Protein 7D4M (pdb70)

Solvent-accessible surface area: 34008 Å² total; per-residue (Å²): 241,29,51,0,0,0,10,9,0,8,24,13,0,2,1,0,1,28,0,0,8,47,2,66,153,133,65,74,195,34,10,104,11,18,0,2,9,54,24,140,42,14,0,11,44,31,17,44,33,14,17,24,21,18,16,53,60,5,0,39,5,30,1,14,24,19,49,15,22,7,3,60,14,2,5,4,3,18,0,5,10,22,8,12,9,45,112,43,32,66,115,45,6,17,1,3,0,0,40,62,0,0,35,55,0,4,33,11,4,1,64,137,41,64,0,91,141,39,14,95,45,28,10,46,7,61,57,0,44,74,132,120,102,82,0,64,1,53,22,24,29,7,93,104,62,112,40,57,82,43,47,0,28,27,0,0,0,7,45,34,6,53,19,32,6,76,10,28,100,29,117,17,1,65,54,3,20,7,20,16,5,1,4,8,15,0,18,2,0,45,29,8,112,45,48,21,0,0,0,6,16,56,68,79,39,0,6,8,0,0,4,0,0,41,30,4,24,13,148,19,0,0,0,3,37,135,137,106,65,34,58,34,125,40,30,194,35,19,78,36,14,58,67,3,49,64,4,77,32,82,77,0,32,4,114,80,52,33,101,25,79,0,31,2,0,0,0,7,37,32,36,43,23,45,2,79,21,7,55,55,69,4,29,4,104,30,123,62,46,13,0,0,46,104,0,23,17,0,0,0,13,53,120,16,54,47,0,0,0,0,2,0,0,42,35,31,0,30,3,0,0,12,0,1,0,0,4,1,0,2,9,10,6,45,90,92,33,150,45,43,67,111,82,95,1,59,120,25,4,74,110,14,18,45,88,18,117,148,34,142,59,61,60,66,58,0,44,5,1,0,75,4,0,60,52,1,31,118,72,26,78,10,49,191,10,66,6,74,46,0,32,136,11,6,53,77,6,34,107,22,6,104,112,28,1,42,36,1,11,33,78,42,5,28,8,10,45,63,46,34,103,4,59,109,31,59,20,45,9,62,144,6,87,70,26,36,43,153,53,8,62,62,185,192,238,29,50,0,0,0,10,9,0,9,22,13,0,2,1,0,1,19,0,0,12,42,5,66,140,137,62,66,187,32,10,105,10,19,0,2,10,53,24,136,43,14,0,11,47,31,15,41,34,12,16,23,20,17,15,52,57,6,1,35,4,29,0,14,25,19,47,64,20,8,5,55,14,1,5,4,2,18,0,5,10,20,9,12,9,43,119,43,32,66,102,45,4,11,0,4,0,1,41,74,0,0,36,56,0,4,31,11,5,1,66,148,46,68,1,91,141,40,14,91,51,22,10,51,9,62,54,0,43,75,125,121,102,84,0,54,1,53,18,24,24,5,96,104,66,108,43,64,84,41,59,0,26,30,0,0,0,7,45,34,7,54,18,33,6,78,10,27,115,31,116,19,3,67,62,6,26,7,18,18,5,1,5,9,16,0,18,3,4,60,31,8,120,44,54,19,0,0,0,6,16,54,70,75,38,0,5,9,1,0,1,1,1,38,25,12,26,13,150,18,1,0,0,2,36,137,137,108,64,36,58,33,125,40,22,202,46,18,82,34,11,61,69,3,49,66,5,77,29,79,74,0,26,4,118,78,54,32,105,25,85,0,28,3,0,0,0,7,35,31,35,43,22,44,4,71,19,8,56,57,68,4,29,4,108,29,125,61,45,14,0,0,47,110,0,23,17,1,0,0,14,50,119,14,51,47,0,0,0,1,3,0,0,40,34,31,0,29,3,0,0,12,0,2,0,0,4,1,0,4,12,10,9,37,84,104,33,135,47,49,69,111,81,89,1,59,114,26,4,78,110,12,18,45,87,18,116,145,34,142,58,62,59,66,58,0,45,5,1,0,78,4,0,61,53,2,30,120,70,26,79,9,50,190,10,66,5,62,44,0,32,130,11,6,53,79,7,29,101,23,6,91,107,31,2,22,45,1,13,32,74,43,4,29,7,10,44,64,45,33,103,3,57,96,22,92,37,65,8,71,138,3,92,73,34,32,43,161,33,5,52,130

GO terms:
  GO:0034899 trimethylamine monooxygenase activity (F, EXP)

Structure (mmCIF, N/CA/C/O backbone):
data_7D4M
#
_entry.id   7D4M
#
_cell.length_a   69.025
_cell.length_b   81.837
_cell.length_c   97.929
_cell.angle_alpha   90.000
_cell.angle_beta   98.120
_cell.angle_gamma   90.000
#
_symmetry.space_group_name_H-M   'P 1 21 1'
#
loop_
_entity.id
_entity.type
_entity.pdbx_description
1 polymer 'Flavin-containing monooxygenase FMO'
2 non-polymer 'NADP NICOTINAMIDE-ADENINE-DINUCLEOTIDE PHOSPHATE'
3 non-polymer 'FLAVIN-ADENINE DINUCLEOTIDE'
4 water water
#
loop_
_atom_site.group_PDB
_atom_site.id
_atom_site.type_symbol
_atom_site.label_atom_id
_atom_site.label_alt_id
_atom_site.label_comp_id
_atom_site.label_asym_id
_atom_site.label_entity_id
_atom_site.label_seq_id
_atom_site.pdbx_PDB_ins_code
_atom_site.Cartn_x
_atom_site.Cartn_y
_atom_site.Cartn_z
_atom_site.occupancy
_atom_site.B_iso_or_equiv
_atom_site.auth_seq_id
_atom_site.auth_comp_id
_atom_site.auth_asym_id
_atom_site.auth_atom_id
_atom_site.pdbx_PDB_model_num
ATOM 1 N N . MET A 1 21 ? 28.315 10.911 -45.091 1.00 37.46 1 MET A N 1
ATOM 2 C CA . MET A 1 21 ? 28.888 9.622 -44.713 1.00 36.63 1 MET A CA 1
ATOM 3 C C . MET A 1 21 ? 28.244 9.081 -43.443 1.00 38.22 1 MET A C 1
ATOM 4 O O . MET A 1 21 ? 28.507 7.949 -43.028 1.00 41.53 1 MET A O 1
ATOM 9 N N . SER A 1 22 ? 27.405 9.900 -42.821 1.00 31.42 2 SER A N 1
ATOM 10 C CA . SER A 1 22 ? 26.759 9.520 -41.575 1.00 27.65 2 SER A CA 1
ATOM 11 C C . SER A 1 22 ? 25.640 8.510 -41.799 1.00 27.32 2 SER A C 1
ATOM 12 O O . SER A 1 22 ? 25.277 8.195 -42.937 1.00 25.23 2 SER A O 1
ATOM 15 N N . LYS A 1 23 ? 25.109 7.997 -40.694 1.00 26.28 3 LYS A N 1
ATOM 16 C CA . LYS A 1 23 ? 23.999 7.061 -40.718 1.00 23.23 3 LYS A CA 1
ATOM 17 C C . LYS A 1 23 ? 22.887 7.649 -39.844 1.00 21.97 3 LYS A C 1
ATOM 18 O O . LYS A 1 23 ? 23.139 8.079 -38.716 1.00 21.84 3 LYS A O 1
ATOM 24 N N . VAL A 1 24 ? 21.666 7.677 -40.374 1.00 20.10 4 VAL A N 1
ATOM 25 C CA . VAL A 1 24 ? 20.547 8.360 -39.728 1.00 20.57 4 VAL A CA 1
ATOM 26 C C . VAL A 1 24 ? 19.402 7.394 -39.459 1.00 19.62 4 VAL A C 1
ATOM 27 O O . VAL A 1 24 ? 18.967 6.696 -40.363 1.00 17.57 4 VAL A O 1
ATOM 31 N N . ALA A 1 25 ? 18.895 7.379 -38.228 1.00 18.54 5 ALA A N 1
ATOM 32 C CA . ALA A 1 25 ? 17.695 6.606 -37.913 1.00 20.57 5 ALA A CA 1
ATOM 33 C C . ALA A 1 25 ? 16.484 7.531 -37.807 1.00 17.38 5 ALA A C 1
ATOM 34 O O . ALA A 1 25 ? 16.583 8.632 -37.285 1.00 18.73 5 ALA A O 1
ATOM 36 N N . ILE A 1 26 ? 15.349 7.082 -38.332 1.00 17.25 6 ILE A N 1
ATOM 37 C CA . ILE A 1 26 ? 14.087 7.800 -38.186 1.00 17.02 6 ILE A CA 1
ATOM 38 C C . ILE A 1 26 ? 13.090 6.834 -37.549 1.00 17.36 6 ILE A C 1
ATOM 39 O O . ILE A 1 26 ? 12.912 5.724 -38.046 1.00 17.80 6 ILE A O 1
ATOM 44 N N . ILE A 1 27 ? 12.443 7.244 -36.460 1.00 16.84 7 ILE A N 1
ATOM 45 C CA . ILE A 1 27 ? 11.403 6.410 -35.851 1.00 18.15 7 ILE A CA 1
ATOM 46 C C . ILE A 1 27 ? 10.007 6.920 -36.225 1.00 18.83 7 ILE A C 1
ATOM 47 O O . ILE A 1 27 ? 9.603 8.016 -35.815 1.00 16.80 7 ILE A O 1
ATOM 52 N N . GLY A 1 28 ? 9.315 6.139 -37.054 1.00 16.17 8 GLY A N 1
ATOM 53 C CA . GLY A 1 28 ? 7.950 6.421 -37.472 1.00 13.42 8 GLY A CA 1
ATOM 54 C C . GLY A 1 28 ? 7.888 6.850 -38.930 1.00 14.77 8 GLY A C 1
ATOM 55 O O . GLY A 1 28 ? 8.685 7.666 -39.355 1.00 17.80 8 GLY A O 1
ATOM 56 N N . ALA A 1 29 ? 6.958 6.273 -39.689 1.00 14.81 9 ALA A N 1
ATOM 57 C CA . ALA A 1 29 ? 6.770 6.603 -41.096 1.00 15.21 9 ALA A CA 1
ATOM 58 C C . ALA A 1 29 ? 5.367 7.170 -41.280 1.00 17.89 9 ALA A C 1
ATOM 59 O O . ALA A 1 29 ? 4.661 6.814 -42.219 1.00 17.43 9 ALA A O 1
ATOM 61 N N . GLY A 1 30 ? 4.964 8.051 -40.362 1.00 15.72 10 GLY A N 1
ATOM 62 C CA . GLY A 1 30 ? 3.757 8.841 -40.528 1.00 12.95 10 GLY A CA 1
ATOM 63 C C . GLY A 1 30 ? 4.140 10.126 -41.243 1.00 17.05 10 GLY A C 1
ATOM 64 O O . GLY A 1 30 ? 5.264 10.252 -41.727 1.00 16.29 10 GLY A O 1
ATOM 65 N N . PRO A 1 31 ? 3.221 11.092 -41.302 1.00 14.75 11 PRO A N 1
ATOM 66 C CA . PRO A 1 31 ? 3.520 12.358 -41.983 1.00 15.62 11 PRO A CA 1
ATOM 67 C C . PRO A 1 31 ? 4.903 12.932 -41.672 1.00 15.01 11 PRO A C 1
ATOM 68 O O . PRO A 1 31 ? 5.582 13.367 -42.598 1.00 16.78 11 PRO A O 1
ATOM 72 N N . CYS A 1 32 ? 5.328 12.930 -40.414 1.00 16.03 12 CYS A N 1
ATOM 73 C CA . CYS A 1 32 ? 6.625 13.528 -40.085 1.00 17.48 12 CYS A CA 1
ATOM 74 C C . CYS A 1 32 ? 7.817 12.745 -40.622 1.00 15.58 12 CYS A C 1
ATOM 75 O O . CYS A 1 32 ? 8.719 13.321 -41.229 1.00 14.83 12 CYS A O 1
ATOM 78 N N . GLY A 1 33 ? 7.846 11.435 -40.389 1.00 17.97 13 GLY A N 1
ATOM 79 C CA . GLY A 1 33 ? 8.941 10.632 -40.894 1.00 15.87 13 GLY A CA 1
ATOM 80 C C . GLY A 1 33 ? 9.018 10.699 -42.413 1.00 16.85 13 GLY A C 1
ATOM 81 O O . GLY A 1 33 ? 10.107 10.773 -42.991 1.00 16.83 13 GLY A O 1
ATOM 82 N N . LEU A 1 34 ? 7.856 10.672 -43.061 1.00 16.46 14 LEU A N 1
ATOM 83 C CA . LEU A 1 34 ? 7.785 10.809 -44.511 1.00 16.90 14 LEU A CA 1
ATOM 84 C C . LEU A 1 34 ? 8.260 12.192 -44.976 1.00 14.97 14 LEU A C 1
ATOM 85 O O . LEU A 1 34 ? 8.923 12.297 -46.008 1.00 17.38 14 LEU A O 1
ATOM 90 N N . SER A 1 35 ? 7.937 13.244 -44.214 1.00 13.76 15 SER A N 1
ATOM 91 C CA . SER A 1 35 ? 8.429 14.587 -44.524 1.00 13.04 15 SER A CA 1
ATOM 92 C C . SER A 1 35 ? 9.941 14.595 -44.606 1.00 18.12 15 SER A C 1
ATOM 93 O O . SER A 1 35 ? 10.509 15.169 -45.529 1.00 18.06 15 SER A O 1
ATOM 96 N N . ILE A 1 36 ? 10.615 13.963 -43.650 1.00 14.16 16 ILE A N 1
ATOM 97 C CA . ILE A 1 36 ? 12.074 14.060 -43.682 1.00 15.17 16 ILE A CA 1
ATOM 98 C C . ILE A 1 36 ? 12.688 13.132 -44.731 1.00 17.22 16 ILE A C 1
ATOM 99 O O . ILE A 1 36 ? 13.685 13.484 -45.370 1.00 16.79 16 ILE A O 1
ATOM 104 N N . LEU A 1 37 ? 12.076 11.969 -44.942 1.00 16.38 17 LEU A N 1
ATOM 105 C CA . LEU A 1 37 ? 12.495 11.114 -46.051 1.00 15.91 17 LEU A CA 1
ATOM 106 C C . LEU A 1 37 ? 12.357 11.880 -47.363 1.00 20.34 17 LEU A C 1
ATOM 107 O O . LEU A 1 37 ? 13.253 11.850 -48.212 1.00 17.53 17 LEU A O 1
ATOM 112 N N . ARG A 1 38 ? 11.236 12.579 -47.518 1.00 17.02 18 ARG A N 1
ATOM 113 C CA . ARG A 1 38 ? 11.013 13.405 -48.702 1.00 20.49 18 ARG A CA 1
ATOM 114 C C . ARG A 1 38 ? 12.029 14.551 -48.800 1.00 20.17 18 ARG A C 1
ATOM 115 O O . ARG A 1 38 ? 12.523 14.870 -49.889 1.00 18.11 18 ARG A O 1
ATOM 123 N N . ALA A 1 39 ? 12.341 15.179 -47.668 1.00 18.44 19 ALA A N 1
ATOM 124 C CA . ALA A 1 39 ? 13.313 16.265 -47.670 1.00 17.41 19 ALA A CA 1
ATOM 125 C C . ALA A 1 39 ? 14.658 15.751 -48.190 1.00 20.12 19 ALA A C 1
ATOM 126 O O . ALA A 1 39 ? 15.302 16.379 -49.032 1.00 16.95 19 ALA A O 1
ATOM 128 N N . PHE A 1 40 ? 15.072 14.584 -47.709 1.00 18.40 20 PHE A N 1
ATOM 129 C CA . PHE A 1 40 ? 16.309 13.988 -48.189 1.00 19.14 20 PHE A CA 1
ATOM 130 C C . PHE A 1 40 ? 16.236 13.590 -49.661 1.00 18.10 20 PHE A C 1
ATOM 131 O O . PHE A 1 40 ? 17.222 13.708 -50.387 1.00 17.65 20 PHE A O 1
ATOM 139 N N . GLU A 1 41 ? 15.067 13.132 -50.095 1.00 16.35 21 GLU A N 1
ATOM 140 C CA . GLU A 1 41 ? 14.887 12.704 -51.478 1.00 19.38 21 GLU A CA 1
ATOM 141 C C . GLU A 1 41 ? 15.128 13.869 -52.431 1.00 16.90 21 GLU A C 1
ATOM 142 O O . GLU A 1 41 ? 15.698 13.693 -53.509 1.00 19.89 21 GLU A O 1
ATOM 148 N N . HIS A 1 42 ? 14.695 15.057 -52.034 1.00 17.32 22 HIS A N 1
ATOM 149 C CA . HIS A 1 42 ? 14.941 16.248 -52.855 1.00 19.70 22 HIS A CA 1
ATOM 150 C C . HIS A 1 42 ? 16.415 16.437 -53.175 1.00 18.74 22 HIS A C 1
ATOM 151 O O . HIS A 1 42 ? 16.769 16.724 -54.321 1.00 20.17 22 HIS A O 1
ATOM 158 N N . LEU A 1 43 ? 17.271 16.284 -52.169 1.00 17.52 23 LEU A N 1
ATOM 159 C CA . LEU A 1 43 ? 18.705 16.413 -52.380 1.00 19.39 23 LEU A CA 1
ATOM 160 C C . LEU A 1 43 ? 19.249 15.299 -53.264 1.00 18.35 23 LEU A C 1
ATOM 161 O O . LEU A 1 43 ? 20.038 15.544 -54.169 1.00 21.61 23 LEU A O 1
ATOM 166 N N . GLU A 1 44 ? 18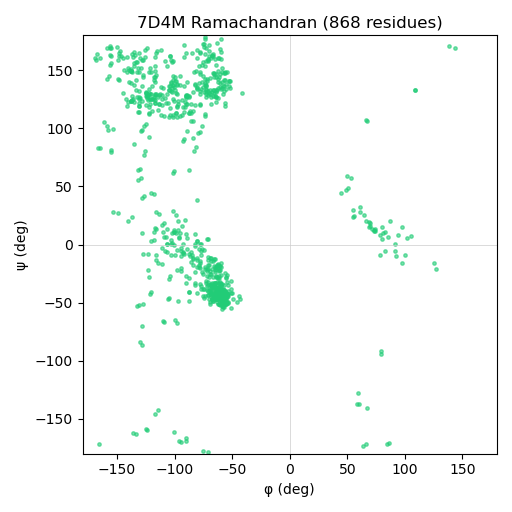.845 14.065 -52.984 1.00 17.83 24 GLU A N 1
ATOM 167 C CA . GLU A 1 44 ? 19.333 12.943 -53.768 1.00 22.07 24 GLU A CA 1
ATOM 168 C C . GLU A 1 44 ? 18.982 13.124 -55.246 1.00 25.22 24 GLU A C 1
ATOM 169 O O . GLU A 1 44 ? 19.817 12.890 -56.124 1.00 24.41 24 GLU A O 1
ATOM 175 N N . LYS A 1 45 ? 17.757 13.559 -55.523 1.00 21.69 25 LYS A N 1
ATOM 176 C CA . LYS A 1 45 ? 17.341 13.776 -56.907 1.00 26.94 25 LYS A CA 1
ATOM 177 C C . LYS A 1 45 ? 18.172 14.835 -57.636 1.00 23.14 25 LYS A C 1
ATOM 178 O O . LYS A 1 45 ? 18.331 14.765 -58.855 1.00 28.03 25 LYS A O 1
ATOM 184 N N . LYS A 1 46 ? 18.709 15.799 -56.896 1.00 20.32 26 LYS A N 1
ATOM 185 C CA . LYS A 1 46 ? 19.514 16.859 -57.496 1.00 21.21 26 LYS A CA 1
ATOM 186 C C . LYS A 1 46 ? 20.939 16.401 -57.770 1.00 25.20 26 LYS A C 1
ATOM 187 O O . LYS A 1 46 ? 21.698 17.076 -58.460 1.00 23.82 26 LYS A O 1
ATOM 193 N N . GLY A 1 47 ? 21.294 15.243 -57.231 1.00 21.06 27 GLY A N 1
ATOM 194 C CA . GLY A 1 47 ? 22.622 14.688 -57.425 1.00 24.88 27 GLY A CA 1
ATOM 195 C C . GLY A 1 47 ? 23.524 14.795 -56.210 1.00 26.04 27 GLY A C 1
ATOM 196 O O . GLY A 1 47 ? 24.713 14.483 -56.279 1.00 22.29 27 GLY A O 1
ATOM 197 N N . GLU A 1 48 ? 22.968 15.232 -55.097 1.00 22.16 28 GLU A N 1
ATOM 198 C CA . GLU A 1 48 ? 23.722 15.363 -53.876 1.00 23.65 28 GLU A CA 1
ATOM 199 C C . GLU A 1 48 ? 23.806 14.006 -53.183 1.00 25.85 28 GLU A C 1
ATOM 200 O O . GLU A 1 48 ? 22.844 13.307 -53.119 1.00 24.71 28 GLU A O 1
ATOM 206 N N . LYS A 1 49 ? 24.964 13.663 -52.662 1.00 25.63 29 LYS A N 1
ATOM 207 C CA . LYS A 1 49 ? 25.084 12.449 -51.866 1.00 23.24 29 LYS A CA 1
ATOM 208 C C . LYS A 1 49 ? 24.393 12.694 -50.530 1.00 24.16 29 LYS A C 1
ATOM 209 O O . LYS A 1 49 ? 24.480 13.788 -49.970 1.00 24.58 29 LYS A O 1
ATOM 215 N N . ILE A 1 50 ? 23.690 11.687 -50.020 1.00 20.11 30 ILE A N 1
ATOM 216 C CA . ILE A 1 50 ? 22.986 11.855 -48.756 1.00 21.04 30 ILE A CA 1
ATOM 217 C C . ILE A 1 50 ? 23.336 10.697 -47.832 1.00 19.80 30 ILE A C 1
ATOM 218 O O . ILE A 1 50 ? 23.805 9.658 -48.287 1.00 21.71 30 ILE A O 1
ATOM 223 N N . PRO A 1 51 ? 23.110 10.876 -46.530 1.00 19.62 31 PRO A N 1
ATOM 224 C CA . PRO A 1 51 ? 23.488 9.803 -45.598 1.00 19.50 31 PRO A CA 1
ATOM 225 C C . PRO A 1 51 ? 22.657 8.539 -45.767 1.00 22.38 31 PRO A C 1
ATOM 226 O O . PRO A 1 51 ? 21.604 8.570 -46.396 1.00 22.98 31 PRO A O 1
ATOM 230 N N . GLU A 1 52 ? 23.138 7.432 -45.205 1.00 18.98 32 GLU A N 1
ATOM 231 C CA . GLU A 1 52 ? 22.343 6.215 -45.160 1.00 21.21 32 GLU A CA 1
ATOM 232 C C . GLU A 1 52 ? 21.223 6.444 -44.159 1.00 20.89 32 GLU A C 1
ATOM 233 O O . GLU A 1 52 ? 21.480 6.853 -43.030 1.00 24.62 32 GLU A O 1
ATOM 239 N N . ILE A 1 53 ? 19.989 6.183 -44.575 1.00 19.60 33 ILE A N 1
ATOM 240 C CA . ILE A 1 53 ? 18.827 6.424 -43.723 1.00 19.87 33 ILE A CA 1
ATOM 241 C C . ILE A 1 53 ? 18.038 5.144 -43.518 1.00 22.43 33 ILE A C 1
ATOM 242 O O . ILE A 1 53 ? 17.721 4.438 -44.476 1.00 20.80 33 ILE A O 1
ATOM 247 N N . VAL A 1 54 ? 17.738 4.850 -42.256 1.00 17.32 34 VAL A N 1
ATOM 248 C CA . VAL A 1 54 ? 16.915 3.706 -41.890 1.00 17.75 34 VAL A CA 1
ATOM 249 C C . VAL A 1 54 ? 15.708 4.222 -41.124 1.00 17.46 34 VAL A C 1
ATOM 250 O O . VAL A 1 54 ? 15.861 4.946 -40.141 1.00 21.62 34 VAL A O 1
ATOM 254 N N . CYS A 1 55 ? 14.512 3.877 -41.588 1.00 16.77 35 CYS A N 1
ATOM 255 C CA . CYS A 1 55 ? 13.278 4.312 -40.930 1.00 16.43 35 CYS A CA 1
ATOM 256 C C . CYS A 1 55 ? 12.567 3.092 -40.360 1.00 17.54 35 CYS A C 1
ATOM 257 O O . CYS A 1 55 ? 12.365 2.104 -41.063 1.00 17.61 35 CYS A O 1
ATOM 260 N N . PHE A 1 56 ? 12.237 3.152 -39.069 1.00 17.02 36 PHE A N 1
ATOM 261 C CA . PHE A 1 56 ? 11.565 2.058 -38.374 1.00 16.50 36 PHE A CA 1
ATOM 262 C C . PHE A 1 56 ? 10.090 2.397 -38.212 1.00 18.32 36 PHE A C 1
ATOM 263 O O . PHE A 1 56 ? 9.754 3.488 -37.740 1.00 17.44 36 PHE A O 1
ATOM 271 N N . GLU A 1 57 ? 9.211 1.464 -38.571 1.00 15.89 37 GLU A N 1
ATOM 272 C CA . GLU A 1 57 ? 7.770 1.689 -38.452 1.00 17.06 37 GLU A CA 1
ATOM 273 C C . GLU A 1 57 ? 7.100 0.450 -37.866 1.00 18.57 37 GLU A C 1
ATOM 274 O O . GLU A 1 57 ? 7.261 -0.646 -38.396 1.00 18.13 37 GLU A O 1
ATOM 280 N N . LYS A 1 58 ? 6.363 0.611 -36.781 1.00 14.68 38 LYS A N 1
ATOM 281 C CA . LYS A 1 58 ? 5.735 -0.529 -36.129 1.00 18.52 38 LYS A CA 1
ATOM 282 C C . LYS A 1 58 ? 4.494 -1.039 -36.864 1.00 19.86 38 LYS A C 1
ATOM 283 O O . LYS A 1 58 ? 4.118 -2.185 -36.715 1.00 19.33 38 LYS A O 1
ATOM 289 N N . GLN A 1 59 ? 3.861 -0.183 -37.653 1.00 15.72 39 GLN A N 1
ATOM 290 C CA . GLN A 1 59 ? 2.744 -0.617 -38.470 1.00 18.04 39 GLN A CA 1
ATOM 291 C C . GLN A 1 59 ? 3.211 -1.482 -39.659 1.00 19.04 39 GLN A C 1
ATOM 292 O O . GLN A 1 59 ? 4.365 -1.573 -39.929 1.00 19.02 39 GLN A O 1
ATOM 298 N N . GLU A 1 60 ? 2.267 -2.102 -40.334 1.00 19.34 40 GLU A N 1
ATOM 299 C CA . GLU A 1 60 ? 2.551 -2.893 -41.508 1.00 21.00 40 GLU A CA 1
ATOM 300 C C . GLU A 1 60 ? 2.889 -2.031 -42.725 1.00 20.22 40 GLU A C 1
ATOM 301 O O . GLU A 1 60 ? 3.502 -2.480 -43.668 1.00 20.71 40 GLU A O 1
ATOM 307 N N . SER A 1 61 ? 2.474 -0.781 -42.675 1.00 17.12 41 SER A N 1
ATOM 308 C CA . SER A 1 61 ? 2.657 0.108 -43.785 1.00 16.62 41 SER A CA 1
ATOM 309 C C . SER A 1 61 ? 2.802 1.547 -43.337 1.00 16.61 41 SER A C 1
ATOM 310 O O . SER A 1 61 ? 2.573 1.866 -42.195 1.00 17.32 41 SER A O 1
ATOM 313 N N . TRP A 1 62 ? 3.179 2.399 -44.271 1.00 16.30 42 TRP A N 1
ATOM 314 C CA . TRP A 1 62 ? 3.395 3.799 -43.948 1.00 16.64 42 TRP A CA 1
ATOM 315 C C . TRP A 1 62 ? 2.076 4.560 -43.886 1.00 17.63 42 TRP A C 1
ATOM 316 O O . TRP A 1 62 ? 1.036 4.042 -44.286 1.00 16.46 42 TRP A O 1
ATOM 327 N N . GLY A 1 63 ? 2.110 5.777 -43.349 1.00 16.56 43 GLY A N 1
ATOM 328 C CA . GLY A 1 63 ? 0.901 6.574 -43.257 1.00 15.17 43 GLY A CA 1
ATOM 329 C C . GLY A 1 63 ? 0.603 7.092 -41.854 1.00 13.81 43 GLY A C 1
ATOM 330 O O . GLY A 1 63 ? -0.130 8.055 -41.693 1.00 17.22 43 GLY A O 1
ATOM 331 N N . GLY A 1 64 ? 1.159 6.453 -40.835 1.00 15.37 44 GLY A N 1
ATOM 332 C CA . GLY A 1 64 ? 0.949 6.917 -39.463 1.00 16.43 44 GLY A CA 1
ATOM 333 C C . GLY A 1 64 ? -0.516 6.909 -39.045 1.00 15.11 44 GLY A C 1
ATOM 334 O O . GLY A 1 64 ? -1.241 5.955 -39.334 1.00 15.94 44 GLY A O 1
ATOM 335 N N . LEU A 1 65 ? -0.956 7.970 -38.366 1.00 13.73 45 LEU A N 1
ATOM 336 C CA . LEU A 1 65 ? -2.358 8.093 -37.959 1.00 14.54 45 LEU A CA 1
ATOM 337 C C . LEU A 1 65 ? -3.351 8.098 -39.105 1.00 16.91 45 LEU A C 1
ATOM 338 O O . LEU A 1 65 ? -4.536 7.829 -38.894 1.00 16.69 45 LEU A O 1
ATOM 343 N N . TRP A 1 66 ? -2.878 8.377 -40.319 1.00 14.55 46 TRP A N 1
ATOM 344 C CA . TRP A 1 66 ? -3.774 8.424 -41.471 1.00 14.00 46 TRP A CA 1
ATOM 345 C C . TRP A 1 66 ? -4.204 7.037 -41.988 1.00 16.47 46 TRP A C 1
ATOM 346 O O . TRP A 1 66 ? -5.033 6.933 -42.888 1.00 18.88 46 TRP A O 1
ATOM 357 N N . ASN A 1 67 ? -3.661 5.980 -41.393 1.00 16.28 47 ASN A N 1
ATOM 358 C CA . ASN A 1 67 ? -4.114 4.621 -41.676 1.00 15.83 47 ASN A CA 1
ATOM 359 C C . ASN A 1 67 ? -5.248 4.236 -40.743 1.00 19.75 47 ASN A C 1
ATOM 360 O O . ASN A 1 67 ? -5.109 4.355 -39.516 1.00 16.27 47 ASN A O 1
ATOM 365 N N . TYR A 1 68 ? -6.358 3.773 -41.314 1.00 16.78 48 TYR A N 1
ATOM 366 C CA . TYR A 1 68 ? -7.427 3.205 -40.511 1.00 18.94 48 TYR A CA 1
ATOM 367 C C . TYR A 1 68 ? -7.078 1.768 -40.152 1.00 17.37 48 TYR A C 1
ATOM 368 O O . TYR A 1 68 ? -6.666 0.992 -41.010 1.00 18.08 48 TYR A O 1
ATOM 377 N N . ASN A 1 69 ? -7.260 1.435 -38.881 1.00 15.58 49 ASN A N 1
ATOM 378 C CA . ASN A 1 69 ? -6.993 0.107 -38.348 1.00 17.69 49 ASN A CA 1
ATOM 379 C C . ASN A 1 69 ? -8.172 -0.272 -37.446 1.00 18.22 49 ASN A C 1
ATOM 380 O O . ASN A 1 69 ? -8.493 0.460 -36.501 1.00 18.01 49 ASN A O 1
ATOM 385 N N . TRP A 1 70 ? -8.831 -1.390 -37.736 1.00 16.83 50 TRP A N 1
ATOM 386 C CA . TRP A 1 70 ? -9.925 -1.859 -36.891 1.00 17.30 50 TRP A CA 1
ATOM 387 C C . TRP A 1 70 ? -9.415 -2.226 -35.498 1.00 15.47 50 TRP A C 1
ATOM 388 O O . TRP A 1 70 ? -10.179 -2.266 -34.540 1.00 17.21 50 TRP A O 1
ATOM 399 N N . ARG A 1 71 ? -8.118 -2.490 -35.401 1.00 16.40 51 ARG A N 1
ATOM 400 C CA . ARG A 1 71 ? -7.532 -2.956 -34.156 1.00 13.77 51 ARG A CA 1
ATOM 401 C C . ARG A 1 71 ? -7.603 -1.880 -33.084 1.00 16.49 51 ARG A C 1
ATOM 402 O O . ARG A 1 71 ? -7.512 -0.687 -33.379 1.00 14.89 51 ARG A O 1
ATOM 410 N N . THR A 1 72 ? -7.760 -2.326 -31.845 1.00 15.47 52 THR A N 1
ATOM 411 C CA . THR A 1 72 ? -7.702 -1.450 -30.684 1.00 17.24 52 THR A CA 1
ATOM 412 C C . THR A 1 72 ? -6.814 -2.070 -29.616 1.00 18.10 52 THR A C 1
ATOM 413 O O . THR A 1 72 ? -6.618 -3.291 -29.589 1.00 19.20 52 THR A O 1
ATOM 417 N N . GLY A 1 73 ? -6.278 -1.237 -28.727 1.00 17.75 53 GLY A N 1
ATOM 418 C CA . GLY A 1 73 ? -5.516 -1.753 -27.599 1.00 16.32 53 GLY A CA 1
ATOM 419 C C . GLY A 1 73 ? -4.101 -2.147 -27.986 1.00 17.20 53 GLY A C 1
ATOM 420 O O . GLY A 1 73 ? -3.195 -1.317 -27.975 1.00 18.39 53 GLY A O 1
ATOM 421 N N . SER A 1 74 ? -3.913 -3.412 -28.359 1.00 16.77 54 SER A N 1
ATOM 422 C CA . SER A 1 74 ? -2.602 -3.893 -28.767 1.00 14.51 54 SER A CA 1
ATOM 423 C C . SER A 1 74 ? -2.787 -4.925 -29.866 1.00 16.25 54 SER A C 1
ATOM 424 O O . SER A 1 74 ? -3.875 -5.480 -30.018 1.00 17.11 54 SER A O 1
ATOM 427 N N . ASP A 1 75 ? -1.732 -5.180 -30.628 1.00 16.71 55 ASP A N 1
ATOM 428 C CA . ASP A 1 75 ? -1.885 -5.985 -31.835 1.00 15.42 55 ASP A CA 1
ATOM 429 C C . ASP A 1 75 ? -1.582 -7.461 -31.604 1.00 18.16 55 ASP A C 1
ATOM 430 O O . ASP A 1 75 ? -1.443 -7.903 -30.467 1.00 17.24 55 ASP A O 1
ATOM 435 N N . GLN A 1 76 ? -1.490 -8.228 -32.683 1.00 18.41 56 GLN A N 1
ATOM 436 C CA . GLN A 1 76 ? -1.290 -9.668 -32.537 1.00 18.81 56 GLN A CA 1
ATOM 437 C C . GLN A 1 76 ? 0.087 -10.016 -31.978 1.00 19.26 56 GLN A C 1
ATOM 438 O O . GLN A 1 76 ? 0.327 -11.164 -31.592 1.00 19.54 56 GLN A O 1
ATOM 444 N N . TYR A 1 77 ? 0.983 -9.034 -31.929 1.00 16.87 57 TYR A N 1
ATOM 445 C CA . TYR A 1 77 ? 2.332 -9.237 -31.388 1.00 16.08 57 TYR A CA 1
ATOM 446 C C . TYR A 1 77 ? 2.512 -8.673 -29.987 1.00 19.53 57 TYR A C 1
ATOM 447 O O . TYR A 1 77 ? 3.625 -8.689 -29.443 1.00 19.73 57 TYR A O 1
ATOM 456 N N . GLY A 1 78 ? 1.430 -8.153 -29.424 1.00 17.36 58 GLY A N 1
ATOM 457 C CA . GLY A 1 78 ? 1.461 -7.525 -28.113 1.00 15.91 58 GLY A CA 1
ATOM 458 C C . GLY A 1 78 ? 1.923 -6.081 -28.134 1.00 15.61 58 GLY A C 1
ATOM 459 O O . GLY A 1 78 ? 2.203 -5.501 -27.094 1.00 18.01 58 GLY A O 1
ATOM 460 N N . ASP A 1 79 ? 2.031 -5.501 -29.321 1.00 16.09 59 ASP A N 1
ATOM 461 C CA . ASP A 1 79 ? 2.469 -4.109 -29.466 1.00 17.57 59 ASP A CA 1
ATOM 462 C C . ASP A 1 79 ? 1.263 -3.177 -29.423 1.00 17.27 59 ASP A C 1
ATOM 463 O O . ASP A 1 79 ? 0.313 -3.377 -30.171 1.00 17.72 59 ASP A O 1
ATOM 468 N N . PRO A 1 80 ? 1.290 -2.146 -28.552 1.00 19.05 60 PRO A N 1
ATOM 469 C CA . PRO A 1 80 ? 0.158 -1.215 -28.523 1.00 17.13 60 PRO A CA 1
ATOM 470 C C . PRO A 1 80 ? -0.165 -0.664 -29.912 1.00 15.80 60 PRO A C 1
ATOM 471 O O . PRO A 1 80 ? 0.734 -0.398 -30.710 1.00 17.79 60 PRO A O 1
ATOM 475 N N . VAL A 1 81 ? -1.453 -0.532 -30.198 1.00 14.81 61 VAL A N 1
ATOM 476 C CA . VAL A 1 81 ? -1.923 -0.029 -31.481 1.00 12.90 61 VAL A CA 1
ATOM 477 C C . VAL A 1 81 ? -1.786 1.495 -31.520 1.00 13.52 61 VAL A C 1
ATOM 478 O O . VAL A 1 81 ? -2.378 2.189 -30.703 1.00 15.87 61 VAL A O 1
ATOM 482 N N . PRO A 1 82 ? -1.018 2.021 -32.485 1.00 15.09 62 PRO A N 1
ATOM 483 C CA . PRO A 1 82 ? -0.813 3.478 -32.523 1.00 14.92 62 PRO A CA 1
ATOM 484 C C . PRO A 1 82 ? -1.938 4.242 -33.247 1.00 16.04 62 PRO A C 1
ATOM 485 O O . PRO A 1 82 ? -2.016 5.472 -33.153 1.00 15.97 62 PRO A O 1
ATOM 489 N N . ASN A 1 83 ? -2.802 3.521 -33.950 1.00 15.52 63 ASN A N 1
ATOM 490 C CA . ASN A 1 83 ? -3.890 4.127 -34.716 1.00 15.73 63 ASN A CA 1
ATOM 491 C C . ASN A 1 83 ? -5.012 4.709 -33.840 1.00 15.22 63 ASN A C 1
ATOM 492 O O . ASN A 1 83 ? -5.481 4.051 -32.912 1.00 16.55 63 ASN A O 1
ATOM 497 N N . SER A 1 84 ? -5.424 5.942 -34.132 1.00 16.35 64 SER A N 1
ATOM 498 C CA . SER A 1 84 ? -6.520 6.588 -33.405 1.00 15.59 64 SER A CA 1
ATOM 499 C C . SER A 1 84 ? -7.676 7.041 -34.292 1.00 18.18 64 SER A C 1
ATOM 500 O O . SER A 1 84 ? -8.716 7.472 -33.782 1.00 17.86 64 SER A O 1
ATOM 503 N N . MET A 1 85 ? -7.507 6.954 -35.611 1.00 16.64 65 MET A N 1
ATOM 504 C CA . MET A 1 85 ? -8.565 7.419 -36.501 1.00 16.54 65 MET A CA 1
ATOM 505 C C . MET A 1 85 ? -9.711 6.426 -36.613 1.00 17.01 65 MET A C 1
ATOM 506 O O . MET A 1 85 ? -9.522 5.217 -36.481 1.00 18.54 65 MET A O 1
ATOM 511 N N . TYR A 1 86 ? -10.914 6.952 -36.818 1.00 18.41 66 TYR A N 1
ATOM 512 C CA . TYR A 1 86 ? -12.118 6.133 -36.854 1.00 18.33 66 TYR A CA 1
ATOM 513 C C . TYR A 1 86 ? -12.764 6.148 -38.233 1.00 20.02 66 TYR A C 1
ATOM 514 O O . TYR A 1 86 ? -12.421 6.975 -39.078 1.00 20.24 66 TYR A O 1
ATOM 523 N N . ARG A 1 87 ? -13.694 5.221 -38.451 1.00 19.24 67 ARG A N 1
ATOM 524 C CA . ARG A 1 87 ? -14.517 5.226 -39.655 1.00 18.32 67 ARG A CA 1
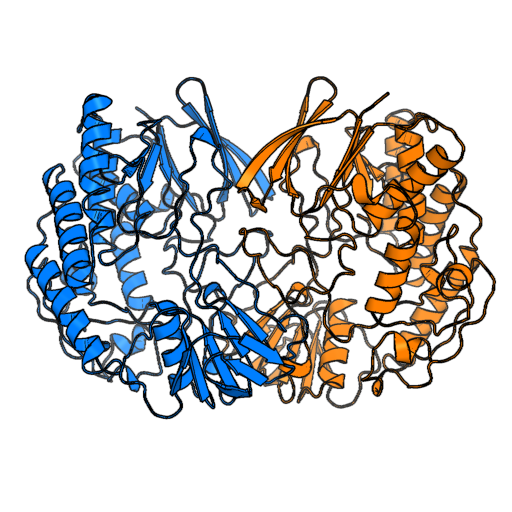ATOM 525 C C . ARG A 1 87 ? -15.274 6.548 -39.730 1.00 19.30 67 ARG A C 1
ATOM 526 O O . ARG A 1 87 ? -15.549 7.166 -38.703 1.00 20.94 67 ARG A O 1
ATOM 534 N N . TYR A 1 88 ? -15.588 6.988 -40.949 1.00 20.84 68 TYR A N 1
ATOM 535 C CA . TYR A 1 88 ? -16.380 8.210 -41.163 1.00 26.50 68 TYR A CA 1
ATOM 536 C C . TYR A 1 88 ? -15.639 9.486 -40.803 1.00 22.38 68 TYR A C 1
ATOM 537 O O . TYR A 1 88 ? -16.262 10.538 -40.635 1.00 21.34 68 TYR A O 1
ATOM 546 N N . LEU A 1 89 ? -14.320 9.408 -40.671 1.00 18.52 69 LEU A N 1
ATOM 547 C CA . LEU A 1 89 ? -13.557 10.597 -40.321 1.00 19.58 69 LEU A CA 1
ATOM 548 C C . LEU A 1 89 ? -13.316 11.465 -41.546 1.00 17.96 69 LEU A C 1
ATOM 549 O O . LEU A 1 89 ? -12.971 10.958 -42.612 1.00 18.22 69 LEU A O 1
ATOM 554 N N . TRP A 1 90 ? -13.528 12.767 -41.386 1.00 18.47 70 TRP A N 1
ATOM 555 C CA . TRP A 1 90 ? -13.228 13.753 -42.427 1.00 19.01 70 TRP A CA 1
ATOM 556 C C . TRP A 1 90 ? -12.232 14.783 -41.889 1.00 18.25 70 TRP A C 1
ATOM 557 O O . TRP A 1 90 ? -12.190 15.041 -40.681 1.00 19.59 70 TRP A O 1
ATOM 568 N N . SER A 1 91 ? -11.439 15.360 -42.791 1.00 19.21 71 SER A N 1
ATOM 569 C CA . SER A 1 91 ? -10.522 16.458 -42.480 1.00 19.70 71 SER A CA 1
ATOM 570 C C . SER A 1 91 ? -11.219 17.449 -41.549 1.00 17.94 71 SER A C 1
ATOM 571 O O . SER A 1 91 ? -12.349 17.850 -41.799 1.00 18.98 71 SER A O 1
ATOM 574 N N . ASN A 1 92 ? -10.576 17.835 -40.455 1.00 18.39 72 ASN A N 1
ATOM 575 C CA . ASN A 1 92 ? -11.249 18.747 -39.525 1.00 17.52 72 ASN A CA 1
ATOM 576 C C . ASN A 1 92 ? -10.816 20.201 -39.685 1.00 15.68 72 ASN A C 1
ATOM 577 O O . ASN A 1 92 ? -11.396 21.100 -39.068 1.00 21.73 72 ASN A O 1
ATOM 582 N N . GLY A 1 93 ? -9.783 20.425 -40.486 1.00 18.40 73 GLY A N 1
ATOM 583 C CA . GLY A 1 93 ? -9.407 21.772 -40.896 1.00 16.28 73 GLY A CA 1
ATOM 584 C C . GLY A 1 93 ? -9.340 21.846 -42.411 1.00 16.89 73 GLY A C 1
ATOM 585 O O . GLY A 1 93 ? -9.366 20.825 -43.094 1.00 16.51 73 GLY A O 1
ATOM 586 N N . PRO A 1 94 ? -9.262 23.060 -42.961 1.00 16.79 74 PRO A N 1
ATOM 587 C CA . PRO A 1 94 ? -9.227 23.185 -44.426 1.00 17.49 74 PRO A CA 1
ATOM 588 C C . PRO A 1 94 ? -8.022 22.455 -44.995 1.00 15.23 74 PRO A C 1
ATOM 589 O O . PRO A 1 94 ? -6.917 22.620 -44.484 1.00 16.03 74 PRO A O 1
ATOM 593 N N . LYS A 1 95 ? -8.203 21.674 -46.053 1.00 15.98 75 LYS A N 1
ATOM 594 C CA . LYS A 1 95 ? -7.057 20.970 -46.585 1.00 16.67 75 LYS A CA 1
ATOM 595 C C . LYS A 1 95 ? -6.032 21.974 -47.100 1.00 15.35 75 LYS A C 1
ATOM 596 O O . LYS A 1 95 ? -4.836 21.698 -47.104 1.00 16.72 75 LYS A O 1
ATOM 602 N N . GLU A 1 96 ? -6.492 23.152 -47.521 1.00 18.01 76 GLU A N 1
ATOM 603 C CA . GLU A 1 96 ? -5.575 24.159 -48.031 1.00 19.11 76 GLU A CA 1
ATOM 604 C C . GLU A 1 96 ? -4.551 24.610 -46.987 1.00 19.47 76 GLU A C 1
ATOM 605 O O . GLU A 1 96 ? -3.468 25.080 -47.330 1.00 24.20 76 GLU A O 1
ATOM 611 N N . CYS A 1 97 ? -4.870 24.433 -45.708 1.00 18.39 77 CYS A N 1
ATOM 612 C CA . CYS A 1 97 ? -3.925 24.802 -44.665 1.00 17.25 77 CYS A CA 1
ATOM 613 C C . CYS A 1 97 ? -2.812 23.773 -44.474 1.00 20.04 77 CYS A C 1
ATOM 614 O O . CYS A 1 97 ? -1.808 24.062 -43.824 1.00 19.52 77 CYS A O 1
ATOM 617 N N . LEU A 1 98 ? -2.985 22.576 -45.028 1.00 17.67 78 LEU A N 1
ATOM 618 C CA . LEU A 1 98 ? -1.971 21.534 -44.870 1.00 15.41 78 LEU A CA 1
ATOM 619 C C . LEU A 1 98 ? -1.313 21.107 -46.179 1.00 16.24 78 LEU A C 1
ATOM 620 O O . LEU A 1 98 ? -0.627 20.105 -46.221 1.00 16.17 78 LEU A O 1
ATOM 625 N N . GLU A 1 99 ? -1.507 21.871 -47.247 1.00 17.33 79 GLU A N 1
ATOM 626 C CA . GLU A 1 99 ? -0.957 21.476 -48.536 1.00 15.74 79 GLU A CA 1
ATOM 627 C C . GLU A 1 99 ? 0.564 21.446 -48.505 1.00 15.91 79 GLU A C 1
ATOM 628 O O . GLU A 1 99 ? 1.184 22.290 -47.846 1.00 17.81 79 GLU A O 1
ATOM 634 N N . PHE A 1 100 ? 1.155 20.487 -49.222 1.00 15.89 80 PHE A N 1
ATOM 635 C CA . PHE A 1 100 ? 2.611 20.393 -49.359 1.00 14.38 80 PHE A CA 1
ATOM 636 C C . PHE A 1 100 ? 3.068 21.428 -50.374 1.00 16.86 80 PHE A C 1
ATOM 637 O O . PHE A 1 100 ? 2.536 21.473 -51.483 1.00 19.09 80 PHE A O 1
ATOM 645 N N . ALA A 1 101 ? 4.064 22.235 -50.021 1.00 14.80 81 ALA A N 1
ATOM 646 C CA . ALA A 1 101 ? 4.574 23.233 -50.968 1.00 16.00 81 ALA A CA 1
ATOM 647 C C . ALA A 1 101 ? 5.205 22.580 -52.189 1.00 18.75 81 ALA A C 1
ATOM 648 O O . ALA A 1 101 ? 5.224 23.179 -53.272 1.00 18.35 81 ALA A O 1
ATOM 650 N N . ASP A 1 102 ? 5.714 21.361 -52.023 1.00 16.97 82 ASP A N 1
ATOM 651 C CA . ASP A 1 102 ? 6.463 20.686 -53.088 1.00 18.71 82 ASP A CA 1
ATOM 652 C C . ASP A 1 102 ? 5.650 19.623 -53.805 1.00 18.51 82 ASP A C 1
ATOM 653 O O . ASP A 1 102 ? 6.199 18.830 -54.577 1.00 21.75 82 ASP A O 1
ATOM 658 N N . TYR A 1 103 ? 4.351 19.583 -53.534 1.00 18.99 83 TYR A N 1
ATOM 659 C CA . TYR A 1 103 ? 3.488 18.548 -54.105 1.00 20.58 83 TYR A CA 1
ATOM 660 C C . TYR A 1 103 ? 2.041 18.976 -53.919 1.00 22.28 83 TYR A C 1
ATOM 661 O O . TYR A 1 103 ? 1.378 18.579 -52.954 1.00 17.08 83 TYR A O 1
ATOM 670 N N . SER A 1 104 ? 1.565 19.813 -54.836 1.00 20.71 84 SER A N 1
ATOM 671 C CA . SER A 1 104 ? 0.283 20.489 -54.665 1.00 17.75 84 SER A CA 1
ATOM 672 C C . SER A 1 104 ? -0.896 19.535 -54.808 1.00 18.17 84 SER A C 1
ATOM 673 O O . SER A 1 104 ? -0.780 18.456 -55.402 1.00 18.90 84 SER A O 1
ATOM 676 N N . PHE A 1 105 ? -2.041 19.941 -54.273 1.00 17.12 85 PHE A N 1
ATOM 677 C CA . PHE A 1 105 ? -3.261 19.178 -54.507 1.00 19.20 85 PHE A CA 1
ATOM 678 C C . PHE A 1 105 ? -3.575 19.070 -56.002 1.00 21.55 85 PHE A C 1
ATOM 679 O O . PHE A 1 105 ? -3.972 18.001 -56.488 1.00 20.20 85 PHE A O 1
ATOM 687 N N . ASP A 1 106 ? -3.382 20.165 -56.731 1.00 21.49 86 ASP A N 1
ATOM 688 C CA . ASP A 1 106 ? -3.584 20.151 -58.186 1.00 19.48 86 ASP A CA 1
ATOM 689 C C . ASP A 1 106 ? -2.710 19.101 -58.848 1.00 23.11 86 ASP A C 1
ATOM 690 O O . ASP A 1 106 ? -3.153 18.398 -59.762 1.00 23.34 86 ASP A O 1
ATOM 695 N N . GLN A 1 107 ? -1.478 18.978 -58.388 1.00 18.37 87 GLN A N 1
ATOM 696 C CA . GLN A 1 107 ? -0.587 18.021 -58.986 1.00 19.90 87 GLN A CA 1
ATOM 697 C C . GLN A 1 107 ? -1.047 16.607 -58.699 1.00 22.48 87 GLN A C 1
ATOM 698 O O . GLN A 1 107 ? -1.086 15.798 -59.584 1.00 21.28 87 GLN A O 1
ATOM 704 N N . HIS A 1 108 ? -1.383 16.323 -57.454 1.00 20.56 88 HIS A N 1
ATOM 705 C CA . HIS A 1 108 ? -1.778 14.988 -57.102 1.00 19.53 88 HIS A CA 1
ATOM 706 C C . HIS A 1 108 ? -3.079 14.571 -57.715 1.00 20.20 88 HIS A C 1
ATOM 707 O O . HIS A 1 108 ? -3.186 13.481 -58.248 1.00 19.10 88 HIS A O 1
ATOM 714 N N . PHE A 1 109 ? -4.084 15.418 -57.630 1.00 18.73 89 PHE A N 1
ATOM 715 C CA . PHE A 1 109 ? -5.437 15.045 -58.000 1.00 21.60 89 PHE A CA 1
ATOM 716 C C . PHE A 1 109 ? -5.805 15.415 -59.447 1.00 20.62 89 PHE A C 1
ATOM 717 O O . PHE A 1 109 ? -6.749 14.892 -59.996 1.00 23.68 89 PHE A O 1
ATOM 725 N N . GLY A 1 110 ? -5.065 16.347 -60.033 1.00 25.96 90 GLY A N 1
ATOM 726 C CA . GLY A 1 110 ? -5.290 16.750 -61.414 1.00 24.71 90 GLY A CA 1
ATOM 727 C C . GLY A 1 110 ? -6.523 17.607 -61.640 1.00 29.65 90 GLY A C 1
ATOM 728 O O . GLY A 1 110 ? -6.930 17.847 -62.785 1.00 27.51 90 GLY A O 1
ATOM 729 N N . LYS A 1 111 ? -7.110 18.087 -60.550 1.00 24.09 91 LYS A N 1
ATOM 730 C CA . LYS A 1 111 ? -8.303 18.912 -60.598 1.00 23.50 91 LYS A CA 1
ATOM 731 C C . LYS A 1 111 ? -8.515 19.472 -59.203 1.00 29.18 91 LYS A C 1
ATOM 732 O O . LYS A 1 111 ? -7.989 18.926 -58.233 1.00 26.91 91 LYS A O 1
ATOM 738 N N . SER A 1 112 ? -9.286 20.546 -59.093 1.00 26.74 92 SER A N 1
ATOM 739 C CA . SER A 1 112 ? -9.662 21.066 -57.779 1.00 24.64 92 SER A CA 1
ATOM 740 C C . SER A 1 112 ? -10.704 20.156 -57.142 1.00 25.26 92 SER A C 1
ATOM 741 O O . SER A 1 112 ? -11.607 19.669 -57.825 1.00 24.55 92 SER A O 1
ATOM 744 N N . ILE A 1 113 ? -10.568 19.918 -55.837 1.00 23.88 93 ILE A N 1
ATOM 745 C CA . ILE A 1 113 ? -11.518 19.106 -55.075 1.00 21.82 93 ILE A CA 1
ATOM 746 C C . ILE A 1 113 ? -11.903 19.875 -53.800 1.00 20.79 93 ILE A C 1
ATOM 747 O O . ILE A 1 113 ? -11.237 20.839 -53.447 1.00 19.25 93 ILE A O 1
ATOM 752 N N . PRO A 1 114 ? -12.988 19.470 -53.119 1.00 20.12 94 PRO A N 1
ATOM 753 C CA . PRO A 1 114 ? -13.446 20.253 -51.964 1.00 21.47 94 PRO A CA 1
ATOM 754 C C . PRO A 1 114 ? -12.412 20.374 -50.839 1.00 20.94 94 PRO A C 1
ATOM 755 O O . PRO A 1 114 ? -11.412 19.657 -50.818 1.00 20.65 94 PRO A O 1
ATOM 759 N N . SER A 1 115 ? -12.654 21.298 -49.913 1.00 18.73 95 SER A N 1
ATOM 760 C CA . SER A 1 115 ? -11.643 21.641 -48.913 1.00 15.73 95 SER A CA 1
ATOM 761 C C . SER A 1 115 ? -11.551 20.672 -47.741 1.00 18.96 95 SER A C 1
ATOM 762 O O . SER A 1 115 ? -10.545 20.661 -47.030 1.00 19.88 95 SER A O 1
ATOM 765 N N . PHE A 1 116 ? -12.597 19.883 -47.517 1.00 20.05 96 PHE A N 1
ATOM 766 C CA . PHE A 1 116 ? -12.627 18.993 -46.357 1.00 16.45 96 PHE A CA 1
ATOM 767 C C . PHE A 1 116 ? -12.886 17.555 -46.775 1.00 20.87 96 PHE A C 1
ATOM 768 O O . PHE A 1 116 ? -14.017 17.068 -46.686 1.00 23.58 96 PHE A O 1
ATOM 776 N N . PRO A 1 117 ? -11.836 16.864 -47.238 1.00 20.44 97 PRO A N 1
ATOM 777 C CA . PRO A 1 117 ? -12.074 15.505 -47.735 1.00 18.83 97 PRO A CA 1
ATOM 778 C C . PRO A 1 117 ? -12.058 14.430 -46.649 1.00 20.23 97 PRO A C 1
ATOM 779 O O . PRO A 1 117 ? -11.590 14.663 -45.534 1.00 18.55 97 PRO A O 1
ATOM 783 N N . PRO A 1 118 ? -12.567 13.237 -46.978 1.00 17.78 98 PRO A N 1
ATOM 784 C CA . PRO A 1 118 ? -12.508 12.173 -45.967 1.00 16.13 98 PRO A CA 1
ATOM 785 C C . PRO A 1 118 ? -11.087 11.651 -45.818 1.00 16.70 98 PRO A C 1
ATOM 786 O O . PRO A 1 118 ? -10.241 11.922 -46.662 1.00 18.76 98 PRO A O 1
ATOM 790 N N . ARG A 1 119 ? -10.824 10.932 -44.731 1.00 16.60 99 ARG A N 1
ATOM 791 C CA . ARG A 1 119 ? -9.480 10.430 -44.427 1.00 15.93 99 ARG A CA 1
ATOM 792 C C . ARG A 1 119 ? -8.756 9.788 -45.607 1.00 15.67 99 ARG A C 1
ATOM 793 O O . ARG A 1 119 ? -7.593 10.089 -45.862 1.00 16.70 99 ARG A O 1
ATOM 801 N N . GLU A 1 120 ? -9.437 8.881 -46.304 1.00 16.52 100 GLU A N 1
ATOM 802 C CA . GLU A 1 120 ? -8.796 8.092 -47.355 1.00 19.98 100 GLU A CA 1
ATOM 803 C C . GLU A 1 120 ? -8.221 8.988 -48.449 1.00 18.44 100 GLU A C 1
ATOM 804 O O . GLU A 1 120 ? -7.155 8.706 -49.002 1.00 17.15 100 GLU A O 1
ATOM 810 N N . VAL A 1 121 ? -8.914 10.084 -48.728 1.00 16.43 101 VAL A N 1
ATOM 811 C CA . VAL A 1 121 ? -8.438 11.065 -49.708 1.00 17.87 101 VAL A CA 1
ATOM 812 C C . VAL A 1 121 ? -7.129 11.734 -49.272 1.00 16.53 101 VAL A C 1
ATOM 813 O O . VAL A 1 121 ? -6.197 11.851 -50.061 1.00 16.89 101 VAL A O 1
ATOM 817 N N . LEU A 1 122 ? -7.050 12.178 -48.020 1.00 16.99 102 LEU A N 1
ATOM 818 C CA . LEU A 1 122 ? -5.809 12.798 -47.561 1.00 16.85 102 LEU A CA 1
ATOM 819 C C . LEU A 1 122 ? -4.680 11.768 -47.387 1.00 15.99 102 LEU A C 1
ATOM 820 O O . LEU A 1 122 ? -3.512 12.060 -47.659 1.00 17.80 102 LEU A O 1
ATOM 825 N N . GLN A 1 123 ? -5.029 10.564 -46.948 1.00 17.18 103 GLN A N 1
ATOM 826 C CA . GLN A 1 123 ? -4.066 9.468 -46.905 1.00 19.17 103 GLN A CA 1
ATOM 827 C C . GLN A 1 123 ? -3.453 9.238 -48.299 1.00 17.26 103 GLN A C 1
ATOM 828 O O . GLN A 1 123 ? -2.244 9.060 -48.443 1.00 16.74 103 GLN A O 1
ATOM 834 N N . ASP A 1 124 ? -4.297 9.251 -49.325 1.00 16.32 104 ASP A N 1
ATOM 835 C CA . ASP A 1 124 ? -3.837 9.024 -50.702 1.00 19.29 104 ASP A CA 1
ATOM 836 C C . ASP A 1 124 ? -2.848 10.102 -51.152 1.00 19.06 104 ASP A C 1
ATOM 837 O O . ASP A 1 124 ? -1.880 9.819 -51.878 1.00 19.29 104 ASP A O 1
ATOM 842 N N . TYR A 1 125 ? -3.114 11.335 -50.721 1.00 15.68 105 TYR A N 1
ATOM 843 C CA . TYR A 1 125 ? -2.267 12.492 -51.006 1.00 19.37 105 TYR A CA 1
ATOM 844 C C . TYR A 1 125 ? -0.909 12.372 -50.311 1.00 17.22 105 TYR A C 1
ATOM 845 O O . TYR A 1 125 ? 0.130 12.551 -50.942 1.00 18.19 105 TYR A O 1
ATOM 854 N N . ILE A 1 126 ? -0.925 12.048 -49.017 1.00 16.13 106 ILE A N 1
ATOM 855 C CA . ILE A 1 126 ? 0.309 11.875 -48.244 1.00 14.10 106 ILE A CA 1
ATOM 856 C C . ILE A 1 126 ? 1.229 10.829 -48.879 1.00 17.72 106 ILE A C 1
ATOM 857 O O . ILE A 1 126 ? 2.420 11.061 -49.106 1.00 16.08 106 ILE A O 1
ATOM 862 N N . LEU A 1 127 ? 0.669 9.662 -49.156 1.00 15.79 107 LEU A N 1
ATOM 863 C CA . LEU A 1 127 ? 1.464 8.565 -49.685 1.00 19.15 107 LEU A CA 1
ATOM 864 C C . LEU A 1 127 ? 1.852 8.814 -51.148 1.00 18.07 107 LEU A C 1
ATOM 865 O O . LEU A 1 127 ? 2.924 8.412 -51.584 1.00 17.89 107 LEU A O 1
ATOM 870 N N . GLY A 1 128 ? 0.996 9.505 -51.892 1.00 18.13 108 GLY A N 1
ATOM 871 C CA . GLY A 1 128 ? 1.311 9.846 -53.274 1.00 19.20 108 GLY A CA 1
ATOM 872 C C . GLY A 1 128 ? 2.629 10.597 -53.410 1.00 20.86 108 GLY A C 1
ATOM 873 O O . GLY A 1 128 ? 3.423 10.334 -54.317 1.00 21.10 108 GLY A O 1
ATOM 874 N N . ARG A 1 129 ? 2.881 11.523 -52.495 1.00 18.10 109 ARG A N 1
ATOM 875 C CA . ARG A 1 129 ? 4.090 12.322 -52.543 1.00 15.54 109 ARG A CA 1
ATOM 876 C C . ARG A 1 129 ? 5.369 11.512 -52.477 1.00 18.27 109 ARG A C 1
ATOM 877 O O . ARG A 1 129 ? 6.340 11.875 -53.079 1.00 19.82 109 ARG A O 1
ATOM 885 N N . VAL A 1 130 ? 5.350 10.410 -51.729 1.00 18.72 110 VAL A N 1
ATOM 886 C CA . VAL A 1 130 ? 6.565 9.659 -51.452 1.00 17.45 110 VAL A CA 1
ATOM 887 C C . VAL A 1 130 ? 6.681 8.320 -52.201 1.00 20.39 110 VAL A C 1
ATOM 888 O O . VAL A 1 130 ? 7.637 7.622 -52.057 1.00 19.49 110 VAL A O 1
ATOM 892 N N . SER A 1 131 ? 5.687 8.000 -53.005 1.00 19.36 111 SER A N 1
ATOM 893 C CA . SER A 1 131 ? 5.595 6.673 -53.555 1.00 24.37 111 SER A CA 1
ATOM 894 C C . SER A 1 131 ? 6.183 6.497 -54.959 1.00 29.60 111 SER A C 1
ATOM 895 O O . SER A 1 131 ? 6.115 5.424 -55.519 1.00 31.12 111 SER A O 1
ATOM 898 N N . LYS A 1 132 ? 6.805 7.531 -55.484 1.00 26.64 112 LYS A N 1
ATOM 899 C CA . LYS A 1 132 ? 7.328 7.475 -56.836 1.00 34.87 112 LYS A CA 1
ATOM 900 C C . LYS A 1 132 ? 8.753 6.967 -56.922 1.00 37.64 112 LYS A C 1
ATOM 901 O O . LYS A 1 132 ? 9.164 6.438 -57.941 1.00 32.54 112 LYS A O 1
ATOM 907 N N . GLY A 1 133 ? 9.507 7.172 -55.855 1.00 26.61 113 GLY A N 1
ATOM 908 C CA . GLY A 1 133 ? 10.926 6.864 -55.811 1.00 24.84 113 GLY A CA 1
ATOM 909 C C . GLY A 1 133 ? 11.312 5.792 -54.804 1.00 21.25 113 GLY A C 1
ATOM 910 O O . GLY A 1 133 ? 10.549 4.861 -54.568 1.00 22.21 113 GLY A O 1
ATOM 911 N N . ASN A 1 134 ? 12.498 5.941 -54.214 1.00 19.90 114 ASN A N 1
ATOM 912 C CA . ASN A 1 134 ? 13.121 4.889 -53.419 1.00 22.77 114 ASN A CA 1
ATOM 913 C C . ASN A 1 134 ? 12.863 4.990 -51.916 1.00 21.74 114 ASN A C 1
ATOM 914 O O . ASN A 1 134 ? 13.481 4.283 -51.132 1.00 23.57 114 ASN A O 1
ATOM 919 N N . ILE A 1 135 ? 11.955 5.870 -51.514 1.00 19.97 115 ILE A N 1
ATOM 920 C CA . ILE A 1 135 ? 11.710 6.070 -50.086 1.00 18.73 115 ILE A CA 1
ATOM 921 C C . ILE A 1 135 ? 11.180 4.816 -49.389 1.00 20.27 115 ILE A C 1
ATOM 922 O O . ILE A 1 135 ? 11.645 4.462 -48.311 1.00 19.55 115 ILE A O 1
ATOM 927 N N . LYS A 1 136 ? 10.216 4.137 -49.996 1.00 21.23 116 LYS A N 1
ATOM 928 C CA . LYS A 1 136 ? 9.613 3.007 -49.305 1.00 20.90 116 LYS A CA 1
ATOM 929 C C . LYS A 1 136 ? 10.636 1.927 -48.945 1.00 24.07 116 LYS A C 1
ATOM 930 O O . LYS A 1 136 ? 10.525 1.279 -47.892 1.00 21.28 116 LYS A O 1
ATOM 936 N N . ASN A 1 137 ? 11.639 1.746 -49.797 1.00 21.60 117 ASN A N 1
ATOM 937 C CA . ASN A 1 137 ? 12.668 0.740 -49.533 1.00 23.66 117 ASN A CA 1
ATOM 938 C C . ASN A 1 137 ? 13.554 1.035 -48.327 1.00 20.81 117 ASN A C 1
ATOM 939 O O . ASN A 1 137 ? 14.276 0.154 -47.851 1.00 23.55 117 ASN A O 1
ATOM 944 N N . LYS A 1 138 ? 13.498 2.267 -47.828 1.00 19.39 118 LYS A N 1
ATOM 945 C CA . LYS A 1 138 ? 14.306 2.644 -46.672 1.00 18.42 118 LYS A CA 1
ATOM 946 C C . LYS A 1 138 ? 13.633 2.299 -45.352 1.00 20.40 118 LYS A C 1
ATOM 947 O O . LYS A 1 138 ? 14.241 2.447 -44.300 1.00 19.05 118 LYS A O 1
ATOM 953 N N . ILE A 1 139 ? 12.386 1.845 -45.416 1.00 19.08 119 ILE A N 1
ATOM 954 C CA . ILE A 1 139 ? 11.592 1.651 -44.204 1.00 18.33 119 ILE A CA 1
ATOM 955 C C . ILE A 1 139 ? 11.474 0.185 -43.841 1.00 20.41 119 ILE A C 1
ATOM 956 O O . ILE A 1 139 ? 11.183 -0.660 -44.694 1.00 20.87 119 ILE A O 1
ATOM 961 N N . LYS A 1 140 ? 11.701 -0.106 -42.566 1.00 18.55 120 LYS A N 1
ATOM 962 C CA . LYS A 1 140 ? 11.463 -1.435 -42.010 1.00 20.19 120 LYS A CA 1
ATOM 963 C C . LYS A 1 140 ? 10.114 -1.452 -41.304 1.00 20.83 120 LYS A C 1
ATOM 964 O O . LYS A 1 140 ? 9.932 -0.788 -40.290 1.00 20.69 120 LYS A O 1
ATOM 970 N N . PHE A 1 141 ? 9.166 -2.208 -41.845 1.00 17.55 121 PHE A N 1
ATOM 971 C CA . PHE A 1 141 ? 7.823 -2.250 -41.278 1.00 19.16 121 PHE A CA 1
ATOM 972 C C . PHE A 1 141 ? 7.675 -3.376 -40.264 1.00 18.66 121 PHE A C 1
ATOM 973 O O . PHE A 1 141 ? 8.523 -4.264 -40.192 1.00 22.50 121 PHE A O 1
ATOM 981 N N . ASN A 1 142 ? 6.544 -3.372 -39.595 1.00 17.02 122 ASN A N 1
ATOM 982 C CA A ASN A 1 142 ? 6.445 -4.216 -38.395 0.50 19.96 122 ASN A CA 1
ATOM 983 C CA B ASN A 1 142 ? 6.472 -4.158 -38.365 0.50 19.96 122 ASN A CA 1
ATOM 984 C C . ASN A 1 142 ? 7.675 -4.502 -37.408 1.00 20.92 122 ASN A C 1
ATOM 985 O O . ASN A 1 142 ? 8.215 -5.505 -36.879 1.00 19.35 122 ASN A O 1
ATOM 994 N N . THR A 1 143 ? 8.262 -3.311 -37.362 1.00 18.19 123 THR A N 1
ATOM 995 C CA . THR A 1 143 ? 9.495 -3.117 -36.619 1.00 16.83 123 THR A CA 1
ATOM 996 C C . THR A 1 143 ? 9.362 -1.989 -35.585 1.00 20.27 123 THR A C 1
ATOM 997 O O . THR A 1 143 ? 9.085 -0.890 -35.931 1.00 22.00 123 THR A O 1
ATOM 1001 N N . ARG A 1 144 ? 9.551 -2.318 -34.319 1.00 18.13 124 ARG A N 1
ATOM 1002 C CA . ARG A 1 144 ? 9.349 -1.387 -33.221 1.00 18.59 124 ARG A CA 1
ATOM 1003 C C . ARG A 1 144 ? 10.654 -1.049 -32.503 1.00 18.87 124 ARG A C 1
ATOM 1004 O O . ARG A 1 144 ? 11.289 -1.903 -31.944 1.00 18.89 124 ARG A O 1
ATOM 1012 N N . VAL A 1 145 ? 11.010 0.220 -32.482 1.00 15.99 125 VAL A N 1
ATOM 1013 C CA . VAL A 1 145 ? 12.168 0.604 -31.687 1.00 17.70 125 VAL A CA 1
ATOM 1014 C C . VAL A 1 145 ? 11.818 0.457 -30.208 1.00 20.83 125 VAL A C 1
ATOM 1015 O O . VAL A 1 145 ? 10.752 0.900 -29.771 1.00 18.47 125 VAL A O 1
ATOM 1019 N N . ILE A 1 146 ? 12.709 -0.172 -29.439 1.00 19.96 126 ILE A N 1
ATOM 1020 C CA . ILE A 1 146 ? 12.431 -0.430 -28.024 1.00 20.13 126 ILE A CA 1
ATOM 1021 C C . ILE A 1 146 ? 13.453 0.142 -27.025 1.00 25.09 126 ILE A C 1
ATOM 1022 O O . ILE A 1 146 ? 13.135 0.327 -25.855 1.00 22.61 126 ILE A O 1
ATOM 1027 N N . ASN A 1 147 ? 14.673 0.412 -27.472 1.00 21.05 127 ASN A N 1
ATOM 1028 C CA A ASN A 1 147 ? 15.683 0.965 -26.577 0.52 24.06 127 ASN A CA 1
ATOM 1029 C CA B ASN A 1 147 ? 15.731 0.905 -26.582 0.48 24.09 127 ASN A CA 1
ATOM 1030 C C . ASN A 1 147 ? 16.661 1.858 -27.317 1.00 21.15 127 ASN A C 1
ATOM 1031 O O . ASN A 1 147 ? 17.101 1.541 -28.416 1.00 20.95 127 ASN A O 1
ATOM 1040 N N . THR A 1 148 ? 16.979 2.991 -26.706 1.00 21.07 128 THR A N 1
ATOM 1041 C CA . THR A 1 148 ? 17.935 3.925 -27.287 1.00 24.15 128 THR A CA 1
ATOM 1042 C C . THR A 1 148 ? 18.833 4.524 -26.222 1.00 23.71 128 THR A C 1
ATOM 1043 O O . THR A 1 148 ? 18.349 5.143 -25.273 1.00 21.64 128 THR A O 1
ATOM 1047 N N . VAL A 1 149 ? 20.142 4.359 -26.390 1.00 19.69 129 VAL A N 1
ATOM 1048 C CA . VAL A 1 149 ? 21.095 5.082 -25.557 1.00 24.65 129 VAL A CA 1
ATOM 1049 C C . VAL A 1 149 ? 22.127 5.765 -26.437 1.00 25.14 129 VAL A C 1
ATOM 1050 O O . VAL A 1 149 ? 22.414 5.303 -27.544 1.00 25.37 129 VAL A O 1
ATOM 1054 N N . TYR A 1 150 ? 22.667 6.871 -25.944 1.00 25.69 130 TYR A N 1
ATOM 1055 C CA . TYR A 1 150 ? 23.706 7.606 -26.652 1.00 24.61 130 TYR A CA 1
ATOM 1056 C C . TYR A 1 150 ? 25.052 7.326 -25.988 1.00 29.86 130 TYR A C 1
ATOM 1057 O O . TYR A 1 150 ? 25.256 7.653 -24.818 1.00 28.63 130 TYR A O 1
ATOM 1066 N N . ARG A 1 151 ? 25.954 6.714 -26.746 1.00 26.92 131 ARG A N 1
ATOM 1067 C CA . ARG A 1 151 ? 27.218 6.205 -26.224 1.00 38.47 131 ARG A CA 1
ATOM 1068 C C . ARG A 1 151 ? 28.310 6.377 -27.260 1.00 34.53 131 ARG A C 1
ATOM 1069 O O . ARG A 1 151 ? 28.137 5.981 -28.417 1.00 35.27 131 ARG A O 1
ATOM 1077 N N . ASN A 1 152 ? 29.440 6.944 -26.848 1.00 33.97 132 ASN A N 1
ATOM 1078 C CA . ASN A 1 152 ? 30.583 7.098 -27.744 1.00 36.63 132 ASN A CA 1
ATOM 1079 C C . ASN A 1 152 ? 30.205 7.743 -29.076 1.00 36.04 132 ASN A C 1
ATOM 1080 O O . ASN A 1 152 ? 30.552 7.237 -30.144 1.00 34.76 132 ASN A O 1
ATOM 1085 N N . ASP A 1 153 ? 29.478 8.855 -28.992 1.00 35.57 133 ASP A N 1
ATOM 1086 C CA . ASP A 1 153 ? 29.085 9.643 -30.157 1.00 34.25 133 ASP A CA 1
ATOM 1087 C C . ASP A 1 153 ? 28.115 8.942 -31.102 1.00 33.66 133 ASP A C 1
ATOM 1088 O O . ASP A 1 153 ? 27.989 9.328 -32.263 1.00 31.43 133 ASP A O 1
ATOM 1093 N N . LYS A 1 154 ? 27.422 7.923 -30.609 1.00 29.04 134 LYS A N 1
ATOM 1094 C CA . LYS A 1 154 ? 26.440 7.240 -31.434 1.00 26.59 134 LYS A CA 1
ATOM 1095 C C . LYS A 1 154 ? 25.182 6.846 -30.666 1.00 26.47 134 LYS A C 1
ATOM 1096 O O . LYS A 1 154 ? 25.228 6.590 -29.456 1.00 26.38 134 LYS A O 1
ATOM 1102 N N . PHE A 1 155 ? 24.054 6.832 -31.369 1.00 23.87 135 PHE A N 1
ATOM 1103 C CA . PHE A 1 155 ? 22.827 6.279 -30.811 1.00 22.51 135 PHE A CA 1
ATOM 1104 C C . PHE A 1 155 ? 22.823 4.775 -31.022 1.00 23.52 135 PHE A C 1
ATOM 1105 O O . PHE A 1 155 ? 22.795 4.296 -32.152 1.00 25.48 135 PHE A O 1
ATOM 1113 N N . GLU A 1 156 ? 22.876 4.032 -29.923 1.00 24.10 136 GLU A N 1
ATOM 1114 C CA . GLU A 1 156 ? 22.739 2.586 -29.978 1.00 24.42 136 GLU A CA 1
ATOM 1115 C C . GLU A 1 156 ? 21.265 2.241 -29.823 1.00 23.70 136 GLU A C 1
ATOM 1116 O O . GLU A 1 156 ? 20.652 2.548 -28.800 1.00 23.41 136 GLU A O 1
ATOM 1122 N N . ILE A 1 157 ? 20.703 1.610 -30.845 1.00 21.64 137 ILE A N 1
ATOM 1123 C CA . ILE A 1 157 ? 19.266 1.368 -30.898 1.00 20.53 137 ILE A CA 1
ATOM 1124 C C . ILE A 1 157 ? 18.930 -0.109 -30.963 1.00 23.09 137 ILE A C 1
ATOM 1125 O O . ILE A 1 157 ? 19.408 -0.830 -31.841 1.00 23.05 137 ILE A O 1
ATOM 1130 N N . ASN A 1 158 ? 18.102 -0.564 -30.027 1.00 22.46 138 ASN A N 1
ATOM 1131 C CA . ASN A 1 158 ? 17.522 -1.891 -30.133 1.00 20.48 138 ASN A CA 1
ATOM 1132 C C . ASN A 1 158 ? 16.124 -1.781 -30.702 1.00 22.09 138 ASN A C 1
ATOM 1133 O O . ASN A 1 158 ? 15.354 -0.912 -30.299 1.00 19.33 138 ASN A O 1
ATOM 1138 N N . TYR A 1 159 ? 15.798 -2.679 -31.620 1.00 19.98 139 TYR A N 1
ATOM 1139 C CA . TYR A 1 159 ? 14.471 -2.721 -32.203 1.00 19.82 139 TYR A CA 1
ATOM 1140 C C . TYR A 1 159 ? 13.944 -4.138 -32.344 1.00 21.77 139 TYR A C 1
ATOM 1141 O O . TYR A 1 159 ? 14.705 -5.084 -32.535 1.00 22.55 139 TYR A O 1
ATOM 1150 N N . GLN A 1 160 ? 12.629 -4.276 -32.250 1.00 19.93 140 GLN A N 1
ATOM 1151 C CA . GLN A 1 160 ? 12.007 -5.579 -32.358 1.00 18.12 140 GLN A CA 1
ATOM 1152 C C . GLN A 1 160 ? 11.469 -5.827 -33.755 1.00 20.58 140 GLN A C 1
ATOM 1153 O O . GLN A 1 160 ? 10.611 -5.097 -34.241 1.00 19.38 140 GLN A O 1
ATOM 1159 N N . ASP A 1 161 ? 11.997 -6.862 -34.394 1.00 18.17 141 ASP A N 1
ATOM 1160 C CA . ASP A 1 161 ? 11.414 -7.413 -35.604 1.00 19.08 141 ASP A CA 1
ATOM 1161 C C . ASP A 1 161 ? 10.198 -8.208 -35.132 1.00 20.60 141 ASP A C 1
ATOM 1162 O O . ASP A 1 161 ? 10.332 -9.311 -34.601 1.00 21.40 141 ASP A O 1
ATOM 1167 N N . LYS A 1 162 ? 9.009 -7.639 -35.285 1.00 17.56 142 LYS A N 1
ATOM 1168 C CA . LYS A 1 162 ? 7.836 -8.233 -34.655 1.00 19.64 142 LYS A CA 1
ATOM 1169 C C . LYS A 1 162 ? 7.429 -9.574 -35.257 1.00 19.24 142 LYS A C 1
ATOM 1170 O O . LYS A 1 162 ? 7.010 -10.488 -34.535 1.00 19.63 142 LYS A O 1
ATOM 1176 N N . VAL A 1 163 ? 7.536 -9.691 -36.576 1.00 18.45 143 VAL A N 1
ATOM 1177 C CA A VAL A 1 163 ? 7.117 -10.924 -37.234 0.18 20.44 143 VAL A CA 1
ATOM 1178 C CA B VAL A 1 163 ? 7.139 -10.916 -37.262 0.82 20.40 143 VAL A CA 1
ATOM 1179 C C . VAL A 1 163 ? 7.956 -12.125 -36.789 1.00 20.17 143 VAL A C 1
ATOM 1180 O O . VAL A 1 163 ? 7.430 -13.229 -36.636 1.00 19.58 143 VAL A O 1
ATOM 1187 N N . ASN A 1 164 ? 9.245 -11.906 -36.553 1.00 19.69 144 ASN A N 1
ATOM 1188 C CA . ASN A 1 164 ? 10.143 -12.967 -36.088 1.00 21.16 144 ASN A CA 1
ATOM 1189 C C . ASN A 1 164 ? 10.297 -13.015 -34.562 1.00 24.14 144 ASN A C 1
ATOM 1190 O O . ASN A 1 164 ? 10.878 -13.957 -34.016 1.00 23.25 144 ASN A O 1
ATOM 1195 N N . ASP A 1 165 ? 9.783 -11.992 -33.887 1.00 21.27 145 ASP A N 1
ATOM 1196 C CA . ASP A 1 165 ? 9.949 -11.835 -32.442 1.00 23.30 145 ASP A CA 1
ATOM 1197 C C . ASP A 1 165 ? 11.421 -11.895 -32.041 1.00 25.20 145 ASP A C 1
ATOM 1198 O O . ASP A 1 165 ? 11.837 -12.723 -31.218 1.00 24.87 145 ASP A O 1
ATOM 1203 N N . LYS A 1 166 ? 12.207 -11.006 -32.628 1.00 18.80 146 LYS A N 1
ATOM 1204 C CA . LYS A 1 166 ? 13.647 -11.002 -32.434 1.00 21.76 146 LYS A CA 1
ATOM 1205 C C . LYS A 1 166 ? 14.134 -9.583 -32.198 1.00 25.53 146 LYS A C 1
ATOM 1206 O O . LYS A 1 166 ? 13.699 -8.647 -32.876 1.00 23.18 146 LYS A O 1
ATOM 1212 N N . THR A 1 167 ? 15.037 -9.413 -31.239 1.00 23.25 147 THR A N 1
ATOM 1213 C CA . THR A 1 167 ? 15.621 -8.101 -31.002 1.00 23.81 147 THR A CA 1
ATOM 1214 C C . THR A 1 167 ? 16.867 -7.940 -31.860 1.00 27.06 147 THR A C 1
ATOM 1215 O O . THR A 1 167 ? 17.744 -8.811 -31.861 1.00 23.71 147 THR A O 1
ATOM 1219 N N . LEU A 1 168 ? 16.918 -6.846 -32.622 1.00 23.16 148 LEU A N 1
ATOM 1220 C CA . LEU A 1 168 ? 18.106 -6.494 -33.385 1.00 23.25 148 LEU A CA 1
ATOM 1221 C C . LEU A 1 168 ? 18.668 -5.173 -32.879 1.00 26.82 148 LEU A C 1
ATOM 1222 O O . LEU A 1 168 ? 17.993 -4.432 -32.161 1.00 22.19 148 LEU A O 1
ATOM 1227 N N . SER A 1 169 ? 19.911 -4.881 -33.252 1.00 26.74 149 SER A N 1
ATOM 1228 C CA . SER A 1 169 ? 20.573 -3.672 -32.801 1.00 27.23 149 SER A CA 1
ATOM 1229 C C . SER A 1 169 ? 21.346 -3.027 -33.942 1.00 28.87 149 SER A C 1
ATOM 1230 O O . SER A 1 169 ? 21.822 -3.705 -34.858 1.00 26.76 149 SER A O 1
ATOM 1233 N N . ASP A 1 170 ? 21.456 -1.707 -33.888 1.00 26.36 150 ASP A N 1
ATOM 1234 C CA . ASP A 1 170 ? 22.279 -0.991 -34.845 1.00 26.42 150 ASP A CA 1
ATOM 1235 C C . ASP A 1 170 ? 22.698 0.333 -34.232 1.00 27.68 150 ASP A C 1
ATOM 1236 O O . ASP A 1 170 ? 22.201 0.727 -33.177 1.00 25.63 150 ASP A O 1
ATOM 1241 N N . THR A 1 171 ? 23.631 1.011 -34.883 1.00 24.08 151 THR A N 1
ATOM 1242 C CA A THR A 1 171 ? 24.174 2.252 -34.364 0.27 23.07 151 THR A CA 1
ATOM 1243 C CA B THR A 1 171 ? 24.145 2.271 -34.359 0.73 22.99 151 THR A CA 1
ATOM 1244 C C . THR A 1 171 ? 24.067 3.357 -35.412 1.00 23.10 151 THR A C 1
ATOM 1245 O O . THR A 1 171 ? 24.295 3.102 -36.588 1.00 23.92 151 THR A O 1
ATOM 1252 N N . PHE A 1 172 ? 23.723 4.561 -34.969 1.00 21.77 152 PHE A N 1
ATOM 1253 C CA . PHE A 1 172 ? 23.509 5.702 -35.859 1.00 23.28 152 PHE A CA 1
ATOM 1254 C C . PHE A 1 172 ? 24.159 6.966 -35.332 1.00 21.59 152 PHE A C 1
ATOM 1255 O O . PHE A 1 172 ? 24.328 7.140 -34.122 1.00 22.98 152 PHE A O 1
ATOM 1263 N N . ASP A 1 173 ? 24.493 7.870 -36.248 1.00 23.35 153 ASP A N 1
ATOM 1264 C CA . ASP A 1 173 ? 25.069 9.160 -35.887 1.00 22.30 153 ASP A CA 1
ATOM 1265 C C . ASP A 1 173 ? 24.006 10.169 -35.484 1.00 21.78 153 ASP A C 1
ATOM 1266 O O . ASP A 1 173 ? 24.239 11.024 -34.629 1.00 23.75 153 ASP A O 1
ATOM 1271 N N . TYR A 1 174 ? 22.838 10.073 -36.111 1.00 19.95 154 TYR A N 1
ATOM 1272 C CA . TYR A 1 174 ? 21.723 10.972 -35.816 1.00 20.55 154 TYR A CA 1
ATOM 1273 C C . TYR A 1 174 ? 20.448 10.175 -35.628 1.00 18.85 154 TYR A C 1
ATOM 1274 O O . TYR A 1 174 ? 20.253 9.120 -36.250 1.00 19.24 154 TYR A O 1
ATOM 1283 N N . LEU A 1 175 ? 19.574 10.694 -34.779 1.00 16.45 155 LEU A N 1
ATOM 1284 C CA . LEU A 1 175 ? 18.285 10.064 -34.526 1.00 19.84 155 LEU A CA 1
ATOM 1285 C C . LEU A 1 175 ? 17.162 11.080 -34.651 1.00 16.17 155 LEU A C 1
ATOM 1286 O O . LEU A 1 175 ? 17.183 12.126 -34.005 1.00 19.24 155 LEU A O 1
ATOM 1291 N N . VAL A 1 176 ? 16.182 10.760 -35.486 1.00 17.30 156 VAL A N 1
ATOM 1292 C CA . VAL A 1 176 ? 15.014 11.606 -35.671 1.00 15.58 156 VAL A CA 1
ATOM 1293 C C . VAL A 1 176 ? 13.838 10.867 -35.069 1.00 18.20 156 VAL A C 1
ATOM 1294 O O . VAL A 1 176 ? 13.519 9.756 -35.493 1.00 17.17 156 VAL A O 1
ATOM 1298 N N . VAL A 1 177 ? 13.203 11.485 -34.076 1.00 15.07 157 VAL A N 1
ATOM 1299 C CA . VAL A 1 177 ? 12.023 10.903 -33.447 1.00 17.90 157 VAL A CA 1
ATOM 1300 C C . VAL A 1 177 ? 10.749 11.499 -34.039 1.00 17.86 157 VAL A C 1
ATOM 1301 O O . VAL A 1 177 ? 10.439 12.674 -33.826 1.00 17.82 157 VAL A O 1
ATOM 1305 N N . SER A 1 178 ? 10.019 10.687 -34.800 1.00 15.09 158 SER A N 1
ATOM 1306 C CA . SER A 1 178 ? 8.774 11.151 -35.402 1.00 13.27 158 SER A CA 1
ATOM 1307 C C . SER A 1 178 ? 7.628 10.182 -35.123 1.00 17.11 158 SER A C 1
ATOM 1308 O O . SER A 1 178 ? 6.970 9.685 -36.034 1.00 16.03 158 SER A O 1
ATOM 1311 N N . THR A 1 179 ? 7.379 9.940 -33.834 1.00 15.90 159 THR A N 1
ATOM 1312 C CA . THR A 1 179 ? 6.393 8.952 -33.419 1.00 17.42 159 THR A CA 1
ATOM 1313 C C . THR A 1 179 ? 5.060 9.563 -33.015 1.00 18.74 159 THR A C 1
ATOM 1314 O O . THR A 1 179 ? 4.202 8.873 -32.467 1.00 16.34 159 THR A O 1
ATOM 1318 N N . GLY A 1 180 ? 4.888 10.852 -33.306 1.00 14.32 160 GLY A N 1
ATOM 1319 C CA . GLY A 1 180 ? 3.670 11.561 -32.963 1.00 16.15 160 GLY A CA 1
ATOM 1320 C C . GLY A 1 180 ? 3.409 11.671 -31.465 1.00 18.16 160 GLY A C 1
ATOM 1321 O O . GLY A 1 180 ? 4.234 11.274 -30.629 1.00 14.77 160 GLY A O 1
ATOM 1322 N N . HIS A 1 181 ? 2.236 12.197 -31.123 1.00 14.88 161 HIS A N 1
ATOM 1323 C CA . HIS A 1 181 ? 1.824 12.290 -29.724 1.00 17.20 161 HIS A CA 1
ATOM 1324 C C . HIS A 1 181 ? 0.310 12.188 -29.526 1.00 16.20 161 HIS A C 1
ATOM 1325 O O . HIS A 1 181 ? -0.238 12.693 -28.543 1.00 16.38 161 HIS A O 1
ATOM 1332 N N . PHE A 1 182 ? -0.354 11.508 -30.456 1.00 14.12 162 PHE A N 1
ATOM 1333 C CA . PHE A 1 182 ? -1.792 11.271 -30.352 1.00 14.14 162 PHE A CA 1
ATOM 1334 C C . PHE A 1 182 ? -2.103 9.767 -30.485 1.00 16.76 162 PHE A C 1
ATOM 1335 O O . PHE A 1 182 ? -3.079 9.385 -31.132 1.00 16.56 162 PHE A O 1
ATOM 1343 N N . SER A 1 183 ? -1.286 8.924 -29.853 1.00 15.64 163 SER A N 1
ATOM 1344 C CA . SER A 1 183 ? -1.460 7.473 -29.941 1.00 13.52 163 SER A CA 1
ATOM 1345 C C . SER A 1 183 ? -1.670 6.801 -28.603 1.00 17.12 163 SER A C 1
ATOM 1346 O O . SER A 1 183 ? -2.496 5.907 -28.490 1.00 16.54 163 SER A O 1
ATOM 1349 N N . VAL A 1 184 ? -0.899 7.216 -27.605 1.00 15.93 164 VAL A N 1
ATOM 1350 C CA . VAL A 1 184 ? -0.987 6.621 -26.266 1.00 14.64 164 VAL A CA 1
ATOM 1351 C C . VAL A 1 184 ? -1.912 7.491 -25.442 1.00 16.22 164 VAL A C 1
ATOM 1352 O O . VAL A 1 184 ? -1.571 8.627 -25.119 1.00 15.50 164 VAL A O 1
ATOM 1356 N N . PRO A 1 185 ? -3.102 6.969 -25.122 1.00 15.51 165 PRO A N 1
ATOM 1357 C CA . PRO A 1 185 ? -4.148 7.803 -24.532 1.00 14.53 165 PRO A CA 1
ATOM 1358 C C . PRO A 1 185 ? -3.905 8.124 -23.070 1.00 16.88 165 PRO A C 1
ATOM 1359 O O . PRO A 1 185 ? -3.370 7.306 -22.325 1.00 15.10 165 PRO A O 1
ATOM 1363 N N . PHE A 1 186 ? -4.290 9.331 -22.678 1.00 14.93 166 PHE A N 1
ATOM 1364 C CA . PHE A 1 186 ? -4.426 9.652 -21.266 1.00 15.30 166 PHE A CA 1
ATOM 1365 C C . PHE A 1 186 ? -5.867 9.350 -20.864 1.00 15.85 166 PHE A C 1
ATOM 1366 O O . PHE A 1 186 ? -6.812 9.879 -21.465 1.00 16.28 166 PHE A O 1
ATOM 1374 N N . ILE A 1 187 ? -6.038 8.488 -19.865 1.00 14.21 167 ILE A N 1
ATOM 1375 C CA . ILE A 1 187 ? -7.359 7.975 -19.514 1.00 15.35 167 ILE A CA 1
ATOM 1376 C C . ILE A 1 187 ? -7.610 8.157 -18.006 1.00 17.30 167 ILE A C 1
ATOM 1377 O O . ILE A 1 187 ? -7.166 7.346 -17.189 1.00 16.45 167 ILE A O 1
ATOM 1382 N N . PRO A 1 188 ? -8.331 9.224 -17.636 1.00 21.35 168 PRO A N 1
ATOM 1383 C CA . PRO A 1 188 ? -8.560 9.515 -16.213 1.00 18.33 168 PRO A CA 1
ATOM 1384 C C . PRO A 1 188 ? -9.727 8.724 -15.632 1.00 18.72 168 PRO A C 1
ATOM 1385 O O . PRO A 1 188 ? -10.699 8.452 -16.335 1.00 22.19 168 PRO A O 1
ATOM 1389 N N . GLU A 1 189 ? -9.645 8.398 -14.358 1.00 18.38 169 GLU A N 1
ATOM 1390 C CA . GLU A 1 189 ? -10.718 7.707 -13.685 1.00 19.84 169 GLU A CA 1
ATOM 1391 C C . GLU A 1 189 ? -11.733 8.654 -13.072 1.00 19.37 169 GLU A C 1
ATOM 1392 O O . GLU A 1 189 ? -11.366 9.666 -12.538 1.00 20.92 169 GLU A O 1
ATOM 1398 N N . TYR A 1 190 ? -13.003 8.307 -13.182 1.00 18.09 170 TYR A N 1
ATOM 1399 C CA . TYR A 1 190 ? -14.085 9.007 -12.499 1.00 20.68 170 TYR A CA 1
ATOM 1400 C C . TYR A 1 190 ? -14.790 8.077 -11.515 1.00 20.96 170 TYR A C 1
ATOM 1401 O O . TYR A 1 190 ? -14.877 6.868 -11.737 1.00 20.71 170 TYR A O 1
ATOM 1410 N N . GLU A 1 191 ? -15.311 8.650 -10.437 1.00 20.82 171 GLU A N 1
ATOM 1411 C CA . GLU A 1 191 ? -16.042 7.860 -9.445 1.00 22.20 171 GLU A CA 1
ATOM 1412 C C . GLU A 1 191 ? -17.134 7.005 -10.097 1.00 21.95 171 GLU A C 1
ATOM 1413 O O . GLU A 1 191 ? -17.877 7.472 -10.958 1.00 21.48 171 GLU A O 1
ATOM 1419 N N . GLY A 1 192 ? -17.217 5.736 -9.702 1.00 23.21 172 GLY A N 1
ATOM 1420 C CA . GLY A 1 192 ? -18.303 4.887 -10.161 1.00 22.63 172 GLY A CA 1
ATOM 1421 C C . GLY A 1 192 ? -18.035 4.080 -11.421 1.00 22.95 172 GLY A C 1
ATOM 1422 O O . GLY A 1 192 ? -18.855 3.263 -11.836 1.00 23.49 172 GLY A O 1
ATOM 1423 N N . MET A 1 193 ? -16.891 4.314 -12.051 1.00 22.35 173 MET A N 1
ATOM 1424 C CA . MET A 1 193 ? -16.559 3.557 -13.251 1.00 19.44 173 MET A CA 1
ATOM 1425 C C . MET A 1 193 ? -16.434 2.068 -12.925 1.00 20.49 173 MET A C 1
ATOM 1426 O O . MET A 1 193 ? -16.747 1.226 -13.743 1.00 19.01 173 MET A O 1
ATOM 1431 N N . SER A 1 194 ? -15.970 1.753 -11.723 1.00 22.98 174 SER A N 1
ATOM 1432 C CA . SER A 1 194 ? -15.748 0.356 -11.358 1.00 24.82 174 SER A CA 1
ATOM 1433 C C . SER A 1 194 ? -17.052 -0.438 -11.296 1.00 29.82 174 SER A C 1
ATOM 1434 O O . SER A 1 194 ? -17.037 -1.670 -11.338 1.00 32.88 174 SER A O 1
ATOM 1437 N N . SER A 1 195 ? -18.183 0.257 -11.198 1.00 27.20 175 SER A N 1
ATOM 1438 C CA . SER A 1 195 ? -19.475 -0.435 -11.177 1.00 29.98 175 SER A CA 1
ATOM 1439 C C . SER A 1 195 ? -20.391 -0.077 -12.354 1.00 26.29 175 SER A C 1
ATOM 1440 O O . SER A 1 195 ? -21.572 -0.433 -12.367 1.00 27.81 175 SER A O 1
ATOM 1443 N N . PHE A 1 196 ? -19.846 0.622 -13.342 1.00 21.89 176 PHE A N 1
ATOM 1444 C CA . PHE A 1 196 ? -20.617 0.995 -14.522 1.00 24.76 176 PHE A CA 1
ATOM 1445 C C . PHE A 1 196 ? -20.856 -0.235 -15.393 1.00 26.67 176 PHE A C 1
ATOM 1446 O O . PHE A 1 196 ? -19.921 -0.984 -15.664 1.00 29.71 176 PHE A O 1
ATOM 1454 N N . PRO A 1 197 ? -22.114 -0.462 -15.811 1.00 25.87 177 PRO A N 1
ATOM 1455 C CA . PRO A 1 197 ? -22.455 -1.658 -16.598 1.00 29.04 177 PRO A CA 1
ATOM 1456 C C . PRO A 1 197 ? -22.317 -1.494 -18.117 1.00 28.83 177 PRO A C 1
ATOM 1457 O O . PRO A 1 197 ? -22.514 -2.463 -18.837 1.00 30.29 177 PRO A O 1
ATOM 1461 N N . GLY A 1 198 ? -21.990 -0.301 -18.594 1.00 24.21 178 GLY A N 1
ATOM 1462 C CA . GLY A 1 198 ? -21.856 -0.081 -20.026 1.00 23.71 178 GLY A CA 1
ATOM 1463 C C . GLY A 1 198 ? -20.405 -0.097 -20.456 1.00 22.70 178 GLY A C 1
ATOM 1464 O O . GLY A 1 198 ? -19.543 -0.603 -19.738 1.00 23.78 178 GLY A O 1
ATOM 1465 N N . ARG A 1 199 ? -20.122 0.460 -21.628 1.00 22.25 179 ARG A N 1
ATOM 1466 C CA . ARG A 1 199 ? -18.748 0.498 -22.099 1.00 22.08 179 ARG A CA 1
ATOM 1467 C C . ARG A 1 199 ? -18.062 1.783 -21.672 1.00 17.70 179 ARG A C 1
ATOM 1468 O O . ARG A 1 199 ? -18.643 2.861 -21.763 1.00 18.11 179 ARG A O 1
ATOM 1476 N N . ILE A 1 200 ? -16.824 1.671 -21.209 1.00 17.69 180 ILE A N 1
ATOM 1477 C CA . ILE A 1 200 ? -15.997 2.848 -20.990 1.00 18.48 180 ILE A CA 1
ATOM 1478 C C . ILE A 1 200 ? -14.814 2.725 -21.916 1.00 17.72 180 ILE A C 1
ATOM 1479 O O . ILE A 1 200 ? -14.164 1.685 -21.949 1.00 18.11 180 ILE A O 1
ATOM 1484 N N . MET A 1 201 ? -14.548 3.778 -22.688 1.00 16.13 181 MET A N 1
ATOM 1485 C CA . MET A 1 201 ? -13.496 3.742 -23.692 1.00 14.71 181 MET A CA 1
ATOM 1486 C C . MET A 1 201 ? -12.883 5.123 -23.849 1.00 14.92 181 MET A C 1
ATOM 1487 O O . MET A 1 201 ? -13.451 6.109 -23.394 1.00 19.36 181 MET A O 1
ATOM 1492 N N . HIS A 1 202 ? -11.719 5.190 -24.486 1.00 17.22 182 HIS A N 1
ATOM 1493 C CA . HIS A 1 202 ? -11.089 6.468 -24.808 1.00 16.43 182 HIS A CA 1
ATOM 1494 C C . HIS A 1 202 ? -11.353 6.728 -26.293 1.00 16.60 182 HIS A C 1
ATOM 1495 O O . HIS A 1 202 ? -11.607 5.793 -27.045 1.00 15.72 182 HIS A O 1
ATOM 1502 N N . SER A 1 203 ? -11.300 7.983 -26.724 1.00 15.55 183 SER A N 1
ATOM 1503 C CA . SER A 1 203 ? -11.472 8.272 -28.151 1.00 16.43 183 SER A CA 1
ATOM 1504 C C . SER A 1 203 ? -10.480 7.494 -29.020 1.00 16.09 183 SER A C 1
ATOM 1505 O O . SER A 1 203 ? -10.764 7.190 -30.175 1.00 15.98 183 SER A O 1
ATOM 1508 N N . HIS A 1 204 ? -9.314 7.184 -28.463 1.00 15.90 184 HIS A N 1
ATOM 1509 C CA . HIS A 1 204 ? -8.317 6.339 -29.135 1.00 17.21 184 HIS A CA 1
ATOM 1510 C C . HIS A 1 204 ? -8.897 4.987 -29.584 1.00 19.90 184 HIS A C 1
ATOM 1511 O O . HIS A 1 204 ? -8.418 4.387 -30.558 1.00 18.75 184 HIS A O 1
ATOM 1518 N N . ASP A 1 205 ? -9.944 4.539 -28.892 1.00 15.30 185 ASP A N 1
ATOM 1519 C CA . ASP A 1 205 ? -10.567 3.233 -29.126 1.00 18.14 185 ASP A CA 1
ATOM 1520 C C . ASP A 1 205 ? -11.726 3.333 -30.117 1.00 18.55 185 ASP A C 1
ATOM 1521 O O . ASP A 1 205 ? -12.301 2.323 -30.515 1.00 16.23 185 ASP A O 1
ATOM 1526 N N . PHE A 1 206 ? -12.095 4.557 -30.491 1.00 15.96 186 PHE A N 1
ATOM 1527 C CA . PHE A 1 206 ? -13.309 4.775 -31.271 1.00 16.15 186 PHE A CA 1
ATOM 1528 C C . PHE A 1 206 ? -13.064 4.278 -32.696 1.00 17.92 186 PHE A C 1
ATOM 1529 O O . PHE A 1 206 ? -12.050 4.613 -33.323 1.00 16.75 186 PHE A O 1
ATOM 1537 N N . ARG A 1 207 ? -13.975 3.455 -33.205 1.00 18.12 187 ARG A N 1
ATOM 1538 C CA . ARG A 1 207 ? -13.766 2.863 -34.522 1.00 15.53 187 ARG A CA 1
ATOM 1539 C C . ARG A 1 207 ? -14.965 3.072 -35.436 1.00 18.66 187 ARG A C 1
ATOM 1540 O O . ARG A 1 207 ? -14.879 3.846 -36.367 1.00 23.15 187 ARG A O 1
ATOM 1548 N N . ASP A 1 208 ? -16.084 2.410 -35.168 1.00 20.60 188 ASP A N 1
ATOM 1549 C CA . ASP A 1 208 ? -17.262 2.606 -36.022 1.00 19.26 188 ASP A CA 1
ATOM 1550 C C . ASP A 1 208 ? -18.429 3.157 -35.202 1.00 20.45 188 ASP A C 1
ATOM 1551 O O . ASP A 1 208 ? -18.932 2.483 -34.304 1.00 20.91 188 ASP A O 1
ATOM 1556 N N . ALA A 1 209 ? -18.849 4.386 -35.496 1.00 20.20 189 ALA A N 1
ATOM 1557 C CA . ALA A 1 209 ? -19.929 5.023 -34.734 1.00 19.69 189 ALA A CA 1
ATOM 1558 C C . ALA A 1 209 ? -21.268 4.268 -34.774 1.00 20.98 189 ALA A C 1
ATOM 1559 O O . ALA A 1 209 ? -22.126 4.485 -33.929 1.00 21.37 189 ALA A O 1
ATOM 1561 N N . GLU A 1 210 ? -21.450 3.389 -35.755 1.00 21.45 190 GLU A N 1
ATOM 1562 C CA . GLU A 1 210 ? -22.669 2.566 -35.818 1.00 22.18 190 GLU A CA 1
ATOM 1563 C C . GLU A 1 210 ? -22.808 1.691 -34.572 1.00 20.94 190 GLU A C 1
ATOM 1564 O O . GLU A 1 210 ? -23.900 1.230 -34.223 1.00 21.74 190 GLU A O 1
ATOM 1570 N N . GLU A 1 211 ? -21.684 1.453 -33.909 1.00 20.59 191 GLU A N 1
ATOM 1571 C CA . GLU A 1 211 ? -21.685 0.700 -32.666 1.00 20.75 191 GLU A CA 1
ATOM 1572 C C . GLU A 1 211 ? -22.657 1.312 -31.665 1.00 21.14 191 GLU A C 1
ATOM 1573 O O . GLU A 1 211 ? -23.239 0.601 -30.838 1.00 22.98 191 GLU A O 1
ATOM 1579 N N . PHE A 1 212 ? -22.821 2.632 -31.723 1.00 19.45 192 PHE A N 1
ATOM 1580 C CA . PHE A 1 212 ? -23.594 3.322 -30.699 1.00 18.91 192 PHE A CA 1
ATOM 1581 C C . PHE A 1 212 ? -24.964 3.789 -31.161 1.00 20.52 192 PHE A C 1
ATOM 1582 O O . PHE A 1 212 ? -25.618 4.579 -30.478 1.00 21.31 192 PHE A O 1
ATOM 1590 N N . ARG A 1 213 ? -25.408 3.289 -32.310 1.00 21.57 193 ARG A N 1
ATOM 1591 C CA . ARG A 1 213 ? -26.747 3.633 -32.783 1.00 23.93 193 ARG A CA 1
ATOM 1592 C C . ARG A 1 213 ? -27.778 3.225 -31.728 1.00 23.07 193 ARG A C 1
ATOM 1593 O O . ARG A 1 213 ? -27.762 2.097 -31.229 1.00 22.47 193 ARG A O 1
ATOM 1601 N N . GLY A 1 214 ? -28.656 4.162 -31.386 1.00 22.39 194 GLY A N 1
ATOM 1602 C CA . GLY A 1 214 ? -29.706 3.924 -30.407 1.00 24.69 194 GLY A CA 1
ATOM 1603 C C . GLY A 1 214 ? -29.253 3.872 -28.961 1.00 23.92 194 GLY A C 1
ATOM 1604 O O . GLY A 1 214 ? -30.012 3.432 -28.095 1.00 23.82 194 GLY A O 1
ATOM 1605 N N . LYS A 1 215 ? -28.023 4.311 -28.695 1.00 21.81 195 LYS A N 1
ATOM 1606 C CA . LYS A 1 215 ? -27.478 4.295 -27.336 1.00 25.20 195 LYS A CA 1
ATOM 1607 C C . LYS A 1 215 ? -27.366 5.701 -26.765 1.00 22.17 195 LYS A C 1
ATOM 1608 O O . LYS A 1 215 ? -27.305 6.677 -27.504 1.00 23.16 195 LYS A O 1
ATOM 1614 N N . ASN A 1 216 ? -27.336 5.798 -25.441 1.00 19.86 196 ASN A N 1
ATOM 1615 C CA . ASN A 1 216 ? -27.049 7.065 -24.797 1.00 22.21 196 ASN A CA 1
ATOM 1616 C C . ASN A 1 216 ? -25.554 7.196 -24.585 1.00 21.72 196 ASN A C 1
ATOM 1617 O O . ASN A 1 216 ? -24.941 6.371 -23.918 1.00 22.37 196 ASN A O 1
ATOM 1622 N N . VAL A 1 217 ? -24.973 8.235 -25.167 1.00 21.88 197 VAL A N 1
ATOM 1623 C CA . VAL A 1 217 ? -23.530 8.401 -25.158 1.00 19.46 197 VAL A CA 1
ATOM 1624 C C . VAL A 1 217 ? -23.098 9.592 -24.312 1.00 19.08 197 VAL A C 1
ATOM 1625 O O . VAL A 1 217 ? -23.639 10.687 -24.455 1.00 19.87 197 VAL A O 1
ATOM 1629 N N . ILE A 1 218 ? -22.069 9.384 -23.502 1.00 17.60 198 ILE A N 1
ATOM 1630 C CA . ILE A 1 218 ? -21.410 10.444 -22.760 1.00 17.35 198 ILE A CA 1
ATOM 1631 C C . ILE A 1 218 ? -20.037 10.640 -23.338 1.00 17.41 198 ILE A C 1
ATOM 1632 O O . ILE A 1 218 ? -19.312 9.702 -23.499 1.00 18.18 198 ILE A O 1
ATOM 1637 N N . VAL A 1 219 ? -19.713 11.882 -23.658 1.00 15.47 199 VAL A N 1
ATOM 1638 C CA . VAL A 1 219 ? -18.415 12.277 -24.139 1.00 16.17 199 VAL A CA 1
ATOM 1639 C C . VAL A 1 219 ? -17.827 13.257 -23.130 1.00 18.81 199 VAL A C 1
ATOM 1640 O O . VAL A 1 219 ? -18.462 14.216 -22.782 1.00 20.04 199 VAL A O 1
ATOM 1644 N N . LEU A 1 220 ? -16.621 12.977 -22.666 1.00 18.75 200 LEU A N 1
ATOM 1645 C CA . LEU A 1 220 ? -15.917 13.869 -21.770 1.00 16.73 200 LEU A CA 1
ATOM 1646 C C . LEU A 1 220 ? -14.726 14.481 -22.479 1.00 18.08 200 LEU A C 1
ATOM 1647 O O . LEU A 1 220 ? -13.907 13.775 -22.997 1.00 18.55 200 LEU A O 1
ATOM 1652 N N . GLY A 1 221 ? -14.661 15.810 -22.489 1.00 13.84 201 GLY A N 1
ATOM 1653 C CA . GLY A 1 221 ? -13.528 16.517 -23.056 1.00 14.56 201 GLY A CA 1
ATOM 1654 C C . GLY A 1 221 ? -14.005 17.781 -23.744 1.00 17.12 201 GLY A C 1
ATOM 1655 O O . GLY A 1 221 ? -15.206 17.956 -23.943 1.00 18.89 201 GLY A O 1
ATOM 1656 N N . SER A 1 222 ? -13.075 18.657 -24.117 1.00 17.16 202 SER A N 1
ATOM 1657 C CA . SER A 1 222 ? -13.442 19.961 -24.682 1.00 16.98 202 SER A CA 1
ATOM 1658 C C . SER A 1 222 ? -12.599 20.366 -25.880 1.00 18.98 202 SER A C 1
ATOM 1659 O O . SER A 1 222 ? -12.489 21.558 -26.201 1.00 17.27 202 SER A O 1
ATOM 1662 N N . SER A 1 223 ? -12.012 19.385 -26.557 1.00 16.63 203 SER A N 1
ATOM 1663 C CA . SER A 1 223 ? -11.174 19.685 -27.712 1.00 16.08 203 SER A CA 1
ATOM 1664 C C . SER A 1 223 ? -11.671 18.937 -28.958 1.00 16.94 203 SER A C 1
ATOM 1665 O O . SER A 1 223 ? -12.829 18.512 -29.018 1.00 15.55 203 SER A O 1
ATOM 1668 N N . TYR A 1 224 ? -10.795 18.790 -29.942 1.00 16.04 204 TYR A N 1
ATOM 1669 C CA . TYR A 1 224 ? -11.173 18.249 -31.244 1.00 18.47 204 TYR A CA 1
ATOM 1670 C C . TYR A 1 224 ? -11.823 16.867 -31.214 1.00 18.50 204 TYR A C 1
ATOM 1671 O O . TYR A 1 224 ? -12.785 16.608 -31.955 1.00 16.83 204 TYR A O 1
ATOM 1680 N N . SER A 1 225 ? -11.273 15.971 -30.401 1.00 15.82 205 SER A N 1
ATOM 1681 C CA . SER A 1 225 ? -11.827 14.629 -30.300 1.00 15.74 205 SER A CA 1
ATOM 1682 C C . SER A 1 225 ? -13.233 14.682 -29.712 1.00 16.69 205 SER A C 1
ATOM 1683 O O . SER A 1 225 ? -14.137 14.037 -30.216 1.00 17.14 205 SER A O 1
ATOM 1686 N N . ALA A 1 226 ? -13.423 15.454 -28.644 1.00 15.15 206 ALA A N 1
ATOM 1687 C CA . ALA A 1 226 ? -14.740 15.491 -28.014 1.00 17.36 206 ALA A CA 1
ATOM 1688 C C . ALA A 1 226 ? -15.756 16.035 -29.003 1.00 15.71 206 ALA A C 1
ATOM 1689 O O . ALA A 1 226 ? -16.856 15.505 -29.144 1.00 16.34 206 ALA A O 1
ATOM 1691 N N . GLU A 1 227 ? -15.369 17.095 -29.697 1.00 17.48 207 GLU A N 1
ATOM 1692 C CA . GLU A 1 227 ? -16.218 17.723 -30.691 1.00 18.52 207 GLU A CA 1
ATOM 1693 C C . GLU A 1 227 ? -16.609 16.723 -31.773 1.00 19.85 207 GLU A C 1
ATOM 1694 O O . GLU A 1 227 ? -17.790 16.520 -32.073 1.00 20.34 207 GLU A O 1
ATOM 1700 N N . ASP A 1 228 ? -15.617 16.088 -32.373 1.00 16.41 208 ASP A N 1
ATOM 1701 C CA . ASP A 1 228 ? -15.911 15.292 -33.556 1.00 17.90 208 ASP A CA 1
ATOM 1702 C C . ASP A 1 228 ? -16.556 13.953 -33.195 1.00 18.27 208 ASP A C 1
ATOM 1703 O O . ASP A 1 228 ? -17.476 13.491 -33.870 1.00 18.85 208 ASP A O 1
ATOM 1708 N N . VAL A 1 229 ? -16.093 13.339 -32.114 1.00 16.83 209 VAL A N 1
ATOM 1709 C CA . VAL A 1 229 ? -16.700 12.090 -31.669 1.00 17.36 209 VAL A CA 1
ATOM 1710 C C . VAL A 1 229 ? -18.169 12.297 -31.288 1.00 15.33 209 VAL A C 1
ATOM 1711 O O . VAL A 1 229 ? -19.017 11.471 -31.607 1.00 17.70 209 VAL A O 1
ATOM 1715 N N . ALA A 1 230 ? -18.476 13.383 -30.582 1.00 15.88 210 ALA A N 1
ATOM 1716 C CA . ALA A 1 230 ? -19.872 13.652 -30.247 1.00 16.45 210 ALA A CA 1
ATOM 1717 C C . ALA A 1 230 ? -20.724 13.775 -31.516 1.00 18.63 210 ALA A C 1
ATOM 1718 O O . ALA A 1 230 ? -21.811 13.204 -31.604 1.00 19.80 210 ALA A O 1
ATOM 1720 N N . LEU A 1 231 ? -20.228 14.533 -32.486 1.00 16.62 211 LEU A N 1
ATOM 1721 C CA . LEU A 1 231 ? -20.934 14.685 -33.764 1.00 20.12 211 LEU A CA 1
ATOM 1722 C C . LEU A 1 231 ? -21.103 13.354 -34.513 1.00 21.83 211 LEU A C 1
ATOM 1723 O O . LEU A 1 231 ? -22.181 13.067 -35.055 1.00 19.12 211 LEU A O 1
ATOM 1728 N N . GLN A 1 232 ? -20.055 12.533 -34.554 1.00 19.13 212 GLN A N 1
ATOM 1729 C CA . GLN A 1 232 ? -20.173 11.258 -35.265 1.00 18.51 212 GLN A CA 1
ATOM 1730 C C . GLN A 1 232 ? -21.237 10.385 -34.607 1.00 20.66 212 GLN A C 1
ATOM 1731 O O . GLN A 1 232 ? -22.019 9.733 -35.300 1.00 20.73 212 GLN A O 1
ATOM 1737 N N . CYS A 1 233 ? -21.266 10.364 -33.272 1.00 18.49 213 CYS A N 1
ATOM 1738 C CA . CYS A 1 233 ? -22.246 9.535 -32.572 1.00 19.60 213 CYS A CA 1
ATOM 1739 C C . CYS A 1 233 ? -23.662 9.974 -32.930 1.00 22.68 213 CYS A C 1
ATOM 1740 O O . CYS A 1 233 ? -24.521 9.148 -33.231 1.00 25.79 213 CYS A O 1
ATOM 1743 N N . ASN A 1 234 ? -23.888 11.282 -32.927 1.00 20.44 214 ASN A N 1
ATOM 1744 C CA . ASN A 1 234 ? -25.189 11.821 -33.305 1.00 21.97 214 ASN A CA 1
ATOM 1745 C C . ASN A 1 234 ? -25.494 11.488 -34.767 1.00 22.46 214 ASN A C 1
ATOM 1746 O O . ASN A 1 234 ? -26.574 10.993 -35.092 1.00 25.99 214 ASN A O 1
ATOM 1751 N N . LYS A 1 235 ? -24.516 11.725 -35.636 1.00 19.15 215 LYS A N 1
ATOM 1752 C CA . LYS A 1 235 ? -24.674 11.496 -37.077 1.00 20.72 215 LYS A CA 1
ATOM 1753 C C . LYS A 1 235 ? -25.071 10.049 -37.378 1.00 22.86 215 LYS A C 1
ATOM 1754 O O . LYS A 1 235 ? -25.931 9.801 -38.230 1.00 21.98 215 LYS A O 1
ATOM 1760 N N . TYR A 1 236 ? -24.463 9.105 -36.657 1.00 20.12 216 TYR A N 1
ATOM 1761 C CA . TYR A 1 236 ? -24.698 7.685 -36.884 1.00 20.08 216 TYR A CA 1
ATOM 1762 C C . TYR A 1 236 ? -25.696 7.070 -35.907 1.00 21.77 216 TYR A C 1
ATOM 1763 O O . TYR A 1 236 ? -25.668 5.874 -35.644 1.00 23.52 216 TYR A O 1
ATOM 1772 N N . GLY A 1 237 ? -26.582 7.908 -35.376 1.00 23.71 217 GLY A N 1
ATOM 1773 C CA . GLY A 1 237 ? -27.819 7.421 -34.792 1.00 23.53 217 GLY A CA 1
ATOM 1774 C C . GLY A 1 237 ? -27.897 7.225 -33.291 1.00 23.16 217 GLY A C 1
ATOM 1775 O O . GLY A 1 237 ? -28.820 6.572 -32.806 1.00 22.05 217 GLY A O 1
ATOM 1776 N N . ALA A 1 238 ? -26.948 7.780 -32.546 1.00 20.39 218 ALA A N 1
ATOM 1777 C CA . ALA A 1 238 ? -27.017 7.682 -31.093 1.00 20.95 218 ALA A CA 1
ATOM 1778 C C . ALA A 1 238 ? -28.347 8.242 -30.598 1.00 22.25 218 ALA A C 1
ATOM 1779 O O . ALA A 1 238 ? -28.856 9.235 -31.129 1.00 23.95 218 ALA A O 1
ATOM 1781 N N . LYS A 1 239 ? -28.919 7.594 -29.590 1.00 20.64 219 LYS A N 1
ATOM 1782 C CA . LYS A 1 239 ? -30.167 8.070 -29.010 1.00 22.85 219 LYS A CA 1
ATOM 1783 C C . LYS A 1 239 ? -29.977 9.460 -28.405 1.00 22.30 219 LYS A C 1
ATOM 1784 O O . LYS A 1 239 ? -30.832 10.337 -28.537 1.00 24.67 219 LYS A O 1
ATOM 1790 N N . SER A 1 240 ? -28.855 9.655 -27.724 1.00 21.88 220 SER A N 1
ATOM 1791 C CA . SER A 1 240 ? -28.511 10.974 -27.214 1.00 23.56 220 SER A CA 1
ATOM 1792 C C . SER A 1 240 ? -27.011 11.074 -27.049 1.00 22.45 220 SER A C 1
ATOM 1793 O O . SER A 1 240 ? -26.321 10.061 -26.934 1.00 20.10 220 SER A O 1
ATOM 1796 N N . VAL A 1 241 ? -26.518 12.304 -27.078 1.00 19.75 221 VAL A N 1
ATOM 1797 C CA . VAL A 1 241 ? -25.123 12.580 -26.795 1.00 20.24 221 VAL A CA 1
ATOM 1798 C C . VAL A 1 241 ? -25.037 13.715 -25.782 1.00 23.47 221 VAL A C 1
ATOM 1799 O O . VAL A 1 241 ? -25.590 14.795 -25.985 1.00 22.89 221 VAL A O 1
ATOM 1803 N N . THR A 1 242 ? -24.343 13.454 -24.682 1.00 18.65 222 THR A N 1
ATOM 1804 C CA . THR A 1 242 ? -24.150 14.452 -23.643 1.00 19.34 222 THR A CA 1
ATOM 1805 C C . THR A 1 242 ? -22.663 14.675 -23.427 1.00 19.54 222 THR A C 1
ATOM 1806 O O . THR A 1 242 ? -21.930 13.744 -23.062 1.00 20.58 222 THR A O 1
ATOM 1810 N N . ILE A 1 243 ? -22.222 15.903 -23.673 1.00 17.19 223 ILE A N 1
ATOM 1811 C CA . ILE A 1 243 ? -20.820 16.268 -23.538 1.00 17.27 223 ILE A CA 1
ATOM 1812 C C . ILE A 1 243 ? -20.561 16.915 -22.187 1.00 20.35 223 ILE A C 1
ATOM 1813 O O . ILE A 1 243 ? -21.202 17.905 -21.842 1.00 19.56 223 ILE A O 1
ATOM 1818 N N . GLY A 1 244 ? -19.626 16.357 -21.421 1.00 19.43 224 GLY A N 1
ATOM 1819 C CA . GLY A 1 244 ? -19.234 16.953 -20.156 1.00 19.22 224 GLY A CA 1
ATOM 1820 C C . GLY A 1 244 ? -17.939 17.728 -20.309 1.00 20.54 224 GLY A C 1
ATOM 1821 O O . GLY A 1 244 ? -17.003 17.259 -20.955 1.00 19.02 224 GLY A O 1
ATOM 1822 N N . TYR A 1 245 ? -17.884 18.926 -19.732 1.00 16.49 225 TYR A N 1
ATOM 1823 C CA . TYR A 1 245 ? -16.654 19.717 -19.763 1.00 17.27 225 TYR A CA 1
ATOM 1824 C C . TYR A 1 245 ? -16.197 20.000 -18.339 1.00 19.29 225 TYR A C 1
ATOM 1825 O O . TYR A 1 245 ? -17.019 20.093 -17.428 1.00 19.13 225 TYR A O 1
ATOM 1834 N N . ARG A 1 246 ? -14.889 20.106 -18.129 1.00 15.63 226 ARG A N 1
ATOM 1835 C CA . ARG A 1 246 ? -14.390 20.405 -16.783 1.00 18.56 226 ARG A CA 1
ATOM 1836 C C . ARG A 1 246 ? -14.310 21.899 -16.506 1.00 22.52 226 ARG A C 1
ATOM 1837 O O . ARG A 1 246 ? -14.627 22.353 -15.395 1.00 22.37 226 ARG A O 1
ATOM 1845 N N . HIS A 1 247 ? -13.865 22.656 -17.503 1.00 17.97 227 HIS A N 1
ATOM 1846 C CA . HIS A 1 247 ? -13.538 24.070 -17.295 1.00 20.42 227 HIS A CA 1
ATOM 1847 C C . HIS A 1 247 ? -14.538 24.989 -17.980 1.00 25.46 227 HIS A C 1
ATOM 1848 O O . HIS A 1 247 ? -15.279 25.717 -17.321 1.00 21.88 227 HIS A O 1
ATOM 1855 N N . ASN A 1 248 ? -14.554 24.943 -19.306 1.00 21.34 228 ASN A N 1
ATOM 1856 C CA . ASN A 1 248 ? -15.478 25.742 -20.095 1.00 21.97 228 ASN A CA 1
ATOM 1857 C C . ASN A 1 248 ? -16.055 24.909 -21.234 1.00 25.59 228 ASN A C 1
ATOM 1858 O O . ASN A 1 248 ? -15.407 23.987 -21.733 1.00 20.76 228 ASN A O 1
ATOM 1863 N N . PRO A 1 249 ? -17.283 25.230 -21.654 1.00 24.69 229 PRO A N 1
ATOM 1864 C CA . PRO A 1 249 ? -17.837 24.480 -22.780 1.00 20.32 229 PRO A CA 1
ATOM 1865 C C . PRO A 1 249 ? -17.210 24.911 -24.093 1.00 24.28 229 PRO A C 1
ATOM 1866 O O . PRO A 1 249 ? -16.696 26.032 -24.213 1.00 23.44 229 PRO A O 1
ATOM 1870 N N . MET A 1 250 ? -17.257 24.022 -25.078 1.00 19.15 230 MET A N 1
ATOM 1871 C CA . MET A 1 250 ? -16.849 24.378 -26.423 1.00 21.93 230 MET A CA 1
ATOM 1872 C C . MET A 1 250 ? -17.785 25.456 -26.943 1.00 24.23 230 MET A C 1
ATOM 1873 O O . MET A 1 250 ? -17.355 26.379 -27.629 1.00 25.18 230 MET A O 1
ATOM 1878 N N . GLY A 1 251 ? -19.068 25.320 -26.615 1.00 23.12 231 GLY A N 1
ATOM 1879 C CA . GLY A 1 251 ? -20.047 26.362 -26.881 1.00 26.27 231 GLY A CA 1
ATOM 1880 C C . GLY A 1 251 ? -20.584 26.411 -28.302 1.00 30.56 231 GLY A C 1
ATOM 1881 O O . GLY A 1 251 ? -21.272 27.364 -28.678 1.00 28.98 231 GLY A O 1
ATOM 1882 N N . PHE A 1 252 ? -20.274 25.387 -29.091 1.00 24.79 232 PHE A N 1
ATOM 1883 C CA . PHE A 1 252 ? -20.787 25.290 -30.448 1.00 25.95 232 PHE A CA 1
ATOM 1884 C C . PHE A 1 252 ? -22.294 25.071 -30.443 1.00 29.48 232 PHE A C 1
ATOM 1885 O O . PHE A 1 252 ? -22.876 24.703 -29.422 1.00 31.33 232 PHE A O 1
ATOM 1893 N N . LYS A 1 253 ? -22.907 25.314 -31.597 1.00 31.41 233 LYS A N 1
ATOM 1894 C CA . LYS A 1 253 ? -24.343 25.162 -31.814 1.00 30.38 233 LYS A CA 1
ATOM 1895 C C . LYS A 1 253 ? -24.688 23.695 -32.084 1.00 27.16 233 LYS A C 1
ATOM 1896 O O . LYS A 1 253 ? -24.786 23.268 -33.234 1.00 28.67 233 LYS A O 1
ATOM 1902 N N . TRP A 1 254 ? -24.856 22.920 -31.014 1.00 25.99 234 TRP A N 1
ATOM 1903 C CA . TRP A 1 254 ? -25.116 21.488 -31.142 1.00 28.16 234 TRP A CA 1
ATOM 1904 C C . TRP A 1 254 ? -26.539 21.220 -31.619 1.00 26.85 234 TRP A C 1
ATOM 1905 O O . TRP A 1 254 ? -27.479 21.912 -31.219 1.00 30.64 234 TRP A O 1
ATOM 1916 N N . PRO A 1 255 ? -26.704 20.200 -32.471 1.00 25.42 235 PRO A N 1
ATOM 1917 C CA . PRO A 1 255 ? -28.024 19.831 -32.986 1.00 26.72 235 PRO A CA 1
ATOM 1918 C C . PRO A 1 255 ? -28.859 19.092 -31.952 1.00 31.54 235 PRO A C 1
ATOM 1919 O O . PRO A 1 255 ? -28.368 18.749 -30.866 1.00 30.46 235 PRO A O 1
ATOM 1923 N N . LYS A 1 256 ? -30.122 18.856 -32.292 1.00 29.78 236 LYS A N 1
ATOM 1924 C CA . LYS A 1 256 ? -31.028 18.101 -31.437 1.00 35.30 236 LYS A CA 1
ATOM 1925 C C . LYS A 1 256 ? -30.424 16.764 -31.029 1.00 32.52 236 LYS A C 1
ATOM 1926 O O . LYS A 1 256 ? -29.773 16.089 -31.831 1.00 34.83 236 LYS A O 1
ATOM 1932 N N . GLY A 1 257 ? -30.647 16.384 -29.776 1.00 37.76 237 GLY A N 1
ATOM 1933 C CA . GLY A 1 257 ? -30.128 15.132 -29.262 1.00 33.76 237 GLY A CA 1
ATOM 1934 C C . GLY A 1 257 ? -28.759 15.292 -28.629 1.00 33.95 237 GLY A C 1
ATOM 1935 O O . GLY A 1 257 ? -28.171 14.310 -28.178 1.00 33.86 237 GLY A O 1
ATOM 1936 N N . MET A 1 258 ? -28.234 16.517 -28.609 1.00 27.88 238 MET A N 1
ATOM 1937 C CA . MET A 1 258 ? -26.945 16.791 -27.997 1.00 28.20 238 MET A CA 1
ATOM 1938 C C . MET A 1 258 ? -27.021 17.923 -26.981 1.00 27.39 238 MET A C 1
ATOM 1939 O O . MET A 1 258 ? -27.746 18.856 -27.161 1.00 29.20 238 MET A O 1
ATOM 1944 N N . LYS A 1 259 ? -26.253 17.812 -25.912 1.00 24.31 239 LYS A N 1
ATOM 1945 C CA . LYS A 1 259 ? -26.144 18.873 -24.919 1.00 24.21 239 LYS A CA 1
ATOM 1946 C C . LYS A 1 259 ? -24.758 18.874 -24.283 1.00 25.93 239 LYS A C 1
ATOM 1947 O O . LYS A 1 259 ? -24.048 17.869 -24.318 1.00 27.02 239 LYS A O 1
ATOM 1953 N N . GLU A 1 260 ? -24.384 20.015 -23.714 1.00 23.49 240 GLU A N 1
ATOM 1954 C CA . GLU A 1 260 ? -23.085 20.182 -23.089 1.00 25.58 240 GLU A CA 1
ATOM 1955 C C . GLU A 1 260 ? -23.279 20.638 -21.639 1.00 25.88 240 GLU A C 1
ATOM 1956 O O . GLU A 1 260 ? -23.974 21.618 -21.386 1.00 27.88 240 GLU A O 1
ATOM 1962 N N . VAL A 1 261 ? -22.681 19.912 -20.699 1.00 21.05 241 VAL A N 1
ATOM 1963 C CA . VAL A 1 261 ? -22.907 20.145 -19.274 1.00 22.84 241 VAL A CA 1
ATOM 1964 C C . VAL A 1 261 ? -21.600 20.102 -18.486 1.00 23.97 241 VAL A C 1
ATOM 1965 O O . VAL A 1 261 ? -20.611 19.530 -18.936 1.00 19.24 241 VAL A O 1
ATOM 1969 N N . HIS A 1 262 ? -21.616 20.666 -17.289 1.00 19.97 242 HIS A N 1
ATOM 1970 C CA . HIS A 1 262 ? -20.427 20.790 -16.495 1.00 20.30 242 HIS A CA 1
ATOM 1971 C C . HIS A 1 262 ? -20.057 19.626 -15.585 1.00 23.03 242 HIS A C 1
ATOM 1972 O O . HIS A 1 262 ? -20.755 19.353 -14.614 1.00 22.58 242 HIS A O 1
ATOM 1979 N N . TYR A 1 263 ? -18.945 18.966 -15.903 1.00 21.26 243 TYR A N 1
ATOM 1980 C CA . TYR A 1 263 ? -18.141 18.129 -15.003 1.00 19.26 243 TYR A CA 1
ATOM 1981 C C . TYR A 1 263 ? -18.795 16.843 -14.485 1.00 21.22 243 TYR A C 1
ATOM 1982 O O . TYR A 1 263 ? -19.676 16.895 -13.683 1.00 20.06 243 TYR A O 1
ATOM 1991 N N . LEU A 1 264 ? -18.359 15.694 -14.982 1.00 17.81 244 LEU A N 1
ATOM 1992 C CA . LEU A 1 264 ? -18.887 14.436 -14.478 1.00 16.41 244 LEU A CA 1
ATOM 1993 C C . LEU A 1 264 ? -18.509 14.270 -13.009 1.00 19.71 244 LEU A C 1
ATOM 1994 O O . LEU A 1 264 ? -17.366 14.303 -12.667 1.00 18.61 244 LEU A O 1
ATOM 1999 N N . ASP A 1 265 ? -19.512 14.105 -12.173 1.00 20.14 245 ASP A N 1
ATOM 2000 C CA . ASP A 1 265 ? -19.290 13.860 -10.746 1.00 22.44 245 ASP A CA 1
ATOM 2001 C C . ASP A 1 265 ? -19.120 12.370 -10.478 1.00 24.65 245 ASP A C 1
ATOM 2002 O O . ASP A 1 265 ? -18.182 11.951 -9.800 1.00 21.19 245 ASP A O 1
ATOM 2007 N N . LYS A 1 266 ? -20.027 11.564 -11.015 1.00 20.92 246 LYS A N 1
ATOM 2008 C CA . LYS A 1 266 ? -19.937 10.121 -10.820 1.00 21.14 246 LYS A CA 1
ATOM 2009 C C . LYS A 1 266 ? -20.871 9.348 -11.729 1.00 23.10 246 LYS A C 1
ATOM 2010 O O . LYS A 1 266 ? -21.851 9.885 -12.254 1.00 25.24 246 LYS A O 1
ATOM 2016 N N . LEU A 1 267 ? -20.549 8.075 -11.922 1.00 23.94 247 LEU A N 1
ATOM 2017 C CA . LEU A 1 267 ? -21.467 7.148 -12.542 1.00 23.21 247 LEU A CA 1
ATOM 2018 C C . LEU A 1 267 ? -22.109 6.388 -11.399 1.00 28.87 247 LEU A C 1
ATOM 2019 O O . LEU A 1 267 ? -21.422 5.897 -10.504 1.00 25.60 247 LEU A O 1
ATOM 2024 N N . ASP A 1 268 ? -23.419 6.322 -11.419 1.00 32.07 248 ASP A N 1
ATOM 2025 C CA . ASP A 1 268 ? -24.138 5.618 -10.391 1.00 34.72 248 ASP A CA 1
ATOM 2026 C C . ASP A 1 268 ? -24.949 4.570 -11.065 1.00 33.36 248 ASP A C 1
ATOM 2027 O O . ASP A 1 268 ? -26.024 4.822 -11.543 1.00 33.29 248 ASP A O 1
ATOM 2032 N N . GLY A 1 269 ? -24.381 3.386 -11.168 1.00 35.95 249 GLY A N 1
ATOM 2033 C CA . GLY A 1 269 ? -24.923 2.395 -12.063 1.00 31.84 249 GLY A CA 1
ATOM 2034 C C . GLY A 1 269 ? -24.887 3.000 -13.439 1.00 35.86 249 GLY A C 1
ATOM 2035 O O . GLY A 1 269 ? -23.878 3.516 -13.843 1.00 37.49 249 GLY A O 1
ATOM 2036 N N . LYS A 1 270 ? -26.016 2.979 -14.113 1.00 33.98 250 LYS A N 1
ATOM 2037 C CA . LYS A 1 270 ? -26.157 3.484 -15.454 1.00 36.23 250 LYS A CA 1
ATOM 2038 C C . LYS A 1 270 ? -26.281 4.999 -15.566 1.00 39.82 250 LYS A C 1
ATOM 2039 O O . LYS A 1 270 ? -26.394 5.522 -16.653 1.00 38.69 250 LYS A O 1
ATOM 2045 N N . LYS A 1 271 ? -26.327 5.692 -14.444 1.00 35.43 251 LYS A N 1
ATOM 2046 C CA . LYS A 1 271 ? -26.648 7.095 -14.478 1.00 34.86 251 LYS A CA 1
ATOM 2047 C C . LYS A 1 271 ? -25.417 7.942 -14.378 1.00 31.38 251 LYS A C 1
ATOM 2048 O O . LYS A 1 271 ? -24.669 7.823 -13.430 1.00 33.41 251 LYS A O 1
ATOM 2054 N N . ALA A 1 272 ? -25.217 8.812 -15.353 1.00 25.16 252 ALA A N 1
ATOM 2055 C CA . ALA A 1 272 ? -24.137 9.785 -15.247 1.00 23.90 252 ALA A CA 1
ATOM 2056 C C . ALA A 1 272 ? -24.658 11.012 -14.506 1.00 24.66 252 ALA A C 1
ATOM 2057 O O . ALA A 1 272 ? -25.678 11.580 -14.881 1.00 30.01 252 ALA A O 1
ATOM 2059 N N . ILE A 1 273 ? -23.953 11.417 -13.469 1.00 20.96 253 ILE A N 1
ATOM 2060 C CA . ILE A 1 273 ? -24.361 12.548 -12.655 1.00 22.97 253 ILE A CA 1
ATOM 2061 C C . ILE A 1 273 ? -23.325 13.660 -12.730 1.00 20.42 253 ILE A C 1
ATOM 2062 O O . ILE A 1 273 ? -22.171 13.430 -12.481 1.00 22.01 253 ILE A O 1
ATOM 2067 N N . PHE A 1 274 ? -23.746 14.856 -13.118 1.00 22.49 254 PHE A N 1
ATOM 2068 C CA . PHE A 1 274 ? -22.799 15.943 -13.305 1.00 21.49 254 PHE A CA 1
ATOM 2069 C C . PHE A 1 274 ? -22.867 16.933 -12.164 1.00 25.02 254 PHE A C 1
ATOM 2070 O O . PHE A 1 274 ? -23.834 16.952 -11.409 1.00 23.56 254 PHE A O 1
ATOM 2078 N N . LYS A 1 275 ? -21.829 17.744 -12.038 1.00 21.99 255 LYS A N 1
ATOM 2079 C CA . LYS A 1 275 ? -21.748 18.674 -10.918 1.00 24.66 255 LYS A CA 1
ATOM 2080 C C . LYS A 1 275 ? -22.786 19.790 -11.019 1.00 28.60 255 LYS A C 1
ATOM 2081 O O . LYS A 1 275 ? -23.198 20.341 -9.999 1.00 31.75 255 LYS A O 1
ATOM 2087 N N . ASP A 1 276 ? -23.231 20.108 -12.235 1.00 27.18 256 ASP A N 1
ATOM 2088 C CA . ASP A 1 276 ? -24.281 21.114 -12.389 1.00 28.11 256 ASP A CA 1
ATOM 2089 C C . ASP A 1 276 ? -25.676 20.543 -12.137 1.00 31.62 256 ASP A C 1
ATOM 2090 O O . ASP A 1 276 ? -26.678 21.245 -12.286 1.00 36.10 256 ASP A O 1
ATOM 2095 N N . GLY A 1 277 ? -25.732 19.269 -11.763 1.00 30.15 257 GLY A N 1
ATOM 2096 C CA . GLY A 1 277 ? -26.982 18.639 -11.380 1.00 33.15 257 GLY A CA 1
ATOM 2097 C C . GLY A 1 277 ? -27.644 17.785 -12.444 1.00 31.61 257 GLY A C 1
ATOM 2098 O O . GLY A 1 277 ? -28.599 17.062 -12.155 1.00 36.62 257 GLY A O 1
ATOM 2099 N N . THR A 1 278 ? -27.140 17.833 -13.669 1.00 29.83 258 THR A N 1
ATOM 2100 C CA . THR A 1 278 ? -27.684 17.032 -14.745 1.00 28.15 258 THR A CA 1
ATOM 2101 C C . THR A 1 278 ? -27.566 15.553 -14.415 1.00 28.90 258 THR A C 1
ATOM 2102 O O . THR A 1 278 ? -26.567 15.139 -13.886 1.00 26.35 258 THR A O 1
ATOM 2106 N N . GLU A 1 279 ? -28.601 14.782 -14.729 1.00 29.51 259 GLU A N 1
ATOM 2107 C CA . GLU A 1 279 ? -28.509 13.327 -14.626 1.00 28.37 259 GLU A CA 1
ATOM 2108 C C . GLU A 1 279 ? -28.882 12.731 -15.973 1.00 31.73 259 GLU A C 1
ATOM 2109 O O . GLU A 1 279 ? -29.912 13.078 -16.551 1.00 33.67 259 GLU A O 1
ATOM 2115 N N . GLN A 1 280 ? -28.052 11.840 -16.475 1.00 24.16 260 GLN A N 1
ATOM 2116 C CA . GLN A 1 280 ? -28.264 11.267 -17.791 1.00 25.64 260 GLN A CA 1
ATOM 2117 C C . GLN A 1 280 ? -28.001 9.774 -17.810 1.00 27.15 260 GLN A C 1
ATOM 2118 O O . GLN A 1 280 ? -26.938 9.352 -17.458 1.00 25.41 260 GLN A O 1
ATOM 2124 N N . ASP A 1 281 ? -28.983 8.984 -18.221 1.00 34.05 261 ASP A N 1
ATOM 2125 C CA . ASP A 1 281 ? -28.767 7.550 -18.358 1.00 38.61 261 ASP A CA 1
ATOM 2126 C C . ASP A 1 281 ? -27.687 7.365 -19.411 1.00 30.44 261 ASP A C 1
ATOM 2127 O O . ASP A 1 281 ? -27.706 8.008 -20.422 1.00 32.89 261 ASP A O 1
ATOM 2132 N N . ALA A 1 282 ? -26.731 6.500 -19.142 1.00 34.54 262 ALA A N 1
ATOM 2133 C CA . ALA A 1 282 ? -25.606 6.309 -20.031 1.00 28.93 262 ALA A CA 1
ATOM 2134 C C . ALA A 1 282 ? -25.357 4.852 -20.399 1.00 30.11 262 ALA A C 1
ATOM 2135 O O . ALA A 1 282 ? -25.380 3.994 -19.554 1.00 24.89 262 ALA A O 1
ATOM 2137 N N . ASP A 1 283 ? -25.094 4.612 -21.681 1.00 24.61 263 ASP A N 1
ATOM 2138 C CA . ASP A 1 283 ? -24.769 3.300 -22.175 1.00 26.80 263 ASP A CA 1
ATOM 2139 C C . ASP A 1 283 ? -23.287 3.187 -22.440 1.00 24.58 263 ASP A C 1
ATOM 2140 O O . ASP A 1 283 ? -22.722 2.127 -22.398 1.00 23.72 263 ASP A O 1
ATOM 2145 N N . VAL A 1 284 ? -22.663 4.309 -22.728 1.00 22.62 264 VAL A N 1
ATOM 2146 C CA . VAL A 1 284 ? -21.239 4.320 -23.021 1.00 19.42 264 VAL A CA 1
ATOM 2147 C C . VAL A 1 284 ? -20.658 5.638 -22.566 1.00 18.96 264 VAL A C 1
ATOM 2148 O O . VAL A 1 284 ? -21.302 6.673 -22.679 1.00 20.28 264 VAL A O 1
ATOM 2152 N N . VAL A 1 285 ? -19.445 5.591 -22.036 1.00 17.43 265 VAL A N 1
ATOM 2153 C CA . VAL A 1 285 ? -18.712 6.797 -21.726 1.00 19.03 265 VAL A CA 1
ATOM 2154 C C . VAL A 1 285 ? -17.467 6.796 -22.597 1.00 19.72 265 VAL A C 1
ATOM 2155 O O . VAL A 1 285 ? -16.667 5.861 -22.554 1.00 18.66 265 VAL A O 1
ATOM 2159 N N . ILE A 1 286 ? -17.328 7.845 -23.393 1.00 17.02 266 ILE A N 1
ATOM 2160 C CA . ILE A 1 286 ? -16.172 8.012 -24.261 1.00 17.80 266 ILE A CA 1
ATOM 2161 C C . ILE A 1 286 ? -15.296 9.151 -23.747 1.00 18.01 266 ILE A C 1
ATOM 2162 O O . ILE A 1 286 ? -15.672 10.327 -23.797 1.00 17.69 266 ILE A O 1
ATOM 2167 N N . LEU A 1 287 ? -14.120 8.790 -23.252 1.00 15.50 267 LEU A N 1
ATOM 2168 C CA . LEU A 1 287 ? -13.198 9.756 -22.685 1.00 16.28 267 LEU A CA 1
ATOM 2169 C C . LEU A 1 287 ? -12.365 10.345 -23.805 1.00 15.27 267 LEU A C 1
ATOM 2170 O O . LEU A 1 287 ? -11.492 9.674 -24.355 1.00 15.51 267 LEU A O 1
ATOM 2175 N N . CYS A 1 288 ? -12.665 11.592 -24.160 1.00 15.94 268 CYS A N 1
ATOM 2176 C CA . CYS A 1 288 ? -11.920 12.300 -25.195 1.00 15.91 268 CYS A CA 1
ATOM 2177 C C . CYS A 1 288 ? -10.947 13.230 -24.495 1.00 18.50 268 CYS A C 1
ATOM 2178 O O . CYS A 1 288 ? -11.018 14.456 -24.619 1.00 15.28 268 CYS A O 1
ATOM 2181 N N . THR A 1 289 ? -10.029 12.614 -23.756 1.00 16.37 269 THR A N 1
ATOM 2182 C CA . THR A 1 289 ? -9.271 13.290 -22.704 1.00 15.31 269 THR A CA 1
ATOM 2183 C C . THR A 1 289 ? -7.802 13.453 -23.068 1.00 14.65 269 THR A C 1
ATOM 2184 O O . THR A 1 289 ? -6.961 13.729 -22.209 1.00 16.58 269 THR A O 1
ATOM 2188 N N . GLY A 1 290 ? -7.498 13.306 -24.356 1.00 14.97 270 GLY A N 1
ATOM 2189 C CA . GLY A 1 290 ? -6.166 13.585 -24.854 1.00 15.14 270 GLY A CA 1
ATOM 2190 C C . GLY A 1 290 ? -5.183 12.443 -24.725 1.00 15.23 270 GLY A C 1
ATOM 2191 O O . GLY A 1 290 ? -5.547 11.336 -24.329 1.00 16.97 270 GLY A O 1
ATOM 2192 N N . TYR A 1 291 ? -3.922 12.746 -25.021 1.00 15.77 271 TYR A N 1
ATOM 2193 C CA . TYR A 1 291 ? -2.885 11.741 -25.188 1.00 15.01 271 TYR A CA 1
ATOM 2194 C C . TYR A 1 291 ? -1.593 12.108 -24.476 1.00 15.53 271 TYR A C 1
ATOM 2195 O O . TYR A 1 291 ? -1.385 13.260 -24.055 1.00 16.25 271 TYR A O 1
ATOM 2204 N N . LEU A 1 292 ? -0.725 11.115 -24.336 1.00 15.92 272 LEU A N 1
ATOM 2205 C CA . LEU A 1 292 ? 0.571 11.305 -23.711 1.00 14.57 272 LEU A CA 1
ATOM 2206 C C . LEU A 1 292 ? 1.682 11.423 -24.747 1.00 15.20 272 LEU A C 1
ATOM 2207 O O . LEU A 1 292 ? 1.685 10.716 -25.760 1.00 17.93 272 LEU A O 1
ATOM 2212 N N . HIS A 1 293 ? 2.636 12.312 -24.485 1.00 16.48 273 HIS A N 1
ATOM 2213 C CA . HIS A 1 293 ? 3.934 12.194 -25.132 1.00 17.68 273 HIS A CA 1
ATOM 2214 C C . HIS A 1 293 ? 4.618 11.025 -24.437 1.00 20.99 273 HIS A C 1
ATOM 2215 O O . HIS A 1 293 ? 4.937 11.095 -23.255 1.00 19.66 273 HIS A O 1
ATOM 2222 N N . HIS A 1 294 ? 4.815 9.935 -25.163 1.00 15.70 274 HIS A N 1
ATOM 2223 C CA . HIS A 1 294 ? 5.240 8.683 -24.540 1.00 18.31 274 HIS A CA 1
ATOM 2224 C C . HIS A 1 294 ? 6.412 8.101 -25.320 1.00 17.39 274 HIS A C 1
ATOM 2225 O O . HIS A 1 294 ? 6.256 7.701 -26.473 1.00 17.88 274 HIS A O 1
ATOM 2232 N N . PHE A 1 295 ? 7.584 8.044 -24.692 1.00 17.65 275 PHE A N 1
ATOM 2233 C CA . PHE A 1 295 ? 8.781 7.560 -25.379 1.00 18.99 275 PHE A CA 1
ATOM 2234 C C . PHE A 1 295 ? 9.541 6.522 -24.564 1.00 19.52 275 PHE A C 1
ATOM 2235 O O . PHE A 1 295 ? 10.687 6.751 -24.186 1.00 19.99 275 PHE A O 1
ATOM 2243 N N . PRO A 1 296 ? 8.914 5.371 -24.315 1.00 19.09 276 PRO A N 1
ATOM 2244 C CA . PRO A 1 296 ? 9.553 4.328 -23.496 1.00 22.84 276 PRO A CA 1
ATOM 2245 C C . PRO A 1 296 ? 10.833 3.779 -24.141 1.00 24.78 276 PRO A C 1
ATOM 2246 O O . PRO A 1 296 ? 11.656 3.149 -23.471 1.00 24.11 276 PRO A O 1
ATOM 2250 N N . PHE A 1 297 ? 10.990 4.022 -25.437 1.00 21.76 277 PHE A N 1
ATOM 2251 C CA . PHE A 1 297 ? 12.125 3.511 -26.195 1.00 19.68 277 PHE A CA 1
ATOM 2252 C C . PHE A 1 297 ? 13.329 4.454 -26.188 1.00 21.84 277 PHE A C 1
ATOM 2253 O O . PHE A 1 297 ? 14.318 4.197 -26.874 1.00 22.99 277 PHE A O 1
ATOM 2261 N N . LEU A 1 298 ? 13.246 5.538 -25.416 1.00 18.66 278 LEU A N 1
ATOM 2262 C CA . LEU A 1 298 ? 14.367 6.462 -25.277 1.00 21.19 278 LEU A CA 1
ATOM 2263 C C . LEU A 1 298 ? 14.892 6.527 -23.859 1.00 22.62 278 LEU A C 1
ATOM 2264 O O . LEU A 1 298 ? 14.115 6.567 -22.906 1.00 22.67 278 LEU A O 1
ATOM 2269 N N . ASP A 1 299 ? 16.212 6.583 -23.728 1.00 20.41 279 ASP A N 1
ATOM 2270 C CA . ASP A 1 299 ? 16.836 6.808 -22.432 1.00 22.57 279 ASP A CA 1
ATOM 2271 C C . ASP A 1 299 ? 16.292 8.073 -21.776 1.00 25.87 279 ASP A C 1
ATOM 2272 O O . ASP A 1 299 ? 15.955 9.046 -22.458 1.00 24.43 279 ASP A O 1
ATOM 2277 N N . GLU A 1 300 ? 16.236 8.075 -20.450 1.00 21.74 280 GLU A N 1
ATOM 2278 C CA . GLU A 1 300 ? 15.772 9.239 -19.721 1.00 22.50 280 GLU A CA 1
ATOM 2279 C C . GLU A 1 300 ? 16.471 10.510 -20.144 1.00 21.30 280 GLU A C 1
ATOM 2280 O O . GLU A 1 300 ? 15.863 11.514 -20.208 1.00 23.94 280 GLU A O 1
ATOM 2286 N N . SER A 1 301 ? 17.755 10.436 -20.412 1.00 24.66 281 SER A N 1
ATOM 2287 C CA . SER A 1 301 ? 18.524 11.627 -20.763 1.00 23.12 281 SER A CA 1
ATOM 2288 C C . SER A 1 301 ? 18.166 12.172 -22.138 1.00 22.07 281 SER A C 1
ATOM 2289 O O . SER A 1 301 ? 18.487 13.318 -22.453 1.00 25.34 281 SER A O 1
ATOM 2292 N N . LEU A 1 302 ? 17.514 11.343 -22.950 1.00 21.63 282 LEU A N 1
ATOM 2293 C CA . LEU A 1 302 ? 17.129 11.734 -24.312 1.00 21.77 282 LEU A CA 1
ATOM 2294 C C . LEU A 1 302 ? 15.643 12.071 -24.432 1.00 24.55 282 LEU A C 1
ATOM 2295 O O . LEU A 1 302 ? 15.198 12.543 -25.473 1.00 24.20 282 LEU A O 1
ATOM 2300 N N . LYS A 1 303 ? 14.866 11.809 -23.399 1.00 22.24 283 LYS A N 1
ATOM 2301 C CA . LYS A 1 303 ? 13.426 11.823 -23.503 1.00 22.14 283 LYS A CA 1
ATOM 2302 C C . LYS A 1 303 ? 12.720 13.152 -23.248 1.00 21.42 283 LYS A C 1
ATOM 2303 O O . LYS A 1 303 ? 12.812 13.707 -22.180 1.00 20.50 283 LYS A O 1
ATOM 2309 N N . LEU A 1 304 ? 11.985 13.616 -24.246 1.00 23.13 284 LEU A N 1
ATOM 2310 C CA . LEU A 1 304 ? 11.133 14.793 -24.136 1.00 21.36 284 LEU A CA 1
ATOM 2311 C C . LEU A 1 304 ? 9.957 14.528 -23.199 1.00 19.81 284 LEU A C 1
ATOM 2312 O O . LEU A 1 304 ? 9.233 13.546 -23.365 1.00 19.59 284 LEU A O 1
ATOM 2317 N N . LYS A 1 305 ? 9.779 15.399 -22.209 1.00 18.42 285 LYS A N 1
ATOM 2318 C CA . LYS A 1 305 ? 8.678 15.258 -21.258 1.00 20.22 285 LYS A CA 1
ATOM 2319 C C . LYS A 1 305 ? 7.824 16.501 -21.284 1.00 21.75 285 LYS A C 1
ATOM 2320 O O . LYS A 1 305 ? 8.275 17.581 -20.903 1.00 22.47 285 LYS A O 1
ATOM 2326 N N . THR A 1 306 ? 6.593 16.356 -21.754 1.00 18.56 286 THR A N 1
ATOM 2327 C CA . THR A 1 306 ? 5.751 17.515 -21.927 1.00 16.69 286 THR A CA 1
ATOM 2328 C C . THR A 1 306 ? 4.290 17.125 -22.045 1.00 19.72 286 THR A C 1
ATOM 2329 O O . THR A 1 306 ? 3.970 15.984 -22.368 1.00 20.18 286 THR A O 1
ATOM 2333 N N A HIS A 1 307 ? 3.410 18.076 -21.748 0.51 19.01 287 HIS A N 1
ATOM 2334 N N B HIS A 1 307 ? 3.402 18.067 -21.752 0.49 19.01 287 HIS A N 1
ATOM 2335 C CA A HIS A 1 307 ? 1.993 17.944 -22.057 0.51 18.60 287 HIS A CA 1
ATOM 2336 C CA B HIS A 1 307 ? 1.990 17.905 -22.064 0.49 18.59 287 HIS A CA 1
ATOM 2337 C C A HIS A 1 307 ? 1.775 18.525 -23.449 0.51 19.02 287 HIS A C 1
ATOM 2338 C C B HIS A 1 307 ? 1.776 18.503 -23.451 0.49 19.02 287 HIS A C 1
ATOM 2339 O O A HIS A 1 307 ? 2.711 19.049 -24.051 0.51 20.94 287 HIS A O 1
ATOM 2340 O O B HIS A 1 307 ? 2.716 19.027 -24.047 0.49 20.93 287 HIS A O 1
ATOM 2353 N N . ASN A 1 308 ? 0.555 18.424 -23.968 1.00 17.11 288 ASN A N 1
ATOM 2354 C CA . ASN A 1 308 ? 0.278 18.891 -25.328 1.00 18.57 288 ASN A CA 1
ATOM 2355 C C . ASN A 1 308 ? 0.232 20.414 -25.334 1.00 19.77 288 ASN A C 1
ATOM 2356 O O . ASN A 1 308 ? -0.639 21.003 -24.699 1.00 20.64 288 ASN A O 1
ATOM 2361 N N . ARG A 1 309 ? 1.166 21.042 -26.040 1.00 16.19 289 ARG A N 1
ATOM 2362 C CA . ARG A 1 309 ? 1.268 22.508 -26.036 1.00 17.04 289 ARG A CA 1
ATOM 2363 C C . ARG A 1 309 ? 1.968 22.973 -27.307 1.00 17.69 289 ARG A C 1
ATOM 2364 O O . ARG A 1 309 ? 2.634 22.182 -27.988 1.00 17.74 289 ARG A O 1
ATOM 2372 N N . LEU A 1 310 ? 1.834 24.259 -27.623 1.00 17.56 290 LEU A N 1
ATOM 2373 C CA . LEU A 1 310 ? 2.330 24.776 -28.895 1.00 17.06 290 LEU A CA 1
ATOM 2374 C C . LEU A 1 310 ? 3.844 24.890 -28.959 1.00 19.26 290 LEU A C 1
ATOM 2375 O O . LEU A 1 310 ? 4.407 24.946 -30.051 1.00 19.99 290 LEU A O 1
ATOM 2380 N N . TYR A 1 311 ? 4.504 24.911 -27.802 1.00 16.11 291 TYR A N 1
ATOM 2381 C CA . TYR A 1 311 ? 5.958 25.045 -27.802 1.00 14.96 291 TYR A CA 1
ATOM 2382 C C . TYR A 1 311 ? 6.619 24.478 -26.556 1.00 19.02 291 TYR A C 1
ATOM 2383 O O . TYR A 1 311 ? 6.973 25.222 -25.647 1.00 19.24 291 TYR A O 1
ATOM 2392 N N . PRO A 1 312 ? 6.810 23.156 -26.523 1.00 17.66 292 PRO A N 1
ATOM 2393 C CA . PRO A 1 312 ? 7.509 22.531 -25.396 1.00 17.83 292 PRO A CA 1
ATOM 2394 C C . PRO A 1 312 ? 8.939 23.057 -25.340 1.00 22.99 292 PRO A C 1
ATOM 2395 O O . PRO A 1 312 ? 9.543 23.275 -26.387 1.00 20.69 292 PRO A O 1
ATOM 2399 N N . PRO A 1 313 ? 9.478 23.277 -24.134 1.00 21.34 293 PRO A N 1
ATOM 2400 C CA . PRO A 1 313 ? 10.881 23.696 -24.045 1.00 20.76 293 PRO A CA 1
ATOM 2401 C C . PRO A 1 313 ? 11.867 22.566 -24.339 1.00 18.91 293 PRO A C 1
ATOM 2402 O O . PRO A 1 313 ? 11.455 21.431 -24.585 1.00 21.80 293 PRO A O 1
ATOM 2406 N N . LYS A 1 314 ? 13.153 22.876 -24.302 1.00 19.37 294 LYS A N 1
ATOM 2407 C CA . LYS A 1 314 ? 14.243 21.957 -24.583 1.00 21.15 294 LYS A CA 1
ATOM 2408 C C . LYS A 1 314 ? 14.357 21.512 -26.041 1.00 19.01 294 LYS A C 1
ATOM 2409 O O . LYS A 1 314 ? 15.071 20.584 -26.349 1.00 19.78 294 LYS A O 1
ATOM 2415 N N . LEU A 1 315 ? 13.671 22.223 -26.922 1.00 19.37 295 LEU A N 1
ATOM 2416 C CA . LEU A 1 315 ? 13.713 21.924 -28.350 1.00 18.55 295 LEU A CA 1
ATOM 2417 C C . LEU A 1 315 ? 14.084 23.185 -29.131 1.00 16.77 295 LEU A C 1
ATOM 2418 O O . LEU A 1 315 ? 13.254 24.058 -29.326 1.00 18.00 295 LEU A O 1
ATOM 24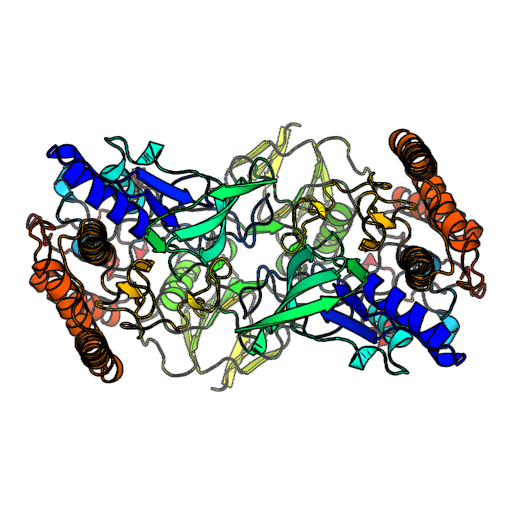23 N N . TYR A 1 316 ? 15.334 23.279 -29.560 1.00 17.88 296 TYR A N 1
ATOM 2424 C CA . TYR A 1 316 ? 15.766 24.432 -30.342 1.00 19.13 296 TYR A CA 1
ATOM 2425 C C . TYR A 1 316 ? 15.020 24.452 -31.673 1.00 19.51 296 TYR A C 1
ATOM 2426 O O . TYR A 1 316 ? 15.005 23.446 -32.385 1.00 17.92 296 TYR A O 1
ATOM 2435 N N . LYS A 1 317 ? 14.396 25.590 -31.986 1.00 18.60 297 LYS A N 1
ATOM 2436 C CA . LYS A 1 317 ? 13.518 25.720 -33.149 1.00 19.20 297 LYS A CA 1
ATOM 2437 C C . LYS A 1 317 ? 12.411 24.654 -33.125 1.00 20.02 297 LYS A C 1
ATOM 2438 O O . LYS A 1 317 ? 11.836 24.314 -34.160 1.00 16.80 297 LYS A O 1
ATOM 2444 N N . GLY A 1 318 ? 12.110 24.158 -31.930 1.00 17.95 298 GLY A N 1
ATOM 2445 C CA . GLY A 1 318 ? 11.066 23.166 -31.732 1.00 17.72 298 GLY A CA 1
ATOM 2446 C C . GLY A 1 318 ? 11.439 21.783 -32.223 1.00 16.88 298 GLY A C 1
ATOM 2447 O O . GLY A 1 318 ? 10.580 20.898 -32.324 1.00 16.77 298 GLY A O 1
ATOM 2448 N N . VAL A 1 319 ? 12.719 21.591 -32.523 1.00 16.23 299 VAL A N 1
ATOM 2449 C CA . VAL A 1 319 ? 13.177 20.362 -33.168 1.00 19.02 299 VAL A CA 1
ATOM 2450 C C . VAL A 1 319 ? 14.386 19.715 -32.497 1.00 19.87 299 VAL A C 1
ATOM 2451 O O . VAL A 1 319 ? 14.371 18.517 -32.184 1.00 18.80 299 VAL A O 1
ATOM 2455 N N . VAL A 1 320 ? 15.440 20.495 -32.284 1.00 20.36 300 VAL A N 1
ATOM 2456 C CA . VAL A 1 320 ? 16.699 19.923 -31.803 1.00 18.78 300 VAL A CA 1
ATOM 2457 C C . VAL A 1 320 ? 16.734 19.799 -30.287 1.00 17.74 300 VAL A C 1
ATOM 2458 O O . VAL A 1 320 ? 16.579 20.786 -29.578 1.00 20.46 300 VAL A O 1
ATOM 2462 N N . TRP A 1 321 ? 16.919 18.573 -29.799 1.00 16.46 301 TRP A N 1
ATOM 2463 C CA . TRP A 1 321 ? 17.025 18.329 -28.357 1.00 19.05 301 TRP A CA 1
ATOM 2464 C C . TRP A 1 321 ? 18.156 19.173 -27.772 1.00 21.72 301 TRP A C 1
ATOM 2465 O O . TRP A 1 321 ? 19.304 19.070 -28.200 1.00 20.98 301 TRP A O 1
ATOM 2476 N N . GLN A 1 322 ? 17.827 20.016 -26.797 1.00 20.33 302 GLN A N 1
ATOM 2477 C CA . GLN A 1 322 ? 18.790 20.979 -26.271 1.00 22.69 302 GLN A CA 1
ATOM 2478 C C . GLN A 1 322 ? 20.087 20.306 -25.805 1.00 24.96 302 GLN A C 1
ATOM 2479 O O . GLN A 1 322 ? 21.180 20.798 -26.081 1.00 24.79 302 GLN A O 1
ATOM 2485 N N . ASP A 1 323 ? 19.904 19.205 -25.116 1.00 24.28 303 ASP A N 1
ATOM 2486 C CA A ASP A 1 323 ? 21.029 18.462 -24.603 0.50 25.00 303 ASP A CA 1
ATOM 2487 C CA B ASP A 1 323 ? 21.087 18.576 -24.672 0.50 25.00 303 ASP A CA 1
ATOM 2488 C C . ASP A 1 323 ? 21.958 17.461 -25.479 1.00 27.15 303 ASP A C 1
ATOM 2489 O O . ASP A 1 323 ? 23.097 16.932 -25.281 1.00 28.48 303 ASP A O 1
ATOM 2498 N N . ASN A 1 324 ? 21.348 17.303 -26.666 1.00 24.58 304 ASN A N 1
ATOM 2499 C CA . ASN A 1 324 ? 22.024 16.459 -27.647 1.00 23.37 304 ASN A CA 1
ATOM 2500 C C . ASN A 1 324 ? 21.599 16.887 -29.037 1.00 24.08 304 ASN A C 1
ATOM 2501 O O . ASN A 1 324 ? 20.529 16.507 -29.504 1.00 20.92 304 ASN A O 1
ATOM 2506 N N . HIS A 1 325 ? 22.437 17.684 -29.691 1.00 21.81 305 HIS A N 1
ATOM 2507 C CA . HIS A 1 325 ? 22.079 18.277 -30.978 1.00 21.04 305 HIS A CA 1
ATOM 2508 C C . HIS A 1 325 ? 22.029 17.319 -32.162 1.00 21.17 305 HIS A C 1
ATOM 2509 O O . HIS A 1 325 ? 21.843 17.757 -33.298 1.00 22.99 305 HIS A O 1
ATOM 2516 N N . LYS A 1 326 ? 22.208 16.026 -31.912 1.00 18.68 306 LYS A N 1
ATOM 2517 C CA . LYS A 1 326 ? 22.050 15.037 -32.972 1.00 20.56 306 LYS A CA 1
ATOM 2518 C C . LYS A 1 326 ? 20.768 14.239 -32.766 1.00 20.33 306 LYS A C 1
ATOM 2519 O O . LYS A 1 326 ? 20.521 13.271 -33.473 1.00 20.38 306 LYS A O 1
ATOM 2525 N N . LEU A 1 327 ? 19.972 14.655 -31.776 1.00 20.38 307 LEU A N 1
ATOM 2526 C CA . LEU A 1 327 ? 18.628 14.123 -31.573 1.00 15.57 307 LEU A CA 1
ATOM 2527 C C . LEU A 1 327 ? 17.611 15.172 -32.023 1.00 18.13 307 LEU A C 1
ATOM 2528 O O . LEU A 1 327 ? 17.585 16.292 -31.515 1.00 21.15 307 LEU A O 1
ATOM 2533 N N . LEU A 1 328 ? 16.770 14.800 -32.979 1.00 19.50 308 LEU A N 1
ATOM 2534 C CA . LEU A 1 328 ? 15.812 15.731 -33.537 1.00 16.36 308 LEU A CA 1
ATOM 2535 C C . LEU A 1 328 ? 14.398 15.180 -33.437 1.00 18.31 308 LEU A C 1
ATOM 2536 O O . LEU A 1 328 ? 14.130 14.052 -33.863 1.00 21.01 308 LEU A O 1
ATOM 2541 N N . TYR A 1 329 ? 13.498 15.982 -32.878 1.00 15.73 309 TYR A N 1
ATOM 2542 C CA . TYR A 1 329 ? 12.091 15.611 -32.750 1.00 15.71 309 TYR A CA 1
ATOM 2543 C C . TYR A 1 329 ? 11.252 16.362 -33.774 1.00 16.57 309 TYR A C 1
ATOM 2544 O O . TYR A 1 329 ? 11.419 17.562 -33.945 1.00 16.26 309 TYR A O 1
ATOM 2553 N N . LEU A 1 330 ? 10.326 15.667 -34.429 1.00 16.58 310 LEU A N 1
ATOM 2554 C CA . LEU A 1 330 ? 9.413 16.312 -35.374 1.00 14.13 310 LEU A CA 1
ATOM 2555 C C . LEU A 1 330 ? 7.973 16.188 -34.887 1.00 14.88 310 LEU A C 1
ATOM 2556 O O . LEU A 1 330 ? 7.601 15.166 -34.304 1.00 15.95 310 LEU A O 1
ATOM 2561 N N . GLY A 1 331 ? 7.173 17.225 -35.128 1.00 16.35 311 GLY A N 1
ATOM 2562 C CA . GLY A 1 331 ? 5.734 17.180 -34.905 1.00 14.28 311 GLY A CA 1
ATOM 2563 C C . GLY A 1 331 ? 5.267 17.094 -33.458 1.00 17.29 311 GLY A C 1
ATOM 2564 O O . GLY A 1 331 ? 4.122 16.729 -33.191 1.00 15.68 311 GLY A O 1
ATOM 2565 N N . MET A 1 332 ? 6.133 17.450 -32.516 1.00 14.73 312 MET A N 1
ATOM 2566 C CA . MET A 1 332 ? 5.793 17.225 -31.112 1.00 15.25 312 MET A CA 1
ATOM 2567 C C . MET A 1 332 ? 4.960 18.348 -30.495 1.00 19.85 312 MET A C 1
ATOM 2568 O O . MET A 1 332 ? 4.453 18.205 -29.386 1.00 17.06 312 MET A O 1
ATOM 2573 N N . GLN A 1 333 ? 4.807 19.452 -31.231 1.00 16.03 313 GLN A N 1
ATOM 2574 C CA . GLN A 1 333 ? 3.956 20.559 -30.807 1.00 15.87 313 GLN A CA 1
ATOM 2575 C C . GLN A 1 333 ? 2.488 20.206 -31.022 1.00 18.18 313 GLN A C 1
ATOM 2576 O O . GLN A 1 333 ? 2.166 19.386 -31.878 1.00 16.67 313 GLN A O 1
ATOM 2582 N N . ASP A 1 334 ? 1.609 20.824 -30.239 1.00 14.68 314 ASP A N 1
ATOM 2583 C CA . ASP A 1 334 ? 0.177 20.838 -30.525 1.00 17.33 314 ASP A CA 1
ATOM 2584 C C . ASP A 1 334 ? -0.019 21.500 -31.888 1.00 17.71 314 ASP A C 1
ATOM 2585 O O . ASP A 1 334 ? 0.845 22.241 -32.336 1.00 16.70 314 ASP A O 1
ATOM 2590 N N . GLN A 1 335 ? -1.151 21.259 -32.540 1.00 17.56 315 GLN A N 1
ATOM 2591 C CA . GLN A 1 335 ? -1.233 21.501 -33.988 1.00 14.89 315 GLN A CA 1
ATOM 2592 C C . GLN A 1 335 ? -2.445 22.305 -34.438 1.00 18.60 315 GLN A C 1
ATOM 2593 O O . GLN A 1 335 ? -3.591 21.913 -34.213 1.00 20.10 315 GLN A O 1
ATOM 2599 N N . PHE A 1 336 ? -2.177 23.456 -35.046 1.00 15.42 316 PHE A N 1
ATOM 2600 C CA . PHE A 1 336 ? -3.107 24.057 -35.985 1.00 16.99 316 PHE A CA 1
ATOM 2601 C C . PHE A 1 336 ? -2.565 23.633 -37.339 1.00 17.70 316 PHE A C 1
ATOM 2602 O O . PHE A 1 336 ? -3.173 22.834 -38.055 1.00 19.27 316 PHE A O 1
ATOM 2610 N N . HIS A 1 337 ? -1.394 24.155 -37.677 1.00 16.65 317 HIS A N 1
ATOM 2611 C CA . HIS A 1 337 ? -0.658 23.653 -38.820 1.00 15.55 317 HIS A CA 1
ATOM 2612 C C . HIS A 1 337 ? -0.338 22.185 -38.584 1.00 14.89 317 HIS A C 1
ATOM 2613 O O . HIS A 1 337 ? -0.121 21.765 -37.435 1.00 16.92 317 HIS A O 1
ATOM 2620 N N . THR A 1 338 ? -0.311 21.417 -39.668 1.00 15.08 318 THR A N 1
ATOM 2621 C CA . THR A 1 338 ? 0.247 20.081 -39.618 1.00 15.95 318 THR A CA 1
ATOM 2622 C C . THR A 1 338 ? 1.259 19.768 -40.697 1.00 13.94 318 THR A C 1
ATOM 2623 O O . THR A 1 338 ? 2.458 19.925 -40.440 1.00 14.62 318 THR A O 1
ATOM 2627 N N . PHE A 1 339 ? 0.818 19.362 -41.892 1.00 16.44 319 PHE A N 1
ATOM 2628 C CA . PHE A 1 339 ? 1.768 18.776 -42.860 1.00 16.59 319 PHE A CA 1
ATOM 2629 C C . PHE A 1 339 ? 2.860 19.698 -43.287 1.00 17.38 319 PHE A C 1
ATOM 2630 O O . PHE A 1 339 ? 4.015 19.283 -43.334 1.00 15.14 319 PHE A O 1
ATOM 2638 N N . ASN A 1 340 ? 2.537 20.942 -43.641 1.00 14.27 320 ASN A N 1
ATOM 2639 C CA . ASN A 1 340 ? 3.598 21.835 -44.110 1.00 15.95 320 ASN A CA 1
ATOM 2640 C C . ASN A 1 340 ? 4.448 22.422 -42.977 1.00 14.92 320 ASN A C 1
ATOM 2641 O O . ASN A 1 340 ? 5.549 22.912 -43.219 1.00 18.63 320 ASN A O 1
ATOM 2646 N N . MET A 1 341 ? 3.954 22.336 -41.743 1.00 13.92 321 MET A N 1
ATOM 2647 C CA . MET A 1 341 ? 4.799 22.663 -40.598 1.00 15.23 321 MET A CA 1
ATOM 2648 C C . MET A 1 341 ? 5.770 21.517 -40.361 1.00 15.85 321 MET A C 1
ATOM 2649 O O . MET A 1 341 ? 6.961 21.747 -40.136 1.00 16.45 321 MET A O 1
ATOM 2654 N N . PHE A 1 342 ? 5.267 20.280 -40.415 1.00 14.14 322 PHE A N 1
ATOM 2655 C CA . PHE A 1 342 ? 6.139 19.120 -40.353 1.00 14.50 322 PHE A CA 1
ATOM 2656 C C . PHE A 1 342 ? 7.217 19.226 -41.432 1.00 15.03 322 PHE A C 1
ATOM 2657 O O . PHE A 1 342 ? 8.388 18.932 -41.193 1.00 14.16 322 PHE A O 1
ATOM 2665 N N . ASP A 1 343 ? 6.818 19.635 -42.637 1.00 16.48 323 ASP A N 1
ATOM 2666 C CA . ASP A 1 343 ? 7.786 19.801 -43.719 1.00 18.27 323 ASP A CA 1
ATOM 2667 C C . ASP A 1 343 ? 8.873 20.810 -43.352 1.00 16.41 323 ASP A C 1
ATOM 2668 O O . ASP A 1 343 ? 10.062 20.544 -43.542 1.00 15.08 323 ASP A O 1
ATOM 2673 N N . CYS A 1 344 ? 8.463 21.982 -42.860 1.00 15.42 324 CYS A N 1
ATOM 2674 C CA . CYS A 1 344 ? 9.424 23.015 -42.494 1.00 16.78 324 CYS A CA 1
ATOM 2675 C C . CYS A 1 344 ? 10.353 22.526 -41.387 1.00 16.47 324 CYS A C 1
ATOM 2676 O O . CYS A 1 344 ? 11.548 22.810 -41.406 1.00 16.90 324 CYS A O 1
ATOM 2679 N N . GLN A 1 345 ? 9.805 21.780 -40.431 1.00 17.04 325 GLN A N 1
ATOM 2680 C CA . GLN A 1 345 ? 10.638 21.162 -39.407 1.00 16.65 325 GLN A CA 1
ATOM 2681 C C . GLN A 1 345 ? 11.627 20.164 -40.015 1.00 14.47 325 GLN A C 1
ATOM 2682 O O . GLN A 1 345 ? 12.812 20.147 -39.654 1.00 17.24 325 GLN A O 1
ATOM 2688 N N . ALA A 1 346 ? 11.135 19.342 -40.934 1.00 14.86 326 ALA A N 1
ATOM 2689 C CA . ALA A 1 346 ? 11.945 18.286 -41.535 1.00 15.51 326 ALA A CA 1
ATOM 2690 C C . ALA A 1 346 ? 13.064 18.828 -42.426 1.00 16.72 326 ALA A C 1
ATOM 2691 O O . ALA A 1 346 ? 14.178 18.316 -42.399 1.00 16.35 326 ALA A O 1
ATOM 2693 N N . TRP A 1 347 ? 12.761 19.846 -43.231 1.00 18.77 327 TRP A N 1
ATOM 2694 C CA . TRP A 1 347 ? 13.790 20.500 -44.039 1.00 18.94 327 TRP A CA 1
ATOM 2695 C C . TRP A 1 347 ? 14.868 21.077 -43.123 1.00 18.82 327 TRP A C 1
ATOM 2696 O O . TRP A 1 347 ? 16.061 20.930 -43.389 1.00 19.08 327 TRP A O 1
ATOM 2707 N N . PHE A 1 348 ? 14.444 21.740 -42.048 1.00 16.41 328 PHE A N 1
ATOM 2708 C CA . PHE A 1 348 ? 15.369 22.234 -41.022 1.00 19.00 328 PHE A CA 1
ATOM 2709 C C . PHE A 1 348 ? 16.239 21.101 -40.476 1.00 20.39 328 PHE A C 1
ATOM 2710 O O . PHE A 1 348 ? 17.467 21.221 -40.424 1.00 17.83 328 PHE A O 1
ATOM 2718 N N . ALA A 1 349 ? 15.600 20.008 -40.063 1.00 16.62 329 ALA A N 1
ATOM 2719 C CA . ALA A 1 349 ? 16.331 18.880 -39.496 1.00 18.05 329 ALA A CA 1
ATOM 2720 C C . ALA A 1 349 ? 17.309 18.293 -40.497 1.00 18.32 329 ALA A C 1
ATOM 2721 O O . ALA A 1 349 ? 18.437 17.959 -40.160 1.00 18.07 329 ALA A O 1
ATOM 2723 N N . ARG A 1 350 ? 16.857 18.158 -41.737 1.00 16.83 330 ARG A N 1
ATOM 2724 C CA . ARG A 1 350 ? 17.718 17.652 -42.796 1.00 19.86 330 ARG A CA 1
ATOM 2725 C C . ARG A 1 350 ? 18.982 18.510 -42.883 1.00 21.82 330 ARG A C 1
ATOM 2726 O O . ARG A 1 350 ? 20.098 17.989 -42.908 1.00 18.81 330 ARG A O 1
ATOM 2734 N N . ASP A 1 351 ? 18.805 19.828 -42.941 1.00 19.93 331 ASP A N 1
ATOM 2735 C CA . ASP A 1 351 ? 19.948 20.719 -43.077 1.00 18.43 331 ASP A CA 1
ATOM 2736 C C . ASP A 1 351 ? 20.873 20.685 -41.861 1.00 22.09 331 ASP A C 1
ATOM 2737 O O . ASP A 1 351 ? 22.081 20.822 -42.000 1.00 23.16 331 ASP A O 1
ATOM 2742 N N . VAL A 1 352 ? 20.314 20.478 -40.674 1.00 22.57 332 VAL A N 1
ATOM 2743 C CA . VAL A 1 352 ? 21.145 20.299 -39.482 1.00 19.70 332 VAL A CA 1
ATOM 2744 C C . VAL A 1 352 ? 22.002 19.036 -39.646 1.00 22.66 332 VAL A C 1
ATOM 2745 O O . VAL A 1 352 ? 23.217 19.072 -39.452 1.00 26.22 332 VAL A O 1
ATOM 2749 N N . ILE A 1 353 ? 21.368 17.927 -40.021 1.00 20.28 333 ILE A N 1
ATOM 2750 C CA . ILE A 1 353 ? 22.078 16.668 -40.275 1.00 24.30 333 ILE A CA 1
ATOM 2751 C C . ILE A 1 353 ? 23.190 16.822 -41.319 1.00 26.25 333 ILE A C 1
ATOM 2752 O O . ILE A 1 353 ? 24.285 16.286 -41.151 1.00 26.75 333 ILE A O 1
ATOM 2757 N N . MET A 1 354 ? 22.901 17.564 -42.386 1.00 23.30 334 MET A N 1
ATOM 2758 C CA . MET A 1 354 ? 23.854 17.791 -43.474 1.00 22.19 334 MET A CA 1
ATOM 2759 C C . MET A 1 354 ? 24.890 18.885 -43.172 1.00 30.84 334 MET A C 1
ATOM 2760 O O . MET A 1 354 ? 25.699 19.232 -44.037 1.00 30.57 334 MET A O 1
ATOM 2765 N N . ASP A 1 355 ? 24.854 19.440 -41.964 1.00 27.44 335 ASP A N 1
ATOM 2766 C CA . ASP A 1 355 ? 25.761 20.530 -41.578 1.00 32.43 335 ASP A CA 1
ATOM 2767 C C . ASP A 1 355 ? 25.618 21.790 -42.440 1.00 34.05 335 ASP A C 1
ATOM 2768 O O . ASP A 1 355 ? 26.578 22.541 -42.627 1.00 33.59 335 ASP A O 1
ATOM 2773 N N . LYS A 1 356 ? 24.419 22.042 -42.911 1.00 28.63 336 LYS A N 1
ATOM 2774 C CA . LYS A 1 356 ? 24.138 23.240 -43.671 1.00 32.54 336 LYS A CA 1
ATOM 2775 C C . LYS A 1 356 ? 23.701 24.360 -42.736 1.00 37.75 336 LYS A C 1
ATOM 2776 O O . LYS A 1 356 ? 23.979 25.519 -42.968 1.00 38.63 336 LYS A O 1
ATOM 2782 N N . ILE A 1 357 ? 23.016 23.979 -41.677 1.00 31.19 337 ILE A N 1
ATOM 2783 C CA . ILE A 1 357 ? 22.668 24.891 -40.604 1.00 33.95 337 ILE A CA 1
ATOM 2784 C C . ILE A 1 357 ? 23.518 24.528 -39.404 1.00 37.64 337 ILE A C 1
ATOM 2785 O O . ILE A 1 357 ? 23.545 23.372 -38.983 1.00 32.70 337 ILE A O 1
ATOM 2790 N N . LYS A 1 358 ? 24.235 25.509 -38.873 1.00 35.65 338 LYS A N 1
ATOM 2791 C CA . LYS A 1 358 ? 25.092 25.276 -37.722 1.00 40.74 338 LYS A CA 1
ATOM 2792 C C . LYS A 1 358 ? 24.354 25.651 -36.445 1.00 38.52 338 LYS A C 1
ATOM 2793 O O . LYS A 1 358 ? 23.558 26.592 -36.436 1.00 38.46 338 LYS A O 1
ATOM 2799 N N . MET A 1 359 ? 24.608 24.914 -35.369 1.00 30.06 339 MET A N 1
ATOM 2800 C CA . MET A 1 359 ? 24.023 25.261 -34.085 1.00 35.46 339 MET A CA 1
ATOM 2801 C C . MET A 1 359 ? 24.726 26.489 -33.542 1.00 34.48 339 MET A C 1
ATOM 2802 O O . MET A 1 359 ? 25.948 26.589 -33.630 1.00 39.36 339 MET A O 1
ATOM 2807 N N . PRO A 1 360 ? 23.959 27.434 -32.986 1.00 34.82 340 PRO A N 1
ATOM 2808 C CA . PRO A 1 360 ? 24.595 28.567 -32.309 1.00 32.83 340 PRO A CA 1
ATOM 2809 C C . PRO A 1 360 ? 25.131 28.130 -30.954 1.00 32.57 340 PRO A C 1
ATOM 2810 O O . PRO A 1 360 ? 25.051 26.952 -30.606 1.00 29.14 340 PRO A O 1
ATOM 2814 N N . SER A 1 361 ? 25.685 29.071 -30.203 1.00 33.69 341 SER A N 1
ATOM 2815 C CA . SER A 1 361 ? 26.220 28.761 -28.888 1.00 29.86 341 SER A CA 1
ATOM 2816 C C . SER A 1 361 ? 25.111 28.264 -27.975 1.00 29.11 341 SER A C 1
ATOM 2817 O O . SER A 1 361 ? 23.933 28.515 -28.226 1.00 28.17 341 SER A O 1
ATOM 2820 N N . ASP A 1 362 ? 25.495 27.574 -26.906 1.00 28.47 342 ASP A N 1
ATOM 2821 C CA . ASP A 1 362 ? 24.537 27.095 -25.913 1.00 30.29 342 ASP A CA 1
ATOM 2822 C C . ASP A 1 362 ? 23.683 28.221 -25.344 1.00 31.11 342 ASP A C 1
ATOM 2823 O O . ASP A 1 362 ? 22.472 28.069 -25.175 1.00 26.79 342 ASP A O 1
ATOM 2828 N N . ASP A 1 363 ? 24.309 29.352 -25.041 1.00 31.79 343 ASP A N 1
ATOM 2829 C CA . ASP A 1 363 ? 23.561 30.481 -24.505 1.00 32.97 343 ASP A CA 1
ATOM 2830 C C . ASP A 1 363 ? 22.543 31.011 -25.519 1.00 27.57 343 ASP A C 1
ATOM 2831 O O . ASP A 1 363 ? 21.416 31.344 -25.164 1.00 28.68 343 ASP A O 1
ATOM 2836 N N . GLU A 1 364 ? 22.940 31.095 -26.769 1.00 26.21 344 GLU A N 1
ATOM 2837 C CA . GLU A 1 364 ? 22.073 31.544 -27.835 1.00 28.24 344 GLU A CA 1
ATOM 2838 C C . GLU A 1 364 ? 20.873 30.635 -28.012 1.00 27.37 344 GLU A C 1
ATOM 2839 O O . GLU A 1 364 ? 19.759 31.072 -28.158 1.00 27.00 344 GLU A O 1
ATOM 2845 N N . ILE A 1 365 ? 21.148 29.347 -28.026 1.00 30.06 345 ILE A N 1
ATOM 2846 C CA . ILE A 1 365 ? 20.098 28.330 -28.078 1.00 27.78 345 ILE A CA 1
ATOM 2847 C C . ILE A 1 365 ? 19.110 28.514 -26.922 1.00 23.70 345 ILE A C 1
ATOM 2848 O O . ILE A 1 365 ? 17.895 28.589 -27.125 1.00 23.12 345 ILE A O 1
ATOM 2853 N N . ASP A 1 366 ? 19.631 28.608 -25.705 1.00 27.26 346 ASP A N 1
ATOM 2854 C CA . ASP A 1 366 ? 18.768 28.733 -24.540 1.00 26.22 346 ASP A CA 1
ATOM 2855 C C . ASP A 1 366 ? 17.920 29.993 -24.627 1.00 26.05 346 ASP A C 1
ATOM 2856 O O . ASP A 1 366 ? 16.731 29.966 -24.318 1.00 24.26 346 ASP A O 1
ATOM 2861 N N . LYS A 1 367 ? 18.537 31.099 -25.038 1.00 26.44 347 LYS A N 1
ATOM 2862 C CA . LYS A 1 367 ? 17.812 32.353 -25.168 1.00 27.61 347 LYS A CA 1
ATOM 2863 C C . LYS A 1 367 ? 16.692 32.244 -26.192 1.00 25.80 347 LYS A C 1
ATOM 2864 O O . LYS A 1 367 ? 15.591 32.753 -25.974 1.00 24.59 347 LYS A O 1
ATOM 2870 N N . ASP A 1 368 ? 16.973 31.576 -27.307 1.00 24.03 348 ASP A N 1
ATOM 2871 C CA . ASP A 1 368 ? 15.972 31.460 -28.360 1.00 21.92 348 ASP A CA 1
ATOM 2872 C C . ASP A 1 368 ? 14.787 30.614 -27.905 1.00 19.91 348 ASP A C 1
ATOM 2873 O O . ASP A 1 368 ? 13.631 30.957 -28.165 1.00 20.56 348 ASP A O 1
ATOM 2878 N N . ILE A 1 369 ? 15.077 29.520 -27.209 1.00 22.83 349 ILE A N 1
ATOM 2879 C CA . ILE A 1 369 ? 14.026 28.687 -26.642 1.00 21.75 349 ILE A CA 1
ATOM 2880 C C . ILE A 1 369 ? 13.167 29.505 -25.674 1.00 24.83 349 ILE A C 1
ATOM 2881 O O . ILE A 1 369 ? 11.937 29.466 -25.731 1.00 21.48 349 ILE A O 1
ATOM 2886 N N . ASN A 1 370 ? 13.811 30.263 -24.790 1.00 23.32 350 ASN A N 1
ATOM 2887 C CA . ASN A 1 370 ? 13.064 31.080 -23.832 1.00 23.35 350 ASN A CA 1
ATOM 2888 C C . ASN A 1 370 ? 12.171 32.111 -24.502 1.00 22.98 350 ASN A C 1
ATOM 2889 O O . ASN A 1 370 ? 11.060 32.377 -24.044 1.00 25.82 350 ASN A O 1
ATOM 2894 N N . LYS A 1 371 ? 12.668 32.696 -25.583 1.00 23.09 351 LYS A N 1
ATOM 2895 C CA . LYS A 1 371 ? 11.901 33.667 -26.341 1.00 22.66 351 LYS A CA 1
ATOM 2896 C C . LYS A 1 371 ? 10.575 33.070 -26.829 1.00 21.15 351 LYS A C 1
ATOM 2897 O O . LYS A 1 371 ? 9.520 33.669 -26.630 1.00 23.29 351 LYS A O 1
ATOM 2903 N N . TRP A 1 372 ? 10.631 31.895 -27.457 1.00 20.71 352 TRP A N 1
ATOM 2904 C CA . TRP A 1 372 ? 9.424 31.240 -27.965 1.00 19.95 352 TRP A CA 1
ATOM 2905 C C . TRP A 1 372 ? 8.534 30.686 -26.841 1.00 19.73 352 TRP A C 1
ATOM 2906 O O . TRP A 1 372 ? 7.311 30.852 -26.862 1.00 21.24 352 TRP A O 1
ATOM 2917 N N . VAL A 1 373 ? 9.139 30.054 -25.844 1.00 18.11 353 VAL A N 1
ATOM 2918 C CA . VAL A 1 373 ? 8.357 29.566 -24.710 1.00 22.12 353 VAL A CA 1
ATOM 2919 C C . VAL A 1 373 ? 7.615 30.717 -24.007 1.00 21.30 353 VAL A C 1
ATOM 2920 O O . VAL A 1 373 ? 6.447 30.587 -23.637 1.00 23.61 353 VAL A O 1
ATOM 2924 N N . SER A 1 374 ? 8.276 31.856 -23.844 1.00 21.78 354 SER A N 1
ATOM 2925 C CA A SER A 1 374 ? 7.642 32.989 -23.178 0.52 25.10 354 SER A CA 1
ATOM 2926 C CA B SER A 1 374 ? 7.646 32.991 -23.179 0.48 25.09 354 SER A CA 1
ATOM 2927 C C . SER A 1 374 ? 6.443 33.496 -23.972 1.00 24.05 354 SER A C 1
ATOM 2928 O O . SER A 1 374 ? 5.395 33.794 -23.396 1.00 26.12 354 SER A O 1
ATOM 2933 N N . MET A 1 375 ? 6.597 33.586 -25.294 1.00 23.75 355 MET A N 1
ATOM 2934 C CA . MET A 1 375 ? 5.480 33.966 -26.157 1.00 21.99 355 MET A CA 1
ATOM 2935 C C . MET A 1 375 ? 4.338 32.955 -26.048 1.00 22.87 355 MET A C 1
ATOM 2936 O O . MET A 1 375 ? 3.159 33.329 -25.965 1.00 19.83 355 MET A O 1
ATOM 2941 N N . GLU A 1 376 ? 4.696 31.672 -26.057 1.00 21.73 356 GLU A N 1
ATOM 2942 C CA . GLU A 1 376 ? 3.706 30.599 -26.008 1.00 19.15 356 GLU A CA 1
ATOM 2943 C C . GLU A 1 376 ? 2.850 30.628 -24.731 1.00 21.32 356 GLU A C 1
ATOM 2944 O O . GLU A 1 376 ? 1.634 30.422 -24.779 1.00 20.89 356 GLU A O 1
ATOM 2950 N N . GLU A 1 377 ? 3.467 30.866 -23.593 1.00 23.01 357 GLU A N 1
ATOM 2951 C CA . GLU A 1 377 ? 2.727 30.877 -22.331 1.00 23.53 357 GLU A CA 1
ATOM 2952 C C . GLU A 1 377 ? 1.694 31.987 -22.227 1.00 26.35 357 GLU A C 1
ATOM 2953 O O . GLU A 1 377 ? 0.766 31.885 -21.463 1.00 27.08 357 GLU A O 1
ATOM 2959 N N . LYS A 1 378 ? 1.886 33.051 -22.994 1.00 24.41 358 LYS A N 1
ATOM 2960 C CA . LYS A 1 378 ? 1.010 34.212 -22.936 1.00 23.91 358 LYS A CA 1
ATOM 2961 C C . LYS A 1 378 ? -0.146 34.189 -23.943 1.00 27.19 358 LYS A C 1
ATOM 2962 O O . LYS A 1 378 ? -0.937 35.131 -23.992 1.00 27.97 358 LYS A O 1
ATOM 2968 N N . LEU A 1 379 ? -0.244 33.132 -24.749 1.00 24.83 359 LEU A N 1
ATOM 2969 C CA . LEU A 1 379 ? -1.316 33.029 -25.741 1.00 19.58 359 LEU A CA 1
ATOM 2970 C C . LEU A 1 379 ? -2.682 32.827 -25.084 1.00 24.53 359 LEU A C 1
ATOM 2971 O O . LEU A 1 379 ? -2.848 31.941 -24.242 1.00 28.42 359 LEU A O 1
ATOM 2976 N N . GLU A 1 380 ? -3.665 33.621 -25.460 1.00 23.22 360 GLU A N 1
ATOM 2977 C CA . GLU A 1 380 ? -4.941 33.609 -24.765 1.00 31.24 360 GLU A CA 1
ATOM 2978 C C . GLU A 1 380 ? -6.135 33.125 -25.541 1.00 30.28 360 GLU A C 1
ATOM 2979 O O . GLU A 1 380 ? -7.163 32.866 -24.967 1.00 34.07 360 GLU A O 1
ATOM 2985 N N . ASN A 1 381 ? -6.015 33.053 -26.850 1.00 25.69 361 ASN A N 1
ATOM 2986 C CA . ASN A 1 381 ? -7.132 32.626 -27.682 1.00 26.01 361 ASN A CA 1
ATOM 2987 C C . ASN A 1 381 ? -6.648 32.061 -29.016 1.00 23.95 361 ASN A C 1
ATOM 2988 O O . ASN A 1 381 ? -5.470 32.172 -29.347 1.00 22.50 361 ASN A O 1
ATOM 2993 N N . PRO A 1 382 ? -7.557 31.459 -29.791 1.00 23.45 362 PRO A N 1
ATOM 2994 C CA . PRO A 1 382 ? -7.077 30.754 -30.983 1.00 22.96 362 PRO A CA 1
ATOM 2995 C C . PRO A 1 382 ? -6.447 31.693 -32.008 1.00 21.58 362 PRO A C 1
ATOM 2996 O O . PRO A 1 382 ? -5.516 31.274 -32.690 1.00 20.48 362 PRO A O 1
ATOM 3000 N N . ASP A 1 383 ? -6.938 32.927 -32.120 1.00 23.46 363 ASP A N 1
ATOM 3001 C CA . ASP A 1 383 ? -6.330 33.883 -33.049 1.00 23.82 363 ASP A CA 1
ATOM 3002 C C . ASP A 1 383 ? -4.856 34.068 -32.722 1.00 19.53 363 ASP A C 1
ATOM 3003 O O . ASP A 1 383 ? -4.016 34.025 -33.611 1.00 19.83 363 ASP A O 1
ATOM 3008 N N . GLN A 1 384 ? -4.543 34.296 -31.445 1.00 21.95 364 GLN A N 1
ATOM 3009 C CA . GLN A 1 384 ? -3.150 34.454 -31.016 1.00 21.06 364 GLN A CA 1
ATOM 3010 C C . GLN A 1 384 ? -2.327 33.178 -31.247 1.00 21.38 364 GLN A C 1
ATOM 3011 O O . GLN A 1 384 ? -1.145 33.244 -31.600 1.00 18.42 364 GLN A O 1
ATOM 3017 N N . MET A 1 385 ? -2.953 32.027 -31.044 1.00 20.13 365 MET A N 1
ATOM 3018 C CA . MET A 1 385 ? -2.271 30.751 -31.243 1.00 17.01 365 MET A CA 1
ATOM 3019 C C . MET A 1 385 ? -1.968 30.521 -32.717 1.00 15.44 365 MET A C 1
ATOM 3020 O O . MET A 1 385 ? -0.874 30.096 -33.084 1.00 17.06 365 MET A O 1
ATOM 3025 N N . ILE A 1 386 ? -2.948 30.811 -33.560 1.00 17.41 366 ILE A N 1
ATOM 3026 C CA . ILE A 1 386 ? -2.742 30.740 -35.004 1.00 18.10 366 ILE A CA 1
ATOM 3027 C C . ILE A 1 386 ? -1.603 31.663 -35.434 1.00 18.12 366 ILE A C 1
ATOM 3028 O O . ILE A 1 386 ? -0.751 31.280 -36.237 1.00 17.83 366 ILE A O 1
ATOM 3033 N N . ASP A 1 387 ? -1.582 32.884 -34.901 1.00 18.39 367 ASP A N 1
ATOM 3034 C CA . ASP A 1 387 ? -0.513 33.810 -35.249 1.00 18.96 367 ASP A CA 1
ATOM 3035 C C . ASP A 1 387 ? 0.831 33.267 -34.788 1.00 18.50 367 ASP A C 1
ATOM 3036 O O . ASP A 1 387 ? 1.827 33.373 -35.504 1.00 17.82 367 ASP A O 1
ATOM 3041 N N . PHE A 1 388 ? 0.853 32.695 -33.584 1.00 18.83 368 PHE A N 1
ATOM 3042 C CA . PHE A 1 388 ? 2.078 32.151 -33.016 1.00 17.70 368 PHE A CA 1
ATOM 3043 C C . PHE A 1 388 ? 2.625 31.021 -33.883 1.00 15.96 368 PHE A C 1
ATOM 3044 O O . PHE A 1 388 ? 3.807 31.008 -34.225 1.00 16.31 368 PHE A O 1
ATOM 3052 N N . GLN A 1 389 ? 1.779 30.054 -34.220 1.00 17.18 369 GLN A N 1
ATOM 3053 C CA . GLN A 1 389 ? 2.285 28.921 -34.989 1.00 17.93 369 GLN A CA 1
ATOM 3054 C C . GLN A 1 389 ? 2.631 29.323 -36.426 1.00 16.83 369 GLN A C 1
ATOM 3055 O O . GLN A 1 389 ? 3.511 28.730 -37.046 1.00 18.67 369 GLN A O 1
ATOM 3061 N N . THR A 1 390 ? 1.951 30.347 -36.940 1.00 17.44 370 THR A N 1
ATOM 3062 C CA . THR A 1 390 ? 2.311 30.928 -38.238 1.00 18.00 370 THR A CA 1
ATOM 3063 C C . THR A 1 390 ? 3.733 31.488 -38.188 1.00 16.19 370 THR A C 1
ATOM 3064 O O . THR A 1 390 ? 4.567 31.178 -39.033 1.00 16.26 370 THR A O 1
ATOM 3068 N N . GLU A 1 391 ? 4.021 32.307 -37.184 1.00 17.08 371 GLU A N 1
ATOM 3069 C CA . GLU A 1 391 ? 5.360 32.877 -37.073 1.00 19.39 371 GLU A CA 1
ATOM 3070 C C . GLU A 1 391 ? 6.424 31.816 -36.850 1.00 18.92 371 GLU A C 1
ATOM 3071 O O . GLU A 1 391 ? 7.531 31.924 -37.382 1.00 16.69 371 GLU A O 1
ATOM 3077 N N . TYR A 1 392 ? 6.092 30.798 -36.056 1.00 16.83 372 TYR A N 1
ATOM 3078 C CA . TYR A 1 392 ? 7.017 29.705 -35.797 1.00 19.22 372 TYR A CA 1
ATOM 3079 C C . TYR A 1 392 ? 7.394 29.014 -37.107 1.00 17.78 372 TYR A C 1
ATOM 3080 O O . TYR A 1 392 ? 8.574 28.789 -37.398 1.00 18.76 372 TYR A O 1
ATOM 3089 N N . THR A 1 393 ? 6.382 28.705 -37.901 1.00 16.64 373 THR A N 1
ATOM 3090 C CA . THR A 1 393 ? 6.580 27.961 -39.138 1.00 16.36 373 THR A CA 1
ATOM 3091 C C . THR A 1 393 ? 7.266 28.820 -40.194 1.00 18.01 373 THR A C 1
ATOM 3092 O O . THR A 1 393 ? 8.125 28.346 -40.935 1.00 21.18 373 THR A O 1
ATOM 3096 N N . LYS A 1 394 ? 6.888 30.088 -40.264 1.00 17.79 374 LYS A N 1
ATOM 3097 C CA . LYS A 1 394 ? 7.515 30.978 -41.234 1.00 18.19 374 LYS A CA 1
ATOM 3098 C C . LYS A 1 394 ? 9.002 31.142 -40.957 1.00 20.38 374 LYS A C 1
ATOM 3099 O O . LYS A 1 394 ? 9.811 31.225 -41.889 1.00 19.97 374 LYS A O 1
ATOM 3105 N N . GLU A 1 395 ? 9.376 31.193 -39.681 1.00 19.92 375 GLU A N 1
ATOM 3106 C CA . GLU A 1 395 ? 10.797 31.305 -39.355 1.00 20.38 375 GLU A CA 1
ATOM 3107 C C . GLU A 1 395 ? 11.561 30.064 -39.802 1.00 22.50 375 GLU A C 1
ATOM 3108 O O . GLU A 1 395 ? 12.660 30.175 -40.353 1.00 20.26 375 GLU A O 1
ATOM 3114 N N . LEU A 1 396 ? 10.988 28.886 -39.551 1.00 16.96 376 LEU A N 1
ATOM 3115 C CA . LEU A 1 396 ? 11.540 27.638 -40.070 1.00 21.38 376 LEU A CA 1
ATOM 3116 C C . LEU A 1 396 ? 11.679 27.718 -41.579 1.00 17.68 376 LEU A C 1
ATOM 3117 O O . LEU A 1 396 ? 12.710 27.365 -42.143 1.00 17.05 376 LEU A O 1
ATOM 3122 N N . HIS A 1 397 ? 10.610 28.154 -42.232 1.00 18.92 377 HIS A N 1
ATOM 3123 C CA . HIS A 1 397 ? 10.570 28.192 -43.691 1.00 20.92 377 HIS A CA 1
ATOM 3124 C C . HIS A 1 397 ? 11.758 28.981 -44.236 1.00 23.06 377 HIS A C 1
ATOM 3125 O O . HIS A 1 397 ? 12.409 28.581 -45.203 1.00 21.07 377 HIS A O 1
ATOM 3132 N N . ASN A 1 398 ? 12.039 30.112 -43.606 1.00 20.50 378 ASN A N 1
ATOM 3133 C CA . ASN A 1 398 ? 13.077 31.003 -44.092 1.00 23.28 378 ASN A CA 1
ATOM 3134 C C . ASN A 1 398 ? 14.514 30.507 -43.934 1.00 23.40 378 ASN A C 1
ATOM 3135 O O . ASN A 1 398 ? 15.409 31.017 -44.594 1.00 28.73 378 ASN A O 1
ATOM 3140 N N . ILE A 1 399 ? 14.752 29.512 -43.084 1.00 20.69 379 ILE A N 1
ATOM 3141 C CA . ILE A 1 399 ? 16.132 29.049 -42.909 1.00 21.28 379 ILE A CA 1
ATOM 3142 C C . ILE A 1 399 ? 16.558 27.845 -43.768 1.00 25.11 379 ILE A C 1
ATOM 3143 O O . ILE A 1 399 ? 17.722 27.462 -43.750 1.00 27.84 379 ILE A O 1
ATOM 3148 N N . SER A 1 400 ? 15.632 27.286 -44.543 1.00 20.96 380 SER A N 1
ATOM 3149 C CA . SER A 1 400 ? 15.973 26.226 -45.494 1.00 20.53 380 SER A CA 1
ATOM 3150 C C . SER A 1 400 ? 15.340 26.503 -46.870 1.00 23.47 380 SER A C 1
ATOM 3151 O O . SER A 1 400 ? 14.940 27.639 -47.148 1.00 20.87 380 SER A O 1
ATOM 3154 N N . ASP A 1 401 ? 15.253 25.490 -47.731 1.00 21.89 381 ASP A N 1
ATOM 3155 C CA . ASP A 1 401 ? 14.795 25.712 -49.104 1.00 24.39 381 ASP A CA 1
ATOM 3156 C C . ASP A 1 401 ? 13.485 24.998 -49.451 1.00 22.44 381 ASP A C 1
ATOM 3157 O O . ASP A 1 401 ? 13.250 24.660 -50.609 1.00 21.34 381 ASP A O 1
ATOM 3162 N N . TYR A 1 402 ? 12.635 24.764 -48.456 1.00 19.21 382 TYR A N 1
ATOM 3163 C CA . TYR A 1 402 ? 11.292 24.256 -48.731 1.00 18.41 382 TYR A CA 1
ATOM 3164 C C . TYR A 1 402 ? 10.605 25.252 -49.652 1.00 19.05 382 TYR A C 1
ATOM 3165 O O . TYR A 1 402 ? 10.713 26.454 -49.438 1.00 19.26 382 TYR A O 1
ATOM 3174 N N . PRO A 1 403 ? 9.907 24.759 -50.687 1.00 19.40 383 PRO A N 1
ATOM 3175 C CA . PRO A 1 403 ? 9.382 25.661 -51.724 1.00 21.43 383 PRO A CA 1
ATOM 3176 C C . PRO A 1 403 ? 8.353 26.685 -51.266 1.00 21.58 383 PRO A C 1
ATOM 3177 O O . PRO A 1 403 ? 7.869 26.691 -50.127 1.00 19.89 383 PRO A O 1
ATOM 3181 N N . LYS A 1 404 ? 8.009 27.564 -52.200 1.00 17.21 384 LYS A N 1
ATOM 3182 C CA . LYS A 1 404 ? 7.117 28.678 -51.929 1.00 21.86 384 LYS A CA 1
ATOM 3183 C C . LYS A 1 404 ? 5.719 28.225 -51.519 1.00 20.82 384 LYS A C 1
ATOM 3184 O O . LYS A 1 404 ? 5.118 27.360 -52.164 1.00 19.25 384 LYS A O 1
ATOM 3190 N N . ILE A 1 405 ? 5.202 28.827 -50.455 1.00 19.51 385 ILE A N 1
ATOM 3191 C CA . ILE A 1 405 ? 3.842 28.563 -50.001 1.00 20.36 385 ILE A CA 1
ATOM 3192 C C . ILE A 1 405 ? 3.411 29.741 -49.146 1.00 17.47 385 ILE A C 1
ATOM 3193 O O . ILE A 1 405 ? 4.219 30.297 -48.410 1.00 20.14 385 ILE A O 1
ATOM 3198 N N . ASP A 1 406 ? 2.146 30.128 -49.259 1.00 19.19 386 ASP A N 1
ATOM 3199 C CA . ASP A 1 406 ? 1.677 31.388 -48.680 1.00 20.63 386 ASP A CA 1
ATOM 3200 C C . ASP A 1 406 ? 1.141 31.214 -47.283 1.00 18.92 386 ASP A C 1
ATOM 3201 O O . ASP A 1 406 ? -0.048 30.973 -47.100 1.00 17.01 386 ASP A O 1
ATOM 3206 N N . PHE A 1 407 ? 2.018 31.359 -46.295 1.00 17.36 387 PHE A N 1
ATOM 3207 C CA . PHE A 1 407 ? 1.608 31.173 -44.917 1.00 17.92 387 PHE A CA 1
ATOM 3208 C C . PHE A 1 407 ? 0.721 32.307 -44.430 1.00 16.35 387 PHE A C 1
ATOM 3209 O O . PHE A 1 407 ? -0.016 32.140 -43.472 1.00 17.43 387 PHE A O 1
ATOM 3217 N N . GLU A 1 408 ? 0.786 33.468 -45.085 1.00 17.42 388 GLU A N 1
ATOM 3218 C CA . GLU A 1 408 ? -0.129 34.540 -44.718 1.00 19.28 388 GLU A CA 1
ATOM 3219 C C . GLU A 1 408 ? -1.567 34.204 -45.109 1.00 19.81 388 GLU A C 1
ATOM 3220 O O . GLU A 1 408 ? -2.507 34.563 -44.405 1.00 18.80 388 GLU A O 1
ATOM 3226 N N . LEU A 1 409 ? -1.731 33.504 -46.228 1.00 17.83 389 LEU A N 1
ATOM 3227 C CA . LEU A 1 409 ? -3.049 33.042 -46.644 1.00 18.95 389 LEU A CA 1
ATOM 3228 C C . LEU A 1 409 ? -3.537 31.971 -45.666 1.00 16.75 389 LEU A C 1
ATOM 3229 O O . LEU A 1 409 ? -4.704 31.962 -45.260 1.00 19.42 389 LEU A O 1
ATOM 3234 N N . ILE A 1 410 ? -2.636 31.070 -45.296 1.00 15.74 390 ILE A N 1
ATOM 3235 C CA . ILE A 1 410 ? -2.964 30.025 -44.320 1.00 16.61 390 ILE A CA 1
ATOM 3236 C C . ILE A 1 410 ? -3.372 30.643 -42.975 1.00 18.56 390 ILE A C 1
ATOM 3237 O O . ILE A 1 410 ? -4.321 30.193 -42.330 1.00 19.47 390 ILE A O 1
ATOM 3242 N N . ARG A 1 411 ? -2.667 31.686 -42.561 1.00 18.36 391 ARG A N 1
ATOM 3243 C CA . ARG A 1 411 ? -3.033 32.388 -41.328 1.00 21.41 391 ARG A CA 1
ATOM 3244 C C . ARG A 1 411 ? -4.500 32.831 -41.410 1.00 20.77 391 ARG A C 1
ATOM 3245 O O . ARG A 1 411 ? -5.292 32.566 -40.509 1.00 17.77 391 ARG A O 1
ATOM 3253 N N . LYS A 1 412 ? -4.882 33.479 -42.505 1.00 19.03 392 LYS A N 1
ATOM 3254 C CA . LYS A 1 412 ? -6.248 33.938 -42.657 1.00 17.94 392 LYS A CA 1
ATOM 3255 C C . LYS A 1 412 ? -7.262 32.820 -42.732 1.00 19.41 392 LYS A C 1
ATOM 3256 O O . LYS A 1 412 ? -8.333 32.922 -42.190 1.00 19.63 392 LYS A O 1
ATOM 3262 N N . HIS A 1 413 ? -6.912 31.765 -43.450 1.00 17.71 393 HIS A N 1
ATOM 3263 C CA . HIS A 1 413 ? -7.803 30.615 -43.584 1.00 20.57 393 HIS A CA 1
ATOM 3264 C C . HIS A 1 413 ? -8.164 30.029 -42.216 1.00 17.25 393 HIS A C 1
ATOM 3265 O O . HIS A 1 413 ? -9.325 29.705 -41.956 1.00 16.70 393 HIS A O 1
ATOM 3272 N N . PHE A 1 414 ? -7.156 29.856 -41.367 1.00 17.01 394 PHE A N 1
ATOM 3273 C CA . PHE A 1 414 ? -7.376 29.281 -40.034 1.00 18.96 394 PHE A CA 1
ATOM 3274 C C . PHE A 1 414 ? -8.334 30.156 -39.224 1.00 17.63 394 PHE A C 1
ATOM 3275 O O . PHE A 1 414 ? -9.223 29.654 -38.536 1.00 16.29 394 PHE A O 1
ATOM 3283 N N . LYS A 1 415 ? -8.159 31.473 -39.293 1.00 16.77 395 LYS A N 1
ATOM 3284 C CA . LYS A 1 415 ? -9.044 32.344 -38.535 1.00 18.61 395 LYS A CA 1
ATOM 3285 C C . LYS A 1 415 ? -10.473 32.311 -39.082 1.00 19.89 395 LYS A C 1
ATOM 3286 O O . LYS A 1 415 ? -11.440 32.351 -38.321 1.00 19.00 395 LYS A O 1
ATOM 3292 N N . GLU A 1 416 ? -10.603 32.220 -40.392 1.00 19.31 396 GLU A N 1
ATOM 3293 C CA . GLU A 1 416 ? -11.906 32.112 -41.014 1.00 19.92 396 GLU A CA 1
ATOM 3294 C C . GLU A 1 416 ? -12.603 30.812 -40.593 1.00 23.43 396 GLU A C 1
ATOM 3295 O O . GLU A 1 416 ? -13.769 30.780 -40.298 1.00 21.16 396 GLU A O 1
ATOM 3301 N N . TRP A 1 417 ? -11.845 29.739 -40.631 1.00 19.11 397 TRP A N 1
ATOM 3302 C CA . TRP A 1 417 ? -12.326 28.423 -40.229 1.00 19.87 397 TRP A CA 1
ATOM 3303 C C . TRP A 1 417 ? -12.812 28.428 -38.773 1.00 18.82 397 TRP A C 1
ATOM 3304 O O . TRP A 1 417 ? -13.885 27.900 -38.466 1.00 18.96 397 TRP A O 1
ATOM 3315 N N . GLU A 1 418 ? -12.049 29.040 -37.872 1.00 20.16 398 GLU A N 1
ATOM 3316 C CA . GLU A 1 418 ? -12.518 29.150 -36.486 1.00 22.53 398 GLU A CA 1
ATOM 3317 C C . GLU A 1 418 ? -13.872 29.862 -36.435 1.00 21.19 398 GLU A C 1
ATOM 3318 O O . GLU A 1 418 ? -14.756 29.474 -35.680 1.00 20.89 398 GLU A O 1
ATOM 3324 N N . HIS A 1 419 ? -14.056 30.883 -37.258 1.00 21.31 399 HIS A N 1
ATOM 3325 C CA . HIS A 1 419 ? -15.332 31.564 -37.310 1.00 23.64 399 HIS A CA 1
ATOM 3326 C C . HIS A 1 419 ? -16.441 30.703 -37.812 1.00 21.81 399 HIS A C 1
ATOM 3327 O O . HIS A 1 419 ? -17.536 30.739 -37.287 1.00 23.25 399 HIS A O 1
ATOM 3334 N N . HIS A 1 420 ? -16.181 29.941 -38.868 1.00 20.97 400 HIS A N 1
ATOM 3335 C CA . HIS A 1 420 ? -17.185 29.016 -39.407 1.00 20.43 400 HIS A CA 1
ATOM 3336 C C . HIS A 1 420 ? -17.671 28.037 -38.333 1.00 18.97 400 HIS A C 1
ATOM 3337 O O . HIS A 1 420 ? -18.856 27.713 -38.257 1.00 19.96 400 HIS A O 1
ATOM 3344 N N . LYS A 1 421 ? -16.740 27.529 -37.535 1.00 20.64 401 LYS A N 1
ATOM 3345 C CA . LYS A 1 421 ? -17.092 26.544 -36.513 1.00 21.26 401 LYS A CA 1
ATOM 3346 C C . LYS A 1 421 ? -18.046 27.135 -35.467 1.00 23.40 401 LYS A C 1
ATOM 3347 O O . LYS A 1 421 ? -19.002 26.489 -35.045 1.00 22.65 401 LYS A O 1
ATOM 3353 N N . VAL A 1 422 ? -17.809 28.369 -35.080 1.00 20.92 402 VAL A N 1
ATOM 3354 C CA . VAL A 1 422 ? -18.682 29.039 -34.131 1.00 24.49 402 VAL A CA 1
ATOM 3355 C C . VAL A 1 422 ? -20.028 29.331 -34.762 1.00 23.71 402 VAL A C 1
ATOM 3356 O O . VAL A 1 422 ? -21.048 29.145 -34.161 1.00 23.87 402 VAL A O 1
ATOM 3360 N N . GLU A 1 423 ? -20.003 29.767 -36.011 1.00 24.08 403 GLU A N 1
ATOM 3361 C CA . GLU A 1 423 ? -21.222 30.027 -36.744 1.00 27.37 403 GLU A CA 1
ATOM 3362 C C . GLU A 1 423 ? -22.112 28.821 -36.805 1.00 26.53 403 GLU A C 1
ATOM 3363 O O . GLU A 1 423 ? -23.260 28.902 -36.451 1.00 28.66 403 GLU A O 1
ATOM 3369 N N . ASP A 1 424 ? -21.567 27.705 -37.264 1.00 25.42 404 ASP A N 1
ATOM 3370 C CA . ASP A 1 424 ? -22.344 26.476 -37.370 1.00 25.47 404 ASP A CA 1
ATOM 3371 C C . ASP A 1 424 ? -21.408 25.278 -37.461 1.00 21.36 404 ASP A C 1
ATOM 3372 O O . ASP A 1 424 ? -20.783 25.036 -38.493 1.00 21.69 404 ASP A O 1
ATOM 3377 N N . ILE A 1 425 ? -21.314 24.537 -36.359 1.00 21.60 405 ILE A N 1
ATOM 3378 C CA . ILE A 1 425 ? -20.373 23.426 -36.257 1.00 18.55 405 ILE A CA 1
ATOM 3379 C C . ILE A 1 425 ? -20.732 22.316 -37.247 1.00 21.03 405 ILE A C 1
ATOM 3380 O O . ILE A 1 425 ? -19.882 21.517 -37.647 1.00 20.43 405 ILE A O 1
ATOM 3385 N N . LEU A 1 426 ? -21.989 22.289 -37.677 1.00 20.54 406 LEU A N 1
ATOM 3386 C CA . LEU A 1 426 ? -22.434 21.285 -38.643 1.00 23.98 406 LEU A CA 1
ATOM 3387 C C . LEU A 1 426 ? -21.979 21.541 -40.083 1.00 24.34 406 LEU A C 1
ATOM 3388 O O . LEU A 1 426 ? -21.867 20.607 -40.872 1.00 21.30 406 LEU A O 1
ATOM 3393 N N . THR A 1 427 ? -21.710 22.793 -40.429 1.00 22.46 407 THR A N 1
ATOM 3394 C CA . THR A 1 427 ? -21.492 23.124 -41.837 1.00 25.05 407 THR A CA 1
ATOM 3395 C C . THR A 1 427 ? -20.114 23.670 -42.168 1.00 23.13 407 THR A C 1
ATOM 3396 O O . THR A 1 427 ? -19.861 24.038 -43.311 1.00 21.53 407 THR A O 1
ATOM 3400 N N . TYR A 1 428 ? -19.211 23.723 -41.198 1.00 20.09 408 TYR A N 1
ATOM 3401 C CA . TYR A 1 428 ? -17.904 24.295 -41.507 1.00 19.33 408 TYR A CA 1
ATOM 3402 C C . TYR A 1 428 ? -17.156 23.487 -42.574 1.00 18.00 408 TYR A C 1
ATOM 3403 O O . TYR A 1 428 ? -16.369 24.049 -43.343 1.00 19.78 408 TYR A O 1
ATOM 3412 N N . ARG A 1 429 ? -17.423 22.187 -42.640 1.00 15.99 409 ARG A N 1
ATOM 3413 C CA . ARG A 1 429 ? -16.774 21.331 -43.629 1.00 14.47 409 ARG A CA 1
ATOM 3414 C C . ARG A 1 429 ? -17.330 21.528 -45.034 1.00 18.66 409 ARG A C 1
ATOM 3415 O O . ARG A 1 429 ? -16.842 20.930 -45.990 1.00 20.53 409 ARG A O 1
ATOM 3423 N N . ASN A 1 430 ? -18.358 22.354 -45.162 1.00 19.99 410 ASN A N 1
ATOM 3424 C CA . ASN A 1 430 ? -18.935 22.612 -46.480 1.00 21.48 410 ASN A CA 1
ATOM 3425 C C . ASN A 1 430 ? -18.322 23.827 -47.165 1.00 26.83 410 ASN A C 1
ATOM 3426 O O . ASN A 1 430 ? -18.611 24.108 -48.331 1.00 28.83 410 ASN A O 1
ATOM 3431 N N . LYS A 1 431 ? -17.468 24.542 -46.439 1.00 22.92 411 LYS A N 1
ATOM 3432 C CA . LYS A 1 431 ? -16.882 25.779 -46.933 1.00 22.16 411 LYS A CA 1
ATOM 3433 C C . LYS A 1 431 ? -15.742 25.547 -47.915 1.00 24.27 411 LYS A C 1
ATOM 3434 O O . LYS A 1 431 ? -15.207 24.446 -48.015 1.00 24.63 411 LYS A O 1
ATOM 3440 N N . SER A 1 432 ? -15.376 26.606 -48.628 1.00 20.09 412 SER A N 1
ATOM 3441 C CA . SER A 1 432 ? -14.349 26.541 -49.665 1.00 21.88 412 SER A CA 1
ATOM 3442 C C . SER A 1 432 ? -13.173 27.467 -49.370 1.00 20.12 412 SER A C 1
ATOM 3443 O O . SER A 1 432 ? -13.359 28.628 -48.985 1.00 22.55 412 SER A O 1
ATOM 3446 N N . PHE A 1 433 ? -11.963 26.951 -49.572 1.00 18.59 413 PHE A N 1
ATOM 3447 C CA . PHE A 1 433 ? -10.745 27.725 -49.381 1.00 20.07 413 PHE A CA 1
ATOM 3448 C C . PHE A 1 433 ? -9.834 27.634 -50.610 1.00 19.89 413 PHE A C 1
ATOM 3449 O O . PHE A 1 433 ? -9.936 26.695 -51.409 1.00 21.94 413 PHE A O 1
ATOM 3457 N N . SER A 1 434 ? -8.935 28.601 -50.742 1.00 20.90 414 SER A N 1
ATOM 3458 C CA . SER A 1 434 ? -8.001 28.656 -51.865 1.00 21.15 414 SER A CA 1
ATOM 3459 C C . SER A 1 434 ? -6.621 28.117 -51.497 1.00 18.36 414 SER A C 1
ATOM 3460 O O . SER A 1 434 ? -6.149 28.316 -50.379 1.00 19.93 414 SER A O 1
ATOM 3463 N N . SER A 1 435 ? -5.971 27.452 -52.449 1.00 17.07 415 SER A N 1
ATOM 3464 C CA . SER A 1 435 ? -4.638 26.894 -52.236 1.00 16.86 415 SER A CA 1
ATOM 3465 C C . SER A 1 435 ? -3.566 27.956 -52.035 1.00 20.35 415 SER A C 1
ATOM 3466 O O . SER A 1 435 ? -3.436 28.870 -52.856 1.00 19.96 415 SER A O 1
ATOM 3469 N N . PRO A 1 436 ? -2.783 27.833 -50.948 1.00 19.31 416 PRO A N 1
ATOM 3470 C CA . PRO A 1 436 ? -1.654 28.730 -50.698 1.00 19.24 416 PRO A CA 1
ATOM 3471 C C . PRO A 1 436 ? -0.455 28.357 -51.558 1.00 18.68 416 PRO A C 1
ATOM 3472 O O . PRO A 1 436 ? 0.590 29.006 -51.466 1.00 19.05 416 PRO A O 1
ATOM 3476 N N . VAL A 1 437 ? -0.606 27.324 -52.385 1.00 15.89 417 VAL A N 1
ATOM 3477 C CA . VAL A 1 437 ? 0.459 26.902 -53.289 1.00 20.73 417 VAL A CA 1
ATOM 3478 C C . VAL A 1 437 ? 0.160 27.300 -54.735 1.00 22.24 417 VAL A C 1
ATOM 3479 O O . VAL A 1 437 ? 1.015 27.868 -55.414 1.00 21.56 417 VAL A O 1
ATOM 3483 N N . THR A 1 438 ? -1.062 27.033 -55.186 1.00 18.38 418 THR A N 1
ATOM 3484 C CA . THR A 1 438 ? -1.426 27.259 -56.593 1.00 20.89 418 THR A CA 1
ATOM 3485 C C . THR A 1 438 ? -2.506 28.325 -56.782 1.00 23.57 418 THR A C 1
ATOM 3486 O O . THR A 1 438 ? -2.758 28.767 -57.907 1.00 22.28 418 THR A O 1
ATOM 3490 N N . GLY A 1 439 ? -3.164 28.715 -55.694 1.00 18.95 419 GLY A N 1
ATOM 3491 C CA . GLY A 1 439 ? -4.251 29.677 -55.763 1.00 22.64 419 GLY A CA 1
ATOM 3492 C C . GLY A 1 439 ? -5.593 29.072 -56.148 1.00 23.46 419 GLY A C 1
ATOM 3493 O O . GLY A 1 439 ? -6.617 29.753 -56.141 1.00 26.90 419 GLY A O 1
ATOM 3494 N N . SER A 1 440 ? -5.602 27.788 -56.479 1.00 22.51 420 SER A N 1
ATOM 3495 C CA . SER A 1 440 ? -6.837 27.145 -56.917 1.00 21.63 420 SER A CA 1
ATOM 3496 C C . SER A 1 440 ? -7.927 27.199 -55.852 1.00 26.33 420 SER A C 1
ATOM 3497 O O . SER A 1 440 ? -7.672 26.923 -54.673 1.00 23.41 420 SER A O 1
ATOM 3500 N N . VAL A 1 441 ? -9.143 27.538 -56.278 1.00 23.76 421 VAL A N 1
ATOM 3501 C CA . VAL A 1 441 ? -10.284 27.622 -55.370 1.00 25.12 421 VAL A CA 1
ATOM 3502 C C . VAL A 1 441 ? -11.010 26.274 -55.291 1.00 22.72 421 VAL A C 1
ATOM 3503 O O . VAL A 1 441 ? -11.348 25.666 -56.311 1.00 22.86 421 VAL A O 1
ATOM 3507 N N . ALA A 1 442 ? -11.237 25.785 -54.075 1.00 22.22 422 ALA A N 1
ATOM 3508 C CA . ALA A 1 442 ? -11.908 24.503 -53.926 1.00 19.88 422 ALA A CA 1
ATOM 3509 C C . ALA A 1 442 ? -13.390 24.612 -54.249 1.00 21.60 422 ALA A C 1
ATOM 3510 O O . ALA A 1 442 ? -14.063 25.523 -53.773 1.00 25.94 422 ALA A O 1
ATOM 3512 N N . PRO A 1 443 ? -13.908 23.674 -55.055 1.00 22.11 423 PRO A N 1
ATOM 3513 C CA . PRO A 1 443 ? -15.353 23.642 -55.319 1.00 24.60 423 PRO A CA 1
ATOM 3514 C C . PRO A 1 443 ? -16.118 23.177 -54.072 1.00 30.59 423 PRO A C 1
ATOM 3515 O O . PRO A 1 443 ? -15.528 22.543 -53.206 1.00 25.85 423 PRO A O 1
ATOM 3519 N N . VAL A 1 444 ? -17.404 23.493 -53.981 1.00 30.08 424 VAL A N 1
ATOM 3520 C CA . VAL A 1 444 ? -18.242 22.961 -52.915 1.00 27.63 424 VAL A CA 1
ATOM 3521 C C . VAL A 1 444 ? -18.579 21.499 -53.216 1.00 26.62 424 VAL A C 1
ATOM 3522 O O . VAL A 1 444 ? -18.908 21.163 -54.352 1.00 29.44 424 VAL A O 1
ATOM 3526 N N . HIS A 1 445 ? -18.480 20.628 -52.213 1.00 26.82 425 HIS A N 1
ATOM 3527 C CA . HIS A 1 445 ? -18.708 19.195 -52.428 1.00 24.99 425 HIS A CA 1
ATOM 3528 C C . HIS A 1 445 ? -20.139 18.883 -52.852 1.00 27.38 425 HIS A C 1
ATOM 3529 O O . HIS A 1 445 ? -21.063 19.625 -52.536 1.00 29.34 425 HIS A O 1
ATOM 3536 N N . HIS A 1 446 ? -20.319 17.767 -53.553 1.00 27.81 426 HIS A N 1
ATOM 3537 C CA . HIS A 1 446 ? -21.649 17.393 -54.027 1.00 29.19 426 HIS A CA 1
ATOM 3538 C C . HIS A 1 446 ? -22.587 16.932 -52.903 1.00 31.41 426 HIS A C 1
ATOM 3539 O O . HIS A 1 446 ? -23.799 16.848 -53.097 1.00 29.58 426 HIS A O 1
ATOM 3546 N N . THR A 1 447 ? -22.028 16.659 -51.726 1.00 28.29 427 THR A N 1
ATOM 3547 C CA . THR A 1 447 ? -22.837 16.261 -50.574 1.00 28.72 427 THR A CA 1
ATOM 3548 C C . THR A 1 447 ? -22.427 17.046 -49.327 1.00 27.13 427 THR A C 1
ATOM 3549 O O . THR A 1 447 ? -21.251 17.076 -48.971 1.00 25.55 427 THR A O 1
ATOM 3553 N N . PRO A 1 448 ? -23.396 17.690 -48.662 1.00 23.31 428 PRO A N 1
ATOM 3554 C CA . PRO A 1 448 ? -23.105 18.410 -47.418 1.00 27.09 428 PRO A CA 1
ATOM 3555 C C . PRO A 1 448 ? -22.600 17.415 -46.378 1.00 26.66 428 PRO A C 1
ATOM 3556 O O . PRO A 1 448 ? -23.133 16.302 -46.310 1.00 23.67 428 PRO A O 1
ATOM 3560 N N . TRP A 1 449 ? -21.598 17.794 -45.589 1.00 23.45 429 TRP A N 1
ATOM 3561 C CA . TRP A 1 449 ? -20.974 16.838 -44.681 1.00 23.13 429 TRP A CA 1
ATOM 3562 C C . TRP A 1 449 ? -21.980 16.243 -43.693 1.00 20.28 429 TRP A C 1
ATOM 3563 O O . TRP A 1 449 ? -21.923 15.059 -43.367 1.00 22.16 429 TRP A O 1
ATOM 3574 N N . GLU A 1 450 ? -22.910 17.065 -43.223 1.00 23.09 430 GLU A N 1
ATOM 3575 C CA . GLU A 1 450 ? -23.880 16.599 -42.237 1.00 27.17 430 GLU A CA 1
ATOM 3576 C C . GLU A 1 450 ? -24.773 15.468 -42.762 1.00 30.44 430 GLU A C 1
ATOM 3577 O O . GLU A 1 450 ? -25.388 14.748 -41.975 1.00 31.50 430 GLU A O 1
ATOM 3583 N N . LYS A 1 451 ? -24.822 15.306 -44.088 1.00 24.82 431 LYS A N 1
ATOM 3584 C CA . LYS A 1 451 ? -25.600 14.242 -44.720 1.00 25.68 431 LYS A CA 1
ATOM 3585 C C . LYS A 1 451 ? -24.725 13.177 -45.375 1.00 27.49 431 LYS A C 1
ATOM 3586 O O . LYS A 1 451 ? -25.233 12.191 -45.913 1.00 30.21 431 LYS A O 1
ATOM 3592 N N . ALA A 1 452 ? -23.413 13.371 -45.353 1.00 24.42 432 ALA A N 1
ATOM 3593 C CA . ALA A 1 452 ? -22.520 12.477 -46.091 1.00 22.21 432 ALA A CA 1
ATOM 3594 C C . ALA A 1 452 ? -22.166 11.218 -45.306 1.00 26.81 432 ALA A C 1
ATOM 3595 O O . ALA A 1 452 ? -21.199 11.217 -44.550 1.00 26.09 432 ALA A O 1
ATOM 3597 N N . MET A 1 453 ? -22.943 10.159 -45.498 1.00 24.35 433 MET A N 1
ATOM 3598 C CA . MET A 1 453 ? -22.802 8.949 -44.694 1.00 24.72 433 MET A CA 1
ATOM 3599 C C . MET A 1 453 ? -21.696 7.995 -45.149 1.00 29.45 433 MET A C 1
ATOM 3600 O O . MET A 1 453 ? -21.200 7.201 -44.375 1.00 25.06 433 MET A O 1
ATOM 3605 N N . ASP A 1 454 ? -21.343 8.102 -46.420 1.00 21.74 434 ASP A N 1
ATOM 3606 C CA . ASP A 1 454 ? -20.335 7.288 -47.070 1.00 26.79 434 ASP A CA 1
ATOM 3607 C C . ASP A 1 454 ? -19.010 8.022 -47.135 1.00 28.74 434 ASP A C 1
ATOM 3608 O O . ASP A 1 454 ? -18.935 9.062 -47.765 1.00 26.59 434 ASP A O 1
ATOM 3613 N N . ASP A 1 455 ? -17.973 7.478 -46.499 1.00 24.22 435 ASP A N 1
ATOM 3614 C CA . ASP A 1 455 ? -16.704 8.211 -46.396 1.00 26.63 435 ASP A CA 1
ATOM 3615 C C . ASP A 1 455 ? -15.644 7.742 -47.399 1.00 24.67 435 ASP A C 1
ATOM 3616 O O . ASP A 1 455 ? -14.481 8.119 -47.301 1.00 24.59 435 ASP A O 1
ATOM 3621 N N . SER A 1 456 ? -16.053 6.949 -48.383 1.00 28.17 436 SER A N 1
ATOM 3622 C CA . SER A 1 456 ? -15.099 6.385 -49.340 1.00 27.62 436 SER A CA 1
ATOM 3623 C C . SER A 1 456 ? -14.552 7.428 -50.320 1.00 29.11 436 SER A C 1
ATOM 3624 O O . SER A 1 456 ? -15.273 8.324 -50.771 1.00 26.67 436 SER A O 1
ATOM 3627 N N . MET A 1 457 ? -13.272 7.301 -50.654 1.00 27.43 437 MET A N 1
ATOM 3628 C CA . MET A 1 457 ? -12.653 8.185 -51.636 1.00 24.94 437 MET A CA 1
ATOM 3629 C C . MET A 1 457 ? -13.360 8.071 -52.983 1.00 28.55 437 MET A C 1
ATOM 3630 O O . MET A 1 457 ? -13.570 9.067 -53.668 1.00 25.94 437 MET A O 1
ATOM 3635 N N . LYS A 1 458 ? -13.726 6.846 -53.348 1.00 29.45 438 LYS A N 1
ATOM 3636 C CA . LYS A 1 458 ? -14.476 6.594 -54.576 1.00 33.97 438 LYS A CA 1
ATOM 3637 C C . LYS A 1 458 ? -15.702 7.499 -54.653 1.00 32.87 438 LYS A C 1
ATOM 3638 O O . LYS A 1 458 ? -15.885 8.235 -55.627 1.00 32.30 438 LYS A O 1
ATOM 3644 N N . THR A 1 459 ? -16.530 7.453 -53.612 1.00 32.45 439 THR A N 1
ATOM 3645 C CA . THR A 1 459 ? -17.770 8.228 -53.583 1.00 31.25 439 THR A CA 1
ATOM 3646 C C . THR A 1 459 ? -17.500 9.733 -53.590 1.00 30.78 439 THR A C 1
ATOM 3647 O O . THR A 1 459 ? -18.225 10.499 -54.223 1.00 27.44 439 THR A O 1
ATOM 3651 N N . PHE A 1 460 ? -16.452 10.149 -52.888 1.00 30.83 440 PHE A N 1
ATOM 3652 C CA . PHE A 1 460 ? -16.122 11.566 -52.765 1.00 27.01 440 PHE A CA 1
ATOM 3653 C C . PHE A 1 460 ? -15.669 12.146 -54.094 1.00 28.63 440 PHE A C 1
ATOM 3654 O O . PHE A 1 460 ? -16.120 13.220 -54.490 1.00 28.43 440 PHE A O 1
ATOM 3662 N N . LEU A 1 461 ? -14.777 11.435 -54.780 1.00 27.24 441 LEU A N 1
ATOM 3663 C CA . LEU A 1 461 ? -14.166 11.954 -56.009 1.00 29.40 441 LEU A CA 1
ATOM 3664 C C . LEU A 1 461 ? -15.068 11.831 -57.233 1.00 37.89 441 LEU A C 1
ATOM 3665 O O . LEU A 1 461 ? -14.859 12.517 -58.237 1.00 34.65 441 LEU A O 1
ATOM 3670 N N . ASN A 1 462 ? -16.060 10.951 -57.149 1.00 34.87 442 ASN A N 1
ATOM 3671 C CA . ASN A 1 462 ? -16.971 10.720 -58.272 1.00 41.48 442 ASN A CA 1
ATOM 3672 C C . ASN A 1 462 ? -18.241 11.575 -58.259 1.00 40.56 442 ASN A C 1
ATOM 3673 O O . ASN A 1 462 ? -18.628 12.116 -57.226 1.00 40.47 442 ASN A O 1
ATOM 3678 N N . LYS A 1 463 ? -18.883 11.688 -59.420 1.00 40.63 443 LYS A N 1
ATOM 3679 C CA . LYS A 1 463 ? -20.170 12.372 -59.533 1.00 45.90 443 LYS A CA 1
ATOM 3680 C C . LYS A 1 463 ? -21.185 11.748 -58.581 1.00 44.11 443 LYS A C 1
ATOM 3681 O O . LYS A 1 463 ? -21.149 10.542 -58.327 1.00 48.18 443 LYS A O 1
ATOM 3687 N N . ARG A 1 464 ? -22.098 12.565 -58.067 1.00 42.85 444 ARG A N 1
ATOM 3688 C CA . ARG A 1 464 ? -23.093 12.090 -57.112 1.00 43.87 444 ARG A CA 1
ATOM 3689 C C . ARG A 1 464 ? -24.046 11.082 -57.753 1.00 53.12 444 ARG A C 1
ATOM 3690 O O . ARG A 1 464 ? -24.274 11.106 -58.966 1.00 54.62 444 ARG A O 1
ATOM 3698 N N . MET B 1 21 ? 21.353 -13.970 2.781 1.00 46.59 1 MET B N 1
ATOM 3699 C CA . MET B 1 21 ? 22.066 -12.718 2.572 1.00 47.96 1 MET B CA 1
ATOM 3700 C C . MET B 1 21 ? 21.774 -12.150 1.174 1.00 44.79 1 MET B C 1
ATOM 3701 O O . MET B 1 21 ? 22.027 -10.997 0.889 1.00 49.40 1 MET B O 1
ATOM 3706 N N . SER B 1 22 ? 21.229 -12.986 0.317 1.00 40.74 2 SER B N 1
ATOM 3707 C CA . SER B 1 22 ? 20.950 -12.613 -1.050 1.00 33.33 2 SER B CA 1
ATOM 3708 C C . SER B 1 22 ? 19.811 -11.608 -1.169 1.00 30.61 2 SER B C 1
ATOM 3709 O O . SER B 1 22 ? 19.125 -11.322 -0.221 1.00 30.05 2 SER B O 1
ATOM 3712 N N . LYS B 1 23 ? 19.624 -11.090 -2.373 1.00 28.13 3 LYS B N 1
ATOM 3713 C CA . LYS B 1 23 ? 18.543 -10.184 -2.675 1.00 24.05 3 LYS B CA 1
ATOM 3714 C C . LYS B 1 23 ? 17.723 -10.793 -3.812 1.00 20.81 3 LYS B C 1
ATOM 3715 O O . LYS B 1 23 ? 18.278 -11.289 -4.752 1.00 21.75 3 LYS B O 1
ATOM 3721 N N . VAL B 1 24 ? 16.411 -10.778 -3.666 1.00 21.44 4 VAL B N 1
ATOM 3722 C CA . VAL B 1 24 ? 15.513 -11.461 -4.593 1.00 21.25 4 VAL B CA 1
ATOM 3723 C C . VAL B 1 24 ? 14.480 -10.489 -5.141 1.00 19.38 4 VAL B C 1
ATOM 3724 O O . VAL B 1 24 ? 13.827 -9.760 -4.387 1.00 19.50 4 VAL B O 1
ATOM 3728 N N . ALA B 1 25 ? 14.327 -10.475 -6.461 1.00 18.89 5 ALA B N 1
ATOM 3729 C CA . ALA B 1 25 ? 13.260 -9.698 -7.075 1.00 18.20 5 ALA B CA 1
ATOM 3730 C C . ALA B 1 25 ? 12.127 -10.621 -7.495 1.00 16.47 5 ALA B C 1
ATOM 3731 O O . ALA B 1 25 ? 12.364 -11.707 -8.010 1.00 18.78 5 ALA B O 1
ATOM 3733 N N . ILE B 1 26 ? 10.896 -10.177 -7.275 1.00 17.12 6 ILE B N 1
ATOM 3734 C CA . ILE B 1 26 ? 9.724 -10.878 -7.783 1.00 17.55 6 ILE B CA 1
ATOM 3735 C C . ILE B 1 26 ? 8.948 -9.931 -8.695 1.00 17.68 6 ILE B C 1
ATOM 3736 O O . ILE B 1 26 ? 8.656 -8.794 -8.313 1.00 17.01 6 ILE B O 1
ATOM 3741 N N . ILE B 1 27 ? 8.617 -10.374 -9.903 1.00 17.04 7 ILE B N 1
ATOM 3742 C CA . ILE B 1 27 ? 7.825 -9.514 -10.789 1.00 18.25 7 ILE B CA 1
ATOM 3743 C C . ILE B 1 27 ? 6.388 -10.000 -10.847 1.00 18.40 7 ILE B C 1
ATOM 3744 O O . ILE B 1 27 ? 6.112 -11.060 -11.418 1.00 19.04 7 ILE B O 1
ATOM 3749 N N . GLY B 1 28 ? 5.488 -9.225 -10.243 1.00 15.59 8 GLY B N 1
ATOM 3750 C CA . GLY B 1 28 ? 4.067 -9.528 -10.233 1.00 16.05 8 GLY B CA 1
ATOM 3751 C C . GLY B 1 28 ? 3.586 -9.967 -8.859 1.00 18.14 8 GLY B C 1
ATOM 3752 O O . GLY B 1 28 ? 4.231 -10.783 -8.208 1.00 19.04 8 GLY B O 1
ATOM 3753 N N . ALA B 1 29 ? 2.466 -9.400 -8.411 1.00 17.16 9 ALA B N 1
ATOM 3754 C CA . ALA B 1 29 ? 1.889 -9.740 -7.112 1.00 17.69 9 ALA B CA 1
ATOM 3755 C C . ALA B 1 29 ? 0.476 -10.285 -7.295 1.00 20.57 9 ALA B C 1
ATOM 3756 O O . ALA B 1 29 ? -0.447 -9.910 -6.567 1.00 16.46 9 ALA B O 1
ATOM 3758 N N . GLY B 1 30 ? 0.313 -11.167 -8.284 1.00 15.40 10 GLY B N 1
ATOM 3759 C CA . GLY B 1 30 ? -0.901 -11.950 -8.402 1.00 13.91 10 GLY B CA 1
ATOM 3760 C C . GLY B 1 30 ? -0.715 -13.240 -7.616 1.00 18.44 10 GLY B C 1
ATOM 3761 O O . GLY B 1 30 ? 0.238 -13.362 -6.848 1.00 15.39 10 GLY B O 1
ATOM 3762 N N . PRO B 1 31 ? -1.605 -14.216 -7.823 1.00 16.48 11 PRO B N 1
ATOM 3763 C CA . PRO B 1 31 ? -1.509 -15.497 -7.113 1.00 16.67 11 PRO B CA 1
ATOM 3764 C C . PRO B 1 31 ? -0.090 -16.054 -7.037 1.00 17.28 11 PRO B C 1
ATOM 3765 O O . PRO B 1 31 ? 0.333 -16.469 -5.957 1.00 16.38 11 PRO B O 1
ATOM 3769 N N . CYS B 1 32 ? 0.649 -16.063 -8.142 1.00 16.07 12 CYS B N 1
ATOM 3770 C CA . CYS B 1 32 ? 1.992 -16.645 -8.120 1.00 18.00 12 CYS B CA 1
ATOM 3771 C C . CYS B 1 32 ? 3.000 -15.874 -7.260 1.00 15.47 12 CYS B C 1
ATOM 3772 O O . CYS B 1 32 ? 3.720 -16.461 -6.448 1.00 15.53 12 CYS B O 1
ATOM 3775 N N . GLY B 1 33 ? 3.070 -14.561 -7.448 1.00 17.90 13 GLY B N 1
ATOM 3776 C CA . GLY B 1 33 ? 3.990 -13.753 -6.672 1.00 14.55 13 GLY B CA 1
ATOM 3777 C C . GLY B 1 33 ? 3.661 -13.856 -5.193 1.00 17.81 13 GLY B C 1
ATOM 3778 O O . GLY B 1 33 ? 4.551 -13.933 -4.345 1.00 17.99 13 GLY B O 1
ATOM 3779 N N . LEU B 1 34 ? 2.368 -13.855 -4.889 1.00 16.83 14 LEU B N 1
ATOM 3780 C CA . LEU B 1 34 ? 1.918 -13.967 -3.511 1.00 18.08 14 LEU B CA 1
ATOM 3781 C C . LEU B 1 34 ? 2.248 -15.344 -2.945 1.00 16.84 14 LEU B C 1
ATOM 3782 O O . LEU B 1 34 ? 2.591 -15.461 -1.769 1.00 17.74 14 LEU B O 1
ATOM 3787 N N . SER B 1 35 ? 2.158 -16.382 -3.784 1.00 15.20 15 SER B N 1
ATOM 3788 C CA . SER B 1 35 ? 2.522 -17.731 -3.353 1.00 14.93 15 SER B CA 1
ATOM 3789 C C . SER B 1 35 ? 3.958 -17.754 -2.850 1.00 19.98 15 SER B C 1
ATOM 3790 O O . SER B 1 35 ? 4.253 -18.351 -1.809 1.00 19.12 15 SER B O 1
ATOM 3793 N N . ILE B 1 36 ? 4.867 -17.121 -3.570 1.00 14.82 16 ILE B N 1
ATOM 3794 C CA . ILE B 1 36 ? 6.247 -17.191 -3.155 1.00 15.56 16 ILE B CA 1
ATOM 3795 C C . ILE B 1 36 ? 6.554 -16.271 -1.972 1.00 17.28 16 ILE B C 1
ATOM 3796 O O . ILE B 1 36 ? 7.338 -16.602 -1.122 1.00 16.41 16 ILE B O 1
ATOM 3801 N N . LEU B 1 37 ? 5.910 -15.120 -1.940 1.00 18.60 17 LEU B N 1
ATOM 3802 C CA . LEU B 1 37 ? 6.010 -14.261 -0.766 1.00 16.16 17 LEU B CA 1
ATOM 3803 C C . LEU B 1 37 ? 5.529 -15.021 0.471 1.00 18.90 17 LEU B C 1
ATOM 3804 O O . LEU B 1 37 ? 6.154 -14.961 1.525 1.00 17.88 17 LEU B O 1
ATOM 3809 N N . ARG B 1 38 ? 4.406 -15.717 0.328 1.00 16.37 18 ARG B N 1
ATOM 3810 C CA . ARG B 1 38 ? 3.858 -16.544 1.400 1.00 19.82 18 ARG B CA 1
ATOM 3811 C C . ARG B 1 38 ? 4.805 -17.684 1.789 1.00 21.02 18 ARG B C 1
ATOM 3812 O O . ARG B 1 38 ? 4.978 -17.978 2.982 1.00 20.20 18 ARG B O 1
ATOM 3820 N N . ALA B 1 39 ? 5.415 -18.331 0.799 1.00 19.79 19 ALA B N 1
ATOM 3821 C CA . ALA B 1 39 ? 6.373 -19.399 1.093 1.00 20.16 19 ALA B CA 1
ATOM 3822 C C . ALA B 1 39 ? 7.539 -18.881 1.951 1.00 20.33 19 ALA B C 1
ATOM 3823 O O . ALA B 1 39 ? 7.964 -19.530 2.909 1.00 18.08 19 ALA B O 1
ATOM 3825 N N . PHE B 1 40 ? 8.052 -17.700 1.614 1.00 19.23 20 PHE B N 1
ATOM 3826 C CA . PHE B 1 40 ? 9.132 -17.122 2.401 1.00 19.85 20 PHE B CA 1
ATOM 3827 C C . PHE B 1 40 ? 8.646 -16.715 3.791 1.00 19.98 20 PHE B C 1
ATOM 3828 O O . PHE B 1 40 ? 9.387 -16.821 4.781 1.00 20.17 20 PHE B O 1
ATOM 3836 N N . GLU B 1 41 ? 7.398 -16.268 3.872 1.00 17.81 21 GLU B N 1
ATOM 3837 C CA . GLU B 1 41 ? 6.838 -15.849 5.153 1.00 21.16 21 GLU B CA 1
ATOM 3838 C C . GLU B 1 41 ? 6.804 -17.015 6.140 1.00 19.88 21 GLU B C 1
ATOM 3839 O O . GLU B 1 41 ? 7.048 -16.842 7.344 1.00 20.73 21 GLU B O 1
ATOM 3845 N N . HIS B 1 42 ? 6.489 -18.205 5.639 1.00 16.82 22 HIS B N 1
ATOM 3846 C CA . HIS B 1 42 ? 6.493 -19.389 6.505 1.00 17.81 22 HIS B CA 1
ATOM 3847 C C . HIS B 1 42 ? 7.825 -19.563 7.203 1.00 19.75 22 HIS B C 1
ATOM 3848 O O . HIS B 1 42 ? 7.869 -19.899 8.390 1.00 21.21 22 HIS B O 1
ATOM 3855 N N . LEU B 1 43 ? 8.910 -19.358 6.466 1.00 16.90 23 LEU B N 1
ATOM 3856 C CA . LEU B 1 43 ? 10.237 -19.520 7.037 1.00 19.24 23 LEU B CA 1
ATOM 3857 C C . LEU B 1 43 ? 10.522 -18.415 8.027 1.00 19.86 23 LEU B C 1
ATOM 3858 O O . LEU B 1 43 ? 11.019 -18.668 9.119 1.00 21.16 23 LEU B O 1
ATOM 3863 N N . GLU B 1 44 ? 10.224 -17.184 7.630 1.00 18.08 24 GLU B N 1
ATOM 3864 C CA . GLU B 1 44 ? 10.480 -16.053 8.503 1.00 21.13 24 GLU B CA 1
ATOM 3865 C C . GLU B 1 44 ? 9.743 -16.194 9.835 1.00 25.48 24 GLU B C 1
ATOM 3866 O O . GLU B 1 44 ? 10.302 -15.891 10.893 1.00 23.22 24 GLU B O 1
ATOM 3872 N N . LYS B 1 45 ? 8.501 -16.629 9.795 1.00 23.36 25 LYS B N 1
ATOM 3873 C CA . LYS B 1 45 ? 7.733 -16.823 11.012 1.00 27.41 25 LYS B CA 1
ATOM 3874 C C . LYS B 1 45 ? 8.345 -17.842 11.955 1.00 23.64 25 LYS B C 1
ATOM 3875 O O . LYS B 1 45 ? 8.225 -17.696 13.151 1.00 25.08 25 LYS B O 1
ATOM 3881 N N . LYS B 1 46 ? 9.008 -18.848 11.408 1.00 22.72 26 LYS B N 1
ATOM 3882 C CA . LYS B 1 46 ? 9.646 -19.881 12.223 1.00 24.86 26 LYS B CA 1
ATOM 3883 C C . LYS B 1 46 ? 10.953 -19.422 12.856 1.00 27.11 26 LYS B C 1
ATOM 3884 O O . LYS B 1 46 ? 11.519 -20.124 13.688 1.00 24.04 26 LYS B O 1
ATOM 3890 N N . GLY B 1 47 ? 11.433 -18.249 12.461 1.00 21.65 27 GLY B N 1
ATOM 3891 C CA . GLY B 1 47 ? 12.682 -17.721 12.985 1.00 23.00 27 GLY B CA 1
ATOM 3892 C C . GLY B 1 47 ? 13.879 -17.859 12.058 1.00 23.22 27 GLY B C 1
ATOM 3893 O O . GLY B 1 47 ? 15.005 -17.522 12.421 1.00 23.99 27 GLY B O 1
ATOM 3894 N N . GLU B 1 48 ? 13.641 -18.333 10.854 1.00 23.47 28 GLU B N 1
ATOM 3895 C CA . GLU B 1 48 ? 14.691 -18.461 9.876 1.00 23.24 28 GLU B CA 1
ATOM 3896 C C . GLU B 1 48 ? 14.971 -17.105 9.247 1.00 26.02 28 GLU B C 1
ATOM 3897 O O . GLU B 1 48 ? 14.072 -16.395 8.956 1.00 23.57 28 GLU B O 1
ATOM 3903 N N . LYS B 1 49 ? 16.224 -16.786 9.028 1.00 24.05 29 LYS B N 1
ATOM 3904 C CA . LYS B 1 49 ? 16.558 -15.595 8.270 1.00 24.85 29 LYS B CA 1
ATOM 3905 C C . LYS B 1 49 ? 16.250 -15.811 6.785 1.00 21.84 29 LYS B C 1
ATOM 3906 O O . LYS B 1 49 ? 16.516 -16.861 6.253 1.00 24.97 29 LYS B O 1
ATOM 3912 N N . ILE B 1 50 ? 15.667 -14.816 6.138 1.00 21.27 30 ILE B N 1
ATOM 3913 C CA . ILE B 1 50 ? 15.322 -14.955 4.723 1.00 21.62 30 ILE B CA 1
ATOM 3914 C C . ILE B 1 50 ? 15.936 -13.794 3.943 1.00 19.92 30 ILE B C 1
ATOM 3915 O O . ILE B 1 50 ? 16.298 -12.784 4.533 1.00 22.57 30 ILE B O 1
ATOM 3920 N N . PRO B 1 51 ? 16.067 -13.941 2.620 1.00 21.51 31 PRO B N 1
ATOM 3921 C CA . PRO B 1 51 ? 16.671 -12.852 1.835 1.00 21.29 31 PRO B CA 1
ATOM 3922 C C . PRO B 1 51 ? 15.814 -11.602 1.801 1.00 22.15 31 PRO B C 1
ATOM 3923 O O . PRO B 1 51 ? 14.627 -11.653 2.107 1.00 23.92 31 PRO B O 1
ATOM 3927 N N . GLU B 1 52 ? 16.423 -10.481 1.435 1.00 20.06 32 GLU B N 1
ATOM 3928 C CA . GLU B 1 52 ? 15.666 -9.265 1.196 1.00 19.56 32 GLU B CA 1
ATOM 3929 C C . GLU B 1 52 ? 14.885 -9.499 -0.088 1.00 21.12 32 GLU B C 1
ATOM 3930 O O . GLU B 1 52 ? 15.452 -9.938 -1.083 1.00 24.25 32 GLU B O 1
ATOM 3936 N N . ILE B 1 53 ? 13.588 -9.222 -0.057 1.00 21.88 33 ILE B N 1
ATOM 3937 C CA . ILE B 1 53 ? 12.732 -9.490 -1.214 1.00 21.89 33 ILE B CA 1
ATOM 3938 C C . ILE B 1 53 ? 12.032 -8.221 -1.646 1.00 23.48 33 ILE B C 1
ATOM 3939 O O . ILE B 1 53 ? 11.423 -7.517 -0.829 1.00 22.25 33 ILE B O 1
ATOM 3944 N N . VAL B 1 54 ? 12.132 -7.916 -2.934 1.00 18.62 34 VAL B N 1
ATOM 3945 C CA . VAL B 1 54 ? 11.428 -6.776 -3.496 1.00 17.41 34 VAL B CA 1
ATOM 3946 C C . VAL B 1 54 ? 10.492 -7.309 -4.572 1.00 18.26 34 VAL B C 1
ATOM 3947 O O . VAL B 1 54 ? 10.934 -8.023 -5.476 1.00 21.80 34 VAL B O 1
ATOM 3951 N N . CYS B 1 55 ? 9.205 -6.993 -4.460 1.00 18.62 35 CYS B N 1
ATOM 3952 C CA . CYS B 1 55 ? 8.211 -7.456 -5.429 1.00 18.25 35 CYS B CA 1
ATOM 3953 C C . CYS B 1 55 ? 7.687 -6.247 -6.177 1.00 18.47 35 CYS B C 1
ATOM 3954 O O . CYS B 1 55 ? 7.279 -5.273 -5.563 1.00 18.30 35 CYS B O 1
ATOM 3957 N N . PHE B 1 56 ? 7.712 -6.316 -7.506 1.00 17.78 36 PHE B N 1
ATOM 3958 C CA . PHE B 1 56 ? 7.270 -5.211 -8.354 1.00 17.91 36 PHE B CA 1
ATOM 3959 C C . PHE B 1 56 ? 5.884 -5.522 -8.906 1.00 16.73 36 PHE B C 1
ATOM 3960 O O . PHE B 1 56 ? 5.650 -6.626 -9.410 1.00 18.07 36 PHE B O 1
ATOM 3968 N N . GLU B 1 57 ? 4.964 -4.566 -8.817 1.00 16.46 37 GLU B N 1
ATOM 3969 C CA . GLU B 1 57 ? 3.605 -4.778 -9.317 1.00 16.00 37 GLU B CA 1
ATOM 3970 C C . GLU B 1 57 ? 3.095 -3.547 -10.058 1.00 19.58 37 GLU B C 1
ATOM 3971 O O . GLU B 1 57 ? 3.079 -2.455 -9.503 1.00 19.00 37 GLU B O 1
ATOM 3977 N N . LYS B 1 58 ? 2.691 -3.718 -11.313 1.00 16.08 38 LYS B N 1
ATOM 3978 C CA . LYS B 1 58 ? 2.255 -2.563 -12.093 1.00 19.11 38 LYS B CA 1
ATOM 3979 C C . LYS B 1 58 ? 0.846 -2.081 -11.779 1.00 19.99 38 LYS B C 1
ATOM 3980 O O . LYS B 1 58 ? 0.509 -0.958 -12.070 1.00 20.08 38 LYS B O 1
ATOM 3986 N N . GLN B 1 59 ? 0.028 -2.928 -11.188 1.00 15.57 39 GLN B N 1
ATOM 3987 C CA . GLN B 1 59 ? -1.291 -2.497 -10.725 1.00 19.52 39 GLN B CA 1
ATOM 3988 C C . GLN B 1 59 ? -1.150 -1.663 -9.455 1.00 17.60 39 GLN B C 1
ATOM 3989 O O . GLN B 1 59 ? -0.083 -1.623 -8.867 1.00 19.80 39 GLN B O 1
ATOM 3995 N N . GLU B 1 60 ? -2.236 -1.029 -9.040 1.00 20.53 40 GLU B N 1
ATOM 3996 C CA . GLU B 1 60 ? -2.293 -0.246 -7.795 1.00 19.44 40 GLU B CA 1
ATOM 3997 C C . GLU B 1 60 ? -2.278 -1.104 -6.556 1.00 21.57 40 GLU B C 1
ATOM 3998 O O . GLU B 1 60 ? -1.987 -0.632 -5.477 1.00 20.75 40 GLU B O 1
ATOM 4004 N N . SER B 1 61 ? -2.688 -2.344 -6.738 1.00 18.61 41 SER B N 1
ATOM 4005 C CA . SER B 1 61 ? -2.933 -3.242 -5.628 1.00 18.43 41 SER B CA 1
ATOM 4006 C C . SER B 1 61 ? -2.581 -4.660 -6.026 1.00 18.78 41 SER B C 1
ATOM 4007 O O . SER B 1 61 ? -2.494 -4.976 -7.214 1.00 18.91 41 SER B O 1
ATOM 4010 N N . TRP B 1 62 ? -2.406 -5.515 -5.025 1.00 18.69 42 TRP B N 1
ATOM 4011 C CA . TRP B 1 62 ? -2.086 -6.910 -5.261 1.00 18.15 42 TRP B CA 1
ATOM 4012 C C . TRP B 1 62 ? -3.338 -7.688 -5.657 1.00 18.54 42 TRP B C 1
ATOM 4013 O O . TRP B 1 62 ? -4.459 -7.187 -5.505 1.00 18.74 42 TRP B O 1
ATOM 4024 N N . GLY B 1 63 ? -3.150 -8.898 -6.186 1.00 16.58 43 GLY B N 1
ATOM 4025 C CA . GLY B 1 63 ? -4.277 -9.725 -6.582 1.00 14.58 43 GLY B CA 1
ATOM 4026 C C . GLY B 1 63 ? -4.251 -10.222 -8.027 1.00 19.35 43 GLY B C 1
ATOM 4027 O O . GLY B 1 63 ? -4.985 -11.143 -8.380 1.00 17.55 43 GLY B O 1
ATOM 4028 N N . GLY B 1 64 ? -3.421 -9.612 -8.864 1.00 16.17 44 GLY B N 1
ATOM 4029 C CA . GLY B 1 64 ? -3.295 -10.051 -10.254 1.00 16.14 44 GLY B CA 1
ATOM 4030 C C . GLY B 1 64 ? -4.593 -10.022 -11.051 1.00 17.37 44 GLY B C 1
ATOM 4031 O O . GLY B 1 64 ? -5.366 -9.078 -10.954 1.00 16.86 44 GLY B O 1
ATOM 4032 N N . LEU B 1 65 ? -4.831 -11.072 -11.841 1.00 13.77 45 LEU B N 1
ATOM 4033 C CA . LEU B 1 65 ? -6.052 -11.207 -12.634 1.00 16.75 45 LEU B CA 1
ATOM 4034 C C . LEU B 1 65 ? -7.327 -11.220 -11.801 1.00 17.25 45 LEU B C 1
ATOM 4035 O O . LEU B 1 65 ? -8.422 -11.034 -12.337 1.00 16.23 45 LEU B O 1
ATOM 4040 N N . TRP B 1 66 ? -7.198 -11.445 -10.494 1.00 16.28 46 TRP B N 1
ATOM 4041 C CA . TRP B 1 66 ? -8.373 -11.550 -9.641 1.00 13.74 46 TRP B CA 1
ATOM 4042 C C . TRP B 1 66 ? -8.912 -10.178 -9.210 1.00 19.00 46 TRP B C 1
ATOM 4043 O O . TRP B 1 66 ? -9.929 -10.086 -8.526 1.00 20.46 46 TRP B O 1
ATOM 4054 N N . ASN B 1 67 ? -8.231 -9.122 -9.640 1.00 16.95 47 ASN B N 1
ATOM 4055 C CA . ASN B 1 67 ? -8.731 -7.763 -9.478 1.00 16.96 47 ASN B CA 1
ATOM 4056 C C . ASN B 1 67 ? -9.589 -7.368 -10.662 1.00 18.02 47 ASN B C 1
ATOM 4057 O O . ASN B 1 67 ? -9.148 -7.500 -11.813 1.00 17.01 47 ASN B O 1
ATOM 4062 N N . TYR B 1 68 ? -10.800 -6.880 -10.397 1.00 16.97 48 TYR B N 1
ATOM 4063 C CA . TYR B 1 68 ? -11.583 -6.289 -11.474 1.00 17.44 48 TYR B CA 1
ATOM 4064 C C . TYR B 1 68 ? -11.111 -4.860 -11.739 1.00 16.66 48 TYR B C 1
ATOM 4065 O O . TYR B 1 68 ? -10.904 -4.084 -10.806 1.00 19.31 48 TYR B O 1
ATOM 4074 N N . ASN B 1 69 ? -10.960 -4.529 -13.019 1.00 15.61 49 ASN B N 1
ATOM 4075 C CA . ASN B 1 69 ? -10.517 -3.206 -13.447 1.00 20.12 49 ASN B CA 1
ATOM 4076 C C . ASN B 1 69 ? -11.376 -2.796 -14.639 1.00 17.09 49 ASN B C 1
ATOM 4077 O O . ASN B 1 69 ? -11.435 -3.526 -15.631 1.00 17.70 49 ASN B O 1
ATOM 4082 N N . TRP B 1 70 ? -12.046 -1.646 -14.544 1.00 18.05 50 TRP B N 1
ATOM 4083 C CA . TRP B 1 70 ? -12.892 -1.175 -15.639 1.00 19.83 50 TRP B CA 1
ATOM 4084 C C . TRP B 1 70 ? -12.043 -0.804 -16.853 1.00 15.92 50 TRP B C 1
ATOM 4085 O O . TRP B 1 70 ? -12.541 -0.755 -17.978 1.00 18.15 50 TRP B O 1
ATOM 4096 N N . ARG B 1 71 ? -10.762 -0.534 -16.608 1.00 14.71 51 ARG B N 1
ATOM 4097 C CA . ARG B 1 71 ? -9.848 -0.091 -17.651 1.00 14.46 51 ARG B CA 1
ATOM 4098 C C . ARG B 1 71 ? -9.626 -1.187 -18.682 1.00 17.65 51 ARG B C 1
ATOM 4099 O O . ARG B 1 71 ? -9.626 -2.368 -18.351 1.00 15.51 51 ARG B O 1
ATOM 4107 N N . THR B 1 72 ? -9.422 -0.770 -19.927 1.00 15.14 52 THR B N 1
ATOM 4108 C CA . THR B 1 72 ? -9.069 -1.673 -21.014 1.00 18.09 52 THR B CA 1
ATOM 4109 C C . THR B 1 72 ? -7.916 -1.051 -21.791 1.00 18.26 52 THR B C 1
ATOM 4110 O O . THR B 1 72 ? -7.718 0.171 -21.758 1.00 18.91 52 THR B O 1
ATOM 4114 N N . GLY B 1 73 ? -7.151 -1.875 -22.495 1.00 17.32 53 GLY B N 1
ATOM 4115 C CA . GLY B 1 73 ? -6.103 -1.346 -23.351 1.00 17.32 53 GLY B CA 1
ATOM 4116 C C . GLY B 1 73 ? -4.853 -0.949 -22.589 1.00 18.48 53 GLY B C 1
ATOM 4117 O O . GLY B 1 73 ? -3.988 -1.784 -22.331 1.00 20.17 53 GLY B O 1
ATOM 4118 N N . SER B 1 74 ? -4.755 0.330 -22.226 1.00 16.00 54 SER B N 1
ATOM 4119 C CA . SER B 1 74 ? -3.617 0.824 -21.463 1.00 15.29 54 SER B CA 1
ATOM 4120 C C . SER B 1 74 ? -4.138 1.830 -20.451 1.00 15.93 54 SER B C 1
ATOM 4121 O O . SER B 1 74 ? -5.259 2.333 -20.600 1.00 16.85 54 SER B O 1
ATOM 4124 N N . ASP B 1 75 ? -3.338 2.102 -19.422 1.00 17.60 55 ASP B N 1
ATOM 4125 C CA . ASP B 1 75 ? -3.809 2.878 -18.278 1.00 17.05 55 ASP B CA 1
ATOM 4126 C C . ASP B 1 75 ? -3.433 4.347 -18.427 1.00 18.91 55 ASP B C 1
ATOM 4127 O O . ASP B 1 75 ? -3.022 4.774 -19.505 1.00 17.25 55 ASP B O 1
ATOM 4132 N N . GLN B 1 76 ? -3.589 5.132 -17.371 1.00 19.83 56 GLN B N 1
ATOM 4133 C CA . GLN B 1 76 ? -3.351 6.569 -17.486 1.00 21.52 56 GLN B CA 1
ATOM 4134 C C . GLN B 1 76 ? -1.889 6.906 -17.686 1.00 20.85 56 GLN B C 1
ATOM 4135 O O . GLN B 1 76 ? -1.548 8.032 -17.973 1.00 19.29 56 GLN B O 1
ATOM 4141 N N . TYR B 1 77 ? -1.032 5.919 -17.491 1.00 16.07 57 TYR B N 1
ATOM 4142 C CA . TYR B 1 77 ? 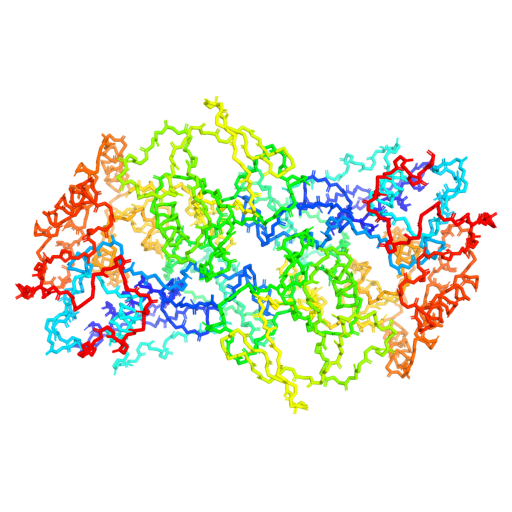0.414 6.090 -17.644 1.00 16.15 57 TYR B CA 1
ATOM 4143 C C . TYR B 1 77 ? 0.941 5.531 -18.962 1.00 18.69 57 TYR B C 1
ATOM 4144 O O . TYR B 1 77 ? 2.147 5.552 -19.216 1.00 19.84 57 TYR B O 1
ATOM 4153 N N . GLY B 1 78 ? 0.050 5.007 -19.787 1.00 17.21 58 GLY B N 1
ATOM 4154 C CA . GLY B 1 78 ? 0.478 4.398 -21.033 1.00 14.93 58 GLY B CA 1
ATOM 4155 C C . GLY B 1 78 ? 0.879 2.948 -20.884 1.00 17.68 58 GLY B C 1
ATOM 4156 O O . GLY B 1 78 ? 1.373 2.350 -21.836 1.00 18.06 58 GLY B O 1
ATOM 4157 N N . ASP B 1 79 ? 0.670 2.382 -19.695 1.00 16.52 59 ASP B N 1
ATOM 4158 C CA . ASP B 1 79 ? 1.015 0.978 -19.411 1.00 17.39 59 ASP B CA 1
ATOM 4159 C C . ASP B 1 79 ? -0.128 0.032 -19.790 1.00 18.52 59 ASP B C 1
ATOM 4160 O O . ASP B 1 79 ? -1.256 0.239 -19.361 1.00 17.71 59 ASP B O 1
ATOM 4165 N N . PRO B 1 80 ? 0.151 -1.014 -20.600 1.00 17.26 60 PRO B N 1
ATOM 4166 C CA . PRO B 1 80 ? -0.938 -1.936 -20.939 1.00 19.61 60 PRO B CA 1
ATOM 4167 C C . PRO B 1 80 ? -1.649 -2.454 -19.695 1.00 17.63 60 PRO B C 1
ATOM 4168 O O . PRO B 1 80 ? -1.016 -2.718 -18.669 1.00 17.43 60 PRO B O 1
ATOM 4172 N N . VAL B 1 81 ? -2.970 -2.564 -19.777 1.00 17.22 61 VAL B N 1
ATOM 4173 C CA . VAL B 1 81 ? -3.778 -3.060 -18.666 1.00 15.44 61 VAL B CA 1
ATOM 4174 C C . VAL B 1 81 ? -3.692 -4.595 -18.571 1.00 16.70 61 VAL B C 1
ATOM 4175 O O . VAL B 1 81 ? -4.070 -5.290 -19.504 1.00 15.70 61 VAL B O 1
ATOM 4179 N N . PRO B 1 82 ? -3.216 -5.128 -17.434 1.00 17.42 62 PRO B N 1
ATOM 4180 C CA . PRO B 1 82 ? -3.050 -6.593 -17.376 1.00 17.63 62 PRO B CA 1
ATOM 4181 C C . PRO B 1 82 ? -4.334 -7.348 -17.009 1.00 18.28 62 PRO B C 1
ATOM 4182 O O . PRO B 1 82 ? -4.402 -8.571 -17.145 1.00 18.94 62 PRO B O 1
ATOM 4186 N N . ASN B 1 83 ? -5.349 -6.618 -16.570 1.00 17.40 63 ASN B N 1
ATOM 4187 C CA . ASN B 1 83 ? -6.603 -7.229 -16.128 1.00 18.65 63 ASN B CA 1
ATOM 4188 C C . ASN B 1 83 ? -7.456 -7.783 -17.273 1.00 17.33 63 ASN B C 1
ATOM 4189 O O . ASN B 1 83 ? -7.627 -7.129 -18.304 1.00 17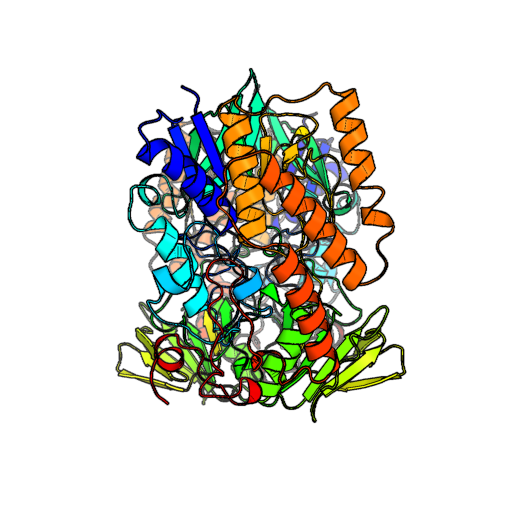.50 63 ASN B O 1
ATOM 4194 N N . SER B 1 84 ? -7.998 -8.986 -17.081 1.00 20.59 64 SER B N 1
ATOM 4195 C CA . SER B 1 84 ? -8.829 -9.629 -18.097 1.00 20.78 64 SER B CA 1
ATOM 4196 C C . SER B 1 84 ? -10.195 -10.092 -17.577 1.00 19.89 64 SER B C 1
ATOM 4197 O O . SER B 1 84 ? -11.037 -10.548 -18.355 1.00 19.38 64 SER B O 1
ATOM 4200 N N . MET B 1 85 ? -10.416 -10.023 -16.272 1.00 18.28 65 MET B N 1
ATOM 4201 C CA . MET B 1 85 ? -11.680 -10.481 -15.756 1.00 17.65 65 MET B CA 1
ATOM 4202 C C . MET B 1 85 ? -12.822 -9.492 -15.943 1.00 20.69 65 MET B C 1
ATOM 4203 O O . MET B 1 85 ? -12.609 -8.315 -15.993 1.00 21.48 65 MET B O 1
ATOM 4208 N N . TYR B 1 86 ? -14.034 -10.005 -16.009 1.00 19.25 66 TYR B N 1
ATOM 4209 C CA . TYR B 1 86 ? -15.220 -9.189 -16.173 1.00 20.43 66 TYR B CA 1
ATOM 4210 C C . TYR B 1 86 ? -16.143 -9.158 -14.972 1.00 24.38 66 TYR B C 1
ATOM 4211 O O . TYR B 1 86 ? -16.023 -9.944 -14.055 1.00 20.81 66 TYR B O 1
ATOM 4220 N N . ARG B 1 87 ? -17.074 -8.229 -15.011 1.00 20.55 67 ARG B N 1
ATOM 4221 C CA . ARG B 1 87 ? -18.119 -8.151 -14.035 1.00 21.70 67 ARG B CA 1
ATOM 4222 C C . ARG B 1 87 ? -18.984 -9.409 -14.073 1.00 26.94 67 ARG B C 1
ATOM 4223 O O . ARG B 1 87 ? -19.124 -10.028 -15.092 1.00 24.14 67 ARG B O 1
ATOM 4231 N N . TYR B 1 88 ? -19.530 -9.769 -12.926 1.00 25.92 68 TYR B N 1
ATOM 4232 C CA . TYR B 1 88 ? -20.370 -10.947 -12.795 1.00 30.29 68 TYR B CA 1
ATOM 4233 C C . TYR B 1 88 ? -19.720 -12.249 -13.285 1.00 24.61 68 TYR B C 1
ATOM 4234 O O . TYR B 1 88 ? -20.387 -13.163 -13.707 1.00 23.87 68 TYR B O 1
ATOM 4243 N N . LEU B 1 89 ? -18.409 -12.304 -13.180 1.00 21.41 69 LEU B N 1
ATOM 4244 C CA . LEU B 1 89 ? -17.642 -13.511 -13.386 1.00 18.54 69 LEU B CA 1
ATOM 4245 C C . LEU B 1 89 ? -17.707 -14.469 -12.188 1.00 20.45 69 LEU B C 1
ATOM 4246 O O . LEU B 1 89 ? -17.553 -14.077 -11.051 1.00 19.91 69 LEU B O 1
ATOM 4251 N N . TRP B 1 90 ? -17.924 -15.735 -12.482 1.00 20.18 70 TRP B N 1
ATOM 4252 C CA . TRP B 1 90 ? -17.882 -16.776 -11.451 1.00 20.45 70 TRP B CA 1
ATOM 4253 C C . TRP B 1 90 ? -16.743 -17.739 -11.751 1.00 22.68 70 TRP B C 1
ATOM 4254 O O . TRP B 1 90 ? -16.429 -18.000 -12.919 1.00 24.97 70 TRP B O 1
ATOM 4265 N N . SER B 1 91 ? -16.120 -18.263 -10.718 1.00 21.89 71 SER B N 1
ATOM 4266 C CA . SER B 1 91 ? -15.039 -19.190 -10.952 1.00 23.60 71 SER B CA 1
ATOM 4267 C C . SER B 1 91 ? -15.538 -20.339 -11.805 1.00 20.82 71 SER B C 1
ATOM 4268 O O . SER B 1 91 ? -16.682 -20.681 -11.784 1.00 21.97 71 SER B O 1
ATOM 4271 N N . ASN B 1 92 ? -14.643 -20.868 -12.601 1.00 20.57 72 ASN B N 1
ATOM 4272 C CA . ASN B 1 92 ? -15.046 -21.830 -13.631 1.00 20.96 72 ASN B CA 1
ATOM 4273 C C . ASN B 1 92 ? -14.624 -23.267 -13.341 1.00 18.44 72 ASN B C 1
ATOM 4274 O O . ASN B 1 92 ? -14.991 -24.174 -14.076 1.00 19.99 72 ASN B O 1
ATOM 4279 N N . GLY B 1 93 ? -13.852 -23.466 -12.276 1.00 21.70 73 GLY B N 1
ATOM 4280 C CA . GLY B 1 93 ? -13.510 -24.802 -11.810 1.00 18.23 73 GLY B CA 1
ATOM 4281 C C . GLY B 1 93 ? -13.927 -24.939 -10.359 1.00 18.07 73 GLY B C 1
ATOM 4282 O O . GLY B 1 93 ? -14.285 -23.951 -9.721 1.00 17.52 73 GLY B O 1
ATOM 4283 N N . PRO B 1 94 ? -13.899 -26.165 -9.824 1.00 17.60 74 PRO B N 1
ATOM 4284 C CA . PRO B 1 94 ? -14.288 -26.311 -8.419 1.00 17.97 74 PRO B CA 1
ATOM 4285 C C . PRO B 1 94 ? -13.280 -25.602 -7.523 1.00 16.46 74 PRO B C 1
ATOM 4286 O O . PRO B 1 94 ? -12.076 -25.778 -7.715 1.00 17.53 74 PRO B O 1
ATOM 4290 N N . LYS B 1 95 ? -13.738 -24.811 -6.556 1.00 18.83 75 LYS B N 1
ATOM 4291 C CA . LYS B 1 95 ? -12.783 -24.132 -5.701 1.00 18.69 75 LYS B CA 1
ATOM 4292 C C . LYS B 1 95 ? -11.978 -25.155 -4.917 1.00 18.88 75 LYS B C 1
ATOM 4293 O O . LYS B 1 95 ? -10.835 -24.901 -4.540 1.00 19.44 75 LYS B O 1
ATOM 4299 N N . GLU B 1 96 ? -12.579 -26.316 -4.675 1.00 20.19 76 GLU B N 1
ATOM 4300 C CA . GLU B 1 96 ? -11.896 -27.365 -3.940 1.00 20.25 76 GLU B CA 1
ATOM 4301 C C . GLU B 1 96 ? -10.634 -27.844 -4.649 1.00 22.67 76 GLU B C 1
ATOM 4302 O O . GLU B 1 96 ? -9.729 -28.378 -4.013 1.00 25.50 76 GLU B O 1
ATOM 4308 N N . CYS B 1 97 ? -10.550 -27.631 -5.963 1.00 18.40 77 CYS B N 1
ATOM 4309 C CA . CYS B 1 97 ? -9.335 -28.003 -6.674 1.00 17.03 77 CYS B CA 1
ATOM 4310 C C . CYS B 1 97 ? -8.213 -26.975 -6.524 1.00 17.79 77 CYS B C 1
ATOM 4311 O O . CYS B 1 97 ? -7.068 -27.267 -6.854 1.00 18.34 77 CYS B O 1
ATOM 4314 N N . LEU B 1 98 ? -8.533 -25.779 -6.032 1.00 19.12 78 LEU B N 1
ATOM 4315 C CA . LEU B 1 98 ? -7.519 -24.722 -5.917 1.00 16.84 78 LEU B CA 1
ATOM 4316 C C . LEU B 1 98 ? -7.242 -24.277 -4.479 1.00 17.20 78 LEU B C 1
ATOM 4317 O O . LEU B 1 98 ? -6.618 -23.255 -4.255 1.00 19.08 78 LEU B O 1
ATOM 4322 N N . GLU B 1 99 ? -7.698 -25.057 -3.506 1.00 18.49 79 GLU B N 1
ATOM 4323 C CA . GLU B 1 99 ? -7.549 -24.660 -2.112 1.00 17.00 79 GLU B CA 1
ATOM 4324 C C . GLU B 1 99 ? -6.077 -24.633 -1.724 1.00 18.23 79 GLU B C 1
ATOM 4325 O O . GLU B 1 99 ? -5.304 -25.474 -2.191 1.00 16.42 79 GLU B O 1
ATOM 4331 N N . PHE B 1 100 ? -5.700 -23.680 -0.866 1.00 16.13 80 PHE B N 1
ATOM 4332 C CA . PHE B 1 100 ? -4.342 -23.577 -0.343 1.00 15.71 80 PHE B CA 1
ATOM 4333 C C . PHE B 1 100 ? -4.195 -24.623 0.756 1.00 19.86 80 PHE B C 1
ATOM 4334 O O . PHE B 1 100 ? -5.056 -24.714 1.637 1.00 19.58 80 PHE B O 1
ATOM 4342 N N . ALA B 1 101 ? -3.112 -25.396 0.719 1.00 16.06 81 ALA B N 1
ATOM 4343 C CA . ALA B 1 101 ? -2.874 -26.417 1.745 1.00 19.89 81 ALA B CA 1
ATOM 4344 C C . ALA B 1 101 ? -2.610 -25.780 3.104 1.00 22.03 81 ALA B C 1
ATOM 4345 O O . ALA B 1 101 ? -2.895 -26.387 4.142 1.00 21.03 81 ALA B O 1
ATOM 4347 N N . ASP B 1 102 ? -2.071 -24.560 3.093 1.00 18.63 82 ASP B N 1
ATOM 4348 C CA . ASP B 1 102 ? -1.674 -23.876 4.327 1.00 23.41 82 ASP B CA 1
ATOM 4349 C C . ASP B 1 102 ? -2.681 -22.837 4.798 1.00 23.07 82 ASP B C 1
ATOM 4350 O O . ASP B 1 102 ? -2.390 -22.056 5.705 1.00 24.79 82 ASP B O 1
ATOM 4355 N N . TYR B 1 103 ? -3.861 -22.820 4.190 1.00 19.71 83 TYR B N 1
ATOM 4356 C CA . TYR B 1 103 ? -4.843 -21.784 4.493 1.00 21.49 83 TYR B CA 1
ATOM 4357 C C . TYR B 1 103 ? -6.178 -22.210 3.911 1.00 22.60 83 TYR B C 1
ATOM 4358 O O . TYR B 1 103 ? -6.552 -21.795 2.811 1.00 19.16 83 TYR B O 1
ATOM 4367 N N . SER B 1 104 ? -6.897 -23.042 4.657 1.00 22.83 84 SER B N 1
ATOM 4368 C CA . SER B 1 104 ? -8.077 -23.723 4.137 1.00 20.05 84 SER B CA 1
ATOM 4369 C C . SER B 1 104 ? -9.247 -22.779 3.966 1.00 22.56 84 SER B C 1
ATOM 4370 O O . SER B 1 104 ? -9.308 -21.714 4.597 1.00 20.29 84 SER B O 1
ATOM 4373 N N . PHE B 1 105 ? -10.184 -23.174 3.109 1.00 19.20 85 PHE B N 1
ATOM 4374 C CA . PHE B 1 105 ? -11.443 -22.452 3.001 1.00 18.75 85 PHE B CA 1
ATOM 4375 C C . PHE B 1 105 ? -12.137 -22.343 4.367 1.00 23.93 85 PHE B C 1
ATOM 4376 O O . PHE B 1 105 ? -12.600 -21.261 4.757 1.00 22.91 85 PHE B O 1
ATOM 4384 N N . ASP B 1 106 ? -12.185 -23.446 5.106 1.00 22.78 86 ASP B N 1
ATOM 4385 C CA . ASP B 1 106 ? -12.794 -23.412 6.436 1.00 24.11 86 ASP B CA 1
ATOM 4386 C C . ASP B 1 106 ? -12.129 -22.369 7.332 1.00 22.67 86 ASP B C 1
ATOM 4387 O O . ASP B 1 106 ? -12.804 -21.670 8.088 1.00 23.80 86 ASP B O 1
ATOM 4392 N N . GLN B 1 107 ? -10.810 -22.265 7.271 1.00 21.48 87 GLN B N 1
ATOM 4393 C CA . GLN B 1 107 ? -10.085 -21.315 8.097 1.00 24.79 87 GLN B CA 1
ATOM 4394 C C . GLN B 1 107 ? -10.431 -19.885 7.720 1.00 26.96 87 GLN B C 1
ATOM 4395 O O . GLN B 1 107 ? -10.633 -19.064 8.577 1.00 23.92 87 GLN B O 1
ATOM 4401 N N . HIS B 1 108 ? -10.489 -19.596 6.422 1.00 22.52 88 HIS B N 1
ATOM 4402 C CA . HIS B 1 108 ? -10.698 -18.226 5.986 1.00 20.86 88 HIS B CA 1
ATOM 4403 C C . HIS B 1 108 ? -12.140 -17.780 6.193 1.00 19.54 88 HIS B C 1
ATOM 4404 O O . HIS B 1 108 ? -12.392 -16.685 6.693 1.00 22.13 88 HIS B O 1
ATOM 4411 N N . PHE B 1 109 ? -13.081 -18.632 5.807 1.00 21.73 89 PHE B N 1
ATOM 4412 C CA . PHE B 1 109 ? -14.494 -18.253 5.787 1.00 24.69 89 PHE B CA 1
ATOM 4413 C C . PHE B 1 109 ? -15.262 -18.640 7.055 1.00 22.65 89 PHE B C 1
ATOM 4414 O O . PHE B 1 109 ? -16.309 -18.065 7.344 1.00 25.81 89 PHE B O 1
ATOM 4422 N N . GLY B 1 110 ? -14.762 -19.635 7.782 1.00 28.41 90 GLY B N 1
ATOM 4423 C CA . GLY B 1 110 ? -15.382 -20.045 9.032 1.00 29.80 90 GLY B CA 1
ATOM 4424 C C . GLY B 1 110 ? -16.619 -20.915 8.888 1.00 34.86 90 GLY B C 1
ATOM 4425 O O . GLY B 1 110 ? -17.303 -21.212 9.872 1.00 32.28 90 GLY B O 1
ATOM 4426 N N . LYS B 1 111 ? -16.897 -21.345 7.666 1.00 27.47 91 LYS B N 1
ATOM 4427 C CA . LYS B 1 111 ? -18.050 -22.186 7.374 1.00 30.04 91 LYS B CA 1
ATOM 4428 C C . LYS B 1 111 ? -17.888 -22.740 5.968 1.00 32.01 91 LYS B C 1
ATOM 4429 O O . LYS B 1 111 ? -17.089 -22.218 5.184 1.00 30.74 91 LYS B O 1
ATOM 4435 N N . SER B 1 112 ? -18.655 -23.775 5.637 1.00 27.72 92 SER B N 1
ATOM 4436 C CA . SER B 1 112 ? -18.654 -24.309 4.270 1.00 30.42 92 SER B CA 1
ATOM 4437 C C . SER B 1 112 ? -19.455 -23.402 3.346 1.00 27.22 92 SER B C 1
ATOM 4438 O O . SER B 1 112 ? -20.505 -22.883 3.732 1.00 27.02 92 SER B O 1
ATOM 4441 N N . ILE B 1 113 ? -18.948 -23.203 2.130 1.00 27.02 93 ILE B N 1
ATOM 4442 C CA . ILE B 1 113 ? -19.617 -22.377 1.130 1.00 22.96 93 ILE B CA 1
ATOM 4443 C C . ILE B 1 113 ? -19.596 -23.114 -0.217 1.00 22.57 93 ILE B C 1
ATOM 4444 O O . ILE B 1 113 ? -18.839 -24.057 -0.382 1.00 21.96 93 ILE B O 1
ATOM 4449 N N . PRO B 1 114 ? -20.441 -22.703 -1.175 1.00 23.90 94 PRO B N 1
ATOM 4450 C CA . PRO B 1 114 ? -20.519 -23.455 -2.435 1.00 23.51 94 PRO B CA 1
ATOM 4451 C C . PRO B 1 114 ? -19.202 -23.517 -3.212 1.00 24.89 94 PRO B C 1
ATOM 4452 O O . PRO B 1 114 ? -18.263 -22.782 -2.909 1.00 22.11 94 PRO B O 1
ATOM 4456 N N . SER B 1 115 ? -19.149 -24.382 -4.224 1.00 23.15 95 SER B N 1
ATOM 4457 C CA . SER B 1 115 ? -17.889 -24.730 -4.882 1.00 20.50 95 SER B CA 1
ATOM 4458 C C . SER B 1 115 ? -17.449 -23.788 -5.998 1.00 22.77 95 SER B C 1
ATOM 4459 O O . SER B 1 115 ? -16.297 -23.852 -6.434 1.00 20.96 95 SER B O 1
ATOM 4462 N N . PHE B 1 116 ? -18.351 -22.939 -6.482 1.00 22.10 96 PHE B N 1
ATOM 4463 C CA . PHE B 1 116 ? -18.025 -22.070 -7.616 1.00 20.31 96 PHE B CA 1
ATOM 4464 C C . PHE B 1 116 ? -18.323 -20.606 -7.296 1.00 23.47 96 PHE B C 1
ATOM 4465 O O . PHE B 1 116 ? -19.321 -20.050 -7.742 1.00 25.33 96 PHE B O 1
ATOM 4473 N N . PRO B 1 117 ? -17.448 -19.975 -6.518 1.00 21.49 97 PRO B N 1
ATOM 4474 C CA . PRO B 1 117 ? -17.802 -18.637 -6.030 1.00 20.48 97 PRO B CA 1
ATOM 4475 C C . PRO B 1 117 ? -17.557 -17.534 -7.058 1.00 19.05 97 PRO B C 1
ATOM 4476 O O . PRO B 1 117 ? -16.794 -17.719 -7.998 1.00 19.26 97 PRO B O 1
ATOM 4480 N N . PRO B 1 118 ? -18.208 -16.385 -6.870 1.00 21.27 98 PRO B N 1
ATOM 4481 C CA . PRO B 1 118 ? -17.899 -15.246 -7.741 1.00 20.74 98 PRO B CA 1
ATOM 4482 C C . PRO B 1 118 ? -16.485 -14.731 -7.490 1.00 19.62 98 PRO B C 1
ATOM 4483 O O . PRO B 1 118 ? -15.896 -15.033 -6.460 1.00 19.15 98 PRO B O 1
ATOM 4487 N N . ARG B 1 119 ? -15.950 -13.966 -8.436 1.00 17.93 99 ARG B N 1
ATOM 4488 C CA . ARG B 1 119 ? -14.559 -13.522 -8.387 1.00 15.45 99 ARG B CA 1
ATOM 4489 C C . ARG B 1 119 ? -14.146 -12.920 -7.048 1.00 17.65 99 ARG B C 1
ATOM 4490 O O . ARG B 1 119 ? -13.084 -13.234 -6.525 1.00 18.71 99 ARG B O 1
ATOM 4498 N N . GLU B 1 120 ? -14.975 -12.032 -6.513 1.00 19.17 100 GLU B N 1
ATOM 4499 C CA . GLU B 1 120 ? -14.597 -11.278 -5.321 1.00 18.99 100 GLU B CA 1
ATOM 4500 C C . GLU B 1 120 ? -14.375 -12.189 -4.121 1.00 20.58 100 GLU B C 1
ATOM 4501 O O . GLU B 1 120 ? -13.538 -11.904 -3.251 1.00 21.44 100 GLU B O 1
ATOM 4507 N N . VAL B 1 121 ? -15.127 -13.285 -4.080 1.00 18.06 101 VAL B N 1
ATOM 4508 C CA . VAL B 1 121 ? -14.995 -14.260 -3.010 1.00 18.45 101 VAL B CA 1
ATOM 4509 C C . VAL B 1 121 ? -13.624 -14.933 -3.052 1.00 19.61 101 VAL B C 1
ATOM 4510 O O . VAL B 1 121 ? -12.956 -15.061 -2.025 1.00 17.77 101 VAL B O 1
ATOM 4514 N N . LEU B 1 122 ? -13.190 -15.372 -4.231 1.00 16.68 102 LEU B N 1
ATOM 4515 C CA . LEU B 1 122 ? -11.854 -15.952 -4.314 1.00 16.66 102 LEU B CA 1
ATOM 4516 C C . LEU B 1 122 ? -10.751 -14.897 -4.166 1.00 16.79 102 LEU B C 1
ATOM 4517 O O . LEU B 1 122 ? -9.673 -15.187 -3.636 1.00 18.43 102 LEU B O 1
ATOM 4522 N N . GLN B 1 123 ? -11.011 -13.678 -4.629 1.00 16.85 103 GLN B N 1
ATOM 4523 C CA . GLN B 1 123 ? -10.068 -12.583 -4.425 1.00 18.58 103 GLN B CA 1
ATOM 4524 C C . GLN B 1 123 ? -9.848 -12.393 -2.924 1.00 19.44 103 GLN B C 1
ATOM 4525 O O . GLN B 1 123 ? -8.721 -12.227 -2.467 1.00 18.46 103 GLN B O 1
ATOM 4531 N N . ASP B 1 124 ? -10.936 -12.421 -2.166 1.00 19.22 104 ASP B N 1
ATOM 4532 C CA . ASP B 1 124 ? -10.877 -12.194 -0.716 1.00 20.25 104 ASP B CA 1
ATOM 4533 C C . ASP B 1 124 ? -10.039 -13.279 -0.040 1.00 19.65 104 ASP B C 1
ATOM 4534 O O . ASP B 1 124 ? -9.316 -13.015 0.919 1.00 19.47 104 ASP B O 1
ATOM 4539 N N . TYR B 1 125 ? -10.158 -14.501 -0.556 1.00 18.01 105 TYR B N 1
ATOM 4540 C CA . TYR B 1 125 ? -9.463 -15.666 -0.027 1.00 18.61 105 TYR B CA 1
ATOM 4541 C C . TYR B 1 125 ? -7.971 -15.546 -0.294 1.00 18.68 105 TYR B C 1
ATOM 4542 O O . TYR B 1 125 ? -7.148 -15.694 0.608 1.00 19.15 105 TYR B O 1
ATOM 4551 N N . ILE B 1 126 ? -7.627 -15.272 -1.550 1.00 15.65 106 ILE B N 1
ATOM 4552 C CA . ILE B 1 126 ? -6.237 -15.078 -1.947 1.00 16.22 106 ILE B CA 1
ATOM 4553 C C . ILE B 1 126 ? -5.533 -14.012 -1.113 1.00 18.01 106 ILE B C 1
ATOM 4554 O O . ILE B 1 126 ? -4.433 -14.223 -0.599 1.00 16.82 106 ILE B O 1
ATOM 4559 N N . LEU B 1 127 ? -6.161 -12.848 -1.000 1.00 17.21 107 LEU B N 1
ATOM 4560 C CA . LEU B 1 127 ? -5.556 -11.733 -0.296 1.00 20.23 107 LEU B CA 1
ATOM 4561 C C . LEU B 1 127 ? -5.574 -11.981 1.213 1.00 19.61 107 LEU B C 1
ATOM 4562 O O . LEU B 1 127 ? -4.661 -11.576 1.918 1.00 20.92 107 LEU B O 1
ATOM 4567 N N . GLY B 1 128 ? -6.602 -12.669 1.693 1.00 21.24 108 GLY B N 1
ATOM 4568 C CA . GLY B 1 128 ? -6.680 -13.017 3.104 1.00 22.54 108 GLY B CA 1
ATOM 4569 C C . GLY B 1 128 ? -5.467 -13.787 3.597 1.00 23.48 108 GLY B C 1
ATOM 4570 O O . GLY B 1 128 ? -4.978 -13.553 4.711 1.00 21.24 108 GLY B O 1
ATOM 4571 N N . ARG B 1 129 ? -4.970 -14.706 2.772 1.00 20.77 109 ARG B N 1
ATOM 4572 C CA . ARG B 1 129 ? -3.845 -15.536 3.181 1.00 19.01 109 ARG B CA 1
ATOM 4573 C C . ARG B 1 129 ? -2.607 -14.710 3.492 1.00 21.94 109 ARG B C 1
ATOM 4574 O O . ARG B 1 129 ? -1.833 -15.062 4.385 1.00 21.50 109 ARG B O 1
ATOM 4582 N N . VAL B 1 130 ? -2.414 -13.617 2.764 1.00 18.81 110 VAL B N 1
ATOM 4583 C CA . VAL B 1 130 ? -1.171 -12.876 2.825 1.00 18.58 110 VAL B CA 1
ATOM 4584 C C . VAL B 1 130 ? -1.256 -11.542 3.564 1.00 21.63 110 VAL B C 1
ATOM 4585 O O . VAL B 1 130 ? -0.294 -10.840 3.669 1.00 19.39 110 VAL B O 1
ATOM 4589 N N . SER B 1 131 ? -2.428 -11.222 4.060 1.00 19.56 111 SER B N 1
ATOM 4590 C CA . SER B 1 131 ? -2.652 -9.888 4.585 1.00 25.17 111 SER B CA 1
ATOM 4591 C C . SER B 1 131 ? -2.488 -9.733 6.097 1.00 27.56 111 SER B C 1
ATOM 4592 O O . SER B 1 131 ? -2.715 -8.671 6.638 1.00 33.63 111 SER B O 1
ATOM 4595 N N . LYS B 1 132 ? -2.043 -10.777 6.756 1.00 27.90 112 LYS B N 1
ATOM 4596 C CA . LYS B 1 132 ? -1.874 -10.713 8.200 1.00 33.25 112 LYS B CA 1
ATOM 4597 C C . LYS B 1 132 ? -0.523 -10.179 8.645 1.00 35.81 112 LYS B C 1
ATOM 4598 O O . LYS B 1 132 ? -0.388 -9.612 9.719 1.00 37.17 112 LYS B O 1
ATOM 4604 N N . GLY B 1 133 ? 0.485 -10.385 7.825 1.00 26.17 113 GLY B N 1
ATOM 4605 C CA . GLY B 1 133 ? 1.842 -10.024 8.193 1.00 28.25 113 GLY B CA 1
ATOM 4606 C C . GLY B 1 133 ? 2.477 -8.921 7.364 1.00 23.09 113 GLY B C 1
ATOM 4607 O O . GLY B 1 133 ? 1.812 -7.972 6.964 1.00 23.90 113 GLY B O 1
ATOM 4608 N N . ASN B 1 134 ? 3.773 -9.061 7.102 1.00 20.62 114 ASN B N 1
ATOM 4609 C CA . ASN B 1 134 ? 4.562 -7.984 6.521 1.00 21.66 114 ASN B CA 1
ATOM 4610 C C . ASN B 1 134 ? 4.737 -8.085 5.002 1.00 21.20 114 ASN B C 1
ATOM 4611 O O . ASN B 1 134 ? 5.557 -7.383 4.422 1.00 23.46 114 ASN B O 1
ATOM 4616 N N . ILE B 1 135 ? 3.968 -8.956 4.361 1.00 21.45 115 ILE B N 1
ATOM 4617 C CA . ILE B 1 135 ? 4.172 -9.180 2.932 1.00 17.54 115 ILE B CA 1
ATOM 4618 C C . ILE B 1 135 ? 3.866 -7.936 2.105 1.00 18.75 115 ILE B C 1
ATOM 4619 O O . ILE B 1 135 ? 4.634 -7.573 1.221 1.00 21.81 115 ILE B O 1
ATOM 4624 N N . LYS B 1 136 ? 2.745 -7.284 2.375 1.00 20.53 116 LYS B N 1
ATOM 4625 C CA . LYS B 1 136 ? 2.370 -6.143 1.551 1.00 23.10 116 LYS B CA 1
ATOM 4626 C C . LYS B 1 136 ? 3.438 -5.050 1.504 1.00 23.91 116 LYS B C 1
ATOM 4627 O O . LYS B 1 136 ? 3.624 -4.399 0.466 1.00 23.88 116 LYS B O 1
ATOM 4633 N N . ASN B 1 137 ? 4.143 -4.852 2.616 1.00 21.40 117 ASN B N 1
ATOM 4634 C CA . ASN B 1 137 ? 5.190 -3.833 2.672 1.00 24.37 117 ASN B CA 1
ATOM 4635 C C . ASN B 1 137 ? 6.380 -4.124 1.771 1.00 23.23 117 ASN B C 1
ATOM 4636 O O . ASN B 1 137 ? 7.216 -3.253 1.536 1.00 24.25 117 ASN B O 1
ATOM 4641 N N . LYS B 1 138 ? 6.453 -5.350 1.264 1.00 20.88 118 LYS B N 1
ATOM 4642 C CA . LYS B 1 138 ? 7.541 -5.735 0.378 1.00 19.63 118 LYS B CA 1
ATOM 4643 C C . LYS B 1 138 ? 7.237 -5.407 -1.076 1.00 19.94 118 LYS B C 1
ATOM 4644 O O . LYS B 1 138 ? 8.111 -5.538 -1.923 1.00 20.82 118 LYS B O 1
ATOM 4650 N N . ILE B 1 139 ? 6.011 -4.986 -1.364 1.00 19.07 119 ILE B N 1
ATOM 4651 C CA . ILE B 1 139 ? 5.603 -4.793 -2.759 1.00 19.51 119 ILE B CA 1
ATOM 4652 C C . ILE B 1 139 ? 5.618 -3.318 -3.121 1.00 19.81 119 ILE B C 1
ATOM 4653 O O . ILE B 1 139 ? 5.140 -2.465 -2.357 1.00 21.30 119 ILE B O 1
ATOM 4658 N N . LYS B 1 140 ? 6.190 -3.024 -4.283 1.00 20.78 120 LYS B N 1
ATOM 4659 C CA . LYS B 1 140 ? 6.121 -1.703 -4.887 1.00 20.66 120 LYS B CA 1
ATOM 4660 C C . LYS B 1 140 ? 5.019 -1.697 -5.941 1.00 20.94 120 LYS B C 1
ATOM 4661 O O . LYS B 1 140 ? 5.136 -2.368 -6.967 1.00 19.72 120 LYS B O 1
ATOM 4667 N N . PHE B 1 141 ? 3.971 -0.947 -5.686 1.00 17.63 121 PHE B N 1
ATOM 4668 C CA . PHE B 1 141 ? 2.848 -0.858 -6.583 1.00 19.66 121 PHE B CA 1
ATOM 4669 C C . PHE B 1 141 ? 3.010 0.271 -7.619 1.00 22.52 121 PHE B C 1
ATOM 4670 O O . PHE B 1 141 ? 3.847 1.133 -7.485 1.00 24.21 121 PHE B O 1
ATOM 4678 N N . ASN B 1 142 ? 2.190 0.211 -8.654 1.00 21.36 122 ASN B N 1
ATOM 4679 C CA . ASN B 1 142 ? 2.320 1.085 -9.810 1.00 18.68 122 ASN B CA 1
ATOM 4680 C C . ASN B 1 142 ? 3.740 1.199 -10.258 1.00 22.13 122 ASN B C 1
ATOM 4681 O O . ASN B 1 142 ? 4.237 2.258 -10.553 1.00 19.66 122 ASN B O 1
ATOM 4686 N N . THR B 1 143 ? 4.390 0.056 -10.292 1.00 17.49 123 THR B N 1
ATOM 4687 C CA . THR B 1 143 ? 5.763 -0.026 -10.657 1.00 16.03 123 THR B CA 1
ATOM 4688 C C . THR B 1 143 ? 5.908 -1.121 -11.698 1.00 18.85 123 THR B C 1
ATOM 4689 O O . THR B 1 143 ? 5.581 -2.249 -11.456 1.00 20.74 123 THR B O 1
ATOM 4693 N N . ARG B 1 144 ? 6.425 -0.764 -12.854 1.00 19.66 124 ARG B N 1
ATOM 4694 C CA . ARG B 1 144 ? 6.492 -1.678 -13.984 1.00 19.38 124 ARG B CA 1
ATOM 4695 C C . ARG B 1 144 ? 7.924 -2.020 -14.339 1.00 21.01 124 ARG B C 1
ATOM 4696 O O . ARG B 1 144 ? 8.676 -1.154 -14.711 1.00 20.56 124 ARG B O 1
ATOM 4704 N N . VAL B 1 145 ? 8.312 -3.291 -14.193 1.00 18.29 125 VAL B N 1
ATOM 4705 C CA . VAL B 1 145 ? 9.658 -3.679 -14.596 1.00 17.27 125 VAL B CA 1
ATOM 4706 C C . VAL B 1 145 ? 9.767 -3.550 -16.119 1.00 19.34 125 VAL B C 1
ATOM 4707 O O . VAL B 1 145 ? 8.874 -3.984 -16.845 1.00 20.67 125 VAL B O 1
ATOM 4711 N N . ILE B 1 146 ? 10.846 -2.933 -16.599 1.00 21.41 126 ILE B N 1
ATOM 4712 C CA . ILE B 1 146 ? 10.976 -2.653 -18.035 1.00 17.84 126 ILE B CA 1
ATOM 4713 C C . ILE B 1 146 ? 12.212 -3.257 -18.712 1.00 22.84 126 ILE B C 1
ATOM 4714 O O . ILE B 1 146 ? 12.216 -3.474 -19.923 1.00 22.06 126 ILE B O 1
ATOM 4719 N N . ASN B 1 147 ? 13.237 -3.431 -17.953 1.00 20.05 127 ASN B N 1
ATOM 4720 C CA A ASN B 1 147 ? 14.477 -4.038 -18.471 0.50 24.39 127 ASN B CA 1
ATOM 4721 C CA B ASN B 1 147 ? 14.510 -4.040 -18.503 0.50 24.39 127 ASN B CA 1
ATOM 4722 C C . ASN B 1 147 ? 15.367 -4.975 -17.441 1.00 23.88 127 ASN B C 1
ATOM 4723 O O . ASN B 1 147 ? 15.585 -4.794 -16.189 1.00 22.24 127 ASN B O 1
ATOM 4732 N N . THR B 1 148 ? 15.725 -6.096 -18.035 1.00 21.51 128 THR B N 1
ATOM 4733 C CA . THR B 1 148 ? 16.476 -7.025 -17.194 1.00 26.43 128 THR B CA 1
ATOM 4734 C C . THR B 1 148 ? 17.641 -7.611 -17.976 1.00 23.59 128 THR B C 1
ATOM 4735 O O . THR B 1 148 ? 17.450 -8.185 -19.047 1.00 26.30 128 THR B O 1
ATOM 4739 N N . VAL B 1 149 ? 18.851 -7.472 -17.441 1.00 22.30 129 VAL B N 1
ATOM 4740 C CA . VAL B 1 149 ? 19.999 -8.178 -17.993 1.00 24.08 129 VAL B CA 1
ATOM 4741 C C . VAL B 1 149 ? 20.760 -8.838 -16.865 1.00 26.86 129 VAL B C 1
ATOM 4742 O O . VAL B 1 149 ? 20.733 -8.370 -15.723 1.00 25.98 129 VAL B O 1
ATOM 4746 N N . TYR B 1 150 ? 21.436 -9.928 -17.195 1.00 23.91 130 TYR B N 1
ATOM 4747 C CA . TYR B 1 150 ? 22.227 -10.661 -16.221 1.00 25.57 130 TYR B CA 1
ATOM 4748 C C . TYR B 1 150 ? 23.701 -10.364 -16.450 1.00 29.26 130 TYR B C 1
ATOM 4749 O O . TYR B 1 150 ? 24.263 -10.735 -17.483 1.00 29.39 130 TYR B O 1
ATOM 4758 N N . ARG B 1 151 ? 24.310 -9.662 -15.508 1.00 25.37 131 ARG B N 1
ATOM 4759 C CA . ARG B 1 151 ? 25.698 -9.285 -15.620 1.00 34.14 131 ARG B CA 1
ATOM 4760 C C . ARG B 1 151 ? 26.439 -9.413 -14.322 1.00 33.71 131 ARG B C 1
ATOM 4761 O O . ARG B 1 151 ? 25.948 -9.038 -13.290 1.00 37.08 131 ARG B O 1
ATOM 4769 N N . ASN B 1 152 ? 27.658 -9.896 -14.411 1.00 36.41 132 ASN B N 1
ATOM 4770 C CA . ASN B 1 152 ? 28.508 -10.061 -13.235 1.00 36.62 132 ASN B CA 1
ATOM 4771 C C . ASN B 1 152 ? 27.781 -10.774 -12.097 1.00 33.85 132 ASN B C 1
ATOM 4772 O O . ASN B 1 152 ? 27.814 -10.331 -10.951 1.00 32.86 132 ASN B O 1
ATOM 4777 N N . ASP B 1 153 ? 27.117 -11.876 -12.441 1.00 36.53 133 ASP B N 1
ATOM 4778 C CA . ASP B 1 153 ? 26.417 -12.718 -11.478 1.00 38.19 133 ASP B CA 1
ATOM 4779 C C . ASP B 1 153 ? 25.245 -12.007 -10.808 1.00 39.03 133 ASP B C 1
ATOM 4780 O O . ASP B 1 153 ? 24.850 -12.363 -9.702 1.00 33.64 133 ASP B O 1
ATOM 4785 N N . LYS B 1 154 ? 24.684 -11.007 -11.476 1.00 32.78 134 LYS B N 1
ATOM 4786 C CA . LYS B 1 154 ? 23.519 -10.329 -10.929 1.00 26.79 134 LYS B CA 1
ATOM 4787 C C . LYS B 1 154 ? 22.502 -9.906 -11.985 1.00 27.40 134 LYS B C 1
ATOM 4788 O O . LYS B 1 154 ? 22.852 -9.652 -13.139 1.00 27.19 134 LYS B O 1
ATOM 4794 N N . PHE B 1 155 ? 21.235 -9.865 -11.583 1.00 26.01 135 PHE B N 1
ATOM 4795 C CA . PHE B 1 155 ? 20.185 -9.330 -12.437 1.00 25.18 135 PHE B CA 1
ATOM 4796 C C . PHE B 1 155 ? 20.106 -7.829 -12.245 1.00 25.58 135 PHE B C 1
ATOM 4797 O O . PHE B 1 155 ? 19.795 -7.345 -11.156 1.00 26.06 135 PHE B O 1
ATOM 4805 N N . GLU B 1 156 ? 20.425 -7.091 -13.301 1.00 25.14 136 GLU B N 1
ATOM 4806 C CA . GLU B 1 156 ? 20.277 -5.644 -13.287 1.00 23.03 136 GLU B CA 1
ATOM 4807 C C . GLU B 1 156 ? 18.903 -5.311 -13.843 1.00 24.77 136 GLU B C 1
ATOM 4808 O O . GLU B 1 156 ? 18.602 -5.622 -14.999 1.00 27.95 136 GLU B O 1
ATOM 4814 N N . ILE B 1 157 ? 18.076 -4.679 -13.022 1.00 23.01 137 ILE B N 1
ATOM 4815 C CA . ILE B 1 157 ? 16.682 -4.454 -13.366 1.00 19.71 137 ILE B CA 1
ATOM 4816 C C . ILE B 1 157 ? 16.346 -2.973 -13.366 1.00 25.16 137 ILE B C 1
ATOM 4817 O O . ILE B 1 157 ? 16.589 -2.272 -12.384 1.00 24.26 137 ILE B O 1
ATOM 4822 N N . ASN B 1 158 ? 15.811 -2.499 -14.489 1.00 24.33 138 ASN B N 1
ATOM 4823 C CA . ASN B 1 158 ? 15.229 -1.168 -14.559 1.00 23.77 138 ASN B CA 1
ATOM 4824 C C . ASN B 1 158 ? 13.733 -1.283 -14.390 1.00 23.75 138 ASN B C 1
ATOM 4825 O O . ASN B 1 158 ? 13.106 -2.179 -14.954 1.00 21.82 138 ASN B O 1
ATOM 4830 N N . TYR B 1 159 ? 13.159 -0.385 -13.617 1.00 21.29 139 TYR B N 1
ATOM 4831 C CA . TYR B 1 159 ? 11.743 -0.377 -13.426 1.00 19.62 139 TYR B CA 1
ATOM 4832 C C . TYR B 1 159 ? 11.186 1.030 -13.466 1.00 23.64 139 TYR B C 1
ATOM 4833 O O . TYR B 1 159 ? 11.856 1.955 -13.114 1.00 24.52 139 TYR B O 1
ATOM 4842 N N . GLN B 1 160 ? 9.960 1.173 -13.918 1.00 22.69 140 GLN B N 1
ATOM 4843 C CA . GLN B 1 160 ? 9.346 2.475 -13.984 1.00 22.69 140 GLN B CA 1
ATOM 4844 C C . GLN B 1 160 ? 8.468 2.735 -12.791 1.00 21.63 140 GLN B C 1
ATOM 4845 O O . GLN B 1 160 ? 7.510 2.060 -12.582 1.00 19.44 140 GLN B O 1
ATOM 4851 N N . ASP B 1 161 ? 8.791 3.786 -12.067 1.00 19.41 141 ASP B N 1
ATOM 4852 C CA . ASP B 1 161 ? 7.908 4.344 -11.084 1.00 23.10 141 ASP B CA 1
ATOM 4853 C C . ASP B 1 161 ? 6.875 5.144 -11.862 1.00 21.40 141 ASP B C 1
ATOM 4854 O O . ASP B 1 161 ? 7.107 6.260 -12.228 1.00 21.84 141 ASP B O 1
ATOM 4859 N N . LYS B 1 162 ? 5.736 4.538 -12.112 1.00 18.57 142 LYS B N 1
ATOM 4860 C CA . LYS B 1 162 ? 4.748 5.124 -12.979 1.00 20.79 142 LYS B CA 1
ATOM 4861 C C . LYS B 1 162 ? 4.209 6.466 -12.505 1.00 19.75 142 LYS B C 1
ATOM 4862 O O . LYS B 1 162 ? 4.046 7.382 -13.276 1.00 21.24 142 LYS B O 1
ATOM 4868 N N . VAL B 1 163 ? 3.926 6.545 -11.224 1.00 22.18 143 VAL B N 1
ATOM 4869 C CA . VAL B 1 163 ? 3.342 7.756 -10.666 1.00 22.77 143 VAL B CA 1
ATOM 4870 C C . VAL B 1 163 ? 4.259 8.968 -10.861 1.00 22.28 143 VAL B C 1
ATOM 4871 O O . VAL B 1 163 ? 3.781 10.065 -11.146 1.00 23.18 143 VAL B O 1
ATOM 4875 N N . ASN B 1 164 ? 5.568 8.765 -10.740 1.00 21.92 144 ASN B N 1
ATOM 4876 C CA . ASN B 1 164 ? 6.540 9.847 -10.946 1.00 23.52 144 ASN B CA 1
ATOM 4877 C C . ASN B 1 164 ? 7.112 9.910 -12.356 1.00 25.38 144 ASN B C 1
ATOM 4878 O O . ASN B 1 164 ? 7.879 10.818 -12.675 1.00 21.57 144 ASN B O 1
ATOM 4883 N N . ASP B 1 165 ? 6.762 8.928 -13.183 1.00 22.90 145 ASP B N 1
ATOM 4884 C CA . ASP B 1 165 ? 7.341 8.776 -14.518 1.00 24.46 145 ASP B CA 1
ATOM 4885 C C . ASP B 1 165 ? 8.869 8.831 -14.494 1.00 27.58 145 ASP B C 1
ATOM 4886 O O . ASP B 1 165 ? 9.500 9.651 -15.166 1.00 26.00 145 ASP B O 1
ATOM 4891 N N . LYS B 1 166 ? 9.448 7.922 -13.746 1.00 20.24 146 LYS B N 1
ATOM 4892 C CA . LYS B 1 166 ? 10.864 7.902 -13.554 1.00 21.63 146 LYS B CA 1
ATOM 4893 C C . LYS B 1 166 ? 11.403 6.496 -13.617 1.00 24.22 146 LYS B C 1
ATOM 4894 O O . LYS B 1 166 ? 10.817 5.613 -13.068 1.00 24.52 146 LYS B O 1
ATOM 4900 N N . THR B 1 167 ? 12.537 6.318 -14.266 1.00 24.66 147 THR B N 1
ATOM 4901 C CA . THR B 1 167 ? 13.166 5.005 -14.312 1.00 23.02 147 THR B CA 1
ATOM 4902 C C . THR B 1 167 ? 14.120 4.830 -13.137 1.00 26.80 147 THR B C 1
ATOM 4903 O O . THR B 1 167 ? 14.988 5.675 -12.890 1.00 21.57 147 THR B O 1
ATOM 4907 N N . LEU B 1 168 ? 13.938 3.738 -12.406 1.00 23.88 148 LEU B N 1
ATOM 4908 C CA . LEU B 1 168 ? 14.799 3.384 -11.292 1.00 27.26 148 LEU B CA 1
ATOM 4909 C C . LEU B 1 168 ? 15.495 2.066 -11.584 1.00 28.49 148 LEU B C 1
ATOM 4910 O O . LEU B 1 168 ? 15.062 1.340 -12.443 1.00 25.11 148 LEU B O 1
ATOM 4915 N N . SER B 1 169 ? 16.583 1.778 -10.881 1.00 27.57 149 SER B N 1
ATOM 4916 C CA . SER B 1 169 ? 17.331 0.558 -11.126 1.00 27.53 149 SER B CA 1
ATOM 4917 C C . SER B 1 169 ? 17.798 -0.084 -9.826 1.00 28.90 149 SER B C 1
ATOM 4918 O O . SER B 1 169 ? 18.037 0.598 -8.835 1.00 26.28 149 SER B O 1
ATOM 4921 N N . ASP B 1 170 ? 17.928 -1.402 -9.842 1.00 25.00 150 ASP B N 1
ATOM 4922 C CA . ASP B 1 170 ? 18.468 -2.118 -8.693 1.00 23.93 150 ASP B CA 1
ATOM 4923 C C . ASP B 1 170 ? 19.066 -3.430 -9.177 1.00 25.07 150 ASP B C 1
ATOM 4924 O O . ASP B 1 170 ? 18.894 -3.810 -10.337 1.00 24.89 150 ASP B O 1
ATOM 4929 N N . THR B 1 171 ? 19.789 -4.111 -8.310 1.00 23.14 151 THR B N 1
ATOM 4930 C CA . THR B 1 171 ? 20.401 -5.358 -8.681 1.00 18.88 151 THR B CA 1
ATOM 4931 C C . THR B 1 171 ? 20.047 -6.457 -7.699 1.00 24.36 151 THR B C 1
ATOM 4932 O O . THR B 1 171 ? 19.881 -6.214 -6.530 1.00 25.25 151 THR B O 1
ATOM 4936 N N . PHE B 1 172 ? 19.925 -7.660 -8.215 1.00 21.93 152 PHE B N 1
ATOM 4937 C CA . PHE B 1 172 ? 19.414 -8.793 -7.445 1.00 24.53 152 PHE B CA 1
ATOM 4938 C C . PHE B 1 172 ? 20.180 -10.070 -7.757 1.00 24.64 152 PHE B C 1
ATOM 4939 O O . PHE B 1 172 ? 20.697 -10.243 -8.856 1.00 24.78 152 PHE B O 1
ATOM 4947 N N . ASP B 1 173 ? 20.235 -10.978 -6.786 1.00 22.81 153 ASP B N 1
ATOM 4948 C CA . ASP B 1 173 ? 20.913 -12.253 -6.969 1.00 21.61 153 ASP B CA 1
ATOM 4949 C C . ASP B 1 173 ? 20.011 -13.256 -7.674 1.00 22.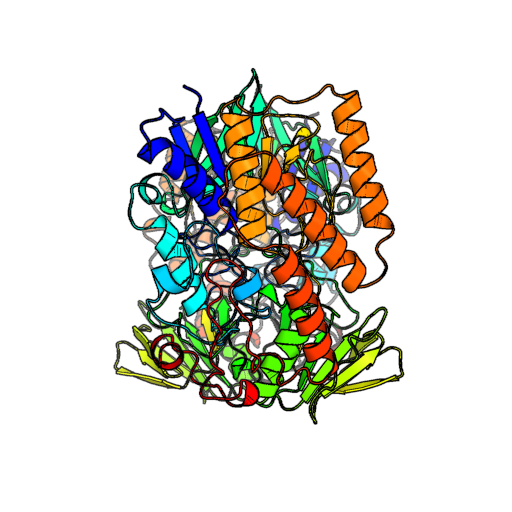93 153 ASP B C 1
ATOM 4950 O O . ASP B 1 173 ? 20.477 -14.087 -8.459 1.00 25.92 153 ASP B O 1
ATOM 4955 N N . TYR B 1 174 ? 18.717 -13.171 -7.382 1.00 22.99 154 TYR B N 1
ATOM 4956 C CA . TYR B 1 174 ? 17.723 -14.069 -7.957 1.00 21.24 154 TYR B CA 1
ATOM 4957 C C . TYR B 1 174 ? 16.557 -13.270 -8.498 1.00 21.14 154 TYR B C 1
ATOM 4958 O O . TYR B 1 174 ? 16.196 -12.219 -7.955 1.00 18.95 154 TYR B O 1
ATOM 4967 N N . LEU B 1 175 ? 15.958 -13.794 -9.556 1.00 17.56 155 LEU B N 1
ATOM 4968 C CA . LEU B 1 175 ? 14.801 -13.165 -10.180 1.00 20.65 155 LEU B CA 1
ATOM 4969 C C . LEU B 1 175 ? 13.692 -14.177 -10.389 1.00 14.84 155 LEU B C 1
ATOM 4970 O O . LEU B 1 175 ? 13.899 -15.230 -10.994 1.00 19.84 155 LEU B O 1
ATOM 4975 N N . VAL B 1 176 ? 12.511 -13.841 -9.888 1.00 18.31 156 VAL B N 1
ATOM 4976 C CA . VAL B 1 176 ? 11.336 -14.676 -10.032 1.00 17.36 156 VAL B CA 1
ATOM 4977 C C . VAL B 1 176 ? 10.342 -13.951 -10.917 1.00 18.84 156 VAL B C 1
ATOM 4978 O O . VAL B 1 176 ? 9.942 -12.823 -10.618 1.00 17.93 156 VAL B O 1
ATOM 4982 N N . VAL B 1 177 ? 9.977 -14.582 -12.032 1.00 19.04 157 VAL B N 1
ATOM 4983 C CA . VAL B 1 177 ? 9.034 -13.976 -12.968 1.00 17.61 157 VAL B CA 1
ATOM 4984 C C . VAL B 1 177 ? 7.665 -14.597 -12.760 1.00 17.33 157 VAL B C 1
ATOM 4985 O O . VAL B 1 177 ? 7.458 -15.777 -13.060 1.00 18.41 157 VAL B O 1
ATOM 4989 N N . SER B 1 178 ? 6.732 -13.800 -12.251 1.00 15.49 158 SER B N 1
ATOM 4990 C CA . SER B 1 178 ? 5.379 -14.286 -11.991 1.00 14.41 158 SER B CA 1
ATOM 4991 C C . SER B 1 178 ? 4.360 -13.305 -12.563 1.00 17.79 158 SER B C 1
ATOM 4992 O O . SER B 1 178 ? 3.485 -12.809 -11.867 1.00 15.59 158 SER B O 1
ATOM 4995 N N . THR B 1 179 ? 4.493 -13.032 -13.864 1.00 16.19 159 THR B N 1
ATOM 4996 C CA . THR B 1 179 ? 3.651 -12.053 -14.537 1.00 16.85 159 THR B CA 1
ATOM 4997 C C . THR B 1 179 ? 2.484 -12.671 -15.310 1.00 19.84 159 THR B C 1
ATOM 4998 O O . THR B 1 179 ? 1.792 -11.983 -16.062 1.00 18.61 159 THR B O 1
ATOM 5002 N N . GLY B 1 180 ? 2.258 -13.964 -15.115 1.00 15.77 160 GLY B N 1
ATOM 5003 C CA . GLY B 1 180 ? 1.161 -14.651 -15.772 1.00 16.36 160 GLY B CA 1
ATOM 5004 C C . GLY B 1 180 ? 1.317 -14.746 -17.287 1.00 17.42 160 GLY B C 1
ATOM 5005 O O . GLY B 1 180 ? 2.362 -14.390 -17.851 1.00 14.64 160 GLY B O 1
ATOM 5006 N N . HIS B 1 181 ? 0.266 -15.217 -17.951 1.00 15.77 161 HIS B N 1
ATOM 5007 C CA . HIS B 1 181 ? 0.272 -15.312 -19.413 1.00 18.03 161 HIS B CA 1
ATOM 5008 C C . HIS B 1 181 ? -1.130 -15.244 -20.008 1.00 17.06 161 HIS B C 1
ATOM 5009 O O . HIS B 1 181 ? -1.389 -15.773 -21.092 1.00 17.66 161 HIS B O 1
ATOM 5016 N N . PHE B 1 182 ? -2.027 -14.568 -19.296 1.00 14.39 162 PHE B N 1
ATOM 5017 C CA . PHE B 1 182 ? -3.386 -14.350 -19.774 1.00 15.98 162 PHE B CA 1
ATOM 5018 C C . PHE B 1 182 ? -3.727 -12.857 -19.701 1.00 17.04 162 PHE B C 1
ATOM 5019 O O . PHE B 1 182 ? -4.851 -12.493 -19.371 1.00 15.42 162 PHE B O 1
ATOM 5027 N N . SER B 1 183 ? -2.760 -12.006 -20.044 1.00 15.25 163 SER B N 1
ATOM 5028 C CA . SER B 1 183 ? -2.959 -10.549 -20.027 1.00 13.80 163 SER B CA 1
ATOM 5029 C C . SER B 1 183 ? -2.753 -9.863 -21.363 1.00 16.57 163 SER B C 1
ATOM 5030 O O . SER B 1 183 ? -3.507 -8.959 -21.711 1.00 19.24 163 SER B O 1
ATOM 5033 N N . VAL B 1 184 ? -1.730 -10.276 -22.099 1.00 15.66 164 VAL B N 1
ATOM 5034 C CA . VAL B 1 184 ? -1.451 -9.699 -23.413 1.00 15.40 164 VAL B CA 1
ATOM 5035 C C . VAL B 1 184 ? -2.131 -10.561 -24.464 1.00 16.77 164 VAL B C 1
ATOM 5036 O O . VAL B 1 184 ? -1.724 -11.699 -24.680 1.00 14.65 164 VAL B O 1
ATOM 5040 N N . PRO B 1 185 ? -3.171 -10.016 -25.124 1.00 16.89 165 PRO B N 1
ATOM 5041 C CA . PRO B 1 185 ? -4.010 -10.869 -25.968 1.00 15.53 165 PRO B CA 1
ATOM 5042 C C . PRO B 1 185 ? -3.379 -11.189 -27.313 1.00 17.17 165 PRO B C 1
ATOM 5043 O O . PRO B 1 185 ? -2.637 -10.379 -27.868 1.00 15.79 165 PRO B O 1
ATOM 5047 N N . PHE B 1 186 ? -3.661 -12.383 -27.819 1.00 16.14 166 PHE B N 1
ATOM 5048 C CA . PHE B 1 186 ? -3.382 -12.689 -29.211 1.00 15.24 166 PHE B CA 1
ATOM 5049 C C . PHE B 1 186 ? -4.655 -12.400 -30.007 1.00 17.37 166 PHE B C 1
ATOM 5050 O O . PHE B 1 186 ? -5.716 -12.941 -29.701 1.00 15.80 166 PHE B O 1
ATOM 5058 N N . ILE B 1 187 ? -4.550 -11.544 -31.024 1.00 14.90 167 ILE B N 1
ATOM 5059 C CA . ILE B 1 187 ? -5.715 -11.029 -31.723 1.00 13.82 167 ILE B CA 1
ATOM 5060 C C . ILE B 1 187 ? -5.542 -11.204 -33.233 1.00 16.50 167 ILE B C 1
ATOM 5061 O O . ILE B 1 187 ? -4.872 -10.407 -33.889 1.00 16.31 167 ILE B O 1
ATOM 5066 N N . PRO B 1 188 ? -6.136 -12.269 -33.785 1.00 18.61 168 PRO B N 1
ATOM 5067 C CA . PRO B 1 188 ? -5.997 -12.569 -35.217 1.00 17.51 168 PRO B CA 1
ATOM 5068 C C . PRO B 1 188 ? -6.964 -11.740 -36.065 1.00 19.74 168 PRO B C 1
ATOM 5069 O O . PRO B 1 188 ? -8.048 -11.388 -35.598 1.00 20.90 168 PRO B O 1
ATOM 5073 N N . GLU B 1 189 ? -6.566 -11.428 -37.297 1.00 16.70 169 GLU B N 1
ATOM 5074 C CA . GLU B 1 189 ? -7.396 -10.657 -38.211 1.00 18.75 169 GLU B CA 1
ATOM 5075 C C . GLU B 1 189 ? -8.184 -11.590 -39.121 1.00 18.47 169 GLU B C 1
ATOM 5076 O O . GLU B 1 189 ? -7.645 -12.587 -39.598 1.00 19.96 169 GLU B O 1
ATOM 5082 N N . TYR B 1 190 ? -9.457 -11.268 -39.331 1.00 17.73 170 TYR B N 1
ATOM 5083 C CA . TYR B 1 190 ? -10.293 -11.944 -40.325 1.00 19.48 170 TYR B CA 1
ATOM 5084 C C . TYR B 1 190 ? -10.743 -10.968 -41.406 1.00 20.20 170 TYR B C 1
ATOM 5085 O O . TYR B 1 190 ? -10.870 -9.769 -41.160 1.00 18.88 170 TYR B O 1
ATOM 5094 N N . GLU B 1 191 ? -11.012 -11.482 -42.602 1.00 18.57 171 GLU B N 1
ATOM 5095 C CA . GLU B 1 191 ? -11.466 -10.664 -43.716 1.00 18.24 171 GLU B CA 1
ATOM 5096 C C . GLU B 1 191 ? -12.708 -9.875 -43.336 1.00 19.67 171 GLU B C 1
ATOM 5097 O O . GLU B 1 191 ? -13.586 -10.389 -42.715 1.00 20.40 171 GLU B O 1
ATOM 5103 N N . GLY B 1 192 ? -12.777 -8.606 -43.729 1.00 17.63 172 GLY B N 1
ATOM 5104 C CA . GLY B 1 192 ? -13.973 -7.819 -43.501 1.00 22.85 172 GLY B CA 1
ATOM 5105 C C . GLY B 1 192 ? -13.998 -7.009 -42.215 1.00 20.94 172 GLY B C 1
ATOM 5106 O O . GLY B 1 192 ? -14.882 -6.179 -42.008 1.00 20.81 172 GLY B O 1
ATOM 5107 N N . MET B 1 193 ? -13.034 -7.246 -41.334 1.00 21.71 173 MET B N 1
ATOM 5108 C CA . MET B 1 193 ? -12.976 -6.481 -40.087 1.00 18.99 173 MET B CA 1
ATOM 5109 C C . MET B 1 193 ? -12.802 -4.973 -40.319 1.00 19.26 173 MET B C 1
ATOM 5110 O O . MET B 1 193 ? -13.317 -4.161 -39.562 1.00 20.00 173 MET B O 1
ATOM 5115 N N . SER B 1 194 ? -12.087 -4.607 -41.375 1.00 22.58 174 SER B N 1
ATOM 5116 C CA . SER B 1 194 ? -11.847 -3.193 -41.673 1.00 21.29 174 SER B CA 1
ATOM 5117 C C . SER B 1 194 ? -13.118 -2.382 -41.963 1.00 24.96 174 SER B C 1
ATOM 5118 O O . SER B 1 194 ? -13.102 -1.148 -41.896 1.00 23.45 174 SER B O 1
ATOM 5121 N N . SER B 1 195 ? -14.221 -3.064 -42.261 1.00 25.53 175 SER B N 1
ATOM 5122 C CA . SER B 1 195 ? -15.460 -2.360 -42.590 1.00 25.06 175 SER B CA 1
ATOM 5123 C C . SER B 1 195 ? -16.665 -2.823 -41.780 1.00 25.50 175 SER B C 1
ATOM 5124 O O . SER B 1 195 ? -17.808 -2.432 -42.054 1.00 24.52 175 SER B O 1
ATOM 5127 N N . PHE B 1 196 ? -16.411 -3.625 -40.760 1.00 23.95 176 PHE B N 1
ATOM 5128 C CA . PHE B 1 196 ? -17.475 -4.133 -39.918 1.00 24.56 176 PHE B CA 1
ATOM 5129 C C . PHE B 1 196 ? -18.111 -3.019 -39.091 1.00 25.15 176 PHE B C 1
ATOM 5130 O O . PHE B 1 196 ? -17.440 -2.380 -38.335 1.00 27.07 176 PHE B O 1
ATOM 5138 N N . PRO B 1 197 ? -19.485 -2.822 -39.290 1.00 24.09 177 PRO B N 1
ATOM 5139 C CA . PRO B 1 197 ? -20.050 -1.718 -38.499 1.00 27.09 177 PRO B CA 1
ATOM 5140 C C . PRO B 1 197 ? -20.512 -2.133 -37.081 1.00 26.41 177 PRO B C 1
ATOM 5141 O O . PRO B 1 197 ? -21.685 -2.093 -36.754 1.00 41.75 177 PRO B O 1
ATOM 5145 N N . GLY B 1 198 ? -19.581 -2.554 -36.266 1.00 24.63 178 GLY B N 1
ATOM 5146 C CA . GLY B 1 198 ? -19.889 -2.884 -34.895 1.00 20.91 178 GLY B CA 1
ATOM 5147 C C . GLY B 1 198 ? -18.593 -2.974 -34.151 1.00 21.34 178 GLY B C 1
ATOM 5148 O O . GLY B 1 19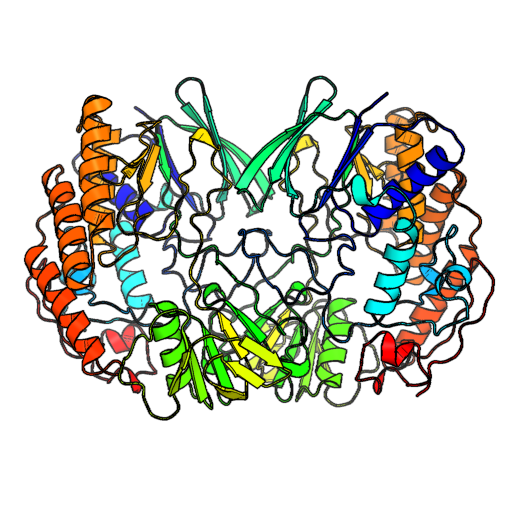8 ? -17.567 -2.655 -34.679 1.00 23.03 178 GLY B O 1
ATOM 5149 N N . ARG B 1 199 ? -18.655 -3.432 -32.919 1.00 21.86 179 ARG B N 1
ATOM 5150 C CA . ARG B 1 199 ? -17.449 -3.544 -32.131 1.00 20.31 179 ARG B CA 1
ATOM 5151 C C . ARG B 1 199 ? -16.706 -4.820 -32.442 1.00 18.97 179 ARG B C 1
ATOM 5152 O O . ARG B 1 199 ? -17.294 -5.849 -32.560 1.00 19.38 179 ARG B O 1
ATOM 5160 N N . ILE B 1 200 ? -15.404 -4.721 -32.567 1.00 18.07 180 ILE B N 1
ATOM 5161 C CA . ILE B 1 200 ? -14.544 -5.897 -32.584 1.00 18.96 180 ILE B CA 1
ATOM 5162 C C . ILE B 1 200 ? -13.639 -5.783 -31.373 1.00 17.81 180 ILE B C 1
ATOM 5163 O O . ILE B 1 200 ? -13.040 -4.730 -31.148 1.00 18.43 180 ILE B O 1
ATOM 5168 N N . MET B 1 201 ? -13.565 -6.843 -30.579 1.00 17.27 181 MET B N 1
ATOM 5169 C CA . MET B 1 201 ? -12.811 -6.817 -29.332 1.00 15.87 181 MET B CA 1
ATOM 5170 C C . MET B 1 201 ? -12.222 -8.189 -29.040 1.00 16.39 181 MET B C 1
ATOM 5171 O O . MET B 1 201 ? -12.615 -9.182 -29.641 1.00 16.99 181 MET B O 1
ATOM 5176 N N . HIS B 1 202 ? -11.290 -8.245 -28.102 1.00 17.68 182 HIS B N 1
ATOM 5177 C CA . HIS B 1 202 ? -10.785 -9.526 -27.621 1.00 17.33 182 HIS B CA 1
ATOM 5178 C C . HIS B 1 202 ? -11.435 -9.793 -26.267 1.00 17.84 182 HIS B C 1
ATOM 5179 O O . HIS B 1 202 ? -11.904 -8.861 -25.611 1.00 16.95 182 HIS B O 1
ATOM 5186 N N . SER B 1 203 ? -11.473 -11.054 -25.838 1.00 15.82 183 SER B N 1
ATOM 5187 C CA . SER B 1 203 ? -12.020 -11.367 -24.518 1.00 17.39 183 SER B CA 1
ATOM 5188 C C . SER B 1 203 ? -11.319 -10.576 -23.405 1.00 18.19 183 SER B C 1
ATOM 5189 O O . SER B 1 203 ? -11.919 -10.278 -22.364 1.00 17.94 183 SER B O 1
ATOM 5192 N N . HIS B 1 204 ? -10.056 -10.230 -23.634 1.00 16.07 184 HIS B N 1
ATOM 5193 C CA . HIS B 1 204 ? -9.275 -9.413 -22.695 1.00 16.69 184 HIS B CA 1
ATOM 5194 C C . HIS B 1 204 ? -9.950 -8.074 -22.395 1.00 22.48 184 HIS B C 1
ATOM 5195 O O . HIS B 1 204 ? -9.734 -7.483 -21.326 1.00 18.71 184 HIS B O 1
ATOM 5202 N N . ASP B 1 205 ? -10.781 -7.620 -23.334 1.00 17.22 185 ASP B N 1
ATOM 5203 C CA . ASP B 1 205 ? -11.465 -6.328 -23.268 1.00 20.63 185 ASP B CA 1
ATOM 5204 C C . ASP B 1 205 ? -12.854 -6.420 -22.613 1.00 18.29 185 ASP B C 1
ATOM 5205 O O . ASP B 1 205 ? -13.501 -5.395 -22.387 1.00 18.49 185 ASP B O 1
ATOM 5210 N N . PHE B 1 206 ? -13.327 -7.637 -22.359 1.00 15.41 186 PHE B N 1
ATOM 5211 C CA . PHE B 1 206 ? -14.704 -7.882 -21.909 1.00 16.28 186 PHE B CA 1
ATOM 5212 C C . PHE B 1 206 ? -14.865 -7.434 -20.451 1.00 17.93 186 PHE B C 1
ATOM 5213 O O . PHE B 1 206 ? -14.079 -7.828 -19.587 1.00 17.46 186 PHE B O 1
ATOM 5221 N N . ARG B 1 207 ? -15.859 -6.587 -20.188 1.00 18.43 187 ARG B N 1
ATOM 5222 C CA . ARG B 1 207 ? -16.015 -5.986 -18.866 1.00 18.14 187 ARG B CA 1
ATOM 5223 C C . ARG B 1 207 ? -17.410 -6.173 -18.277 1.00 22.49 187 ARG B C 1
ATOM 5224 O O . ARG B 1 207 ? -17.544 -6.603 -17.138 1.00 26.23 187 ARG B O 1
ATOM 5232 N N . ASP B 1 208 ? -18.450 -5.838 -19.033 1.00 23.83 188 ASP B N 1
ATOM 5233 C CA . ASP B 1 208 ? -19.809 -6.085 -18.552 1.00 22.58 188 ASP B CA 1
ATOM 5234 C C . ASP B 1 208 ? -20.707 -6.555 -19.690 1.00 22.85 188 ASP B C 1
ATOM 5235 O O . ASP B 1 208 ? -20.902 -5.841 -20.677 1.00 24.30 188 ASP B O 1
ATOM 5240 N N . ALA B 1 209 ? -21.237 -7.764 -19.545 1.00 21.98 189 ALA B N 1
ATOM 5241 C CA . ALA B 1 209 ? -22.040 -8.388 -20.590 1.00 20.75 189 ALA B CA 1
ATOM 5242 C C . ALA B 1 209 ? -23.311 -7.608 -20.930 1.00 23.81 189 ALA B C 1
ATOM 5243 O O . ALA B 1 209 ? -23.881 -7.799 -22.006 1.00 21.90 189 ALA B O 1
ATOM 5245 N N . GLU B 1 210 ? -23.742 -6.722 -20.030 1.00 24.77 190 GLU B N 1
ATOM 5246 C CA . GLU B 1 210 ? -24.918 -5.881 -20.278 1.00 22.89 190 GLU B CA 1
ATOM 5247 C C . GLU B 1 210 ? -24.724 -5.014 -21.510 1.00 21.77 190 GLU B C 1
ATOM 5248 O O . GLU B 1 210 ? -25.689 -4.618 -22.160 1.00 22.19 190 GLU B O 1
ATOM 5254 N N . GLU B 1 211 ? -23.466 -4.728 -21.823 1.00 20.80 191 GLU B N 1
ATOM 5255 C CA . GLU B 1 211 ? -23.118 -3.989 -23.032 1.00 23.49 191 GLU B CA 1
ATOM 5256 C C . GLU B 1 211 ? -23.774 -4.591 -24.276 1.00 23.87 191 GLU B C 1
ATOM 5257 O O . GLU B 1 211 ? -24.101 -3.876 -25.233 1.00 20.51 191 GLU B O 1
ATOM 5263 N N . PHE B 1 212 ? -23.970 -5.908 -24.252 1.00 21.27 192 PHE B N 1
ATOM 5264 C CA . PHE B 1 212 ? -24.403 -6.631 -25.433 1.00 21.47 192 PHE B CA 1
ATOM 5265 C C . PHE B 1 212 ? -25.829 -7.148 -25.350 1.00 20.62 192 PHE B C 1
ATOM 5266 O O . PHE B 1 212 ? -26.248 -7.930 -26.189 1.00 22.52 192 PHE B O 1
ATOM 5274 N N . ARG B 1 213 ? -26.578 -6.702 -24.345 1.00 21.30 193 ARG B N 1
ATOM 5275 C CA . ARG B 1 213 ? -27.986 -7.075 -24.280 1.00 22.88 193 ARG B CA 1
ATOM 5276 C C . ARG B 1 213 ? -28.681 -6.645 -25.572 1.00 20.77 193 ARG B C 1
ATOM 5277 O O . ARG B 1 213 ? -28.508 -5.515 -26.038 1.00 23.40 193 ARG B O 1
ATOM 5285 N N . GLY B 1 214 ? -29.446 -7.561 -26.156 1.00 24.34 194 GLY B N 1
ATOM 5286 C CA . GLY B 1 214 ? -30.204 -7.277 -27.359 1.00 25.33 194 GLY B CA 1
ATOM 5287 C C . GLY B 1 214 ? -29.375 -7.331 -28.626 1.00 23.42 194 GLY B C 1
ATOM 5288 O O . GLY B 1 214 ? -29.876 -7.019 -29.698 1.00 26.39 194 GLY B O 1
ATOM 5289 N N . LYS B 1 215 ? -28.108 -7.724 -28.507 1.00 20.88 195 LYS B N 1
ATOM 5290 C CA . LYS B 1 215 ? -27.211 -7.722 -29.658 1.00 22.13 195 LYS B CA 1
ATOM 5291 C C . LYS B 1 215 ? -26.926 -9.128 -30.157 1.00 23.05 195 LYS B C 1
ATOM 5292 O O . LYS B 1 215 ? -26.989 -10.097 -29.398 1.00 23.74 195 LYS B O 1
ATOM 5298 N N . ASN B 1 216 ? -26.614 -9.225 -31.442 1.00 21.35 196 ASN B N 1
ATOM 5299 C CA . ASN B 1 216 ? -26.187 -10.485 -32.026 1.00 21.63 196 ASN B CA 1
ATOM 5300 C C . ASN B 1 216 ? -24.688 -10.599 -31.856 1.00 21.11 196 ASN B C 1
ATOM 5301 O O . ASN B 1 216 ? -23.938 -9.827 -32.438 1.00 22.04 196 ASN B O 1
ATOM 5306 N N . VAL B 1 217 ? -24.259 -11.554 -31.037 1.00 21.32 197 VAL B N 1
ATOM 5307 C CA . VAL B 1 217 ? -22.852 -11.677 -30.683 1.00 18.77 197 VAL B CA 1
ATOM 5308 C C . VAL B 1 217 ? -22.190 -12.841 -31.418 1.00 20.56 197 VAL B C 1
ATOM 5309 O O . VAL B 1 217 ? -22.729 -13.947 -31.446 1.00 18.50 197 VAL B O 1
ATOM 5313 N N . ILE B 1 218 ? -21.015 -12.589 -31.995 1.00 17.48 198 ILE B N 1
ATOM 5314 C CA . ILE B 1 218 ? -20.161 -13.649 -32.524 1.00 18.66 198 ILE B CA 1
ATOM 5315 C C . ILE B 1 218 ? -18.977 -13.821 -31.578 1.00 19.81 198 ILE B C 1
ATOM 5316 O O . ILE B 1 218 ? -18.296 -12.843 -31.263 1.00 18.84 198 ILE B O 1
ATOM 5321 N N . VAL B 1 219 ? -18.711 -15.053 -31.166 1.00 17.38 199 VAL B N 1
ATOM 5322 C CA . VAL B 1 219 ? -17.555 -15.404 -30.354 1.00 19.93 199 VAL B CA 1
ATOM 5323 C C . VAL B 1 219 ? -16.654 -16.346 -31.148 1.00 20.81 199 VAL B C 1
ATOM 5324 O O . VAL B 1 219 ? -17.142 -17.314 -31.643 1.00 20.36 199 VAL B O 1
ATOM 5328 N N . LEU B 1 220 ? -15.356 -16.074 -31.241 1.00 17.46 200 LEU B N 1
ATOM 5329 C CA . LEU B 1 220 ? -14.466 -16.999 -31.916 1.00 15.13 200 LEU B CA 1
ATOM 5330 C C . LEU B 1 220 ? -13.510 -17.626 -30.923 1.00 16.51 200 LEU B C 1
ATOM 5331 O O . LEU B 1 220 ? -12.877 -16.927 -30.139 1.00 17.74 200 LEU B O 1
ATOM 5336 N N . GLY B 1 221 ? -13.416 -18.951 -30.954 1.00 14.56 201 GLY B N 1
ATOM 5337 C CA . GLY B 1 221 ? -12.515 -19.668 -30.074 1.00 15.69 201 GLY B CA 1
ATOM 5338 C C . GLY B 1 221 ? -13.186 -20.910 -29.523 1.00 16.82 201 GLY B C 1
ATOM 5339 O O . GLY B 1 221 ? -14.392 -21.090 -29.681 1.00 18.12 201 GLY B O 1
ATOM 5340 N N . SER B 1 222 ? -12.409 -21.753 -28.855 1.00 16.95 202 SER B N 1
ATOM 5341 C CA . SER B 1 222 ? -12.884 -23.074 -28.464 1.00 15.60 202 SER B CA 1
ATOM 5342 C C . SER B 1 222 ? -12.416 -23.498 -27.077 1.00 18.63 202 SER B C 1
ATOM 5343 O O . SER B 1 222 ? -12.435 -24.682 -26.751 1.00 19.00 202 SER B O 1
ATOM 5346 N N . SER B 1 223 ? -12.023 -22.536 -26.246 1.00 17.92 203 SER B N 1
ATOM 5347 C CA . SER B 1 223 ? -11.528 -22.854 -24.907 1.00 17.43 203 SER B CA 1
ATOM 5348 C C . SER B 1 223 ? -12.322 -22.081 -23.846 1.00 18.19 203 SER B C 1
ATOM 5349 O O . SER B 1 223 ? -13.441 -21.636 -24.116 1.00 16.34 203 SER B O 1
ATOM 5352 N N . TYR B 1 224 ? -11.738 -21.918 -22.660 1.00 16.51 204 TYR B N 1
ATOM 5353 C CA . TYR B 1 224 ? -12.453 -21.369 -21.515 1.00 19.35 204 TYR B CA 1
ATOM 5354 C C . TYR B 1 224 ? -13.079 -19.999 -21.762 1.00 17.66 204 TYR B C 1
ATOM 5355 O O . TYR B 1 224 ? -14.220 -19.750 -21.358 1.00 19.39 204 TYR B O 1
ATOM 5364 N N . SER B 1 225 ? -12.326 -19.102 -22.387 1.00 17.39 205 SER B N 1
ATOM 5365 C CA . SER B 1 225 ? -12.851 -17.769 -22.665 1.00 18.73 205 SER B CA 1
ATOM 5366 C C . SER B 1 225 ? -14.061 -17.805 -23.589 1.00 18.16 205 SER B C 1
ATOM 5367 O O . SER B 1 225 ? -15.070 -17.159 -23.323 1.00 15.01 205 SER B O 1
ATOM 5370 N N . ALA B 1 226 ? -13.967 -18.560 -24.682 1.00 15.47 206 ALA B N 1
ATOM 5371 C CA . ALA B 1 226 ? -15.088 -18.646 -25.611 1.00 16.45 206 ALA B CA 1
ATOM 5372 C C . ALA B 1 226 ? -16.316 -19.206 -24.924 1.00 15.86 206 ALA B C 1
ATOM 5373 O O . ALA B 1 226 ? -17.431 -18.723 -25.118 1.00 16.68 206 ALA B O 1
ATOM 5375 N N . GLU B 1 227 ? -16.104 -20.252 -24.136 1.00 16.26 207 GLU B N 1
ATOM 5376 C CA . GLU B 1 227 ? -17.179 -20.887 -23.397 1.00 17.84 207 GLU B CA 1
ATOM 5377 C C . GLU B 1 227 ? -17.859 -19.888 -22.461 1.00 18.04 207 GLU B C 1
ATOM 5378 O O . GLU B 1 227 ? -19.074 -19.668 -22.525 1.00 18.50 207 GLU B O 1
ATOM 5384 N N . ASP B 1 228 ? -17.080 -19.257 -21.603 1.00 17.55 208 ASP B N 1
ATOM 5385 C CA . ASP B 1 228 ? -17.702 -18.435 -20.577 1.00 19.46 208 ASP B CA 1
ATOM 5386 C C . ASP B 1 228 ? -18.232 -17.105 -21.111 1.00 20.29 208 ASP B C 1
ATOM 5387 O O . ASP B 1 228 ? -19.297 -16.652 -20.706 1.00 20.93 208 ASP B O 1
ATOM 5392 N N . VAL B 1 229 ? -17.500 -16.483 -22.028 1.00 18.70 209 VAL B N 1
ATOM 5393 C CA . VAL B 1 229 ? -17.989 -15.257 -22.639 1.00 21.31 209 VAL B CA 1
ATOM 5394 C C . VAL B 1 229 ? -19.307 -15.518 -23.368 1.00 17.45 209 VAL B C 1
ATOM 5395 O O . VAL B 1 229 ? -20.252 -14.738 -23.256 1.00 17.91 209 VAL B O 1
ATOM 5399 N N . ALA B 1 230 ? -19.391 -16.625 -24.104 1.00 16.25 210 ALA B N 1
ATOM 5400 C CA . ALA B 1 230 ? -20.641 -16.935 -24.797 1.00 18.12 210 ALA B CA 1
ATOM 5401 C C . ALA B 1 230 ? -21.801 -17.099 -23.811 1.00 20.34 210 ALA B C 1
ATOM 5402 O O . ALA B 1 230 ? -22.885 -16.544 -24.010 1.00 19.35 210 ALA B O 1
ATOM 5404 N N . LEU B 1 231 ? -21.558 -17.853 -22.742 1.00 19.34 211 LEU B N 1
ATOM 5405 C CA . LEU B 1 231 ? -22.576 -18.078 -21.720 1.00 20.83 211 LEU B CA 1
ATOM 5406 C C . LEU B 1 231 ? -22.942 -16.800 -20.977 1.00 21.61 211 LEU B C 1
ATOM 5407 O O . LEU B 1 231 ? -24.098 -16.613 -20.613 1.00 23.51 211 LEU B O 1
ATOM 5412 N N . GLN B 1 232 ? -21.965 -15.944 -20.759 1.00 20.50 212 GLN B N 1
ATOM 5413 C CA . GLN B 1 232 ? -22.172 -14.676 -20.081 1.00 21.80 212 GLN B CA 1
ATOM 5414 C C . GLN B 1 232 ? -23.088 -13.774 -20.932 1.00 22.35 212 GLN B C 1
ATOM 5415 O O . GLN B 1 232 ? -24.042 -13.212 -20.444 1.00 21.19 212 GLN B O 1
ATOM 5421 N N . CYS B 1 233 ? -22.796 -13.676 -22.222 1.00 18.72 213 CYS B N 1
ATOM 5422 C CA . CYS B 1 233 ? -23.651 -12.894 -23.108 1.00 20.45 213 CYS B CA 1
ATOM 5423 C C . CYS B 1 233 ? -25.070 -13.407 -23.139 1.00 22.14 213 CYS B C 1
ATOM 5424 O O . CYS B 1 233 ? -26.002 -12.642 -23.075 1.00 25.04 213 CYS B O 1
ATOM 5427 N N . ASN B 1 234 ? -25.228 -14.718 -23.237 1.00 22.63 214 ASN B N 1
ATOM 5428 C CA . ASN B 1 234 ? -26.564 -15.297 -23.246 1.00 20.58 214 ASN B CA 1
ATOM 5429 C C . ASN B 1 234 ? -27.307 -15.059 -21.931 1.00 23.03 214 ASN B C 1
ATOM 5430 O O . ASN B 1 234 ? -28.506 -14.779 -21.922 1.00 27.31 214 ASN B O 1
ATOM 5435 N N . LYS B 1 235 ? -26.592 -15.169 -20.819 1.00 23.28 215 LYS B N 1
ATOM 5436 C CA . LYS B 1 235 ? -27.202 -14.978 -19.503 1.00 23.71 215 LYS B CA 1
ATOM 5437 C C . LYS B 1 235 ? -27.676 -13.530 -19.328 1.00 25.67 215 LYS B C 1
ATOM 5438 O O . LYS B 1 235 ? -28.694 -13.273 -18.671 1.00 24.80 215 LYS B O 1
ATOM 5444 N N . TYR B 1 236 ? -26.942 -12.592 -19.930 1.00 22.36 216 TYR B N 1
ATOM 5445 C CA . TYR B 1 236 ? -27.263 -11.166 -19.824 1.00 22.59 216 TYR B CA 1
ATOM 5446 C C . TYR B 1 236 ? -27.965 -10.600 -21.056 1.00 23.31 216 TYR B C 1
ATOM 5447 O O . TYR B 1 236 ? -27.833 -9.422 -21.372 1.00 24.54 216 TYR B O 1
ATOM 5456 N N . GLY B 1 237 ? -28.701 -11.467 -21.743 1.00 25.57 217 GLY B N 1
ATOM 5457 C CA . GLY B 1 237 ? -29.710 -11.032 -22.691 1.00 25.09 217 GLY B CA 1
ATOM 5458 C C . GLY B 1 237 ? -29.298 -10.759 -24.123 1.00 23.69 217 GLY B C 1
ATOM 5459 O O . GLY B 1 237 ? -30.003 -10.042 -24.834 1.00 21.90 217 GLY B O 1
ATOM 5460 N N . ALA B 1 238 ? -28.170 -11.306 -24.563 1.00 21.31 218 ALA B N 1
ATOM 5461 C CA . ALA B 1 238 ? -27.799 -11.139 -25.965 1.00 23.80 218 ALA B CA 1
ATOM 5462 C C . ALA B 1 238 ? -28.931 -11.681 -26.826 1.00 24.03 218 ALA B C 1
ATOM 5463 O O . ALA B 1 238 ? -29.549 -12.691 -26.489 1.00 24.28 218 ALA B O 1
ATOM 5465 N N . LYS B 1 239 ? -29.214 -11.006 -27.931 1.00 21.24 219 LYS B N 1
ATOM 5466 C CA . LYS B 1 239 ? -30.249 -11.479 -28.849 1.00 25.28 219 LYS B CA 1
ATOM 5467 C C . LYS B 1 239 ? -29.896 -12.874 -29.380 1.00 25.55 219 LYS B C 1
ATOM 5468 O O . LYS B 1 239 ? -30.752 -13.765 -29.468 1.00 24.33 219 LYS B O 1
ATOM 5474 N N . SER B 1 240 ? -28.624 -13.068 -29.714 1.00 24.60 220 SER B N 1
ATOM 5475 C CA . SER B 1 240 ? -28.135 -14.376 -30.128 1.00 25.33 220 SER B CA 1
ATOM 5476 C C . SER B 1 240 ? -26.641 -14.451 -29.880 1.00 23.48 220 SER B C 1
ATOM 5477 O O . SER B 1 240 ? -25.954 -13.428 -29.844 1.00 22.72 220 SER B O 1
ATOM 5480 N N . VAL B 1 241 ? -26.147 -15.666 -29.694 1.00 20.78 221 VAL B N 1
ATOM 5481 C CA . VAL B 1 241 ? -24.717 -15.914 -29.578 1.00 21.71 221 VAL B CA 1
ATOM 5482 C C . VAL B 1 241 ? -24.316 -17.016 -30.556 1.00 22.73 221 VAL B C 1
ATOM 5483 O O . VAL B 1 241 ? -24.862 -18.117 -30.519 1.00 22.03 221 VAL B O 1
ATOM 5487 N N . THR B 1 242 ? -23.366 -16.714 -31.435 1.00 18.33 222 THR B N 1
ATOM 5488 C CA . THR B 1 242 ? -22.865 -17.698 -32.385 1.00 17.49 222 THR B CA 1
ATOM 5489 C C . THR B 1 242 ? -21.361 -17.878 -32.178 1.00 19.55 222 THR B C 1
ATOM 5490 O O . THR B 1 242 ? -20.586 -16.918 -32.265 1.00 21.08 222 THR B O 1
ATOM 5494 N N . ILE B 1 243 ? -20.967 -19.110 -31.883 1.00 17.72 223 ILE B N 1
ATOM 5495 C CA . ILE B 1 243 ? -19.580 -19.448 -31.606 1.00 16.97 223 ILE B CA 1
ATOM 5496 C C . ILE B 1 243 ? -18.969 -20.085 -32.838 1.00 21.85 223 ILE B C 1
ATOM 5497 O O . ILE B 1 243 ? -19.497 -21.062 -33.346 1.00 20.10 223 ILE B O 1
ATOM 5502 N N . GLY B 1 244 ? -17.861 -19.529 -33.318 1.00 20.44 224 GLY B N 1
ATOM 5503 C CA . GLY B 1 244 ? -17.139 -20.115 -34.435 1.00 18.60 224 GLY B CA 1
ATOM 5504 C C . GLY B 1 244 ? -15.925 -20.865 -33.924 1.00 21.09 224 GLY B C 1
ATOM 5505 O O . GLY B 1 244 ? -15.244 -20.393 -33.022 1.00 18.52 224 GLY B O 1
ATOM 5506 N N . TYR B 1 245 ? -15.674 -22.054 -34.468 1.00 18.74 225 TYR B N 1
ATOM 5507 C CA . TYR B 1 245 ? -14.504 -22.833 -34.077 1.00 19.08 225 TYR B CA 1
ATOM 5508 C C . TYR B 1 245 ? -13.668 -23.095 -35.323 1.00 18.63 225 TYR B C 1
ATOM 5509 O O . TYR B 1 245 ? -14.214 -23.190 -36.415 1.00 18.86 225 TYR B O 1
ATOM 5518 N N . ARG B 1 246 ? -12.349 -23.185 -35.170 1.00 16.02 226 ARG B N 1
ATOM 5519 C CA . ARG B 1 246 ? -11.483 -23.455 -36.321 1.00 19.93 226 ARG B CA 1
ATOM 5520 C C . ARG B 1 246 ? -11.304 -24.946 -36.582 1.00 20.75 226 ARG B C 1
ATOM 5521 O O . ARG B 1 246 ? -11.292 -25.392 -37.737 1.00 20.26 226 ARG B O 1
ATOM 5529 N N . HIS B 1 247 ? -11.151 -25.710 -35.508 1.00 18.14 227 HIS B N 1
ATOM 5530 C CA . HIS B 1 247 ? -10.804 -27.129 -35.621 1.00 20.90 227 HIS B CA 1
ATOM 5531 C C . HIS B 1 247 ? -11.962 -28.041 -35.233 1.00 25.37 227 HIS B C 1
ATOM 5532 O O . HIS B 1 247 ? -12.497 -28.769 -36.064 1.00 23.01 227 HIS B O 1
ATOM 5539 N N . ASN B 1 248 ? -12.332 -28.008 -33.960 1.00 21.65 228 ASN B N 1
ATOM 5540 C CA . ASN B 1 248 ? -13.450 -28.798 -33.463 1.00 24.25 228 ASN B CA 1
ATOM 5541 C C . ASN B 1 248 ? -14.323 -27.986 -32.519 1.00 25.64 228 ASN B C 1
ATOM 5542 O O . ASN B 1 248 ? -13.835 -27.102 -31.813 1.00 20.20 228 ASN B O 1
ATOM 5547 N N . PRO B 1 249 ? -15.626 -28.282 -32.506 1.00 24.48 229 PRO B N 1
ATOM 5548 C CA . PRO B 1 249 ? -16.501 -27.574 -31.576 1.00 22.92 229 PRO B CA 1
ATOM 5549 C C . PRO B 1 249 ? -16.240 -28.022 -30.152 1.00 22.65 229 PRO B C 1
ATOM 5550 O O . PRO B 1 249 ? -15.699 -29.109 -29.915 1.00 23.22 229 PRO B O 1
ATOM 5554 N N . MET B 1 250 ? -16.605 -27.169 -29.203 1.00 20.04 230 MET B N 1
ATOM 5555 C CA . MET B 1 250 ? -16.564 -27.538 -27.798 1.00 19.44 230 MET B CA 1
ATOM 5556 C C . MET B 1 250 ? -17.589 -28.635 -27.552 1.00 26.60 230 MET B C 1
ATOM 5557 O O . MET B 1 250 ? -17.339 -29.572 -26.785 1.00 27.23 230 MET B O 1
ATOM 5562 N N . GLY B 1 251 ? -18.740 -28.512 -28.211 1.00 23.39 231 GLY B N 1
ATOM 5563 C CA . GLY B 1 251 ? -19.737 -29.571 -28.244 1.00 30.37 231 GLY B CA 1
ATOM 5564 C C . GLY B 1 251 ? -20.625 -29.656 -27.016 1.00 30.35 231 GLY B C 1
ATOM 5565 O O . GLY B 1 251 ? -21.301 -30.658 -26.796 1.00 29.80 231 GLY B O 1
ATOM 5566 N N . PHE B 1 252 ? -20.619 -28.602 -26.211 1.00 27.37 232 PHE B N 1
ATOM 5567 C CA . PHE B 1 252 ? -21.459 -28.548 -25.028 1.00 26.95 232 PHE B CA 1
ATOM 5568 C C . PHE B 1 252 ? -22.928 -28.418 -25.410 1.00 28.27 232 PHE B C 1
ATOM 5569 O O . PHE B 1 252 ? -23.264 -28.122 -26.560 1.00 26.69 232 PHE B O 1
ATOM 5577 N N . LYS B 1 253 ? -23.795 -28.635 -24.429 1.00 28.57 233 LYS B N 1
ATOM 5578 C CA . LYS B 1 253 ? -25.233 -28.541 -24.619 1.00 32.06 233 LYS B CA 1
ATOM 5579 C C . LYS B 1 253 ? -25.666 -27.087 -24.501 1.00 29.55 233 LYS B C 1
ATOM 5580 O O . LYS B 1 253 ? -26.137 -26.648 -23.455 1.00 29.33 233 LYS B O 1
ATOM 5586 N N . TRP B 1 254 ? -25.492 -26.331 -25.581 1.00 24.38 234 TRP B N 1
ATOM 5587 C CA . TRP B 1 254 ? -25.772 -24.900 -25.552 1.00 29.13 234 TRP B CA 1
ATOM 5588 C C . TRP B 1 254 ? -27.272 -24.635 -25.430 1.00 29.24 234 TRP B C 1
ATOM 5589 O O . TRP B 1 254 ? -28.081 -25.345 -26.021 1.00 34.88 234 TRP B O 1
ATOM 5600 N N . PRO B 1 255 ? -27.648 -23.609 -24.692 1.00 30.01 235 PRO B N 1
ATOM 5601 C CA . PRO B 1 255 ? -29.060 -23.241 -24.561 1.00 33.88 235 PRO B CA 1
ATOM 5602 C C . PRO B 1 255 ? -29.645 -22.656 -25.841 1.00 35.01 235 PRO B C 1
ATOM 5603 O O . PRO B 1 255 ? -28.910 -22.238 -26.702 1.00 32.46 235 PRO B O 1
ATOM 5607 N N . LYS B 1 256 ? -30.957 -22.624 -25.940 1.00 38.78 236 LYS B N 1
ATOM 5608 C CA . LYS B 1 256 ? -31.605 -22.049 -27.096 1.00 42.24 236 LYS B CA 1
ATOM 5609 C C . LYS B 1 256 ? -31.087 -20.658 -27.348 1.00 43.51 236 LYS B C 1
ATOM 5610 O O . LYS B 1 256 ? -30.919 -19.883 -26.438 1.00 48.14 236 LYS B O 1
ATOM 5616 N N . GLY B 1 257 ? -30.813 -20.340 -28.597 1.00 47.26 237 GLY B N 1
ATOM 5617 C CA . GLY B 1 257 ? -30.296 -19.030 -28.933 1.00 42.78 237 GLY B CA 1
ATOM 5618 C C . GLY B 1 257 ? -28.790 -18.983 -29.006 1.00 42.02 237 GLY B C 1
ATOM 5619 O O . GLY B 1 257 ? -28.206 -17.904 -29.131 1.00 36.68 237 GLY B O 1
ATOM 5620 N N . MET B 1 258 ? -28.180 -20.159 -28.930 1.00 31.58 238 MET B N 1
ATOM 5621 C CA . MET B 1 258 ? -26.755 -20.305 -29.081 1.00 29.80 238 MET B CA 1
ATOM 5622 C C . MET B 1 258 ? -26.443 -21.452 -30.027 1.00 26.65 238 MET B C 1
ATOM 5623 O O . MET B 1 258 ? -27.075 -22.465 -30.001 1.00 29.55 238 MET B O 1
ATOM 5628 N N . LYS B 1 259 ? -25.440 -21.268 -30.851 1.00 28.58 239 LYS B N 1
ATOM 5629 C CA . LYS B 1 259 ? -24.994 -22.329 -31.741 1.00 30.10 239 LYS B CA 1
ATOM 5630 C C . LYS B 1 259 ? -23.502 -22.225 -31.991 1.00 29.35 239 LYS B C 1
ATOM 5631 O O . LYS B 1 259 ? -22.891 -21.180 -31.761 1.00 25.58 239 LYS B O 1
ATOM 5637 N N . GLU B 1 260 ? -22.932 -23.325 -32.463 1.00 23.55 240 GLU B N 1
ATOM 5638 C CA . GLU B 1 260 ? -21.512 -23.415 -32.746 1.00 22.84 240 GLU B CA 1
ATOM 5639 C C . GLU B 1 260 ? -21.328 -23.819 -34.203 1.00 23.94 240 GLU B C 1
ATOM 5640 O O . GLU B 1 260 ? -21.917 -24.795 -34.658 1.00 25.25 240 GLU B O 1
ATOM 5646 N N . VAL B 1 261 ? -20.518 -23.065 -34.932 1.00 23.05 241 VAL B N 1
ATOM 5647 C CA . VAL B 1 261 ? -20.371 -23.270 -36.365 1.00 20.27 241 VAL B CA 1
ATOM 5648 C C . VAL B 1 261 ? -18.902 -23.217 -36.772 1.00 22.92 241 VAL B C 1
ATOM 5649 O O . VAL B 1 261 ? -18.079 -22.626 -36.080 1.00 19.63 241 VAL B O 1
ATOM 5653 N N . HIS B 1 262 ? -18.575 -23.840 -37.897 1.00 20.35 242 HIS B N 1
ATOM 5654 C CA . HIS B 1 262 ? -17.184 -23.983 -38.310 1.00 21.22 242 HIS B CA 1
ATOM 5655 C C . HIS B 1 262 ? -16.597 -22.800 -39.094 1.00 23.46 242 HIS B C 1
ATOM 5656 O O . HIS B 1 262 ? -16.979 -22.553 -40.244 1.00 22.39 242 HIS B O 1
ATOM 5663 N N . TYR B 1 263 ? -15.637 -22.113 -38.484 1.00 18.80 243 TYR B N 1
ATOM 5664 C CA . TYR B 1 263 ? -14.655 -21.248 -39.136 1.00 18.34 243 TYR B CA 1
ATOM 5665 C C . TYR B 1 263 ? -15.201 -19.965 -39.785 1.00 19.12 243 TYR B C 1
ATOM 5666 O O . TYR B 1 263 ? -15.830 -20.009 -40.795 1.00 20.71 243 TYR B O 1
ATOM 5675 N N . LEU B 1 264 ? -14.954 -18.821 -39.167 1.00 17.46 244 LEU B N 1
ATOM 5676 C CA . LEU B 1 264 ? -15.359 -17.579 -39.774 1.00 14.70 244 LEU B CA 1
ATOM 5677 C C . LEU B 1 264 ? -14.557 -17.374 -41.047 1.00 17.20 244 LEU B C 1
ATOM 5678 O O . LEU B 1 264 ? -13.364 -17.475 -41.047 1.00 18.94 244 LEU B O 1
ATOM 5683 N N . ASP B 1 265 ? -15.257 -17.076 -42.127 1.00 18.83 245 ASP B N 1
ATOM 5684 C CA . ASP B 1 265 ? -14.622 -16.808 -43.401 1.00 23.73 245 ASP B CA 1
ATOM 5685 C C . ASP B 1 265 ? -14.471 -15.304 -43.594 1.00 20.82 245 ASP B C 1
ATOM 5686 O O . ASP B 1 265 ? -13.416 -14.833 -43.892 1.00 22.35 245 ASP B O 1
ATOM 5691 N N . LYS B 1 266 ? -15.538 -14.568 -43.370 1.00 19.71 246 LYS B N 1
ATOM 5692 C CA . LYS B 1 266 ? -15.469 -13.125 -43.471 1.00 20.31 246 LYS B CA 1
ATOM 5693 C C . LYS B 1 266 ? -16.648 -12.423 -42.853 1.00 24.48 246 LYS B C 1
ATOM 5694 O O . LYS B 1 266 ? -17.680 -13.006 -42.673 1.00 22.12 246 LYS B O 1
ATOM 5700 N N . LEU B 1 267 ? -16.459 -11.142 -42.555 1.00 20.90 247 LEU B N 1
ATOM 5701 C CA . LEU B 1 267 ? -17.532 -10.259 -42.185 1.00 21.51 247 LEU B CA 1
ATOM 5702 C C . LEU B 1 267 ? -17.856 -9.435 -43.423 1.00 25.06 247 LEU B C 1
ATOM 5703 O O . LEU B 1 267 ? -16.979 -8.991 -44.093 1.00 23.12 247 LEU B O 1
ATOM 5708 N N . ASP B 1 268 ? -19.129 -9.252 -43.678 1.00 24.84 248 ASP B N 1
ATOM 5709 C CA . ASP B 1 268 ? -19.611 -8.489 -44.805 1.00 30.25 248 ASP B CA 1
ATOM 5710 C C . ASP B 1 268 ? -20.718 -7.609 -44.291 1.00 31.90 248 ASP B C 1
ATOM 5711 O O . ASP B 1 268 ? -21.860 -7.974 -44.321 1.00 27.99 248 ASP B O 1
ATOM 5716 N N . GLY B 1 269 ? -20.358 -6.444 -43.778 1.00 32.33 249 GLY B N 1
ATOM 5717 C CA . GLY B 1 269 ? -21.321 -5.630 -43.091 1.00 26.43 249 GLY B CA 1
ATOM 5718 C C . GLY B 1 269 ? -21.746 -6.308 -41.803 1.00 31.64 249 GLY B C 1
ATOM 5719 O O . GLY B 1 269 ? -20.954 -6.896 -41.124 1.00 31.98 249 GLY B O 1
ATOM 5720 N N . LYS B 1 270 ? -23.016 -6.225 -41.488 1.00 29.90 250 LYS B N 1
ATOM 5721 C CA . LYS B 1 270 ? -23.539 -6.768 -40.262 1.00 31.11 250 LYS B CA 1
ATOM 5722 C C . LYS B 1 270 ? -23.772 -8.268 -40.380 1.00 34.34 250 LYS B C 1
ATOM 5723 O O . LYS B 1 270 ? -24.754 -8.774 -39.889 1.00 32.44 250 LYS B O 1
ATOM 5729 N N . LYS B 1 271 ? -22.876 -8.953 -41.062 1.00 36.37 251 LYS B N 1
ATOM 5730 C CA . LYS B 1 271 ? -23.078 -10.354 -41.368 1.00 33.68 251 LYS B CA 1
ATOM 5731 C C . LYS B 1 271 ? -21.791 -11.125 -41.276 1.00 30.48 251 LYS B C 1
ATOM 5732 O O . LYS B 1 271 ? -20.835 -10.796 -41.927 1.00 32.73 251 LYS B O 1
ATOM 5738 N N . ALA B 1 272 ? -21.794 -12.173 -40.469 1.00 24.74 252 ALA B N 1
ATOM 5739 C CA . ALA B 1 272 ? -20.658 -13.053 -40.364 1.00 22.88 252 ALA B CA 1
ATOM 5740 C C . ALA B 1 272 ? -20.923 -14.255 -41.237 1.00 23.74 252 ALA B C 1
ATOM 5741 O O . ALA B 1 272 ? -21.963 -14.843 -41.142 1.00 26.53 252 ALA B O 1
ATOM 5743 N N . ILE B 1 273 ? -19.972 -14.599 -42.078 1.00 21.19 253 ILE B N 1
ATOM 5744 C CA . ILE B 1 273 ? -20.122 -15.736 -42.959 1.00 20.83 253 ILE B CA 1
ATOM 5745 C C . ILE B 1 273 ? -19.070 -16.775 -42.660 1.00 20.61 253 ILE B C 1
ATOM 5746 O O . ILE B 1 273 ? -17.913 -16.481 -42.663 1.00 21.15 253 ILE B O 1
ATOM 5751 N N . PHE B 1 274 ? -19.512 -17.992 -42.396 1.00 19.89 254 PHE B N 1
ATOM 5752 C CA . PHE B 1 274 ? -18.634 -19.065 -41.989 1.00 21.97 254 PHE B CA 1
ATOM 5753 C C . PHE B 1 274 ? -18.375 -20.049 -43.104 1.00 24.03 254 PHE B C 1
ATOM 5754 O O . PHE B 1 274 ? -19.095 -20.085 -44.053 1.00 24.20 254 PHE B O 1
ATOM 5762 N N . LYS B 1 275 ? -17.338 -20.838 -42.962 1.00 22.87 255 LYS B N 1
ATOM 5763 C CA . LYS B 1 275 ? -16.946 -21.726 -44.031 1.00 25.91 255 LYS B CA 1
ATOM 5764 C C . LYS B 1 275 ? -17.958 -22.838 -44.245 1.00 31.31 255 LYS B C 1
ATOM 5765 O O . LYS B 1 275 ? -18.063 -23.367 -45.334 1.00 33.15 255 LYS B O 1
ATOM 5771 N N . ASP B 1 276 ? -18.716 -23.176 -43.211 1.00 29.63 256 ASP B N 1
ATOM 5772 C CA . ASP B 1 276 ? -19.753 -24.183 -43.340 1.00 32.60 256 ASP B CA 1
ATOM 5773 C C . ASP B 1 276 ? -21.052 -23.662 -43.912 1.00 34.41 256 ASP B C 1
ATOM 5774 O O . ASP B 1 276 ? -22.035 -24.357 -43.919 1.00 38.86 256 ASP B O 1
ATOM 5779 N N . GLY B 1 277 ? -21.039 -22.431 -44.392 1.00 34.11 257 GLY B N 1
ATOM 5780 C CA . GLY B 1 277 ? -22.173 -21.839 -45.062 1.00 33.52 257 GLY B CA 1
ATOM 5781 C C . GLY B 1 277 ? -23.038 -20.956 -44.201 1.00 33.01 257 GLY B C 1
ATOM 5782 O O . GLY B 1 277 ? -23.831 -20.209 -44.698 1.00 38.37 257 GLY B O 1
ATOM 5783 N N . THR B 1 278 ? -22.890 -21.060 -42.892 1.00 31.54 258 THR B N 1
ATOM 5784 C CA . THR B 1 278 ? -23.688 -20.275 -41.996 1.00 29.65 258 THR B CA 1
ATOM 5785 C C . THR B 1 278 ? -23.520 -18.793 -42.299 1.00 30.71 258 THR B C 1
ATOM 5786 O O . THR B 1 278 ? -22.447 -18.335 -42.544 1.00 25.33 258 THR B O 1
ATOM 5790 N N . GLU B 1 279 ? -24.621 -18.073 -42.299 1.00 28.05 259 GLU B N 1
ATOM 5791 C CA . GLU B 1 279 ? -24.607 -16.632 -42.388 1.00 30.99 259 GLU B CA 1
ATOM 5792 C C . GLU B 1 279 ? -25.347 -16.110 -41.182 1.00 30.27 259 GLU B C 1
ATOM 5793 O O . GLU B 1 279 ? -26.471 -16.485 -40.953 1.00 35.10 259 GLU B O 1
ATOM 5799 N N . GLN B 1 280 ? -24.704 -15.256 -40.411 1.00 27.96 260 GLN B N 1
ATOM 5800 C CA . GLN B 1 280 ? -25.303 -14.776 -39.182 1.00 25.46 260 GLN B CA 1
ATOM 5801 C C . GLN B 1 280 ? -25.177 -13.286 -39.030 1.00 26.41 260 GLN B C 1
ATOM 5802 O O . GLN B 1 280 ? -24.131 -12.741 -39.205 1.00 25.82 260 GLN B O 1
ATOM 5808 N N . ASP B 1 281 ? -26.275 -12.650 -38.681 1.00 32.22 261 ASP B N 1
ATOM 5809 C CA . ASP B 1 281 ? -26.269 -11.230 -38.412 1.00 36.80 261 ASP B CA 1
ATOM 5810 C C . ASP B 1 281 ? -25.389 -10.991 -37.203 1.00 31.41 261 ASP B C 1
ATOM 5811 O O . ASP B 1 281 ? -25.515 -11.668 -36.222 1.00 33.01 261 ASP B O 1
ATOM 5816 N N . ALA B 1 282 ? -24.488 -10.042 -37.313 1.00 29.36 262 ALA B N 1
ATOM 5817 C CA . ALA B 1 282 ? -23.534 -9.760 -36.275 1.00 24.92 262 ALA B CA 1
ATOM 5818 C C . ALA B 1 282 ? -23.467 -8.279 -35.926 1.00 26.93 262 ALA B C 1
ATOM 5819 O O . ALA B 1 282 ? -23.356 -7.434 -36.794 1.00 25.29 262 ALA B O 1
ATOM 5821 N N . ASP B 1 283 ? -23.521 -8.011 -34.626 1.00 24.17 263 ASP B N 1
ATOM 5822 C CA . ASP B 1 283 ? -23.368 -6.684 -34.080 1.00 24.80 263 ASP B CA 1
ATOM 5823 C C . ASP B 1 283 ? -22.013 -6.507 -33.433 1.00 26.54 263 ASP B C 1
ATOM 5824 O O . ASP B 1 283 ? -21.481 -5.421 -33.406 1.00 23.98 263 ASP B O 1
ATOM 5829 N N . VAL B 1 284 ? -21.460 -7.591 -32.919 1.00 20.48 264 VAL B N 1
ATOM 5830 C CA . VAL B 1 284 ? -20.196 -7.521 -32.198 1.00 18.21 264 VAL B CA 1
ATOM 5831 C C . VAL B 1 284 ? -19.450 -8.822 -32.404 1.00 20.83 264 VAL B C 1
ATOM 5832 O O . VAL B 1 284 ? -20.053 -9.891 -32.460 1.00 20.76 264 VAL B O 1
ATOM 5836 N N . VAL B 1 285 ? -18.136 -8.723 -32.552 1.00 19.79 265 VAL B N 1
ATOM 5837 C CA . VAL B 1 285 ? -17.294 -9.897 -32.665 1.00 18.05 265 VAL B CA 1
ATOM 5838 C C . VAL B 1 285 ? -16.347 -9.890 -31.471 1.00 18.24 265 VAL B C 1
ATOM 5839 O O . VAL B 1 285 ? -15.615 -8.922 -31.257 1.00 18.24 265 VAL B O 1
ATOM 5843 N N . ILE B 1 286 ? -16.393 -10.959 -30.680 1.00 15.98 266 ILE B N 1
ATOM 5844 C CA . ILE B 1 286 ? -15.515 -11.102 -29.524 1.00 18.01 266 ILE B CA 1
ATOM 5845 C C . ILE B 1 286 ? -14.522 -12.226 -29.777 1.00 18.50 266 ILE B C 1
ATOM 5846 O O . ILE B 1 286 ? -14.886 -13.409 -29.833 1.00 19.05 266 ILE B O 1
ATOM 5851 N N . LEU B 1 287 ? -13.263 -11.849 -29.936 1.00 15.74 267 LEU B N 1
ATOM 5852 C CA . LEU B 1 287 ? -12.211 -12.795 -30.240 1.00 14.86 267 LEU B CA 1
ATOM 5853 C C . LEU B 1 287 ? -11.720 -13.408 -28.940 1.00 17.88 267 LEU B C 1
ATOM 5854 O O . LEU B 1 287 ? -11.041 -12.753 -28.139 1.00 16.36 267 LEU B O 1
ATOM 5859 N N . CYS B 1 288 ? -12.096 -14.661 -28.715 1.00 16.55 268 CYS B N 1
ATOM 5860 C CA . CYS B 1 288 ? -11.670 -15.348 -27.503 1.00 16.66 268 CYS B CA 1
ATOM 5861 C C . CYS B 1 288 ? -10.518 -16.255 -27.884 1.00 17.79 268 CYS B C 1
ATOM 5862 O O . CYS B 1 288 ? -10.587 -17.480 -27.738 1.00 16.45 268 CYS B O 1
ATOM 5865 N N . THR B 1 289 ? -9.447 -15.629 -28.358 1.00 16.60 269 THR B N 1
ATOM 5866 C CA . THR B 1 289 ? -8.421 -16.318 -29.134 1.00 15.21 269 THR B CA 1
ATOM 5867 C C . THR B 1 289 ? -7.106 -16.486 -28.390 1.00 14.56 269 THR B C 1
ATOM 5868 O O . THR B 1 289 ? -6.064 -16.767 -29.005 1.00 16.25 269 THR B O 1
ATOM 5872 N N . GLY B 1 290 ? -7.153 -16.349 -27.066 1.00 16.21 270 GLY B N 1
ATOM 5873 C CA . GLY B 1 290 ? -5.998 -16.645 -26.242 1.00 15.52 270 GLY B CA 1
ATOM 5874 C C . GLY B 1 290 ? -5.032 -15.487 -26.078 1.00 16.58 270 GLY B C 1
ATOM 5875 O O . GLY B 1 290 ? -5.301 -14.353 -26.508 1.00 15.76 270 GLY B O 1
ATOM 5876 N N . TYR B 1 291 ? -3.884 -15.798 -25.481 1.00 16.24 271 TYR B N 1
ATOM 5877 C CA . TYR B 1 291 ? -2.949 -14.793 -25.010 1.00 12.86 271 TYR B CA 1
ATOM 5878 C C . TYR B 1 291 ? -1.515 -15.162 -25.350 1.00 14.78 271 TYR B C 1
ATOM 5879 O O . TYR B 1 291 ? -1.207 -16.309 -25.680 1.00 16.71 271 TYR B O 1
ATOM 5888 N N . LEU B 1 292 ? -0.639 -14.173 -25.260 1.00 16.50 272 LEU B N 1
ATOM 5889 C CA . LEU B 1 292 ? 0.784 -14.367 -25.486 1.00 15.66 272 LEU B CA 1
ATOM 5890 C C . LEU B 1 292 ? 1.557 -14.502 -24.184 1.00 15.45 272 LEU B C 1
ATOM 5891 O O . LEU B 1 292 ? 1.273 -13.789 -23.211 1.00 19.17 272 LEU B O 1
ATOM 5896 N N . HIS B 1 293 ? 2.544 -15.396 -24.164 1.00 17.22 273 HIS B N 1
ATOM 5897 C CA . HIS B 1 293 ? 3.624 -15.282 -23.183 1.00 17.34 273 HIS B CA 1
ATOM 5898 C C . HIS B 1 293 ? 4.480 -14.122 -23.663 1.00 20.87 273 HIS B C 1
ATOM 5899 O O . HIS B 1 293 ? 5.137 -14.205 -24.696 1.00 19.31 273 HIS B O 1
ATOM 5906 N N . HIS B 1 294 ? 4.454 -13.024 -22.924 1.00 16.13 274 HIS B N 1
ATOM 5907 C CA . HIS B 1 294 ? 5.031 -11.784 -23.429 1.00 18.37 274 HIS B CA 1
ATOM 5908 C C . HIS B 1 294 ? 5.945 -11.185 -22.368 1.00 19.65 274 HIS B C 1
ATOM 5909 O O . HIS B 1 294 ? 5.478 -10.763 -21.321 1.00 19.69 274 HIS B O 1
ATOM 5916 N N . PHE B 1 295 ? 7.246 -11.132 -22.643 1.00 17.83 275 PHE B N 1
ATOM 5917 C CA . PHE B 1 295 ? 8.205 -10.660 -21.648 1.00 18.95 275 PHE B CA 1
ATOM 5918 C C . PHE B 1 295 ? 9.160 -9.592 -22.183 1.00 17.69 275 PHE B C 1
ATOM 5919 O O . PHE B 1 295 ? 10.370 -9.809 -22.232 1.00 20.01 275 PHE B O 1
ATOM 5927 N N . PRO B 1 296 ? 8.618 -8.426 -22.549 1.00 19.74 276 PRO B N 1
ATOM 5928 C CA . PRO B 1 296 ? 9.434 -7.370 -23.160 1.00 21.09 276 PRO B CA 1
ATOM 5929 C C . PRO B 1 296 ? 10.506 -6.850 -22.205 1.00 25.76 276 PRO B C 1
ATOM 5930 O O . PRO B 1 296 ? 11.475 -6.243 -22.652 1.00 25.05 276 PRO B O 1
ATOM 5934 N N . PHE B 1 297 ? 10.322 -7.091 -20.911 1.00 23.19 277 PHE B N 1
ATOM 5935 C CA . PHE B 1 297 ? 11.229 -6.596 -19.874 1.00 21.76 277 PHE B CA 1
ATOM 5936 C C . PHE B 1 297 ? 12.368 -7.559 -19.547 1.00 22.62 277 PHE B C 1
ATOM 5937 O O . PHE B 1 297 ? 13.097 -7.362 -18.564 1.00 23.44 277 PHE B O 1
ATOM 5945 N N . LEU B 1 298 ? 12.507 -8.614 -20.346 1.00 19.67 278 LEU B N 1
ATOM 5946 C CA . LEU B 1 298 ? 13.603 -9.552 -20.168 1.00 22.86 278 LEU B CA 1
ATOM 5947 C C . LEU B 1 298 ? 14.503 -9.572 -21.382 1.00 23.03 278 LEU B C 1
ATOM 5948 O O . LEU B 1 298 ? 14.031 -9.528 -22.519 1.00 24.92 278 LEU B O 1
ATOM 5953 N N . ASP B 1 299 ? 15.800 -9.675 -21.129 1.00 21.70 279 ASP B N 1
ATOM 5954 C CA . ASP B 1 299 ? 16.773 -9.853 -22.190 1.00 23.44 279 ASP B CA 1
ATOM 5955 C C . ASP B 1 299 ? 16.448 -11.117 -22.959 1.00 25.80 279 ASP B C 1
ATOM 5956 O O . ASP B 1 299 ? 15.927 -12.081 -22.393 1.00 25.34 279 ASP B O 1
ATOM 5961 N N . GLU B 1 300 ? 16.763 -11.121 -24.251 1.00 23.49 280 GLU B N 1
ATOM 5962 C CA . GLU B 1 300 ? 16.523 -12.294 -25.086 1.00 25.14 280 GLU B CA 1
ATOM 5963 C C . GLU B 1 300 ? 17.060 -13.592 -24.487 1.00 25.81 280 GLU B C 1
ATOM 5964 O O . GLU B 1 300 ? 16.400 -14.625 -24.541 1.00 23.92 280 GLU B O 1
ATOM 5970 N N . SER B 1 301 ? 18.253 -13.542 -23.911 1.00 26.00 281 SER B N 1
ATOM 5971 C CA . SER B 1 301 ? 18.871 -14.741 -23.353 1.00 27.48 281 SER B CA 1
ATOM 5972 C C . SER B 1 301 ? 18.147 -15.272 -22.114 1.00 25.48 281 SER B C 1
ATOM 5973 O O . SER B 1 301 ? 18.387 -16.401 -21.696 1.00 27.83 281 SER B O 1
ATOM 5976 N N . LEU B 1 302 ? 17.269 -14.457 -21.537 1.00 21.77 282 LEU B N 1
ATOM 5977 C CA . LEU B 1 302 ? 16.546 -14.832 -20.315 1.00 22.48 282 LEU B CA 1
ATOM 5978 C C . LEU B 1 302 ? 15.083 -15.166 -20.590 1.00 24.26 282 LEU B C 1
ATOM 5979 O O . LEU B 1 302 ? 14.361 -15.614 -19.702 1.00 22.90 282 LEU B O 1
ATOM 5984 N N . LYS B 1 303 ? 14.653 -14.945 -21.826 1.00 23.17 283 LYS B N 1
ATOM 5985 C CA . LYS B 1 303 ? 13.235 -14.879 -22.158 1.00 21.21 283 LYS B CA 1
ATOM 5986 C C . LYS B 1 303 ? 12.594 -16.201 -22.602 1.00 19.89 283 LYS B C 1
ATOM 5987 O O . LYS B 1 303 ? 12.923 -16.751 -23.660 1.00 21.03 283 LYS B O 1
ATOM 5993 N N . LEU B 1 304 ? 11.664 -16.697 -21.790 1.00 21.81 284 LEU B N 1
ATOM 5994 C CA . LEU B 1 304 ? 10.832 -17.838 -22.163 1.00 19.71 284 LEU B CA 1
ATOM 5995 C C . LEU B 1 304 ? 9.966 -17.527 -23.390 1.00 20.88 284 LEU B C 1
ATOM 5996 O O . LEU B 1 304 ? 9.243 -16.526 -23.416 1.00 21.09 284 LEU B O 1
ATOM 6001 N N . LYS B 1 305 ? 10.058 -18.380 -24.407 1.00 19.13 285 LYS B N 1
ATOM 6002 C CA . LYS B 1 305 ? 9.260 -18.233 -25.628 1.00 22.20 285 LYS B CA 1
ATOM 6003 C C . LYS B 1 305 ? 8.430 -19.490 -25.846 1.00 22.55 285 LYS B C 1
ATOM 6004 O O . LYS B 1 305 ? 8.967 -20.567 -26.110 1.00 24.45 285 LYS B O 1
ATOM 6010 N N . THR B 1 306 ? 7.117 -19.360 -25.725 1.00 18.39 286 THR B N 1
ATOM 6011 C CA . THR B 1 306 ? 6.256 -20.520 -25.812 1.00 18.08 286 THR B CA 1
ATOM 6012 C C . THR B 1 306 ? 4.819 -20.140 -26.119 1.00 20.35 286 THR B C 1
ATOM 6013 O O . THR B 1 306 ? 4.408 -18.999 -25.907 1.00 19.06 286 THR B O 1
ATOM 6017 N N A HIS B 1 307 ? 4.063 -21.101 -26.633 0.53 19.89 287 HIS B N 1
ATOM 6018 N N B HIS B 1 307 ? 4.066 -21.105 -26.637 0.47 19.90 287 HIS B N 1
ATOM 6019 C CA A HIS B 1 307 ? 2.619 -20.963 -26.718 0.53 20.29 287 HIS B CA 1
ATOM 6020 C CA B HIS B 1 307 ? 2.615 -21.000 -26.741 0.47 20.31 287 HIS B CA 1
ATOM 6021 C C A HIS B 1 307 ? 2.039 -21.532 -25.432 0.53 20.10 287 HIS B C 1
ATOM 6022 C C B HIS B 1 307 ? 2.036 -21.574 -25.457 0.47 20.10 287 HIS B C 1
ATOM 6023 O O A HIS B 1 307 ? 2.787 -22.004 -24.579 0.53 21.03 287 HIS B O 1
ATOM 6024 O O B HIS B 1 307 ? 2.780 -22.115 -24.640 0.47 21.03 287 HIS B O 1
ATOM 6037 N N . ASN B 1 308 ? 0.721 -21.474 -25.282 1.00 19.52 288 ASN B N 1
ATOM 6038 C CA . ASN B 1 308 ? 0.076 -21.956 -24.061 1.00 19.36 288 ASN B CA 1
ATOM 6039 C C . ASN B 1 308 ? 0.041 -23.478 -24.079 1.00 21.76 288 ASN B C 1
ATOM 6040 O O . ASN B 1 308 ? -0.604 -24.077 -24.946 1.00 20.20 288 ASN B O 1
ATOM 6045 N N . ARG B 1 309 ? 0.738 -24.103 -23.137 1.00 16.47 289 ARG B N 1
ATOM 6046 C CA . ARG B 1 309 ? 0.870 -25.565 -23.139 1.00 16.03 289 ARG B CA 1
ATOM 6047 C C . ARG B 1 309 ? 1.159 -26.066 -21.729 1.00 19.08 289 ARG B C 1
ATOM 6048 O O . ARG B 1 309 ? 1.570 -25.286 -20.849 1.00 18.10 289 ARG B O 1
ATOM 6056 N N . LEU B 1 310 ? 0.944 -27.360 -21.498 1.00 17.66 290 LEU B N 1
ATOM 6057 C CA . LEU B 1 310 ? 1.068 -27.888 -20.145 1.00 16.99 290 LEU B CA 1
ATOM 6058 C C . LEU B 1 310 ? 2.505 -27.983 -19.628 1.00 18.21 290 LEU B C 1
ATOM 6059 O O . LEU B 1 310 ? 2.724 -28.035 -18.412 1.00 19.96 290 LEU B O 1
ATOM 6064 N N . TYR B 1 311 ? 3.482 -28.011 -20.533 1.00 16.79 291 TYR B N 1
ATOM 6065 C CA . TYR B 1 311 ? 4.874 -28.137 -20.107 1.00 14.43 291 TYR B CA 1
ATOM 6066 C C . TYR B 1 311 ? 5.847 -27.561 -21.123 1.00 19.61 291 TYR B C 1
ATOM 6067 O O . TYR B 1 311 ? 6.454 -28.296 -21.903 1.00 21.23 291 TYR B O 1
ATOM 6076 N N . PRO B 1 312 ? 6.003 -26.235 -21.122 1.00 19.79 292 PRO B N 1
ATOM 6077 C CA . PRO B 1 312 ? 6.975 -25.610 -22.023 1.00 21.10 292 PRO B CA 1
ATOM 6078 C C . PRO B 1 312 ? 8.367 -26.128 -21.680 1.00 23.72 292 PRO B C 1
ATOM 6079 O O . PRO B 1 312 ? 8.645 -26.387 -20.513 1.00 22.34 292 PRO B O 1
ATOM 6083 N N . PRO B 1 313 ? 9.230 -26.309 -22.685 1.00 22.70 293 PRO B N 1
ATOM 6084 C CA . PRO B 1 313 ? 10.607 -26.725 -22.400 1.00 22.18 293 PRO B CA 1
ATOM 6085 C C . PRO B 1 313 ? 11.458 -25.598 -21.809 1.00 20.53 293 PRO B C 1
ATOM 6086 O O . PRO B 1 313 ? 10.979 -24.473 -21.646 1.00 23.37 293 PRO B O 1
ATOM 6090 N N . LYS B 1 314 ? 12.695 -25.926 -21.471 1.00 18.01 294 LYS B N 1
ATOM 6091 C CA . LYS B 1 314 ? 13.673 -25.004 -20.933 1.00 22.14 294 LYS B CA 1
ATOM 6092 C C . LYS B 1 314 ? 13.393 -24.555 -19.506 1.00 20.71 294 LYS B C 1
ATOM 6093 O O . LYS B 1 314 ? 14.013 -23.647 -19.024 1.00 20.46 294 LYS B O 1
ATOM 6099 N N . LEU B 1 315 ? 12.477 -25.247 -18.849 1.00 20.33 295 LEU B N 1
ATOM 6100 C CA . LEU B 1 315 ? 12.139 -24.972 -17.454 1.00 17.76 295 LEU B CA 1
ATOM 6101 C C . LEU B 1 315 ? 12.288 -26.235 -16.611 1.00 18.35 295 LEU B C 1
ATOM 6102 O O . LEU B 1 315 ? 11.441 -27.127 -16.674 1.00 18.61 295 LEU B O 1
ATOM 6107 N N . TYR B 1 316 ? 13.367 -26.315 -15.841 1.00 17.49 296 TYR B N 1
ATOM 6108 C CA . TYR B 1 316 ? 13.578 -27.462 -14.954 1.00 20.23 296 TYR B CA 1
ATOM 6109 C C . TYR B 1 316 ? 12.480 -27.501 -13.902 1.00 19.16 296 TYR B C 1
ATOM 6110 O O . TYR B 1 316 ? 12.255 -26.509 -13.209 1.00 17.97 296 TYR B O 1
ATOM 6119 N N . LYS B 1 317 ? 11.808 -28.648 -13.785 1.00 19.54 297 LYS B N 1
ATOM 6120 C CA . LYS B 1 317 ? 10.643 -28.802 -12.910 1.00 20.03 297 LYS B CA 1
ATOM 6121 C C . LYS B 1 317 ? 9.566 -27.763 -13.235 1.00 21.21 297 LYS B C 1
ATOM 6122 O O . LYS B 1 317 ? 8.727 -27.427 -12.397 1.00 19.35 297 LYS B O 1
ATOM 6128 N N . GLY B 1 318 ? 9.586 -27.273 -14.466 1.00 20.46 298 GLY B N 1
ATOM 6129 C CA . GLY B 1 318 ? 8.621 -26.280 -14.904 1.00 18.60 298 GLY B CA 1
ATOM 6130 C C . GLY B 1 318 ? 8.856 -24.898 -14.336 1.00 19.52 298 GLY B C 1
ATOM 6131 O O . GLY B 1 318 ? 8.008 -24.015 -14.475 1.00 18.87 298 GLY B O 1
ATOM 6132 N N . VAL B 1 319 ? 10.015 -24.699 -13.719 1.00 16.63 299 VAL B N 1
ATOM 6133 C CA . VAL B 1 319 ? 10.281 -23.462 -12.988 1.00 20.38 299 VAL B CA 1
ATOM 6134 C C . VAL B 1 319 ? 11.633 -22.813 -13.280 1.00 19.80 299 VAL B C 1
ATOM 6135 O O . VAL B 1 319 ? 11.708 -21.625 -13.604 1.00 21.25 299 VAL B O 1
ATOM 6139 N N . VAL B 1 320 ? 12.707 -23.582 -13.144 1.00 19.69 300 VAL B N 1
ATOM 6140 C CA . VAL B 1 320 ? 14.051 -23.019 -13.285 1.00 19.78 300 VAL B CA 1
ATOM 6141 C C . VAL B 1 320 ? 14.511 -22.887 -14.735 1.00 18.77 300 VAL B C 1
ATOM 6142 O O . VAL B 1 320 ? 14.574 -23.870 -15.471 1.00 20.14 300 VAL B O 1
ATOM 6146 N N . TRP B 1 321 ? 14.805 -21.656 -15.150 1.00 19.53 301 TRP B N 1
ATOM 6147 C CA . TRP B 1 321 ? 15.309 -21.400 -16.501 1.00 18.81 301 TRP B CA 1
ATOM 6148 C C . TRP B 1 321 ? 16.568 -22.234 -16.746 1.00 20.59 301 TRP B C 1
ATOM 6149 O O . TRP B 1 321 ? 17.557 -22.120 -16.027 1.00 22.72 301 TRP B O 1
ATOM 6160 N N . GLN B 1 322 ? 16.483 -23.099 -17.738 1.00 20.96 302 GLN B N 1
ATOM 6161 C CA . GLN B 1 322 ? 17.482 -24.115 -17.943 1.00 24.73 302 GLN B CA 1
ATOM 6162 C C . GLN B 1 322 ? 18.881 -23.582 -17.975 1.00 26.49 302 GLN B C 1
ATOM 6163 O O . GLN B 1 322 ? 19.789 -24.132 -17.430 1.00 25.88 302 GLN B O 1
ATOM 6169 N N . ASP B 1 323 ? 19.127 -22.412 -18.659 1.00 24.11 303 ASP B N 1
ATOM 6170 C CA A ASP B 1 323 ? 20.265 -21.427 -19.020 0.50 25.05 303 ASP B CA 1
ATOM 6171 C CA B ASP B 1 323 ? 20.234 -21.583 -18.939 0.50 25.05 303 ASP B CA 1
ATOM 6172 C C . ASP B 1 323 ? 20.821 -20.407 -17.917 1.00 27.56 303 ASP B C 1
ATOM 6173 O O . ASP B 1 323 ? 21.934 -19.762 -17.810 1.00 26.41 303 ASP B O 1
ATOM 6182 N N . ASN B 1 324 ? 19.902 -20.362 -16.936 1.00 25.80 304 ASN B N 1
ATOM 6183 C CA . ASN B 1 324 ? 20.258 -19.538 -15.792 1.00 25.68 304 ASN B CA 1
ATOM 6184 C C . ASN B 1 324 ? 19.472 -19.958 -14.555 1.00 24.82 304 ASN B C 1
ATOM 6185 O O . ASN B 1 324 ? 18.320 -19.573 -14.368 1.00 22.33 304 ASN B O 1
ATOM 6190 N N . HIS B 1 325 ? 20.114 -20.758 -13.717 1.00 22.40 305 HIS B N 1
ATOM 6191 C CA . HIS B 1 325 ? 19.448 -21.382 -12.575 1.00 20.84 305 HIS B CA 1
ATOM 6192 C C . HIS B 1 325 ? 19.065 -20.436 -11.438 1.00 21.27 305 HIS B C 1
ATOM 6193 O O . HIS B 1 325 ? 18.580 -20.888 -10.401 1.00 26.08 305 HIS B O 1
ATOM 6200 N N . LYS B 1 326 ? 19.278 -19.136 -11.628 1.00 20.28 306 LYS B N 1
ATOM 6201 C CA . LYS B 1 326 ? 18.837 -18.146 -10.656 1.00 23.11 306 LYS B CA 1
ATOM 6202 C C . LYS B 1 326 ? 17.660 -17.337 -11.201 1.00 21.36 306 LYS B C 1
ATOM 6203 O O . LYS B 1 326 ? 17.229 -16.371 -10.579 1.00 22.11 306 LYS B O 1
ATOM 6209 N N . LEU B 1 327 ? 17.157 -17.740 -12.369 1.00 22.48 307 LEU B N 1
ATOM 6210 C CA . LEU B 1 327 ? 15.925 -17.188 -12.925 1.00 17.77 307 LEU B CA 1
ATOM 6211 C C . LEU B 1 327 ? 14.821 -18.232 -12.804 1.00 19.27 307 LEU B C 1
ATOM 6212 O O . LEU B 1 327 ? 14.940 -19.342 -13.323 1.00 20.08 307 LEU B O 1
ATOM 6217 N N . LEU B 1 328 ? 13.746 -17.880 -12.110 1.00 20.54 308 LEU B N 1
ATOM 6218 C CA . LEU B 1 328 ? 12.669 -18.824 -11.847 1.00 17.21 308 LEU B CA 1
ATOM 6219 C C . LEU B 1 328 ? 11.336 -18.280 -12.335 1.00 18.02 308 LEU B C 1
ATOM 6220 O O . LEU B 1 328 ? 10.945 -17.163 -11.988 1.00 22.11 308 LEU B O 1
ATOM 6225 N N . TYR B 1 329 ? 10.639 -19.077 -13.132 1.00 16.78 309 TYR B N 1
ATOM 6226 C CA . TYR B 1 329 ? 9.338 -18.697 -13.661 1.00 16.68 309 TYR B CA 1
ATOM 6227 C C . TYR B 1 329 ? 8.250 -19.438 -12.902 1.00 18.75 309 TYR B C 1
ATOM 6228 O O . TYR B 1 329 ? 8.375 -20.631 -12.666 1.00 17.23 309 TYR B O 1
ATOM 6237 N N . LEU B 1 330 ? 7.176 -18.743 -12.542 1.00 16.46 310 LEU B N 1
ATOM 6238 C CA . LEU B 1 330 ? 6.044 -19.392 -11.895 1.00 15.83 310 LEU B CA 1
ATOM 6239 C C . LEU B 1 330 ? 4.787 -19.272 -12.750 1.00 16.65 310 LEU B C 1
ATOM 6240 O O . LEU B 1 330 ? 4.574 -18.252 -13.398 1.00 16.96 310 LEU B O 1
ATOM 6245 N N . GLY B 1 331 ? 3.960 -20.316 -12.746 1.00 16.03 311 GLY B N 1
ATOM 6246 C CA . GLY B 1 331 ? 2.635 -20.265 -13.344 1.00 15.60 311 GLY B CA 1
ATOM 6247 C C . GLY B 1 331 ? 2.572 -20.188 -14.867 1.00 17.38 311 GLY B C 1
ATOM 6248 O O . GLY B 1 331 ? 1.544 -19.820 -15.431 1.00 17.47 311 GLY B O 1
ATOM 6249 N N . MET B 1 332 ? 3.654 -20.550 -15.540 1.00 16.68 312 MET B N 1
ATOM 6250 C CA . MET B 1 332 ? 3.731 -20.302 -16.985 1.00 15.23 312 MET B CA 1
ATOM 6251 C C . MET B 1 332 ? 3.115 -21.432 -17.798 1.00 19.16 312 MET B C 1
ATOM 6252 O O . MET B 1 332 ? 2.923 -21.302 -19.009 1.00 17.40 312 MET B O 1
ATOM 6257 N N . GLN B 1 333 ? 2.796 -22.536 -17.119 1.00 16.56 313 GLN B N 1
ATOM 6258 C CA . GLN B 1 333 ? 2.083 -23.639 -17.735 1.00 15.91 313 GLN B CA 1
ATOM 6259 C C . GLN B 1 333 ? 0.612 -23.297 -17.962 1.00 18.06 313 GLN B C 1
ATOM 6260 O O . GLN B 1 333 ? 0.032 -22.487 -17.247 1.00 18.83 313 GLN B O 1
ATOM 6266 N N . ASP B 1 334 ? 0.007 -23.936 -18.954 1.00 15.93 314 ASP B N 1
ATOM 6267 C CA . ASP B 1 334 ? -1.445 -23.934 -19.083 1.00 16.60 314 ASP B CA 1
ATOM 6268 C C . ASP B 1 334 ? -2.024 -24.592 -17.829 1.00 17.59 314 ASP B C 1
ATOM 6269 O O . ASP B 1 334 ? -1.320 -25.331 -17.136 1.00 19.42 314 ASP B O 1
ATOM 6274 N N . GLN B 1 335 ? -3.299 -24.352 -17.539 1.00 16.67 315 GLN B N 1
ATOM 6275 C CA . GLN B 1 335 ? -3.810 -24.611 -16.186 1.00 18.12 315 GLN B CA 1
ATOM 6276 C C . GLN B 1 335 ? -5.106 -25.416 -16.086 1.00 20.90 315 GLN B C 1
ATOM 6277 O O . GLN B 1 335 ? -6.149 -25.010 -16.609 1.00 21.04 315 GLN B O 1
ATOM 6283 N N . PHE B 1 336 ? -5.021 -26.568 -15.416 1.00 16.27 316 PHE B N 1
ATOM 6284 C CA . PHE B 1 336 ? -6.185 -27.179 -14.791 1.00 17.91 316 PHE B CA 1
ATOM 6285 C C . PHE B 1 336 ? -6.043 -26.771 -13.338 1.00 17.85 316 PHE B C 1
ATOM 6286 O O . PHE B 1 336 ? -6.836 -25.983 -12.802 1.00 17.54 316 PHE B O 1
ATOM 6294 N N . HIS B 1 337 ? -4.998 -27.257 -12.702 1.00 15.38 317 HIS B N 1
ATOM 6295 C CA . HIS B 1 337 ? -4.623 -26.763 -11.408 1.00 15.52 317 HIS B CA 1
ATOM 6296 C C . HIS B 1 337 ? -4.234 -25.323 -11.504 1.00 17.19 317 HIS B C 1
ATOM 6297 O O . HIS B 1 337 ? -3.633 -24.919 -12.501 1.00 17.70 317 HIS B O 1
ATOM 6304 N N . THR B 1 338 ? -4.516 -24.564 -10.451 1.00 16.91 318 THR B N 1
ATOM 6305 C CA . THR B 1 338 ? -3.999 -23.227 -10.332 1.00 18.21 318 THR B CA 1
ATOM 6306 C C . THR B 1 338 ? -3.295 -22.920 -8.999 1.00 17.13 318 THR B C 1
ATOM 6307 O O . THR B 1 338 ? -2.101 -23.039 -8.890 1.00 16.79 318 THR B O 1
ATOM 6311 N N . PHE B 1 339 ? -4.065 -22.511 -8.005 1.00 17.33 319 PHE B N 1
ATOM 6312 C CA . PHE B 1 339 ? -3.474 -21.925 -6.812 1.00 16.27 319 PHE B CA 1
ATOM 6313 C C . PHE B 1 339 ? -2.494 -22.863 -6.129 1.00 17.81 319 PHE B C 1
ATOM 6314 O O . PHE B 1 339 ? -1.428 -22.459 -5.791 1.00 15.95 319 PHE B O 1
ATOM 6322 N N . ASN B 1 340 ? -2.880 -24.108 -5.901 1.00 17.39 320 ASN B N 1
ATOM 6323 C CA . ASN B 1 340 ? -1.997 -24.998 -5.144 1.00 16.49 320 ASN B CA 1
ATOM 6324 C C . ASN B 1 340 ? -0.849 -25.558 -5.982 1.00 17.56 320 ASN B C 1
ATOM 6325 O O . ASN B 1 340 ? 0.146 -25.996 -5.431 1.00 19.62 320 ASN B O 1
ATOM 6330 N N . MET B 1 341 ? -0.971 -25.496 -7.310 1.00 14.67 321 MET B N 1
ATOM 6331 C CA . MET B 1 341 ? 0.168 -25.800 -8.173 1.00 17.00 321 MET B CA 1
ATOM 6332 C C . MET B 1 341 ? 1.169 -24.644 -8.118 1.00 17.55 321 MET B C 1
ATOM 6333 O O . MET B 1 341 ? 2.377 -24.865 -8.004 1.00 17.46 321 MET B O 1
ATOM 6338 N N . PHE B 1 342 ? 0.670 -23.408 -8.198 1.00 16.91 322 PHE B N 1
ATOM 6339 C CA . PHE B 1 342 ? 1.532 -22.247 -8.011 1.00 16.74 322 PHE B CA 1
ATOM 6340 C C . PHE B 1 342 ? 2.262 -22.351 -6.669 1.00 15.79 322 PHE B C 1
ATOM 6341 O O . PHE B 1 342 ? 3.460 -22.068 -6.567 1.00 16.03 322 PHE B O 1
ATOM 6349 N N . ASP B 1 343 ? 1.538 -22.760 -5.628 1.00 18.01 323 ASP B N 1
ATOM 6350 C CA . ASP B 1 343 ? 2.165 -22.931 -4.317 1.00 19.04 323 ASP B CA 1
ATOM 6351 C C . ASP B 1 343 ? 3.312 -23.937 -4.382 1.00 19.03 323 ASP B C 1
ATOM 6352 O O . ASP B 1 343 ? 4.411 -23.666 -3.892 1.00 15.91 323 ASP B O 1
ATOM 6357 N N . CYS B 1 344 ? 3.056 -25.107 -4.971 1.00 17.22 324 CYS B N 1
ATOM 6358 C CA . CYS B 1 344 ? 4.093 -26.132 -5.069 1.00 15.90 324 CYS B CA 1
ATOM 6359 C C . CYS B 1 344 ? 5.311 -25.630 -5.840 1.00 18.44 324 CYS B C 1
ATOM 6360 O O . CYS B 1 344 ? 6.448 -25.900 -5.459 1.00 18.17 324 CYS B O 1
ATOM 6363 N N . GLN B 1 345 ? 5.065 -24.899 -6.925 1.00 17.83 325 GLN B N 1
ATOM 6364 C CA . GLN B 1 345 ? 6.145 -24.259 -7.665 1.00 16.12 325 GLN B CA 1
ATOM 6365 C C . GLN B 1 345 ? 6.906 -23.250 -6.799 1.00 15.82 325 GLN B C 1
ATOM 6366 O O . GLN B 1 345 ? 8.138 -23.195 -6.828 1.00 16.83 325 GLN B O 1
ATOM 6372 N N . ALA B 1 346 ? 6.163 -22.434 -6.060 1.00 15.29 326 ALA B N 1
ATOM 6373 C CA . ALA B 1 346 ? 6.764 -21.382 -5.232 1.00 15.47 326 ALA B CA 1
ATOM 6374 C C . ALA B 1 346 ? 7.585 -21.940 -4.061 1.00 17.90 326 ALA B C 1
ATOM 6375 O O . ALA B 1 346 ? 8.674 -21.449 -3.762 1.00 17.80 326 ALA B O 1
ATOM 6377 N N . TRP B 1 347 ? 7.065 -22.969 -3.397 1.00 20.95 327 TRP B N 1
ATOM 6378 C CA . TRP B 1 347 ? 7.821 -23.621 -2.336 1.00 17.88 327 TRP B CA 1
ATOM 6379 C C . TRP B 1 347 ? 9.119 -24.183 -2.906 1.00 20.70 327 TRP B C 1
ATOM 6380 O O . TRP B 1 347 ? 10.187 -24.054 -2.307 1.00 19.64 327 TRP B O 1
ATOM 6391 N N . PHE B 1 348 ? 9.025 -24.797 -4.077 1.00 18.26 328 PHE B N 1
ATOM 6392 C CA . PHE B 1 348 ? 10.208 -25.285 -4.781 1.00 21.81 328 PHE B CA 1
ATOM 6393 C C . PHE B 1 348 ? 11.186 -24.144 -5.081 1.00 20.02 328 PHE B C 1
ATOM 6394 O O . PHE B 1 348 ? 12.368 -24.231 -4.744 1.00 19.78 328 PHE B O 1
ATOM 6402 N N . ALA B 1 349 ? 10.696 -23.079 -5.716 1.00 19.31 329 ALA B N 1
ATOM 6403 C CA . ALA B 1 349 ? 11.543 -21.923 -6.015 1.00 19.05 329 ALA B CA 1
ATOM 6404 C C . ALA B 1 349 ? 12.220 -21.358 -4.757 1.00 20.05 329 ALA B C 1
ATOM 6405 O O . ALA B 1 349 ? 13.421 -21.095 -4.742 1.00 20.87 329 ALA B O 1
ATOM 6407 N N . ARG B 1 350 ? 11.441 -21.181 -3.699 1.00 19.42 330 ARG B N 1
ATOM 6408 C CA . ARG B 1 350 ? 11.987 -20.714 -2.432 1.00 19.23 330 ARG B CA 1
ATOM 6409 C C . ARG B 1 350 ? 13.162 -21.595 -1.986 1.00 21.29 330 ARG B C 1
ATOM 6410 O O . ARG B 1 350 ? 14.231 -21.093 -1.627 1.00 19.39 330 ARG B O 1
ATOM 6418 N N . ASP B 1 351 ? 12.964 -22.908 -1.993 1.00 21.47 331 ASP B N 1
ATOM 6419 C CA . ASP B 1 351 ? 14.022 -23.817 -1.569 1.00 20.39 331 ASP B CA 1
ATOM 6420 C C . ASP B 1 351 ? 15.252 -23.783 -2.482 1.00 23.23 331 ASP B C 1
ATOM 6421 O O . ASP B 1 351 ? 16.379 -23.923 -2.009 1.00 25.93 331 ASP B O 1
ATOM 6426 N N . VAL B 1 352 ? 15.045 -23.580 -3.781 1.00 23.43 332 VAL B N 1
ATOM 6427 C CA . VAL B 1 352 ? 16.168 -23.369 -4.695 1.00 23.40 332 VAL B CA 1
ATOM 6428 C C . VAL B 1 352 ? 16.933 -22.097 -4.305 1.00 21.38 332 VAL B C 1
ATOM 6429 O O . VAL B 1 352 ? 18.156 -22.115 -4.149 1.00 24.97 332 VAL B O 1
ATOM 6433 N N . ILE B 1 353 ? 16.211 -20.990 -4.146 1.00 20.82 333 ILE B N 1
ATOM 6434 C CA . ILE B 1 353 ? 16.828 -19.723 -3.750 1.00 24.18 333 ILE B CA 1
ATOM 6435 C C . ILE B 1 353 ? 17.591 -19.844 -2.425 1.00 27.13 333 ILE B C 1
ATOM 6436 O O . ILE B 1 353 ? 18.676 -19.277 -2.268 1.00 27.65 333 ILE B O 1
ATOM 6441 N N . MET B 1 354 ? 17.014 -20.563 -1.483 1.00 25.18 334 MET B N 1
ATOM 6442 C CA . MET B 1 354 ? 17.634 -20.779 -0.169 1.00 23.84 334 MET B CA 1
ATOM 6443 C C . MET B 1 354 ? 18.758 -21.826 -0.178 1.00 33.39 334 MET B C 1
ATOM 6444 O O . MET B 1 354 ? 19.351 -22.114 0.836 1.00 32.77 334 MET B O 1
ATOM 6449 N N . ASP B 1 355 ? 19.038 -22.396 -1.333 1.00 28.19 335 ASP B N 1
ATOM 6450 C CA . ASP B 1 355 ? 20.015 -23.471 -1.466 1.00 30.39 335 ASP B CA 1
ATOM 6451 C C . ASP B 1 355 ? 19.719 -24.742 -0.686 1.00 32.09 335 ASP B C 1
ATOM 6452 O O . ASP B 1 355 ? 20.619 -25.469 -0.343 1.00 37.06 335 ASP B O 1
ATOM 6457 N N . LYS B 1 356 ? 18.450 -24.994 -0.450 1.00 29.48 336 LYS B N 1
ATOM 6458 C CA . LYS B 1 356 ? 17.988 -26.227 0.161 1.00 32.66 336 LYS B CA 1
ATOM 6459 C C . LYS B 1 356 ? 17.926 -27.322 -0.880 1.00 34.77 336 LYS B C 1
ATOM 6460 O O . LYS B 1 356 ? 18.255 -28.455 -0.615 1.00 38.89 336 LYS B O 1
ATOM 6466 N N . ILE B 1 357 ? 17.450 -26.964 -2.056 1.00 31.00 337 ILE B N 1
ATOM 6467 C CA . ILE B 1 357 ? 17.422 -27.869 -3.173 1.00 29.63 337 ILE B CA 1
ATOM 6468 C C . ILE B 1 357 ? 18.594 -27.542 -4.054 1.00 35.91 337 ILE B C 1
ATOM 6469 O O . ILE B 1 357 ? 18.830 -26.400 -4.403 1.00 31.89 337 ILE B O 1
ATOM 6474 N N . LYS B 1 358 ? 19.300 -28.579 -4.443 1.00 34.64 338 LYS B N 1
ATOM 6475 C CA . LYS B 1 358 ? 20.471 -28.443 -5.259 1.00 38.93 338 LYS B CA 1
ATOM 6476 C C . LYS B 1 358 ? 20.114 -28.724 -6.707 1.00 37.07 338 LYS B C 1
ATOM 6477 O O . LYS B 1 358 ? 19.340 -29.616 -6.960 1.00 35.58 338 LYS B O 1
ATOM 6483 N N . MET B 1 359 ? 20.675 -27.959 -7.640 1.00 34.50 339 MET B N 1
ATOM 6484 C CA . MET B 1 359 ? 20.484 -28.262 -9.055 1.00 34.31 339 MET B CA 1
ATOM 6485 C C . MET B 1 359 ? 21.325 -29.470 -9.439 1.00 36.13 339 MET B C 1
ATOM 6486 O O . MET B 1 359 ? 22.514 -29.520 -9.132 1.00 36.33 339 MET B O 1
ATOM 6491 N N . PRO B 1 360 ? 20.714 -30.448 -10.121 1.00 35.34 340 PRO B N 1
ATOM 6492 C CA . PRO B 1 360 ? 21.509 -31.567 -10.635 1.00 34.63 340 PRO B CA 1
ATOM 6493 C C . PRO B 1 360 ? 22.378 -31.110 -11.798 1.00 34.86 340 PRO B C 1
ATOM 6494 O O . PRO B 1 360 ? 22.365 -29.923 -12.142 1.00 33.87 340 PRO B O 1
ATOM 6498 N N . SER B 1 361 ? 23.129 -32.035 -12.385 1.00 35.24 341 SER B N 1
ATOM 6499 C CA . SER B 1 361 ? 24.025 -31.704 -13.487 1.00 35.84 341 SER B CA 1
ATOM 6500 C C . SER B 1 361 ? 23.226 -31.245 -14.697 1.00 27.10 341 SER B C 1
ATOM 6501 O O . SER B 1 361 ? 22.037 -31.540 -14.806 1.00 28.85 341 SER B O 1
ATOM 6504 N N . ASP B 1 362 ? 23.883 -30.527 -15.605 1.00 30.29 342 ASP B N 1
ATOM 6505 C CA . ASP B 1 362 ? 23.237 -30.059 -16.830 1.00 31.40 342 ASP B CA 1
ATOM 6506 C C . ASP B 1 362 ? 22.586 -31.198 -17.612 1.00 31.56 342 ASP B C 1
ATOM 6507 O O . ASP B 1 362 ? 21.497 -31.041 -18.159 1.00 29.92 342 ASP B O 1
ATOM 6512 N N . ASP B 1 363 ? 23.255 -32.344 -17.674 1.00 31.84 343 ASP B N 1
ATOM 6513 C CA . ASP B 1 363 ? 22.720 -33.474 -18.423 1.00 34.31 343 ASP B CA 1
ATOM 6514 C C . ASP B 1 363 ? 21.481 -34.047 -17.741 1.00 29.92 343 ASP B C 1
ATOM 6515 O O . ASP B 1 363 ? 20.518 -34.436 -18.400 1.00 31.26 343 ASP B O 1
ATOM 6520 N N . GLU B 1 364 ? 21.490 -34.096 -16.424 1.00 28.49 344 GLU B N 1
ATOM 6521 C CA . GLU B 1 364 ? 20.343 -34.611 -15.723 1.00 29.11 344 GLU B CA 1
ATOM 6522 C C . GLU B 1 364 ? 19.163 -33.652 -15.835 1.00 28.02 344 GLU B C 1
ATOM 6523 O O . GLU B 1 364 ? 18.047 -34.074 -16.008 1.00 27.66 344 GLU B O 1
ATOM 6529 N N . ILE B 1 365 ? 19.431 -32.357 -15.756 1.00 29.57 345 ILE B N 1
ATOM 6530 C CA . ILE B 1 365 ? 18.380 -31.361 -15.978 1.00 26.59 345 ILE B CA 1
ATOM 6531 C C . ILE B 1 365 ? 17.748 -31.534 -17.358 1.00 26.64 345 ILE B C 1
ATOM 6532 O O . ILE B 1 365 ? 16.523 -31.552 -17.506 1.00 24.39 345 ILE B O 1
ATOM 6537 N N . ASP B 1 366 ? 18.589 -31.657 -18.373 1.00 26.86 346 ASP B N 1
ATOM 6538 C CA . ASP B 1 366 ? 18.090 -31.774 -19.726 1.00 28.60 346 ASP B CA 1
ATOM 6539 C C . ASP B 1 366 ? 17.283 -33.060 -19.875 1.00 26.59 346 ASP B C 1
ATOM 6540 O O . ASP B 1 366 ? 16.222 -33.063 -20.487 1.00 24.56 346 ASP B O 1
ATOM 6545 N N . LYS B 1 367 ? 17.773 -34.151 -19.291 1.00 26.74 347 LYS B N 1
ATOM 6546 C CA . LYS B 1 367 ? 17.035 -35.400 -19.327 1.00 23.86 347 LYS B CA 1
ATOM 6547 C C . LYS B 1 367 ? 15.664 -35.275 -18.671 1.00 25.59 347 LYS B C 1
ATOM 6548 O O . LYS B 1 367 ? 14.675 -35.815 -19.179 1.00 25.62 347 LYS B O 1
ATOM 6554 N N . ASP B 1 368 ? 15.604 -34.571 -17.542 1.00 25.30 348 ASP B N 1
ATOM 6555 C CA . ASP B 1 368 ? 14.342 -34.456 -16.813 1.00 22.99 348 ASP B CA 1
ATOM 6556 C C . ASP B 1 368 ? 13.322 -33.623 -17.575 1.00 22.60 348 ASP B C 1
ATOM 6557 O O . ASP B 1 368 ? 12.142 -33.972 -17.622 1.00 24.41 348 ASP B O 1
ATOM 6562 N N . ILE B 1 369 ? 13.782 -32.527 -18.173 1.00 23.32 349 ILE B N 1
ATOM 6563 C CA . ILE B 1 369 ? 12.927 -31.708 -19.026 1.00 25.01 349 ILE B CA 1
ATOM 6564 C C . ILE B 1 369 ? 12.376 -32.538 -20.185 1.00 25.45 349 ILE B C 1
ATOM 6565 O O . ILE B 1 369 ? 11.171 -32.534 -20.452 1.00 24.46 349 ILE B O 1
ATOM 6570 N N . ASN B 1 370 ? 13.256 -33.258 -20.875 1.00 25.43 350 ASN B N 1
ATOM 6571 C CA . ASN B 1 370 ? 12.820 -34.088 -21.995 1.00 25.88 350 ASN B CA 1
ATOM 6572 C C . ASN B 1 370 ? 11.770 -35.128 -21.596 1.00 24.99 350 ASN B C 1
ATOM 6573 O O . ASN B 1 370 ? 10.827 -35.391 -22.350 1.00 27.78 350 ASN B O 1
ATOM 6578 N N . LYS B 1 371 ? 11.933 -35.711 -20.414 1.00 26.77 351 LYS B N 1
ATOM 6579 C CA . LYS B 1 371 ? 10.990 -36.704 -19.906 1.00 25.18 351 LYS B CA 1
ATOM 6580 C C . LYS B 1 371 ? 9.569 -36.150 -19.813 1.00 22.86 351 LYS B C 1
ATOM 6581 O O . LYS B 1 371 ? 8.617 -36.770 -20.279 1.00 22.83 351 LYS B O 1
ATOM 6587 N N . TRP B 1 372 ? 9.444 -34.981 -19.194 1.00 22.46 352 TRP B N 1
ATOM 6588 C CA . TRP B 1 372 ? 8.157 -34.308 -19.035 1.00 22.79 352 TRP B CA 1
ATOM 6589 C C . TRP B 1 372 ? 7.616 -33.740 -20.351 1.00 21.42 352 TRP B C 1
ATOM 6590 O O . TRP B 1 372 ? 6.432 -33.898 -20.664 1.00 21.73 352 TRP B O 1
ATOM 6601 N N . VAL B 1 373 ? 8.473 -33.114 -21.147 1.00 19.82 353 VAL B N 1
ATOM 6602 C CA . VAL B 1 373 ? 8.023 -32.625 -22.457 1.00 19.74 353 VAL B CA 1
ATOM 6603 C C . VAL B 1 373 ? 7.503 -33.767 -23.339 1.00 20.87 353 VAL B C 1
ATOM 6604 O O . VAL B 1 373 ? 6.465 -33.637 -23.998 1.00 22.50 353 VAL B O 1
ATOM 6608 N N . SER B 1 374 ? 8.205 -34.900 -23.323 1.00 24.53 354 SER B N 1
ATOM 6609 C CA . SER B 1 374 ? 7.775 -36.060 -24.111 1.00 25.27 354 SER B CA 1
ATOM 6610 C C . SER B 1 374 ? 6.399 -36.548 -23.680 1.00 25.24 354 SER B C 1
ATOM 6611 O O . SER B 1 374 ? 5.551 -36.843 -24.521 1.00 25.96 354 SER B O 1
ATOM 6614 N N . MET B 1 375 ? 6.173 -36.626 -22.369 1.00 22.04 355 MET B N 1
ATOM 6615 C CA . MET B 1 375 ? 4.856 -37.007 -21.867 1.00 20.45 355 MET B CA 1
ATOM 6616 C C . MET B 1 375 ? 3.797 -36.001 -22.314 1.00 21.90 355 MET B C 1
ATOM 6617 O O . MET B 1 375 ? 2.717 -36.375 -22.793 1.00 21.61 355 MET B O 1
ATOM 6622 N N . GLU B 1 376 ? 4.116 -34.718 -22.156 1.00 21.56 356 GLU B N 1
ATOM 6623 C CA . GLU B 1 376 ? 3.171 -33.655 -22.478 1.00 20.12 356 GLU B CA 1
ATOM 6624 C C . GLU B 1 376 ? 2.729 -33.707 -23.942 1.00 20.72 356 GLU B C 1
ATOM 6625 O O . GLU B 1 376 ? 1.552 -33.511 -24.254 1.00 20.79 356 GLU B O 1
ATOM 6631 N N . GLU B 1 377 ? 3.656 -33.970 -24.848 1.00 23.87 357 GLU B N 1
ATOM 6632 C CA . GLU B 1 377 ? 3.346 -33.980 -26.287 1.00 24.96 357 GLU B CA 1
ATOM 6633 C C . GLU B 1 377 ? 2.387 -35.082 -26.681 1.00 26.78 357 GLU B C 1
ATOM 6634 O O . GLU B 1 377 ? 1.789 -35.035 -27.724 1.00 28.42 357 GLU B O 1
ATOM 6640 N N . LYS B 1 378 ? 2.265 -36.085 -25.837 1.00 24.36 358 LYS B N 1
ATOM 6641 C CA . LYS B 1 378 ? 1.460 -37.251 -26.163 1.00 27.95 358 LYS B CA 1
ATOM 6642 C C . LYS B 1 378 ? 0.052 -37.209 -25.573 1.00 29.10 358 LYS B C 1
ATOM 6643 O O . LYS B 1 378 ? -0.765 -38.080 -25.854 1.00 25.88 358 LYS B O 1
ATOM 6649 N N . LEU B 1 379 ? -0.234 -36.192 -24.763 1.00 24.45 359 LEU B N 1
ATOM 6650 C CA . LEU B 1 379 ? -1.545 -36.069 -24.124 1.00 21.25 359 LEU B CA 1
ATOM 6651 C C . LEU B 1 379 ? -2.664 -35.868 -25.145 1.00 26.03 359 LEU B C 1
ATOM 6652 O O . LEU B 1 379 ? -2.603 -34.958 -25.980 1.00 26.16 359 LEU B O 1
ATOM 6657 N N . GLU B 1 380 ? -3.692 -36.694 -25.065 1.00 24.01 360 GLU B N 1
ATOM 6658 C CA 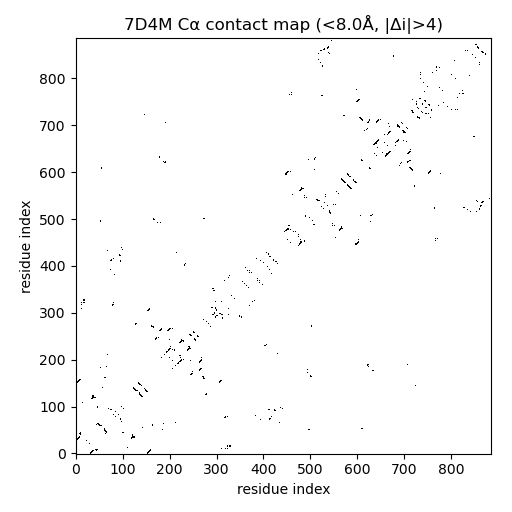. GLU B 1 380 ? -4.738 -36.741 -26.082 1.00 30.08 360 GLU B CA 1
ATOM 6659 C C . GLU B 1 380 ? -6.091 -36.240 -25.682 1.00 29.11 360 GLU B C 1
ATOM 6660 O O . GLU B 1 380 ? -6.917 -35.997 -26.521 1.00 32.09 360 GLU B O 1
ATOM 6666 N N . ASN B 1 381 ? -6.338 -36.121 -24.392 1.00 25.29 361 ASN B N 1
ATOM 6667 C CA . ASN B 1 381 ? -7.659 -35.724 -23.917 1.00 28.29 361 ASN B CA 1
ATOM 6668 C C . ASN B 1 381 ? -7.573 -35.153 -22.503 1.00 24.27 361 ASN B C 1
ATOM 6669 O O . ASN B 1 381 ? -6.529 -35.251 -21.870 1.00 22.89 361 ASN B O 1
ATOM 6674 N N . PRO B 1 382 ? -8.663 -34.545 -22.011 1.00 25.33 362 PRO B N 1
ATOM 6675 C CA . PRO B 1 382 ? -8.595 -33.867 -20.713 1.00 25.91 362 PRO B CA 1
ATOM 6676 C C . PRO B 1 382 ? -8.234 -34.816 -19.564 1.00 23.29 362 PRO B C 1
ATOM 6677 O O . PRO B 1 382 ? -7.547 -34.392 -18.639 1.00 20.86 362 PRO B O 1
ATOM 6681 N N . ASP B 1 383 ? -8.683 -36.071 -19.619 1.00 25.91 363 ASP B N 1
ATOM 6682 C CA . ASP B 1 383 ? -8.347 -37.022 -18.555 1.00 26.46 363 ASP B CA 1
ATOM 6683 C C . ASP B 1 383 ? -6.841 -37.224 -18.444 1.00 23.08 363 ASP B C 1
ATOM 6684 O O . ASP B 1 383 ? -6.289 -37.237 -17.343 1.00 22.96 363 ASP B O 1
ATOM 6689 N N . GLN B 1 384 ? -6.180 -37.410 -19.583 1.00 21.69 364 GLN B N 1
ATOM 6690 C CA . GLN B 1 384 ? -4.736 -37.572 -19.585 1.00 20.54 364 GLN B CA 1
ATOM 6691 C C . GLN B 1 384 ? -4.035 -36.282 -19.135 1.00 20.49 364 GLN B C 1
ATOM 6692 O O . GLN B 1 384 ? -3.000 -36.336 -18.472 1.00 19.51 364 GLN B O 1
ATOM 6698 N N . MET B 1 385 ? -4.594 -35.134 -19.501 1.00 20.41 365 MET B N 1
ATOM 6699 C CA . MET B 1 385 ? -4.006 -33.849 -19.111 1.00 18.24 365 MET B CA 1
ATOM 6700 C C . MET B 1 385 ? -4.138 -33.613 -17.609 1.00 18.20 365 MET B C 1
ATOM 6701 O O . MET B 1 385 ? -3.212 -33.146 -16.949 1.00 18.53 365 MET B O 1
ATOM 6706 N N . ILE B 1 386 ? -5.303 -33.930 -17.070 1.00 20.55 366 ILE B N 1
ATOM 6707 C CA . ILE B 1 386 ? -5.499 -33.840 -15.623 1.00 19.91 366 ILE B CA 1
ATOM 6708 C C . ILE B 1 386 ? -4.530 -34.767 -14.888 1.00 19.43 366 ILE B C 1
ATOM 6709 O O . ILE B 1 386 ? -3.933 -34.389 -13.879 1.00 17.35 366 ILE B O 1
ATOM 6714 N N . ASP B 1 387 ? -4.373 -35.989 -15.400 1.00 19.30 367 ASP B N 1
ATOM 6715 C CA . ASP B 1 387 ? -3.435 -36.936 -14.807 1.00 19.41 367 ASP B CA 1
ATOM 6716 C C . ASP B 1 387 ? -2.010 -36.381 -14.881 1.00 19.33 367 ASP B C 1
ATOM 6717 O O . ASP B 1 387 ? -1.252 -36.463 -13.915 1.00 17.78 367 ASP B O 1
ATOM 6722 N N . PHE B 1 388 ? -1.653 -35.817 -16.037 1.00 18.93 368 PHE B N 1
ATOM 6723 C CA . PHE B 1 388 ? -0.321 -35.256 -16.247 1.00 17.52 368 PHE B CA 1
ATOM 6724 C C . PHE B 1 388 ? -0.027 -34.147 -15.238 1.00 17.90 368 PHE B C 1
ATOM 6725 O O . PHE B 1 388 ? 1.008 -34.163 -14.567 1.00 17.98 368 PHE B O 1
ATOM 6733 N N . GLN B 1 389 ? -0.928 -33.178 -15.133 1.00 16.75 369 GLN B N 1
ATOM 6734 C CA . GLN B 1 389 ? -0.652 -32.057 -14.237 1.00 16.78 369 GLN B CA 1
ATOM 6735 C C . GLN B 1 389 ? -0.746 -32.466 -12.770 1.00 19.96 369 GLN B C 1
ATOM 6736 O O . GLN B 1 389 ? -0.086 -31.876 -11.913 1.00 19.49 369 GLN B O 1
ATOM 6742 N N . THR B 1 390 ? -1.544 -33.492 -12.489 1.00 17.56 370 THR B N 1
ATOM 6743 C CA . THR B 1 390 ? -1.555 -34.072 -11.145 1.00 18.74 370 THR B CA 1
ATOM 6744 C C . THR B 1 390 ? -0.167 -34.610 -10.785 1.00 16.55 370 THR B C 1
ATOM 6745 O O . THR B 1 390 ? 0.378 -34.271 -9.736 1.00 17.56 370 THR B O 1
ATOM 6749 N N . GLU B 1 391 ? 0.416 -35.437 -11.651 1.00 18.67 371 GLU B N 1
ATOM 6750 C CA . GLU B 1 391 ? 1.741 -35.986 -11.368 1.00 18.66 371 GLU B CA 1
ATOM 6751 C C . GLU B 1 391 ? 2.817 -34.901 -11.316 1.00 19.56 371 GLU B C 1
ATOM 6752 O O . GLU B 1 391 ? 3.731 -34.971 -10.498 1.00 19.36 371 GLU B O 1
ATOM 6758 N N . TYR B 1 392 ? 2.717 -33.908 -12.196 1.00 18.69 372 TYR B N 1
ATOM 6759 C CA . TYR B 1 392 ? 3.658 -32.802 -12.184 1.00 19.04 372 TYR B CA 1
ATOM 6760 C C . TYR B 1 392 ? 3.628 -32.108 -10.823 1.00 18.71 372 TYR B C 1
ATOM 6761 O O . TYR B 1 392 ? 4.665 -31.864 -10.201 1.00 18.64 372 TYR B O 1
ATOM 6770 N N . THR B 1 393 ? 2.427 -31.811 -10.354 1.00 17.76 373 THR B N 1
ATOM 6771 C CA . THR B 1 393 ? 2.268 -31.076 -9.106 1.00 16.22 373 THR B CA 1
ATOM 6772 C C . THR B 1 393 ? 2.655 -31.934 -7.893 1.00 20.47 373 THR B C 1
ATOM 6773 O O . THR B 1 393 ? 3.283 -31.454 -6.947 1.00 19.14 373 THR B O 1
ATOM 6777 N N . LYS B 1 394 ? 2.283 -33.206 -7.922 1.00 20.59 374 LYS B N 1
ATOM 6778 C CA . LYS B 1 394 ? 2.618 -34.091 -6.813 1.00 19.40 374 LYS B CA 1
ATOM 6779 C C . LYS B 1 394 ? 4.124 -34.230 -6.673 1.00 20.49 374 LYS B C 1
ATOM 6780 O O . LYS B 1 394 ? 4.645 -34.252 -5.561 1.00 20.32 374 LYS B O 1
ATOM 6786 N N . GLU B 1 395 ? 4.832 -34.338 -7.794 1.00 22.12 375 GLU B N 1
ATOM 6787 C CA . GLU B 1 395 ? 6.284 -34.475 -7.701 1.00 22.21 375 GLU B CA 1
ATOM 6788 C C . GLU B 1 395 ? 6.917 -33.239 -7.062 1.00 22.69 375 GLU B C 1
ATOM 6789 O O . GLU B 1 395 ? 7.814 -33.365 -6.228 1.00 20.16 375 GLU B O 1
ATOM 6795 N N . LEU B 1 396 ? 6.437 -32.057 -7.445 1.00 19.03 376 LEU B N 1
ATOM 6796 C CA . LEU B 1 396 ? 6.871 -30.829 -6.807 1.00 22.68 376 LEU B CA 1
ATOM 6797 C C . LEU B 1 396 ? 6.554 -30.871 -5.318 1.00 19.24 376 LEU B C 1
ATOM 6798 O O . LEU B 1 396 ? 7.374 -30.556 -4.518 1.00 19.16 376 LEU B O 1
ATOM 6803 N N . HIS B 1 397 ? 5.347 -31.288 -4.997 1.00 18.39 377 HIS B N 1
ATOM 6804 C CA . HIS B 1 397 ? 4.881 -31.336 -3.611 1.00 20.90 377 HIS B CA 1
ATOM 6805 C C . HIS B 1 397 ? 5.864 -32.139 -2.749 1.00 21.67 377 HIS B C 1
ATOM 6806 O O . HIS B 1 397 ? 6.227 -31.732 -1.649 1.00 21.14 377 HIS B O 1
ATOM 6813 N N . ASN B 1 398 ? 6.307 -33.275 -3.266 1.00 22.33 378 ASN B N 1
ATOM 6814 C CA . ASN B 1 398 ? 7.191 -34.150 -2.508 1.00 25.12 378 ASN B CA 1
ATOM 6815 C C . ASN B 1 398 ? 8.622 -33.656 -2.303 1.00 27.69 378 ASN B C 1
ATOM 6816 O O . ASN B 1 398 ? 9.347 -34.219 -1.489 1.00 27.89 378 ASN B O 1
ATOM 6821 N N . ILE B 1 399 ? 9.040 -32.604 -2.991 1.00 23.78 379 ILE B N 1
ATOM 6822 C CA . ILE B 1 399 ? 10.396 -32.142 -2.780 1.00 24.17 379 ILE B CA 1
ATOM 6823 C C . ILE B 1 399 ? 10.566 -30.930 -1.861 1.00 25.38 379 ILE B C 1
ATOM 6824 O O . ILE B 1 399 ? 11.664 -30.540 -1.605 1.00 27.40 379 ILE B O 1
ATOM 6829 N N . SER B 1 400 ? 9.471 -30.401 -1.351 1.00 20.16 380 SER B N 1
ATOM 6830 C CA . SER B 1 400 ? 9.537 -29.352 -0.355 1.00 22.74 380 SER B CA 1
ATOM 6831 C C . SER B 1 400 ? 8.544 -29.596 0.786 1.00 21.88 380 SER B C 1
ATOM 6832 O O . SER B 1 400 ? 8.059 -30.688 0.946 1.00 23.17 380 SER B O 1
ATOM 6835 N N . ASP B 1 401 ? 8.243 -28.567 1.565 1.00 23.56 381 ASP B N 1
ATOM 6836 C CA . ASP B 1 401 ? 7.411 -28.754 2.754 1.00 33.27 381 ASP B CA 1
ATOM 6837 C C . ASP B 1 401 ? 6.035 -28.085 2.749 1.00 24.50 381 ASP B C 1
ATOM 6838 O O . ASP B 1 401 ? 5.474 -27.816 3.784 1.00 20.01 381 ASP B O 1
ATOM 6843 N N . TYR B 1 402 ? 5.485 -27.859 1.569 1.00 22.27 382 TYR B N 1
ATOM 6844 C CA . TYR B 1 402 ? 4.134 -27.349 1.442 1.00 21.20 382 TYR B CA 1
ATOM 6845 C C . TYR B 1 402 ? 3.239 -28.353 2.134 1.00 20.13 382 TYR B C 1
ATOM 6846 O O . TYR B 1 402 ? 3.416 -29.525 1.917 1.00 20.86 382 TYR B O 1
ATOM 6855 N N . PRO B 1 403 ? 2.298 -27.903 2.961 1.00 20.75 383 PRO B N 1
ATOM 6856 C CA . PRO B 1 403 ? 1.522 -28.888 3.750 1.00 27.44 383 PRO B CA 1
ATOM 6857 C C . PRO B 1 403 ? 0.688 -29.958 3.039 1.00 25.57 383 PRO B C 1
ATOM 6858 O O . PRO B 1 403 ? 0.571 -29.974 1.826 1.00 23.15 383 PRO B O 1
ATOM 6862 N N . LYS B 1 404 ? 0.080 -30.834 3.840 1.00 20.74 384 LYS B N 1
ATOM 6863 C CA . LYS B 1 404 ? -0.729 -31.923 3.317 1.00 23.78 384 LYS B CA 1
ATOM 6864 C C . LYS B 1 404 ? -1.960 -31.446 2.560 1.00 19.92 384 LYS B C 1
ATOM 6865 O O . LYS B 1 404 ? -2.696 -30.578 3.029 1.00 22.85 384 LYS B O 1
ATOM 6871 N N . ILE B 1 405 ? -2.173 -32.022 1.381 1.00 19.12 385 ILE B N 1
ATOM 6872 C CA . ILE B 1 405 ? -3.378 -31.766 0.602 1.00 19.24 385 ILE B CA 1
ATOM 6873 C C . ILE B 1 405 ? -3.573 -32.945 -0.326 1.00 19.83 385 ILE B C 1
ATOM 6874 O O . ILE B 1 405 ? -2.603 -33.532 -0.785 1.00 22.93 385 ILE B O 1
ATOM 6879 N N . ASP B 1 406 ? -4.821 -33.308 -0.587 1.00 18.40 386 ASP B N 1
ATOM 6880 C CA . ASP B 1 406 ? -5.099 -34.571 -1.265 1.00 20.91 386 ASP B CA 1
ATOM 6881 C C . ASP B 1 406 ? -5.203 -34.384 -2.768 1.00 19.65 386 ASP B C 1
ATOM 6882 O O . ASP B 1 406 ? -6.292 -34.165 -3.293 1.00 19.47 386 ASP B O 1
ATOM 6887 N N . PHE B 1 407 ? -4.076 -34.497 -3.461 1.00 16.89 387 PHE B N 1
ATOM 6888 C CA . PHE B 1 407 ? -4.075 -34.322 -4.914 1.00 19.50 387 PHE B CA 1
ATOM 6889 C C . PHE B 1 407 ? -4.784 -35.458 -5.639 1.00 19.23 387 PHE B C 1
ATOM 6890 O O . PHE B 1 407 ? -5.248 -35.287 -6.754 1.00 17.46 387 PHE B O 1
ATOM 6898 N N . GLU B 1 408 ? -4.884 -36.625 -5.010 1.00 18.32 388 GLU B N 1
ATOM 6899 C CA . GLU B 1 408 ? -5.673 -37.689 -5.618 1.00 19.20 388 GLU B CA 1
ATOM 6900 C C . GLU B 1 408 ? -7.168 -37.360 -5.631 1.00 18.92 388 GLU B C 1
ATOM 6901 O O . GLU B 1 408 ? -7.886 -37.730 -6.553 1.00 20.89 388 GLU B O 1
ATOM 6907 N N . LEU B 1 409 ? -7.643 -36.680 -4.592 1.00 18.13 389 LEU B N 1
ATOM 6908 C CA . LEU B 1 409 ? -9.034 -36.243 -4.560 1.00 17.09 389 LEU B CA 1
ATOM 6909 C C . LEU B 1 409 ? -9.251 -35.150 -5.617 1.00 18.63 389 LEU B C 1
ATOM 6910 O O . LEU B 1 409 ? -10.271 -35.132 -6.303 1.00 17.91 389 LEU B O 1
ATOM 6915 N N . ILE B 1 410 ? -8.286 -34.245 -5.730 1.00 19.64 390 ILE B N 1
ATOM 6916 C CA . ILE B 1 410 ? -8.337 -33.186 -6.735 1.00 18.68 390 ILE B CA 1
ATOM 6917 C C . ILE B 1 410 ? -8.371 -33.781 -8.149 1.00 18.72 390 ILE B C 1
ATOM 6918 O O . ILE B 1 410 ? -9.134 -33.330 -8.999 1.00 19.23 390 ILE B O 1
ATOM 6923 N N . ARG B 1 411 ? -7.559 -34.804 -8.391 1.00 19.80 391 ARG B N 1
ATOM 6924 C CA . ARG B 1 411 ? -7.575 -35.507 -9.679 1.00 18.90 391 ARG B CA 1
ATOM 6925 C C . ARG B 1 411 ? -8.993 -35.982 -10.029 1.00 21.26 391 ARG B C 1
ATOM 6926 O O . ARG B 1 411 ? -9.489 -35.749 -11.136 1.00 18.61 391 ARG B O 1
ATOM 6934 N N . LYS B 1 412 ? -9.643 -36.655 -9.085 1.00 21.97 392 LYS B N 1
ATOM 6935 C CA . LYS B 1 412 ? -11.010 -37.132 -9.295 1.00 17.38 392 LYS B CA 1
ATOM 6936 C C . LYS B 1 412 ? -12.005 -35.999 -9.494 1.00 20.10 392 LYS B C 1
ATOM 6937 O O . LYS B 1 412 ? -12.896 -36.088 -10.339 1.00 20.61 392 LYS B O 1
ATOM 6943 N N . HIS B 1 413 ? -11.839 -34.929 -8.720 1.00 19.81 393 HIS B N 1
ATOM 6944 C CA . HIS B 1 413 ? -12.702 -33.762 -8.840 1.00 20.25 393 HIS B CA 1
ATOM 6945 C C . HIS B 1 413 ? -12.654 -33.163 -10.245 1.00 17.41 393 HIS B C 1
ATOM 6946 O O . HIS B 1 413 ? -13.691 -32.846 -10.820 1.00 17.91 393 HIS B O 1
ATOM 6953 N N . PHE B 1 414 ? -11.453 -32.952 -10.769 1.00 17.93 394 PHE B N 1
ATOM 6954 C CA . PHE B 1 414 ? -11.335 -32.390 -12.121 1.00 20.56 394 PHE B CA 1
ATOM 6955 C C . PHE B 1 414 ? -12.062 -33.268 -13.139 1.00 19.92 394 PHE B C 1
ATOM 6956 O O . PHE B 1 414 ? -12.761 -32.777 -14.008 1.00 18.51 394 PHE B O 1
ATOM 6964 N N . LYS B 1 415 ? -11.909 -34.580 -13.031 1.00 19.75 395 LYS B N 1
ATOM 6965 C CA . LYS B 1 415 ? -12.557 -35.452 -14.005 1.00 19.12 395 LYS B CA 1
ATOM 6966 C C . LYS B 1 415 ? -14.081 -35.423 -13.873 1.00 20.86 395 LYS B C 1
ATOM 6967 O O . LYS B 1 415 ? -14.802 -35.480 -14.870 1.00 21.99 395 LYS B O 1
ATOM 6973 N N . GLU B 1 416 ? -14.565 -35.336 -12.636 1.00 19.13 396 GLU B N 1
ATOM 6974 C CA . GLU B 1 416 ? -15.999 -35.230 -12.385 1.00 20.92 396 GLU B CA 1
ATOM 6975 C C . GLU B 1 416 ? -16.547 -33.919 -12.955 1.00 23.90 396 GLU B C 1
ATOM 6976 O O . GLU B 1 416 ? -17.608 -33.886 -13.574 1.00 22.31 396 GLU B O 1
ATOM 6982 N N . TRP B 1 417 ? -15.814 -32.836 -12.721 1.00 19.56 397 TRP B N 1
ATOM 6983 C CA . TRP B 1 417 ? -16.160 -31.524 -13.263 1.00 20.65 397 TRP B CA 1
ATOM 6984 C C . TRP B 1 417 ? -16.218 -31.536 -14.797 1.00 20.90 397 TRP B C 1
ATOM 6985 O O . TRP B 1 417 ? -17.168 -31.020 -15.388 1.00 19.77 397 TRP B O 1
ATOM 6996 N N . GLU B 1 418 ? -15.227 -32.137 -15.448 1.00 21.20 398 GLU B N 1
ATOM 6997 C CA . GLU B 1 418 ? -15.285 -32.262 -16.910 1.00 22.14 398 GLU B CA 1
ATOM 6998 C C . GLU B 1 418 ? -16.571 -32.985 -17.345 1.00 25.25 398 GLU B C 1
ATOM 6999 O O . GLU B 1 418 ? -17.225 -32.579 -18.300 1.00 22.36 398 GLU B O 1
ATOM 7005 N N . HIS B 1 419 ? -16.950 -34.044 -16.645 1.00 23.09 399 HIS B N 1
ATOM 7006 C CA . HIS B 1 419 ? -18.192 -34.719 -16.950 1.00 24.69 399 HIS B CA 1
ATOM 7007 C C . HIS B 1 419 ? -19.415 -33.886 -16.759 1.00 23.80 399 HIS B C 1
ATOM 7008 O O . HIS B 1 419 ? -20.348 -33.942 -17.548 1.00 24.80 399 HIS B O 1
ATOM 7015 N N . HIS B 1 420 ? -19.444 -33.116 -15.691 1.00 22.28 400 HIS B N 1
ATOM 7016 C CA . HIS B 1 420 ? -20.556 -32.200 -15.437 1.00 22.87 400 HIS B CA 1
ATOM 7017 C C . HIS B 1 420 ? -20.711 -31.239 -16.618 1.00 21.21 400 HIS B C 1
ATOM 7018 O O . HIS B 1 420 ? -21.818 -30.959 -17.068 1.00 21.32 400 HIS B O 1
ATOM 7025 N N . LYS B 1 421 ? -19.606 -30.714 -17.102 1.00 22.24 401 LYS B N 1
ATOM 7026 C CA . LYS B 1 421 ? -19.648 -29.731 -18.181 1.00 21.46 401 LYS B CA 1
ATOM 7027 C C . LYS B 1 421 ? -20.252 -30.312 -19.461 1.00 25.47 401 LYS B C 1
ATOM 7028 O O . LYS B 1 421 ? -20.994 -29.643 -20.151 1.00 23.31 401 LYS B O 1
ATOM 7034 N N . VAL B 1 422 ? -19.936 -31.562 -19.756 1.00 25.74 402 VAL B N 1
ATOM 7035 C CA . VAL B 1 422 ? -20.503 -32.176 -20.955 1.00 27.84 402 VAL B CA 1
ATOM 7036 C C . VAL B 1 422 ? -21.959 -32.525 -20.728 1.00 27.59 402 VAL B C 1
ATOM 7037 O O . VAL B 1 422 ? -22.783 -32.363 -21.589 1.00 28.60 402 VAL B O 1
ATOM 7041 N N . GLU B 1 423 ? -22.287 -32.988 -19.538 1.00 26.26 403 GLU B N 1
ATOM 7042 C CA . GLU B 1 423 ? -23.667 -33.294 -19.230 1.00 27.54 403 GLU B CA 1
ATOM 7043 C C . GLU B 1 423 ? -24.539 -32.081 -19.415 1.00 30.11 403 GLU B C 1
ATOM 7044 O O . GLU B 1 423 ? -25.549 -32.145 -20.095 1.00 30.11 403 GLU B O 1
ATOM 7050 N N . ASP B 1 424 ? -24.153 -30.983 -18.774 1.00 27.69 404 ASP B N 1
ATOM 7051 C CA . ASP B 1 424 ? -24.908 -29.737 -18.866 1.00 30.09 404 ASP B CA 1
ATOM 7052 C C . ASP B 1 424 ? -24.051 -28.518 -18.508 1.00 26.79 404 ASP B C 1
ATOM 7053 O O . ASP B 1 424 ? -23.805 -28.222 -17.335 1.00 25.04 404 ASP B O 1
ATOM 7058 N N . ILE B 1 425 ? -23.619 -27.803 -19.541 1.00 25.38 405 ILE B N 1
ATOM 7059 C CA . ILE B 1 425 ? -22.735 -26.655 -19.377 1.00 22.17 405 ILE B CA 1
ATOM 7060 C C . ILE B 1 425 ? -23.379 -25.513 -18.567 1.00 22.77 405 ILE B C 1
ATOM 7061 O O . ILE B 1 425 ? -22.680 -24.652 -18.026 1.00 22.90 405 ILE B O 1
ATOM 7066 N N . LEU B 1 426 ? -24.706 -25.508 -18.469 1.00 21.01 406 LEU B N 1
ATOM 7067 C CA . LEU B 1 426 ? -25.402 -24.453 -17.739 1.00 25.24 406 LEU B CA 1
ATOM 7068 C C . LEU B 1 426 ? -25.479 -24.715 -16.237 1.00 27.08 406 LEU B C 1
ATOM 7069 O O . LEU B 1 426 ? -25.740 -23.802 -15.456 1.00 25.30 406 LEU B O 1
ATOM 7074 N N . THR B 1 427 ? -25.263 -25.959 -15.826 1.00 25.91 407 THR B N 1
ATOM 7075 C CA . THR B 1 427 ? -25.469 -26.295 -14.422 1.00 24.36 407 THR B CA 1
ATOM 7076 C C . THR B 1 427 ? -24.244 -26.836 -13.698 1.00 24.62 407 THR B C 1
ATOM 7077 O O . THR B 1 427 ? -24.336 -27.193 -12.530 1.00 25.40 407 THR B O 1
ATOM 7081 N N . TYR B 1 428 ? -23.098 -26.901 -14.364 1.00 23.61 408 TYR B N 1
ATOM 7082 C CA . TYR B 1 428 ? -21.929 -27.479 -13.703 1.00 22.73 408 TYR B CA 1
ATOM 7083 C C . TYR B 1 428 ? -21.520 -26.700 -12.453 1.00 22.57 408 TYR B C 1
ATOM 7084 O O . TYR B 1 428 ? -20.930 -27.276 -11.535 1.00 21.39 408 TYR B O 1
ATOM 7093 N N . ARG B 1 429 ? -21.830 -25.403 -12.412 1.00 19.48 409 ARG B N 1
ATOM 7094 C CA . ARG B 1 429 ? -21.482 -24.579 -11.251 1.00 18.40 409 ARG B CA 1
ATOM 7095 C C . ARG B 1 429 ? -22.429 -24.823 -10.077 1.00 24.30 409 ARG B C 1
ATOM 7096 O O . ARG B 1 429 ? -22.225 -24.287 -8.989 1.00 23.54 409 ARG B O 1
ATOM 7104 N N . ASN B 1 430 ? -23.464 -25.628 -10.298 1.00 24.20 410 ASN B N 1
ATOM 7105 C CA . ASN B 1 430 ? -24.412 -25.942 -9.227 1.00 24.68 410 ASN B CA 1
ATOM 7106 C C . ASN B 1 430 ? -24.045 -27.235 -8.500 1.00 32.00 410 ASN B C 1
ATOM 7107 O O . ASN B 1 430 ? -24.865 -27.802 -7.778 1.00 39.72 410 ASN B O 1
ATOM 7112 N N . LYS B 1 431 ? -22.813 -27.695 -8.683 1.00 26.19 411 LYS B N 1
ATOM 7113 C CA . LYS B 1 431 ? -22.388 -28.967 -8.103 1.00 25.60 411 LYS B CA 1
ATOM 7114 C C . LYS B 1 431 ? -21.546 -28.772 -6.854 1.00 26.95 411 LYS B C 1
ATOM 7115 O O . LYS B 1 431 ? -20.952 -27.716 -6.654 1.00 27.03 411 LYS B O 1
ATOM 7121 N N . SER B 1 432 ? -21.502 -29.810 -6.022 1.00 22.75 412 SER B N 1
ATOM 7122 C CA . SER B 1 432 ? -20.782 -29.778 -4.752 1.00 24.99 412 SER B CA 1
ATOM 7123 C C . SER B 1 432 ? -19.533 -30.659 -4.776 1.00 20.67 412 SER B C 1
ATOM 7124 O O . SER B 1 432 ? -19.567 -31.804 -5.243 1.00 24.52 412 SER B O 1
ATOM 7127 N N . PHE B 1 433 ? -18.435 -30.117 -4.264 1.00 23.82 413 PHE B N 1
ATOM 7128 C CA . PHE B 1 433 ? -17.200 -30.867 -4.102 1.00 23.23 413 PHE B CA 1
ATOM 7129 C C . PHE B 1 433 ? -16.680 -30.767 -2.674 1.00 20.41 413 PHE B C 1
ATOM 7130 O O . PHE B 1 433 ? -17.008 -29.823 -1.934 1.00 23.60 413 PHE B O 1
ATOM 7138 N N . SER B 1 434 ? -15.846 -31.727 -2.298 1.00 22.44 414 SER B N 1
ATOM 7139 C CA . SER B 1 434 ? -15.304 -31.802 -0.942 1.00 21.57 414 SER B CA 1
ATOM 7140 C C . SER B 1 434 ? -13.873 -31.285 -0.887 1.00 21.52 414 SER B C 1
ATOM 7141 O O . SER B 1 434 ? -13.104 -31.459 -1.829 1.00 21.02 414 SER B O 1
ATOM 7144 N N . SER B 1 435 ? -13.518 -30.646 0.222 1.00 19.50 415 SER B N 1
ATOM 7145 C CA . SER B 1 435 ? -12.182 -30.089 0.397 1.00 18.97 415 SER B CA 1
ATOM 7146 C C . SER B 1 435 ? -11.110 -31.163 0.498 1.00 23.13 415 SER B C 1
ATOM 7147 O O . SER B 1 435 ? -11.248 -32.108 1.278 1.00 21.05 415 SER B O 1
ATOM 7150 N N . PRO B 1 436 ? -10.026 -31.013 -0.279 1.00 20.44 416 PRO B N 1
ATOM 7151 C CA . PRO B 1 436 ? -8.888 -31.936 -0.235 1.00 19.66 416 PRO B CA 1
ATOM 7152 C C . PRO B 1 436 ? -7.951 -31.577 0.911 1.00 20.65 416 PRO B C 1
ATOM 7153 O O . PRO B 1 436 ? -6.923 -32.233 1.098 1.00 20.45 416 PRO B O 1
ATOM 7157 N N . VAL B 1 437 ? -8.310 -30.536 1.661 1.00 17.56 417 VAL B N 1
ATOM 7158 C CA . VAL B 1 437 ? -7.548 -30.118 2.828 1.00 19.92 417 VAL B CA 1
ATOM 7159 C C . VAL B 1 437 ? -8.264 -30.513 4.122 1.00 22.03 417 VAL B C 1
ATOM 7160 O O . VAL B 1 437 ? -7.645 -31.056 5.031 1.00 24.04 417 VAL B O 1
ATOM 7164 N N . THR B 1 438 ? -9.566 -30.250 4.200 1.00 20.39 418 THR B N 1
ATOM 7165 C CA . THR B 1 438 ? -10.304 -30.475 5.450 1.00 23.48 418 THR B CA 1
ATOM 7166 C C . THR B 1 438 ? -11.395 -31.542 5.333 1.00 26.06 418 THR B C 1
ATOM 7167 O O . THR B 1 438 ? -11.988 -31.944 6.336 1.00 25.23 418 THR B O 1
ATOM 7171 N N . GLY B 1 439 ? -11.675 -31.987 4.110 1.00 20.48 419 GLY B N 1
ATOM 7172 C CA . GLY B 1 439 ? -12.781 -32.892 3.872 1.00 21.60 419 GLY B CA 1
ATOM 7173 C C . GLY B 1 439 ? -14.153 -32.241 3.831 1.00 22.38 419 GLY B C 1
ATOM 7174 O O . GLY B 1 439 ? -15.129 -32.887 3.460 1.00 27.01 419 GLY B O 1
ATOM 7175 N N . SER B 1 440 ? -14.245 -30.966 4.197 1.00 22.19 420 SER B N 1
ATOM 7176 C CA . SER B 1 440 ? -15.547 -30.294 4.228 1.00 26.15 420 SER B CA 1
ATOM 7177 C C . SER B 1 440 ? -16.299 -30.361 2.899 1.00 26.99 420 SER B C 1
ATOM 7178 O O . SER B 1 440 ? -15.732 -30.099 1.837 1.00 25.30 420 SER B O 1
ATOM 7181 N N . VAL B 1 441 ? -17.584 -30.696 2.972 1.00 25.88 421 VAL B N 1
ATOM 7182 C CA . VAL B 1 441 ? -18.442 -30.808 1.791 1.00 24.54 421 VAL B CA 1
ATOM 7183 C C . VAL B 1 441 ? -19.114 -29.471 1.484 1.00 26.47 421 VAL B C 1
ATOM 7184 O O . VAL B 1 441 ? -19.750 -28.862 2.354 1.00 25.68 421 VAL B O 1
ATOM 7188 N N . ALA B 1 442 ? -18.960 -28.991 0.253 1.00 23.26 422 ALA B N 1
ATOM 7189 C CA . ALA B 1 442 ? -19.555 -27.710 -0.109 1.00 24.88 422 ALA B CA 1
ATOM 7190 C C . ALA B 1 442 ? -21.063 -27.831 -0.255 1.00 24.10 422 ALA B C 1
ATOM 7191 O O . ALA B 1 442 ? -21.555 -28.760 -0.899 1.00 27.36 422 ALA B O 1
ATOM 7193 N N . PRO B 1 443 ? -21.807 -26.881 0.329 1.00 24.01 423 PRO B N 1
ATOM 7194 C CA . PRO B 1 443 ? -23.254 -26.817 0.091 1.00 29.11 423 PRO B CA 1
ATOM 7195 C C . PRO B 1 443 ? -23.550 -26.409 -1.348 1.00 31.39 423 PRO B C 1
ATOM 7196 O O . PRO B 1 443 ? -22.675 -25.858 -2.011 1.00 29.48 423 PRO B O 1
ATOM 7200 N N . VAL B 1 444 ? -24.759 -26.681 -1.826 1.00 29.37 424 VAL B N 1
ATOM 7201 C CA . VAL B 1 444 ? -25.185 -26.188 -3.131 1.00 37.46 424 VAL B CA 1
ATOM 7202 C C . VAL B 1 444 ? -25.713 -24.766 -2.973 1.00 33.07 424 VAL B C 1
ATOM 7203 O O . VAL B 1 444 ? -26.518 -24.499 -2.085 1.00 37.93 424 VAL B O 1
ATOM 7207 N N . HIS B 1 445 ? -25.259 -23.851 -3.828 1.00 38.83 425 HIS B N 1
ATOM 7208 C CA . HIS B 1 445 ? -25.651 -22.448 -3.699 1.00 35.21 425 HIS B CA 1
ATOM 7209 C C . HIS B 1 445 ? -27.170 -22.292 -3.748 1.00 36.87 425 HIS B C 1
ATOM 7210 O O . HIS B 1 445 ? -27.857 -23.056 -4.431 1.00 37.63 425 HIS B O 1
ATOM 7217 N N . HIS B 1 446 ? -27.685 -21.297 -3.031 1.00 40.10 426 HIS B N 1
ATOM 7218 C CA . HIS B 1 446 ? -29.128 -21.086 -2.945 1.00 42.89 426 HIS B CA 1
ATOM 7219 C C . HIS B 1 446 ? -29.766 -20.716 -4.284 1.00 45.11 426 HIS B C 1
ATOM 7220 O O . HIS B 1 446 ? -30.987 -20.748 -4.428 1.00 42.38 426 HIS B O 1
ATOM 7227 N N . THR B 1 447 ? -28.937 -20.384 -5.267 1.00 42.77 427 THR B N 1
ATOM 7228 C CA . THR B 1 447 ? -29.436 -19.952 -6.565 1.00 38.15 427 THR B CA 1
ATOM 7229 C C . THR B 1 447 ? -28.643 -20.602 -7.694 1.00 36.76 427 THR B C 1
ATOM 7230 O O . THR B 1 447 ? -27.414 -20.540 -7.710 1.00 38.80 427 THR B O 1
ATOM 7234 N N . PRO B 1 448 ? -29.353 -21.238 -8.637 1.00 32.90 428 PRO B N 1
ATOM 7235 C CA . PRO B 1 448 ? -28.754 -21.858 -9.822 1.00 31.32 428 PRO B CA 1
ATOM 7236 C C . PRO B 1 448 ? -28.002 -20.783 -10.604 1.00 32.15 428 PRO B C 1
ATOM 7237 O O . PRO B 1 448 ? -28.492 -19.653 -10.701 1.00 32.04 428 PRO B O 1
ATOM 7241 N N . TRP B 1 449 ? -26.829 -21.116 -11.133 1.00 27.42 429 TRP B N 1
ATOM 7242 C CA . TRP B 1 449 ? -25.977 -20.112 -11.776 1.00 28.96 429 TRP B CA 1
ATOM 7243 C C . TRP B 1 449 ? -26.702 -19.325 -12.866 1.00 21.98 429 TRP B C 1
ATOM 7244 O O . TRP B 1 449 ? -26.541 -18.114 -12.985 1.00 27.21 429 TRP B O 1
ATOM 7255 N N . GLU B 1 450 ? -27.490 -19.997 -13.684 1.00 29.28 430 GLU B N 1
ATOM 7256 C CA . GLU B 1 450 ? -28.217 -19.343 -14.763 1.00 30.70 430 GLU B CA 1
ATOM 7257 C C . GLU B 1 450 ? -29.049 -18.175 -14.275 1.00 32.90 430 GLU B C 1
ATOM 7258 O O . GLU B 1 450 ? -29.238 -17.200 -14.981 1.00 32.01 430 GLU B O 1
ATOM 7264 N N . LYS B 1 451 ? -29.598 -18.285 -13.075 1.00 28.57 431 LYS B N 1
ATOM 7265 C CA . LYS B 1 451 ? -30.411 -17.211 -12.514 1.00 33.12 431 LYS B CA 1
ATOM 7266 C C . LYS B 1 451 ? -29.686 -16.394 -11.475 1.00 30.73 431 LYS B C 1
ATOM 7267 O O . LYS B 1 451 ? -30.242 -15.490 -10.903 1.00 33.59 431 LYS B O 1
ATOM 7273 N N . ALA B 1 452 ? -28.445 -16.724 -11.210 1.00 28.14 432 ALA B N 1
ATOM 7274 C CA . ALA B 1 452 ? -27.706 -15.980 -10.195 1.00 25.81 432 ALA B CA 1
ATOM 7275 C C . ALA B 1 452 ? -27.179 -14.656 -10.745 1.00 28.83 432 ALA B C 1
ATOM 7276 O O . ALA B 1 452 ? -26.118 -14.618 -11.361 1.00 28.66 432 ALA B O 1
ATOM 7278 N N . MET B 1 453 ? -27.936 -13.594 -10.508 1.00 33.14 433 MET B N 1
ATOM 7279 C CA . MET B 1 453 ? -27.539 -12.260 -10.919 1.00 31.18 433 MET B CA 1
ATOM 7280 C C . MET B 1 453 ? -26.902 -11.533 -9.730 1.00 41.13 433 MET B C 1
ATOM 7281 O O . MET B 1 453 ? -26.154 -10.626 -9.906 1.00 54.57 433 MET B O 1
ATOM 7286 N N . ASP B 1 454 ? -27.195 -11.977 -8.511 1.00 46.24 434 ASP B N 1
ATOM 7287 C CA . ASP B 1 454 ? -26.544 -11.416 -7.330 1.00 58.88 434 ASP B CA 1
ATOM 7288 C C . ASP B 1 454 ? -25.284 -12.199 -7.053 1.00 49.57 434 ASP B C 1
ATOM 7289 O O . ASP B 1 454 ? -25.341 -13.255 -6.453 1.00 44.67 434 ASP B O 1
ATOM 7294 N N . ASP B 1 455 ? -24.158 -11.683 -7.501 1.00 55.89 435 ASP B N 1
ATOM 7295 C CA . ASP B 1 455 ? -22.870 -12.307 -7.250 1.00 43.78 435 ASP B CA 1
ATOM 7296 C C . ASP B 1 455 ? -22.133 -11.691 -6.060 1.00 53.35 435 ASP B C 1
ATOM 7297 O O . ASP B 1 455 ? -20.927 -11.807 -5.972 1.00 48.43 435 ASP B O 1
ATOM 7302 N N . SER B 1 456 ? -22.848 -11.010 -5.179 1.00 56.98 436 SER B N 1
ATOM 7303 C CA . SER B 1 456 ? -22.210 -10.349 -4.053 1.00 51.43 436 SER B CA 1
ATOM 7304 C C . SER B 1 456 ? -21.624 -11.369 -3.107 1.00 50.48 436 SER B C 1
ATOM 7305 O O . SER B 1 456 ? -22.165 -12.443 -2.935 1.00 46.23 436 SER B O 1
ATOM 7308 N N . MET B 1 457 ? -20.519 -11.011 -2.474 1.00 46.86 437 MET B N 1
ATOM 7309 C CA . MET B 1 457 ? -19.944 -11.848 -1.453 1.00 45.68 437 MET B CA 1
ATOM 7310 C C . MET B 1 457 ? -20.942 -12.140 -0.316 1.00 53.29 437 MET B C 1
ATOM 7311 O O . MET B 1 457 ? -21.019 -13.250 0.151 1.00 44.00 437 MET B O 1
ATOM 7316 N N . LYS B 1 458 ? -21.741 -11.165 0.094 1.00 59.36 438 LYS B N 1
ATOM 7317 C CA . LYS B 1 458 ? -22.700 -11.384 1.184 1.00 60.56 438 LYS B CA 1
ATOM 7318 C C . LYS B 1 458 ? -23.699 -12.491 0.902 1.00 59.64 438 LYS B C 1
ATOM 7319 O O . LYS B 1 458 ? -23.945 -13.378 1.727 1.00 52.33 438 LYS B O 1
ATOM 7325 N N . THR B 1 459 ? -24.258 -12.451 -0.290 1.00 57.73 439 THR B N 1
ATOM 7326 C CA . THR B 1 459 ? -25.231 -13.437 -0.697 1.00 58.54 439 THR B CA 1
ATOM 7327 C C . THR B 1 459 ? -24.618 -14.797 -0.851 1.00 55.06 439 THR B C 1
ATOM 7328 O O . THR B 1 459 ? -25.258 -15.807 -0.609 1.00 49.40 439 THR B O 1
ATOM 7332 N N . PHE B 1 460 ? -23.373 -14.819 -1.271 1.00 56.49 440 PHE B N 1
ATOM 7333 C CA . PHE B 1 460 ? -22.720 -16.069 -1.489 1.00 53.80 440 PHE B CA 1
ATOM 7334 C C . PHE B 1 460 ? -22.465 -16.707 -0.143 1.00 47.06 440 PHE B C 1
ATOM 7335 O O . PHE B 1 460 ? -22.487 -17.919 0.009 1.00 51.95 440 PHE B O 1
ATOM 7343 N N . LEU B 1 461 ? -22.180 -15.837 0.808 1.00 56.69 441 LEU B N 1
ATOM 7344 C CA . LEU B 1 461 ? -21.850 -16.218 2.152 1.00 55.63 441 LEU B CA 1
ATOM 7345 C C . LEU B 1 461 ? -23.120 -16.251 2.969 1.00 55.53 441 LEU B C 1
ATOM 7346 O O . LEU B 1 461 ? -23.094 -16.055 4.174 1.00 54.95 441 LEU B O 1
ATOM 7351 N N . ASN B 1 462 ? -24.207 -16.365 2.243 1.00 30.00 442 ASN B N 1
ATOM 7352 C CA . ASN B 1 462 ? -25.523 -16.487 2.782 1.00 30.00 442 ASN B CA 1
ATOM 7353 C C . ASN B 1 462 ? -25.658 -15.747 4.106 1.00 30.00 442 ASN B C 1
ATOM 7354 O O . ASN B 1 462 ? -25.566 -14.525 4.143 1.00 30.00 442 ASN B O 1
#

Secondary structure (DSSP, 8-state):
--EEEEE--SHHHHHHHHHHHHHHHHT----EEEEE-SSSSS-GGGS--S--SB-TTSPBP-----TT-B-SS-GGGG-BTTB-HHHHHSS---SS-BHHHHHHHHHHHHSSSSSGGGEE-SEEEEEEEEETTEEEEEEEETTTTEEEEEEESEEEE---SSSEE-----TTGGG--SEEEEGGG---GGGGTT-EEEEE-SSHHHHHHHHHHHHTT-SEEEEEESS------PPTTEEEEE-EEEEETTEEEETTS-EEE-SEEEE---EE---TTS-GGG-----S-S--SSEETTTEETT-TTEEE-S-S--SS-HHHHHHHHHHHHHHHTTSS----HHHHHHHHHHHHHHHHT--SHHHHHHHHHHHHHHHHHHS-PPP--HHHHHHHHHHHHHHHHH-TTTGGG---B-TTT-PBPPPPSS-GGG-----HHHHHS--/--EEEEE--SHHHHHHHHHHHHHHHHT----EEEEE-SSSSS-GGGS--S--SB-TTSPBP-----TT-B-SS-GGGS-BTTB-HHHHHSS---SS-BHHHHHHHHHHHHSSSSSGGGEE-SEEEEEEEEETTEEEEEEEETTTTEEEEEEESEEEE---SSSEE-----BTGGG-SSEEEEGGG---GGGGTT-EEEEE-SSHHHHHHHHHHHHTT-SEEEEEESS------PPTTEEEEE-EEEE-SSEEEETTS-EEE-SEEEE---EE---TTS-GGG-----S-S--SSEETTTEETT-TTEEE-S-S--SS-HHHHHHHHHHHHHHHTTSSPP--HHHHHHHHHHHHHHHHT--SHHHHHHHHHHHHHHHHHHS------HHHHHHHHHHHHHHHHH-TTTGGG---B-TTT-PBPPPPSS-GGG-----HHHHT-

Nearest PDB structures (foldseek):
  7d4k-assembly1_B  TM=1.002E+00  e=2.823E-94  Candidatus Pelagibacter sp. HTCC7211
  8b2d-assembly1_B  TM=9.937E-01  e=4.732E-71  Methylophaga aminisulfidivorans MP
  2xlt-assembly1_C  TM=9.935E-01  e=1.469E-69  Methylophaga aminisulfidivorans
  2xlr-assembly2_A  TM=9.902E-01  e=3.092E-69  Methylophaga aminisulfidivorans
  6kbw-assembly1_B  TM=9.864E-01  e=7.633E-68  Myroides profundi

Radius of gyration: 29.24 Å; Cα contacts (8 Å, |Δi|>4): 1931; chains: 2; bounding box: 62×72×74 Å

Sequence (886 aa):
MSKVAIIGAGPCGLSILRAFEHLEKKGEKIPEIVCFEKQESWGGLWNYNWRTGSDQYGDPVPNSMYRYLWSNGPKECLEFADYSFDQHFGKSIPSFPPREVLQDYILGRVSKGNIKNKIKFNNTRVINNTVYRNDKFEINYQDKVVNDKTLSDTTFDYLVVSTGHFSVPFIPEYEGMSSFPGRIMHSHDFRDAEEFRGKNVIVLGSSYSAEDVALQCNKYGAKSVTIGYRHNPMGFKWPKGMKEVHYLDKLDGKKAIFKDGTEQDADVVILCTGYLHHFPFLDESLKLKTHHNRLYPPKLYKGVVWQDDNHKLLYLGMQDQFHTFNMFDCQAWFARDVIMDKIKMPSDDEIDKDINKWVSSMEEKLENPDQMIDFQTEYTKELHNISDYPKIDFELIRKHFKEWEHHKVEDILTYRNKSFSSPVTGSVAPVHHTPWEKAMDDSMKTFLNKRMSKVAIIGAGPCGLSILRAFEHLEKKGEKIPEIVCFEKQESWGGLWNYNWRTGSDQYGDPVPNSMYRYLWSNGPKECLEFADYSFDQHFGKSIPSFPPREVLQDYILGRVSKGNIKNKIKFNTRVINNTVYRNDKFEINYQDKVNDKTLSDTFDYLVVSTGHFSVPFIPEYEGMSSFPGRIMHSHDFRDAEEFRGKNVIVLGSSYSAEDVALQCNKYGAKSVTIGYRHNPMGFKWPKGMKEVHYLDKLDGKKAIFKDGTEQDADVVILCTGYLHHFPFLDESLKLKTHHNRLYPPKLYKGVVWQDDNHKLLYLGMQDQFHTFNMFDCQAWFARDVIMDKIKMPSDDEIDKDINKWVSMEEKLENPDQMIDFQTEYTKELHNISDYPKIDFELIRKHFKEWEHHKVEDILTYRNKSFSSPVTGSVAPVHHTPWEKAMDDSMKTFLN

Organism: Pelagibacter sp. (strain HTCC7211) (NCBI:txid439493)

InterPro domains:
  IPR000960 Flavin monooxygenase FMO [PIRSF000332] (3-395)
  IPR020946 Flavin monooxygenase-like [PF00743] (3-223)
  IPR020946 Flavin monooxygenase-like [PF00743] (246-385)
  IPR036188 FAD/NAD(P)-binding domain superfamily [G3DSA:3.50.50.60] (3-415)
  IPR036188 FAD/NAD(P)-binding domain superfamily [G3DSA:3.50.50.60] (169-268)
  IPR036188 FAD/NAD(P)-binding domain superfamily [SSF51905] (3-241)
  IPR036188 FAD/NAD(P)-binding domain superfamily [SSF51905] (248-358)
  IPR050346 Flavin-containing monooxygenases-like [PTHR23023] (3-386)

B-factor: mean 24.89, std 8.74, range [12.86, 79.86]

Foldseek 3Di:
DFEEEEEAQALLSLLLLLLQVVCVVVPHDAHQYAYEHQAQDHHQQLDADLDAQADPLRHHDQHLDAPLAKALAFVLLAAALVQGPCNQVVDFAFGIAFSVVVSSSSCVSRVPDDSRVRYDYSKAWAAWDQDPQWIWTWIANRVVRDIDIDIGNFYEYENAWFGAADDDDAAAPVQAPAAEEESSNHYQLLVQAQFEEEEEDADDSSLVVQLRNVLNHHQAYEYEYAPDHNQADDDPRYYYYYAFHHCDHQWTAHPVGDIDRGRYYYYHPGGAPDCNRYDPVLDDHDDAFQARFCDQLSFARLVHRRYTYANRHHDPHDNLLSSLSSQLNSCSVVVVDDDDDSVVSNVRRCVLVVLRVPDDDVLSVLVSVLVSSVVSCVVGPRHQFASVLSSVSSVVLVVLCRVHVQQSSQDWGARRNPRDIHDGWPDGSSNDPDNDPVVRVDDD/DFEEEEEAQALLSLLLLLLQVVCVVVPHDAHQYAYEHQAQDHHFQLDADLDAQADPLRHHDQHQDAPPAKAQAFVLLAAALVQGPCNQLVDFFAGIAHSVQVSSRSCVSRVPDCSVVRYDYSKAWAAWDQPPQWIWTWIANRVVRDIDIDIGNFYEYENAWFGAADDDDAAAPVPAQAAEEESSNHYALLVQAQFEEEEEDADDSSLVSQLRNVLNHHQAYEYEYAPDHNQAPDDPRYYYYYAFHHDDYQWTAGPVGDIDGHRYYYYHPGGAPDCNHYDPQLDDHDDAFQARFCDQLSFARLNHRRYTYANRHHDPHDNNLSSLSSQLNSCSVVVVDDDDDSVVSNVRRCVLVVQRVPDDDVLSSLVSVLVSSVVSCVPGPRHDFASVLSSVSSVVLVVLCRVHVQQSSQDWGARRNPRHIHDGQPDGSSPPPPSDPVSSSD